Protein AF-0000000086879342 (afdb_homodimer)

Foldseek 3Di:
DAWEKFWEAELFWIKIFIADLLQDTLDMFIDGDDWDDPDVLFTFAALVSSQVRSLVRLQCRCVVSVDALVRYAAFEYAYAAQKKFFAAPVLHTLDTITALRRQPQPVLLVVLCVLCPPVLCQFLVAGRGSSHHQSVLLVCCVPPVVSNVRGQAIDDRRQSSVCVFFVFREAEQQRVSRRSQGRFQVSGGDPPSCVSRVHDPSRYTHYDAQLDFRGFTDPVSCVSSVHDRNHTYGNHHYQVLLLCLLLLQDDAQEWAWEFDQKIKIKHKAQDPRDHLVNQWDWGAHSFPNIIMTMAMFNGQVVLLVVLCCVPPVPDDPCRLQVCLLVQAQCLQVKAKARQCQHGRHNDNGRLDHMDIPDDDPPHDSSSVSNNSLLNSLLRVLSSVVSCVVSVGHHAEYEYDYPLLVDPSSQQSNQLLNVHKYWYWPDDPGSSSSRRLSTCVSSVSDVGSSRSCVSNIHTDDIHHHDPVSSVVSVVVSVVSVVCCVVCVVVSVVCSVVD/DAWEKFWEAELFWIKIFIADLLQDTLDMFIDGDDWDDPDVLFTFAALVSSQVRSLVRLQCRCVVSVDALVRYAAFFYAYAAQKKFFAAPVLHTLDTITALRRQPQPVLLVVLCVLCPPVLCQFLVAGRGSSHHQSVLLVCCVPPVVSNVRGQAIDDSRQSSLCVFFVFREAEFQRVSRRSQGRFQVSGGDPPSCVSRVHDPSRYTHYDAQLDFRGFTDPVSCVSSVHDRNHTYGNHHYQVLLLCLLLLQDDAQEWAWEFDQKIKIKHKAQDPRDHLVNQWDWGAHSFPNIIMTMAMFNGQVVLLVVLCCVPPVPDDPCRLQVCLLVQAQCLQVKAKARQCQHGRHNDNGRLDHMDIPDDDPPHDSSSVSNNSLLNSLLRVLSSVVSCVVSVGHHQEYEYDYPLLVDPSSQLSNQLLNVHKYWYWPDDPGSSSSRRLSTCVSSVSDVGSSRSCVSNIHTDDIHHHDPVSSVVSVVVSVVSVVCCVVCVVVSVVCSVVD

Sequence (994 aa):
MSYVIGVDLGTSAVKTVLVNREGKVAFEASEAYPLHQPKAGYSEQNPEDWVEQTIVSLRKLLEVSGVQPSEIEGLSFSGQMHGLVLVNAEGKPLRNAILWNDTRTTAQCRRIEKVLDGKLLSIARNRALEGFTLPKILWVQENEPELLQQASLFLLPKDYVRYRLTGDYAMDYSDAAGTLLLDVAGKQWSTEIAEAFDLPISLCPRLVESFEEVGTLLPEIADQTGLAAATKVFAGGADNACGAIGAGILSEGQTMCSIGTSGVVLSYEERKDLDFEGKVHFFNHGEKDAFYIMGVTLAAGYSLSWFKDTFAADKSFDVLLQGIDQVPAGSNGLLFTPYIVGERTPHPDANIRGSFIGMDAGHKLEHFGRAVMEGITFSLRESIDILRGAGKTVNEVISIGGGAKNEAWLQMQADIFNATIVKLESEQGPAMGAAMLAAYGCGWFPSLQDCAEAFIRPAKSYAPNPETVAVYDGLFALYQDVYGQTRSLNDRLAEYRMSYVIGVDLGTSAVKTVLVNREGKVAFEASEAYPLHQPKAGYSEQNPEDWVEQTIVSLRKLLEVSGVQPSEIEGLSFSGQMHGLVLVNAEGKPLRNAILWNDTRTTAQCRRIEKVLDGKLLSIARNRALEGFTLPKILWVQENEPELLQQASLFLLPKDYVRYRLTGDYAMDYSDAAGTLLLDVAGKQWSTEIAEAFDLPISLCPRLVESFEEVGTLLPEIADQTGLAAATKVFAGGADNACGAIGAGILSEGQTMCSIGTSGVVLSYEERKDLDFEGKVHFFNHGEKDAFYIMGVTLAAGYSLSWFKDTFAADKSFDVLLQGIDQVPAGSNGLLFTPYIVGERTPHPDANIRGSFIGMDAGHKLEHFGRAVMEGITFSLRESIDILRGAGKTVNEVISIGGGAKNEAWLQMQADIFNATIVKLESEQGPAMGAAMLAAYGCGWFPSLQDCAEAFIRPAKSYAPNPETVAVYDGLFALYQDVYGQTRSLNDRLAEYR

Organism: NCBI:txid248903

Radius of gyration: 36.52 Å; Cα contacts (8 Å, |Δi|>4): 2417; chains: 2; bounding box: 55×106×79 Å

InterPro domains:
  IPR000577 Carbohydrate kinase, FGGY [PIRSF000538] (1-491)
  IPR006000 Xylulokinase [MF_02220] (3-487)
  IPR006000 Xylulokinase [TIGR01312] (5-483)
  IPR018483 Carbohydrate kinase, FGGY, conserved site [PS00445] (354-374)
  IPR018483 Carbohydrate kinase, FGGY, conserved site [PS00933] (131-143)
  IPR018484 Carbohydrate kinase FGGY, N-terminal [PF00370] (3-246)
  IPR018485 Carbohydrate kinase FGGY, C-terminal [PF02782] (256-441)
  IPR043129 ATPase, nucleotide binding domain [SSF53067] (3-248)
  IPR043129 ATPase, nucleotide binding domain [SSF53067] (248-488)
  IPR050406 FGGY Carbohydrate Kinase [PTHR43095] (1-487)

Solvent-accessible surface area (backbone atoms only — not comparable to full-atom values): 47510 Å² total; per-residue (Å²): 120,58,30,21,26,5,31,21,39,53,83,56,33,35,36,38,34,35,29,38,88,65,45,48,72,76,40,71,36,69,31,70,49,77,74,44,57,92,45,94,46,43,31,30,35,54,65,63,52,56,39,53,34,46,40,52,31,47,24,49,47,38,68,70,64,64,58,58,36,85,29,38,56,22,29,16,24,6,9,48,53,21,22,40,36,42,18,28,86,86,66,43,66,76,55,62,21,44,34,38,83,16,52,79,18,53,70,38,20,51,48,49,46,66,74,44,45,72,51,36,44,72,37,21,34,35,68,72,45,35,25,28,21,47,24,47,52,50,44,35,50,73,75,37,44,71,60,52,70,50,39,44,31,49,36,37,55,42,36,46,40,49,20,74,39,40,71,40,79,49,39,20,48,24,35,41,26,43,26,63,43,22,21,48,76,73,71,40,76,30,62,69,58,30,53,75,68,73,40,65,70,69,35,54,56,51,79,40,55,17,41,36,74,58,46,33,35,32,64,70,48,14,65,67,26,60,42,40,42,77,23,33,30,26,55,12,28,15,29,67,33,13,27,32,48,42,68,52,38,76,43,79,49,30,30,36,37,34,26,38,55,39,22,40,34,39,30,34,32,70,74,72,81,77,80,63,86,52,40,38,42,47,35,35,28,47,53,86,87,30,27,30,38,35,25,40,3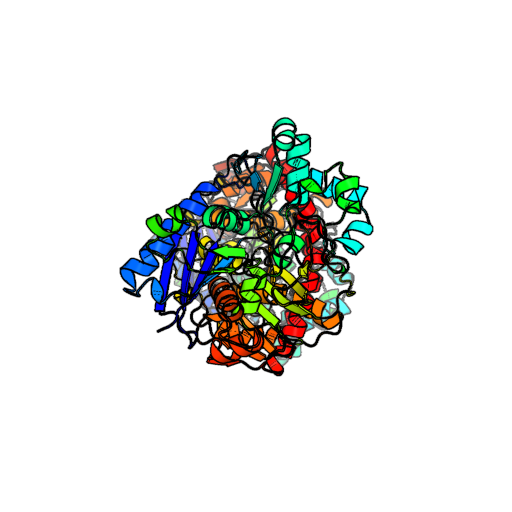6,60,26,25,41,38,44,52,51,50,48,35,57,41,47,38,61,88,52,53,70,68,64,61,50,56,67,40,75,72,52,56,87,55,30,52,25,31,45,32,44,44,18,32,81,8,37,51,30,73,49,78,32,74,60,37,40,10,33,40,42,33,40,42,71,83,58,43,53,53,34,54,52,41,15,44,55,48,17,32,49,50,50,49,35,52,40,52,50,53,43,39,73,73,72,44,61,63,57,42,32,39,38,36,59,62,48,52,72,36,66,60,51,36,40,47,47,4,18,64,57,58,18,34,24,34,34,53,66,70,84,65,46,24,21,43,13,7,20,47,34,13,36,34,54,72,57,76,32,97,35,67,61,55,41,29,64,57,42,53,46,80,59,50,74,28,68,44,45,69,72,58,24,54,54,39,54,58,49,47,57,54,54,60,46,48,54,73,49,40,43,65,57,21,56,62,32,55,79,46,87,121,59,31,22,27,4,31,20,35,51,84,55,34,34,35,37,34,34,27,38,86,64,45,48,72,76,40,71,39,69,31,70,50,77,75,44,57,92,44,94,47,41,34,30,34,55,64,62,53,55,39,53,36,45,40,50,30,48,23,49,47,38,66,71,65,62,58,57,37,86,30,38,56,23,29,16,25,7,7,49,52,23,22,39,36,41,18,27,87,86,64,45,69,76,57,62,21,44,34,39,82,14,52,77,18,53,69,39,20,51,49,48,46,67,74,43,45,72,51,35,46,72,36,20,34,36,69,74,44,36,25,28,21,47,23,46,52,49,44,34,52,72,76,38,45,72,59,52,71,54,38,44,32,50,35,38,56,42,37,46,41,48,20,73,38,41,72,41,77,48,39,19,49,23,36,42,24,43,26,66,43,21,22,48,75,75,70,41,75,29,62,69,58,29,52,75,69,75,42,64,68,70,35,55,56,51,77,42,54,17,42,37,73,60,47,34,36,31,63,70,49,13,65,68,26,60,44,40,43,77,23,32,30,26,56,12,30,14,28,66,34,13,27,32,45,42,70,52,39,76,42,79,50,30,30,37,36,34,25,38,55,38,22,36,38,38,30,34,32,69,72,71,80,76,78,63,87,53,40,40,41,48,33,34,28,45,51,85,87,30,27,30,38,36,23,41,36,60,25,25,41,37,42,53,51,50,48,34,57,41,46,38,60,89,52,53,69,69,64,60,49,58,67,42,77,73,51,56,87,55,30,53,26,30,46,31,46,44,19,31,80,8,37,50,31,74,48,76,31,74,59,38,40,9,32,42,42,33,41,43,73,84,59,42,53,54,35,53,52,42,15,44,55,49,17,33,49,50,49,49,35,53,40,52,48,53,42,40,73,72,72,43,61,62,56,41,32,39,38,36,60,61,48,51,73,37,68,59,51,35,41,49,47,4,19,65,56,60,16,34,25,35,32,54,67,71,83,66,45,24,20,42,12,7,20,49,34,13,36,34,54,71,58,76,31,97,35,67,61,56,42,28,66,57,42,54,48,79,59,51,73,29,67,44,45,70,71,58,25,55,54,37,54,56,50,46,56,55,54,60,48,48,55,74,50,42,44,67,58,22,56,62,32,55,78,47,87

pLDDT: mean 95.59, std 3.61, range [72.75, 98.88]

Secondary structure (DSSP, 8-state):
--EEEEEEE-SSEEEEEEEETTS-EEEEEEEE---B--STT--EE-HHHHHHHHHHHHHHHHHHH---GGGEEEEEEEE-SS-BEEE-TTS-BSSPEEPTT--TTHHHHHHHHHHHTHHHHHHT-S---TTSHHHHHHHHHHH-HHHHHH-SEEE-HHHHHHHHHH----EEHHHHGGGT-EETTTTEE-HHHHHHTT--GGGSPPEE-TT-EEEE--HHHHHHH---TT-EEE--EEHHHHHHHHTT--STTEEEEEESSSEEEEEEE--S----TTSSEEEE-SSTT-EEEEEEETTSHHHHHHHHHHH-TTS-HHHHTTTGGGSPTTTTT-EEE--BTBB-SS--BSS--EEEEEE-TT--HHHHHHHHHHHHHHHHHHHHHHHHHTT----EEEEEEGGGS-HHHHHHHHHHHTSEEEEES---HHHHHHHHHHHHHTTSSSSHHHHHHHH--EEEEEPPPHHHHHHHHHHHHHHHHHHHHHHHHHHHHGGG-/--EEEEEEE-SSEEEEEEEETTS-EEEEEEEE---B--STT--EE-HHHHHHHHHHHHHHHHHHH---GGGEEEEEEEE-SS-BEEE-TTS-BSSPEEPTT--TTHHHHHHHHHHHTHHHHHHT-S---TTSHHHHHHHHHHH-HHHHHH-SEEE-HHHHHHHHHH----EEHHHHGGGT-EETTTTEE-HHHHHHTT--GGGSPPEE-TT-EEEE--HHHHHHH---TT-EEE--EEHHHHHHHHTT--STT-EEEEESSSEEEEEEE--S----TTSSEEEE-SSTT-EEEEEEETTSHHHHHHHHHHH-TTS-HHHHTTTGGGSPTTTTT-EEE--BTBB-SS--BSS--EEEEEE-TT--HHHHHHHHHHHHHHHHHHHHHHHHHTT----EEEEEEGGGS-HHHHHHHHHHHTSEEEEES---HHHHHHHHHHHHHTTSSSSHHHHHHHH--EEEEEPPPHHHHHHHHHHHHHHHHHHHHHHHHHHHHGGG-

Nearest PDB structures (foldseek):
  5vm1-assembly1_A  TM=9.492E-01  e=2.828E-50  Brucella ovis ATCC 25840
  3ll3-assembly1_B  TM=9.598E-01  e=1.518E-47  Lactobacillus acidophilus
  3gbt-assembly1_A  TM=9.569E-01  e=8.724E-47  Lactobacillus acidophilus NCFM
  6k79-assembly1_B-2  TM=9.248E-01  e=2.530E-42  Thermococcus kodakarensis KOD1
  3gg4-assembly3_A-2  TM=8.877E-01  e=2.782E-40  Yersinia pseudotuberculosis

Structure (mmCIF, N/CA/C/O backbone):
data_AF-0000000086879342-model_v1
#
loop_
_entity.id
_entity.type
_entity.pdbx_description
1 polymer 'Xylulose kinase'
#
loop_
_atom_site.group_PDB
_atom_site.id
_atom_site.type_symbol
_atom_site.label_atom_id
_atom_site.label_alt_id
_atom_site.label_comp_id
_atom_site.label_asym_id
_atom_site.label_entity_id
_atom_site.label_seq_id
_atom_site.pdbx_PDB_ins_code
_atom_site.Cartn_x
_atom_site.Cartn_y
_atom_site.Cartn_z
_atom_site.occupancy
_atom_site.B_iso_or_equiv
_atom_site.auth_seq_id
_atom_site.auth_comp_id
_atom_site.auth_asym_id
_atom_site.auth_atom_id
_atom_site.pdbx_PDB_model_num
ATOM 1 N N . MET A 1 1 ? -17.125 54.406 3.088 1 85.69 1 MET A N 1
ATOM 2 C CA . MET A 1 1 ? -17.172 53 3.521 1 85.69 1 MET A CA 1
ATOM 3 C C . MET A 1 1 ? -15.93 52.656 4.348 1 85.69 1 MET A C 1
ATOM 5 O O . MET A 1 1 ? -14.914 53.344 4.266 1 85.69 1 MET A O 1
ATOM 9 N N . SER A 1 2 ? -16.094 51.812 5.402 1 95.19 2 SER A N 1
ATOM 10 C CA . SER A 1 2 ? -15 51.469 6.297 1 95.19 2 SER A CA 1
ATOM 11 C C . SER A 1 2 ? -14.469 50.062 5.977 1 95.19 2 SER A C 1
ATOM 13 O O . SER A 1 2 ? -15.234 49.156 5.684 1 95.19 2 SER A O 1
ATOM 15 N N . TYR A 1 3 ? -13.133 50 5.965 1 98 3 TYR A N 1
ATOM 16 C CA . TYR A 1 3 ? -12.477 48.75 5.648 1 98 3 TYR A CA 1
ATOM 17 C C . TYR A 1 3 ? -11.414 48.406 6.688 1 98 3 TYR A C 1
ATOM 19 O O . TYR A 1 3 ? -10.953 49.281 7.422 1 98 3 TYR A O 1
ATOM 27 N N . VAL A 1 4 ? -11.141 47.125 6.742 1 98.56 4 VAL A N 1
ATOM 28 C CA . VAL A 1 4 ? -9.977 46.625 7.469 1 98.56 4 VAL A CA 1
ATOM 29 C C . VAL A 1 4 ? -9.18 45.688 6.578 1 98.56 4 VAL A C 1
ATOM 31 O O . VAL A 1 4 ? -9.688 45.188 5.574 1 98.56 4 VAL A O 1
ATOM 34 N N . ILE A 1 5 ? -7.902 45.5 6.945 1 98.56 5 ILE A N 1
ATOM 35 C CA . ILE A 1 5 ? -7.027 44.625 6.164 1 98.56 5 ILE A CA 1
ATOM 36 C C . ILE A 1 5 ? -6.527 43.469 7.035 1 98.56 5 ILE A C 1
ATOM 38 O O . ILE A 1 5 ? -6.145 43.688 8.188 1 98.56 5 ILE A O 1
ATOM 42 N N . GLY A 1 6 ? -6.672 42.281 6.543 1 98.56 6 GLY A N 1
ATOM 43 C CA . GLY A 1 6 ? -5.992 41.125 7.113 1 98.56 6 GLY A CA 1
ATOM 44 C C . GLY A 1 6 ? -4.75 40.719 6.34 1 98.56 6 GLY A C 1
ATOM 45 O O . GLY A 1 6 ? -4.805 40.562 5.121 1 98.56 6 GLY A O 1
ATOM 46 N N . VAL A 1 7 ? -3.598 40.594 6.992 1 98.5 7 VAL A N 1
ATOM 47 C CA . VAL A 1 7 ? -2.332 40.156 6.414 1 98.5 7 VAL A CA 1
ATOM 48 C C . VAL A 1 7 ? -1.994 38.75 6.918 1 98.5 7 VAL A C 1
ATOM 50 O O . VAL A 1 7 ? -1.91 38.5 8.125 1 98.5 7 VAL A O 1
ATOM 53 N N . ASP A 1 8 ? -1.836 37.812 6.023 1 97.94 8 ASP A N 1
ATOM 54 C CA . ASP A 1 8 ? -1.473 36.469 6.387 1 97.94 8 ASP A CA 1
ATOM 55 C C . ASP A 1 8 ? -0.095 36.094 5.84 1 97.94 8 ASP A C 1
ATOM 57 O O . ASP A 1 8 ? 0.068 35.906 4.633 1 97.94 8 ASP A O 1
ATOM 61 N N . LEU A 1 9 ? 0.838 35.969 6.746 1 97.62 9 LEU A N 1
ATOM 62 C CA . LEU A 1 9 ? 2.211 35.625 6.395 1 97.62 9 LEU A CA 1
ATOM 63 C C . LEU A 1 9 ? 2.418 34.094 6.426 1 97.62 9 LEU A C 1
ATOM 65 O O . LEU A 1 9 ? 2.809 33.562 7.457 1 97.62 9 LEU A O 1
ATOM 69 N N . GLY A 1 10 ? 2.342 33.5 5.258 1 93.81 10 GLY A N 1
ATOM 70 C CA . GLY A 1 10 ? 2.629 32.094 5.133 1 93.81 10 GLY A CA 1
ATOM 71 C C . GLY A 1 10 ? 4.078 31.797 4.797 1 93.81 10 GLY A C 1
ATOM 72 O O . GLY A 1 10 ? 4.914 32.719 4.801 1 93.81 10 GLY A O 1
ATOM 73 N N . THR A 1 11 ? 4.406 30.547 4.535 1 90 11 THR A N 1
ATOM 74 C CA . THR A 1 11 ? 5.773 30.141 4.223 1 90 11 THR A CA 1
ATOM 75 C C . THR A 1 11 ? 6.133 30.516 2.787 1 90 11 THR A C 1
ATOM 77 O O . THR A 1 11 ? 7.25 30.969 2.52 1 90 11 THR A O 1
ATOM 80 N N . SER A 1 12 ? 5.184 30.469 1.828 1 88.19 12 SER A N 1
ATOM 81 C CA . SER A 1 12 ? 5.5 30.672 0.416 1 88.19 12 SER A CA 1
ATOM 82 C C . SER A 1 12 ? 5.156 32.094 -0.04 1 88.19 12 SER A C 1
ATOM 84 O O . SER A 1 12 ? 5.711 32.562 -1.024 1 88.19 12 SER A O 1
ATOM 86 N N . ALA A 1 13 ? 4.129 32.625 0.641 1 94.56 13 ALA A N 1
ATOM 87 C CA . ALA A 1 13 ? 3.65 33.938 0.202 1 94.56 13 ALA A CA 1
ATOM 88 C C . ALA A 1 13 ? 2.957 34.688 1.342 1 94.56 13 ALA A C 1
ATOM 90 O O . ALA A 1 13 ? 2.654 34.094 2.381 1 94.56 13 ALA A O 1
ATOM 91 N N . VAL A 1 14 ? 2.838 35.938 1.124 1 97.25 14 VAL A N 1
ATOM 92 C CA . VAL A 1 14 ? 1.979 36.75 1.971 1 97.25 14 VAL A CA 1
ATOM 93 C C . VAL A 1 14 ? 0.677 37.062 1.236 1 97.25 14 VAL A C 1
ATOM 95 O O . VAL A 1 14 ? 0.686 37.344 0.037 1 97.25 14 VAL A O 1
ATOM 98 N N . LYS A 1 15 ? -0.413 36.875 1.957 1 96.44 15 LYS A N 1
ATOM 99 C CA . LYS A 1 15 ? -1.743 37.156 1.437 1 96.44 15 LYS A CA 1
ATOM 100 C C . LYS A 1 15 ? -2.383 38.312 2.211 1 96.44 15 LYS A C 1
ATOM 102 O O . LYS A 1 15 ? -2.273 38.375 3.436 1 96.44 15 LYS A O 1
ATOM 107 N N . THR A 1 16 ? -2.996 39.25 1.489 1 97.69 16 THR A N 1
ATOM 108 C CA . THR A 1 16 ? -3.732 40.344 2.119 1 97.69 16 THR A CA 1
ATOM 109 C C . THR A 1 16 ? -5.172 40.375 1.62 1 97.69 16 THR A C 1
ATOM 111 O O . THR A 1 16 ? -5.441 40.062 0.454 1 97.69 16 THR A O 1
ATOM 114 N N . VAL A 1 17 ? -6.055 40.656 2.539 1 97.44 17 VAL A N 1
ATOM 115 C CA . VAL A 1 17 ? -7.461 40.781 2.17 1 97.44 17 VAL A CA 1
ATOM 116 C C . VAL A 1 17 ? -8.008 42.125 2.674 1 97.44 17 VAL A C 1
ATOM 118 O O . VAL A 1 17 ? -7.645 42.594 3.764 1 97.44 17 VAL A O 1
ATOM 121 N N . LEU A 1 18 ? -8.75 42.781 1.826 1 97.81 18 LEU A N 1
ATOM 122 C CA . LEU A 1 18 ? -9.508 43.969 2.162 1 97.81 18 LEU A CA 1
ATOM 123 C C . LEU A 1 18 ? -10.961 43.656 2.447 1 97.81 18 LEU A C 1
ATOM 125 O O . LEU A 1 18 ? -11.68 43.156 1.563 1 97.81 18 LEU A O 1
ATOM 129 N N . VAL A 1 19 ? -11.414 43.969 3.705 1 97.38 19 VAL A N 1
ATOM 130 C CA . VAL A 1 19 ? -12.727 43.46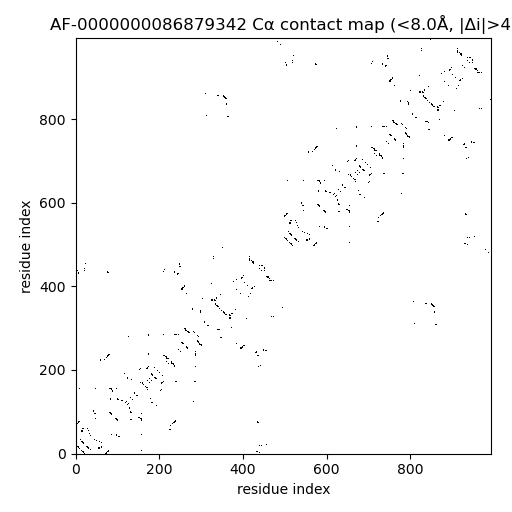9 4.133 1 97.38 19 VAL A CA 1
ATOM 131 C C . VAL A 1 19 ? -13.594 44.656 4.559 1 97.38 19 VAL A C 1
ATOM 133 O O . VAL A 1 19 ? -13.125 45.562 5.258 1 97.38 19 VAL A O 1
ATOM 136 N N . ASN A 1 20 ? -14.836 44.656 4.16 1 97.12 20 ASN A N 1
ATOM 137 C CA . ASN A 1 20 ? -15.75 45.75 4.543 1 97.12 20 ASN A CA 1
ATOM 138 C C . ASN A 1 20 ? -16.531 45.375 5.801 1 97.12 20 ASN A C 1
ATOM 140 O O . ASN A 1 20 ? -16.297 44.344 6.418 1 97.12 20 ASN A O 1
ATOM 144 N N . ARG A 1 21 ? -17.422 46.219 6.199 1 96.38 21 ARG A N 1
ATOM 145 C CA . ARG A 1 21 ? -18.125 46.094 7.473 1 96.38 21 ARG A CA 1
ATOM 146 C C . ARG A 1 21 ? -19.078 44.875 7.453 1 96.38 21 ARG A C 1
ATOM 148 O O . ARG A 1 21 ? -19.5 44.406 8.508 1 96.38 21 ARG A O 1
ATOM 155 N N . GLU A 1 22 ? -19.406 44.344 6.254 1 94.5 22 GLU A N 1
ATOM 156 C CA . GLU A 1 22 ? -20.297 43.188 6.117 1 94.5 22 GLU A CA 1
ATOM 157 C C . GLU A 1 22 ? -19.5 41.906 6.09 1 94.5 22 GLU A C 1
ATOM 159 O O . GLU A 1 22 ? -20.094 40.812 6.023 1 94.5 22 GLU A O 1
ATOM 164 N N . GLY A 1 23 ? -18.234 42.031 6.137 1 95 23 GLY A N 1
ATOM 165 C CA . GLY A 1 23 ? -17.406 40.844 6.105 1 95 23 GLY A CA 1
ATOM 166 C C . GLY A 1 23 ? -17.094 40.375 4.699 1 95 23 GLY A C 1
ATOM 167 O O . GLY A 1 23 ? -16.562 39.281 4.508 1 95 23 GLY A O 1
ATOM 168 N N . LYS A 1 24 ? -17.406 41.156 3.711 1 94.62 24 LYS A N 1
ATOM 169 C CA . LYS A 1 24 ? -17.125 40.781 2.322 1 94.62 24 LYS A CA 1
ATOM 170 C C . LYS A 1 24 ? -15.711 41.188 1.927 1 94.62 24 LYS A C 1
ATOM 172 O O . LYS A 1 24 ? -15.281 42.312 2.203 1 94.62 24 LYS A O 1
ATOM 177 N N . VAL A 1 25 ? -15.016 40.344 1.301 1 95.12 25 VAL A N 1
ATOM 178 C CA . VAL A 1 25 ? -13.688 40.625 0.775 1 95.12 25 VAL A CA 1
ATOM 179 C C . VAL A 1 25 ? -13.812 41.469 -0.494 1 95.12 25 VAL A C 1
ATOM 181 O O . VAL A 1 25 ? -14.281 40.969 -1.527 1 95.12 25 VAL A O 1
ATOM 184 N N . ALA A 1 26 ? -13.406 42.625 -0.408 1 94.38 26 ALA A N 1
ATOM 185 C CA . ALA A 1 26 ? -13.469 43.531 -1.549 1 94.38 26 ALA A CA 1
ATOM 186 C C . ALA A 1 26 ? -12.344 43.25 -2.537 1 94.38 26 ALA A C 1
ATOM 188 O O . ALA A 1 26 ? -12.508 43.438 -3.746 1 94.38 26 ALA A O 1
ATOM 189 N N . PHE A 1 27 ? -11.227 42.938 -1.989 1 95.06 27 PHE A N 1
ATOM 190 C CA . PHE A 1 27 ? -10.062 42.625 -2.818 1 95.06 27 PHE A CA 1
ATOM 191 C C . PHE A 1 27 ? -9.055 41.812 -2.045 1 95.06 27 PHE A C 1
ATOM 193 O O . PHE A 1 27 ? -9.008 41.844 -0.813 1 95.06 27 PHE A O 1
ATOM 200 N N . GLU A 1 28 ? -8.352 41 -2.674 1 96.19 28 GLU A N 1
ATOM 201 C CA . GLU A 1 28 ? -7.27 40.219 -2.107 1 96.19 28 GLU A CA 1
ATOM 202 C C . GLU A 1 28 ? -6.031 40.25 -2.996 1 96.19 28 GLU A C 1
ATOM 204 O O . GLU A 1 28 ? -6.133 40.469 -4.207 1 96.19 28 GLU A O 1
ATOM 209 N N . ALA A 1 29 ? -4.879 40.156 -2.473 1 96 29 ALA A N 1
ATOM 210 C CA . ALA A 1 29 ? -3.596 40.125 -3.17 1 96 29 ALA A CA 1
ATOM 211 C C . ALA A 1 29 ? -2.65 39.125 -2.521 1 96 29 ALA A C 1
ATOM 213 O O . ALA A 1 29 ? -2.807 38.781 -1.348 1 96 29 ALA A O 1
ATOM 214 N N . SER A 1 30 ? -1.744 38.594 -3.246 1 95.81 30 SER A N 1
ATOM 215 C CA . SER A 1 30 ? -0.745 37.656 -2.762 1 95.81 30 SER A CA 1
ATOM 216 C C . SER A 1 30 ? 0.602 37.875 -3.443 1 95.81 30 SER A C 1
ATOM 218 O O . SER A 1 30 ? 0.659 38.156 -4.645 1 95.81 30 SER A O 1
ATOM 220 N N . GLU A 1 31 ? 1.636 37.906 -2.695 1 97.38 31 GLU A N 1
ATOM 221 C CA . GLU A 1 31 ? 3.002 38.062 -3.188 1 97.38 31 GLU A CA 1
ATOM 222 C C . GLU A 1 31 ? 3.895 36.938 -2.68 1 97.38 31 GLU A C 1
ATOM 224 O O . GLU A 1 31 ? 3.904 36.625 -1.484 1 97.38 31 GLU A O 1
ATOM 229 N N . ALA A 1 32 ? 4.664 36.344 -3.553 1 95.5 32 ALA A N 1
ATOM 230 C CA . ALA A 1 32 ? 5.504 35.219 -3.197 1 95.5 32 ALA A CA 1
ATOM 231 C C . ALA A 1 32 ? 6.895 35.656 -2.766 1 95.5 32 ALA A C 1
ATOM 233 O O . ALA A 1 32 ? 7.301 36.812 -3.055 1 95.5 32 ALA A O 1
ATOM 234 N N . TYR A 1 33 ? 7.555 34.938 -1.982 1 95.31 33 TYR A N 1
ATOM 235 C CA . TYR A 1 33 ? 8.961 35.125 -1.641 1 95.31 33 TYR A CA 1
ATOM 236 C C . TYR A 1 33 ? 9.688 33.781 -1.56 1 95.31 33 TYR A C 1
ATOM 238 O O . TYR A 1 33 ? 9.055 32.75 -1.4 1 95.31 33 TYR A O 1
ATOM 246 N N . PRO A 1 34 ? 10.992 33.844 -1.689 1 93.88 34 PRO A N 1
ATOM 247 C CA . PRO A 1 34 ? 11.758 32.594 -1.828 1 93.88 34 PRO A CA 1
ATOM 248 C C . PRO A 1 34 ? 11.945 31.859 -0.5 1 93.88 34 PRO A C 1
ATOM 250 O O . PRO A 1 34 ? 11.945 32.5 0.561 1 93.88 34 PRO A O 1
ATOM 253 N N . LEU A 1 35 ? 11.984 30.578 -0.559 1 90.94 35 LEU A N 1
ATOM 254 C CA . LEU A 1 35 ? 12.359 29.688 0.531 1 90.94 35 LEU A CA 1
ATOM 255 C C . LEU A 1 35 ? 13.766 29.156 0.33 1 90.94 35 LEU A C 1
ATOM 257 O O . LEU A 1 35 ? 14.109 28.672 -0.758 1 90.94 35 LEU A O 1
ATOM 261 N N . HIS A 1 36 ? 14.648 29.281 1.366 1 92.56 36 HIS A N 1
ATOM 262 C CA . HIS A 1 36 ? 16.031 28.812 1.284 1 92.56 36 HIS A CA 1
ATOM 263 C C . HIS A 1 36 ? 16.219 27.516 2.057 1 92.56 36 HIS A C 1
ATOM 265 O O . HIS A 1 36 ? 15.875 27.438 3.238 1 92.56 36 HIS A O 1
ATOM 271 N N . GLN A 1 37 ? 16.672 26.5 1.46 1 86.94 37 GLN A N 1
ATOM 272 C CA . GLN A 1 37 ? 16.984 25.219 2.08 1 86.94 37 GLN A CA 1
ATOM 273 C C . GLN A 1 37 ? 18.438 24.828 1.824 1 86.94 37 GLN A C 1
ATOM 275 O O . GLN A 1 37 ? 18.719 23.891 1.067 1 86.94 37 GLN A O 1
ATOM 280 N N . PRO A 1 38 ? 19.391 25.438 2.459 1 87.44 38 PRO A N 1
ATOM 281 C CA . PRO A 1 38 ? 20.828 25.266 2.199 1 87.44 38 PRO A CA 1
ATOM 282 C C . PRO A 1 38 ? 21.312 23.844 2.455 1 87.44 38 PRO A C 1
ATOM 284 O O . PRO A 1 38 ? 22.312 23.406 1.877 1 87.44 38 PRO A O 1
ATOM 287 N N . LYS A 1 39 ? 20.781 23.172 3.453 1 84 39 LYS A N 1
ATOM 288 C CA . LYS A 1 39 ? 21.062 21.781 3.797 1 84 39 LYS A CA 1
ATOM 289 C C . LYS A 1 39 ? 19.766 20.984 3.975 1 84 39 LYS A C 1
ATOM 291 O O . LYS A 1 39 ? 18.703 21.562 4.176 1 84 39 LYS A O 1
ATOM 296 N N . ALA A 1 40 ? 19.938 19.688 3.803 1 73.75 40 ALA A N 1
ATOM 297 C CA . ALA A 1 40 ? 18.781 18.844 4.082 1 73.75 40 ALA A CA 1
ATOM 298 C C . ALA A 1 40 ? 18.234 19.109 5.484 1 73.75 40 ALA A C 1
ATOM 300 O O . ALA A 1 40 ? 19 19.156 6.453 1 73.75 40 ALA A O 1
ATOM 301 N N . GLY A 1 41 ? 16.969 19.438 5.621 1 79.56 41 GLY A N 1
ATOM 302 C CA . GLY A 1 41 ? 16.344 19.688 6.906 1 79.56 41 GLY A CA 1
ATOM 303 C C . GLY A 1 41 ? 16.297 21.156 7.289 1 79.56 41 GLY A C 1
ATOM 304 O O . GLY A 1 41 ? 15.602 21.531 8.234 1 79.56 41 GLY A O 1
ATOM 305 N N . TYR A 1 42 ? 17.031 21.922 6.465 1 90.44 42 TYR A N 1
ATOM 306 C CA . TYR A 1 42 ? 17.078 23.359 6.754 1 90.44 42 TYR A CA 1
ATOM 307 C C . TYR A 1 42 ? 16.016 24.109 5.953 1 90.44 42 TYR A C 1
ATOM 309 O O . TYR A 1 42 ? 15.797 23.812 4.781 1 90.44 42 TYR A O 1
ATOM 317 N N . SER A 1 43 ? 15.328 24.922 6.551 1 92.31 43 SER A N 1
ATOM 318 C CA . SER A 1 43 ? 14.359 25.844 5.949 1 92.31 43 SER A CA 1
ATOM 319 C C . SER A 1 43 ? 14.492 27.25 6.52 1 92.31 43 SER A C 1
ATOM 321 O O . SER A 1 43 ? 14.25 27.469 7.707 1 92.31 43 SER A O 1
ATOM 323 N N . GLU A 1 44 ? 14.867 28.219 5.668 1 97.06 44 GLU A N 1
ATOM 324 C CA . GLU A 1 44 ? 15.148 29.578 6.121 1 97.06 44 GLU A CA 1
ATOM 325 C C . GLU A 1 44 ? 14.555 30.609 5.16 1 97.06 44 GLU A C 1
ATOM 327 O O . GLU A 1 44 ? 14.273 30.297 4.004 1 97.06 44 GLU A O 1
ATOM 332 N N . GLN A 1 45 ? 14.312 31.766 5.699 1 97.38 45 GLN A N 1
ATOM 333 C CA . GLN A 1 45 ? 13.875 32.906 4.883 1 97.38 45 GLN A CA 1
ATOM 334 C C . GLN A 1 45 ? 14.461 34.219 5.395 1 97.38 45 GLN A C 1
ATOM 336 O O . GLN A 1 45 ? 14.711 34.344 6.59 1 97.38 45 GLN A O 1
ATOM 341 N N . ASN A 1 46 ? 14.688 35.062 4.477 1 98.12 46 ASN A N 1
ATOM 342 C CA . ASN A 1 46 ? 15.055 36.438 4.836 1 98.12 46 ASN A CA 1
ATOM 343 C C . ASN A 1 46 ? 13.852 37.219 5.352 1 98.12 46 ASN A C 1
ATOM 345 O O . ASN A 1 46 ? 12.914 37.5 4.594 1 98.12 46 ASN A O 1
ATOM 349 N N . PRO A 1 47 ? 13.922 37.688 6.598 1 98.44 47 PRO A N 1
ATOM 350 C CA . PRO A 1 47 ? 12.766 38.406 7.145 1 98.44 47 PRO A CA 1
ATOM 351 C C . PRO A 1 47 ? 12.398 39.656 6.332 1 98.44 47 PRO A C 1
ATOM 353 O O . PRO A 1 47 ? 11.227 40.031 6.258 1 98.44 47 PRO A O 1
ATOM 356 N N . GLU A 1 48 ? 13.328 40.219 5.746 1 98.38 48 GLU A N 1
ATOM 357 C CA . GLU A 1 48 ? 13.055 41.438 4.984 1 98.38 48 GLU A CA 1
ATOM 358 C C . GLU A 1 48 ? 12.242 41.125 3.729 1 98.38 48 GLU A C 1
ATOM 360 O O . GLU A 1 48 ? 11.516 42 3.223 1 98.38 48 GLU A O 1
ATOM 365 N N . ASP A 1 49 ? 12.375 39.938 3.238 1 98.44 49 ASP A N 1
ATOM 366 C CA . ASP A 1 49 ? 11.523 39.531 2.123 1 98.44 49 ASP A CA 1
ATOM 367 C C . ASP A 1 49 ? 10.047 39.625 2.512 1 98.44 49 ASP A C 1
ATOM 369 O O . ASP A 1 49 ? 9.203 40 1.698 1 98.44 49 ASP A O 1
ATOM 373 N N . TRP A 1 50 ? 9.758 39.188 3.748 1 98.5 50 TRP A N 1
ATOM 374 C CA . TRP A 1 50 ? 8.383 39.25 4.238 1 98.5 50 TRP A CA 1
ATOM 375 C C . TRP A 1 50 ? 7.887 40.688 4.254 1 98.5 50 TRP A C 1
ATOM 377 O O . TRP A 1 50 ? 6.75 40.969 3.859 1 98.5 50 TRP A O 1
ATOM 387 N N . VAL A 1 51 ? 8.742 41.594 4.684 1 98.56 51 VAL A N 1
ATOM 388 C CA . VAL A 1 51 ? 8.383 43 4.812 1 98.56 51 VAL A CA 1
ATOM 389 C C . VAL A 1 51 ? 8.141 43.625 3.432 1 98.56 51 VAL A C 1
ATOM 391 O O . VAL A 1 51 ? 7.094 44.219 3.186 1 98.56 51 VAL A O 1
ATOM 394 N N . GLU A 1 52 ? 9.102 43.375 2.607 1 98.38 52 GLU A N 1
ATOM 395 C CA . GLU A 1 52 ? 9.039 43.938 1.262 1 98.38 52 GLU A CA 1
ATOM 396 C C . GLU A 1 52 ? 7.785 43.469 0.528 1 98.38 52 GLU A C 1
ATOM 398 O O . GLU A 1 52 ? 7.066 44.281 -0.065 1 98.38 52 GLU A O 1
ATOM 403 N N . GLN A 1 53 ? 7.52 42.219 0.583 1 98.5 53 GLN A N 1
ATOM 404 C CA . GLN A 1 53 ? 6.391 41.656 -0.162 1 98.5 53 GLN A CA 1
ATOM 405 C C . GLN A 1 53 ? 5.066 42.031 0.494 1 98.5 53 GLN A C 1
ATOM 407 O O . GLN A 1 53 ? 4.043 42.156 -0.184 1 98.5 53 GLN A O 1
ATOM 412 N N . THR A 1 54 ? 5.062 42.188 1.817 1 98.56 54 THR A N 1
ATOM 413 C CA . THR A 1 54 ? 3.871 42.719 2.48 1 98.56 54 THR A CA 1
ATOM 414 C C . THR A 1 54 ? 3.557 44.125 2.006 1 98.56 54 THR A C 1
ATOM 416 O O . THR A 1 54 ? 2.404 44.438 1.71 1 98.56 54 THR A O 1
ATOM 419 N N . ILE A 1 55 ? 4.574 44.938 1.911 1 98.5 55 ILE A N 1
ATOM 420 C CA . ILE A 1 55 ? 4.406 46.312 1.445 1 98.5 55 ILE A CA 1
ATOM 421 C C . ILE A 1 55 ? 3.871 46.312 0.015 1 98.5 55 ILE A C 1
ATOM 423 O O . ILE A 1 55 ? 2.936 47.062 -0.306 1 98.5 55 ILE A O 1
ATOM 427 N N . VAL A 1 56 ? 4.461 45.469 -0.792 1 98.38 56 VAL A N 1
ATOM 428 C CA . VAL A 1 56 ? 4.016 45.344 -2.178 1 98.38 56 VAL A CA 1
ATOM 429 C C . VAL A 1 56 ? 2.551 44.938 -2.215 1 98.38 56 VAL A C 1
ATOM 431 O O . VAL A 1 56 ? 1.754 45.469 -2.973 1 98.38 56 VAL A O 1
ATOM 434 N N . SER A 1 57 ? 2.199 43.969 -1.445 1 98.06 57 SER A N 1
ATOM 435 C CA . SER A 1 57 ? 0.838 43.438 -1.416 1 98.06 57 SER A CA 1
ATOM 436 C C . SER A 1 57 ? -0.155 44.5 -0.96 1 98.06 57 SER A C 1
ATOM 438 O O . SER A 1 57 ? -1.25 44.625 -1.515 1 98.06 57 SER A O 1
ATOM 440 N N . LEU A 1 58 ? 0.205 45.281 0.058 1 97.81 58 LEU A N 1
ATOM 441 C CA . LEU A 1 58 ? -0.653 46.312 0.58 1 97.81 58 LEU A CA 1
ATOM 442 C C . LEU A 1 58 ? -0.852 47.438 -0.457 1 97.81 58 LEU A C 1
ATOM 444 O O . LEU A 1 58 ? -1.959 47.938 -0.614 1 97.81 58 LEU A O 1
ATOM 448 N N . ARG A 1 59 ? 0.201 47.75 -1.062 1 96.81 59 ARG A N 1
ATOM 449 C CA . ARG A 1 59 ? 0.112 48.75 -2.113 1 96.81 59 ARG A CA 1
ATOM 450 C C . ARG A 1 59 ? -0.83 48.312 -3.225 1 96.81 59 ARG A C 1
ATOM 452 O O . ARG A 1 59 ? -1.685 49.062 -3.67 1 96.81 59 ARG A O 1
ATOM 459 N N . LYS A 1 60 ? -0.643 47.125 -3.633 1 96.25 60 LYS A N 1
ATOM 460 C CA . LYS A 1 60 ? -1.485 46.562 -4.68 1 96.25 60 LYS A CA 1
ATOM 461 C C . LYS A 1 60 ? -2.953 46.531 -4.258 1 96.25 60 LYS A C 1
ATOM 463 O O . LYS A 1 60 ? -3.84 46.781 -5.082 1 96.25 60 LYS A O 1
ATOM 468 N N . LEU A 1 61 ? -3.156 46.188 -3.031 1 94.44 61 LEU A N 1
ATOM 469 C CA . LEU A 1 61 ? -4.508 46.156 -2.486 1 94.44 61 LEU A CA 1
ATOM 470 C C . LEU A 1 61 ? -5.203 47.5 -2.65 1 94.44 61 LEU A C 1
ATOM 472 O O . LEU A 1 61 ? -6.371 47.562 -3.031 1 94.44 61 LEU A O 1
ATOM 476 N N . LEU A 1 62 ? -4.527 48.562 -2.406 1 92.88 62 LEU A N 1
ATOM 477 C CA . LEU A 1 62 ? -5.082 49.906 -2.473 1 92.88 62 LEU A CA 1
ATOM 478 C C . LEU A 1 62 ? -5.238 50.375 -3.92 1 92.88 62 LEU A C 1
ATOM 480 O O . LEU A 1 62 ? -6.258 50.938 -4.289 1 92.88 62 LEU A O 1
ATOM 484 N N . GLU A 1 63 ? -4.238 50.125 -4.695 1 93.62 63 GLU A N 1
ATOM 485 C CA . GLU A 1 63 ? -4.227 50.562 -6.082 1 93.62 63 GLU A CA 1
ATOM 486 C C . GLU A 1 63 ? -5.34 49.906 -6.891 1 93.62 63 GLU A C 1
ATOM 488 O O . GLU A 1 63 ? -6.023 50.594 -7.672 1 93.62 63 GLU A O 1
ATOM 493 N N . VAL A 1 64 ? -5.508 48.719 -6.684 1 93.56 64 VAL A N 1
ATOM 494 C CA . VAL A 1 64 ? -6.434 47.969 -7.523 1 93.56 64 VAL A CA 1
ATOM 495 C C . VAL A 1 64 ? -7.859 48.156 -7.012 1 93.56 64 VAL A C 1
ATOM 497 O O . VAL A 1 64 ? -8.805 48.25 -7.805 1 93.56 64 VAL A O 1
ATOM 500 N N . SER A 1 65 ? -8.055 48.156 -5.73 1 92.75 65 SER A N 1
ATOM 501 C CA . SER A 1 65 ? -9.398 48.281 -5.168 1 92.75 65 SER A CA 1
ATOM 502 C C . SER A 1 65 ? -9.938 49.688 -5.395 1 92.75 65 SER A C 1
ATOM 504 O O . SER A 1 65 ? -11.148 49.906 -5.5 1 92.75 65 SER A O 1
ATOM 506 N N . GLY A 1 66 ? -9.078 50.688 -5.398 1 92.5 66 GLY A N 1
ATOM 507 C CA . GLY A 1 66 ? -9.477 52.062 -5.543 1 92.5 66 GLY A CA 1
ATOM 508 C C . GLY A 1 66 ? -10.047 52.656 -4.27 1 92.5 66 GLY A C 1
ATOM 509 O O . GLY A 1 66 ? -10.57 53.781 -4.277 1 92.5 66 GLY A O 1
ATOM 510 N N . VAL A 1 67 ? -9.969 52 -3.217 1 94.5 67 VAL A N 1
ATOM 511 C CA . VAL A 1 67 ? -10.453 52.5 -1.933 1 94.5 67 VAL A CA 1
ATOM 512 C C . VAL A 1 67 ? -9.547 53.594 -1.433 1 94.5 67 VAL A C 1
ATOM 514 O O . VAL A 1 67 ? -8.328 53.562 -1.602 1 94.5 67 VAL A O 1
ATOM 517 N N . GLN A 1 68 ? -10.133 54.562 -0.786 1 95.44 68 GLN A N 1
ATOM 518 C CA . GLN A 1 68 ? -9.352 55.688 -0.241 1 95.44 68 GLN A CA 1
ATOM 519 C C . GLN A 1 68 ? -8.648 55.281 1.052 1 95.44 68 GLN A C 1
ATOM 521 O O . GLN A 1 68 ? -9.242 54.594 1.9 1 95.44 68 GLN A O 1
ATOM 526 N N . PRO A 1 69 ? -7.375 55.656 1.185 1 95.94 69 PRO A N 1
ATOM 527 C CA . PRO A 1 69 ? -6.625 55.312 2.391 1 95.94 69 PRO A CA 1
ATOM 528 C C . PRO A 1 69 ? -7.363 55.688 3.676 1 95.94 69 PRO A C 1
ATOM 530 O O . PRO A 1 69 ? -7.262 54.969 4.676 1 95.94 69 PRO A O 1
ATOM 533 N N . SER A 1 70 ? -8.102 56.75 3.611 1 94.88 70 SER A N 1
ATOM 534 C CA . SER A 1 70 ? -8.805 57.25 4.797 1 94.88 70 SER A CA 1
ATOM 535 C C . SER A 1 70 ? -9.945 56.312 5.18 1 94.88 70 SER A C 1
ATOM 537 O O . SER A 1 70 ? -10.461 56.375 6.301 1 94.88 70 SER A O 1
ATOM 539 N N . GLU A 1 71 ? -10.305 55.438 4.297 1 96.88 71 GLU A N 1
ATOM 540 C CA . GLU A 1 71 ? -11.391 54.5 4.551 1 96.88 71 GLU A CA 1
ATOM 541 C C . GLU A 1 71 ? -10.875 53.25 5.227 1 96.88 71 GLU A C 1
ATOM 543 O O . GLU A 1 71 ? -11.664 52.406 5.688 1 96.88 71 GLU A O 1
ATOM 548 N N . ILE A 1 72 ? -9.633 53.094 5.281 1 97.88 72 ILE A N 1
ATOM 549 C CA . ILE A 1 72 ? -9.031 51.906 5.934 1 97.88 72 ILE A CA 1
ATOM 550 C C . ILE A 1 72 ? -8.727 52.25 7.395 1 97.88 72 ILE A C 1
ATOM 552 O O . ILE A 1 72 ? -7.82 53.031 7.68 1 97.88 72 ILE A O 1
ATOM 556 N N . GLU A 1 73 ? -9.391 51.531 8.297 1 97.94 73 GLU A N 1
ATOM 557 C CA . GLU A 1 73 ? -9.336 51.938 9.703 1 97.94 73 GLU A CA 1
ATOM 558 C C . GLU A 1 73 ? -8.234 51.156 10.438 1 97.94 73 GLU A C 1
ATOM 560 O O . GLU A 1 73 ? -7.656 51.688 11.398 1 97.94 73 GLU A O 1
ATOM 565 N N . GLY A 1 74 ? -8 49.969 9.961 1 98.19 74 GLY A N 1
ATOM 566 C CA . GLY A 1 74 ? -7.008 49.188 10.68 1 98.19 74 GLY A CA 1
ATOM 567 C C . GLY A 1 74 ? -6.531 47.969 9.906 1 98.19 74 GLY A C 1
ATOM 568 O O . GLY A 1 74 ? -7.141 47.594 8.898 1 98.19 74 GLY A O 1
ATOM 569 N N . LEU A 1 75 ? -5.445 47.438 10.266 1 98.19 75 LEU A N 1
ATOM 570 C CA . LEU A 1 75 ? -4.93 46.188 9.727 1 98.19 75 LEU A CA 1
ATOM 571 C C . LEU A 1 75 ? -4.363 45.312 10.844 1 98.19 75 LEU A C 1
ATOM 573 O O . LEU A 1 75 ? -4.004 45.812 11.906 1 98.19 75 LEU A O 1
ATOM 577 N N . SER A 1 76 ? -4.406 44.031 10.75 1 98.75 76 SER A N 1
ATOM 578 C CA . SER A 1 76 ? -3.854 43.062 11.664 1 98.75 76 SER A CA 1
ATOM 579 C C . SER A 1 76 ? -3.141 41.938 10.906 1 98.75 76 SER A C 1
ATOM 581 O O . SER A 1 76 ? -2.998 42 9.688 1 98.75 76 SER A O 1
ATOM 583 N N . PHE A 1 77 ? -2.582 40.969 11.727 1 98.56 77 PHE A N 1
ATOM 584 C CA . PHE A 1 77 ? -1.663 40.031 11.109 1 98.56 77 PHE A CA 1
ATOM 585 C C . PHE A 1 77 ? -1.975 38.594 11.562 1 98.56 77 PHE A C 1
ATOM 587 O O . PHE A 1 77 ? -2.326 38.375 12.719 1 98.56 77 PHE A O 1
ATOM 594 N N . SER A 1 78 ? -1.924 37.719 10.641 1 98.25 78 SER A N 1
ATOM 595 C CA . SER A 1 78 ? -1.698 36.281 10.875 1 98.25 78 SER A CA 1
ATOM 596 C C . SER A 1 78 ? -0.324 35.875 10.375 1 98.25 78 SER A C 1
ATOM 598 O O . SER A 1 78 ? 0.206 36.438 9.422 1 98.25 78 SER A O 1
ATOM 600 N N . GLY A 1 79 ? 0.263 34.906 11.031 1 97.06 79 GLY A N 1
ATOM 601 C CA . GLY A 1 79 ? 1.569 34.469 10.547 1 97.06 79 GLY A CA 1
ATOM 602 C C . GLY A 1 79 ? 1.927 33.062 10.945 1 97.06 79 GLY A C 1
ATOM 603 O O . GLY A 1 79 ? 1.478 32.562 11.984 1 97.06 79 GLY A O 1
ATOM 604 N N . GLN A 1 80 ? 2.793 32.5 10.109 1 95.75 80 GLN A N 1
ATOM 605 C CA . GLN A 1 80 ? 3.332 31.172 10.422 1 95.75 80 GLN A CA 1
ATOM 606 C C . GLN A 1 80 ? 3.943 31.141 11.82 1 95.75 80 GLN A C 1
ATOM 608 O O . GLN A 1 80 ? 4.629 32.094 12.219 1 95.75 80 GLN A O 1
ATOM 613 N N . MET A 1 81 ? 3.693 30.016 12.539 1 95.44 81 MET A N 1
ATOM 614 C CA . MET A 1 81 ? 4.133 29.859 13.922 1 95.44 81 MET A CA 1
ATOM 615 C C . MET A 1 81 ? 5.574 29.375 13.984 1 95.44 81 MET A C 1
ATOM 617 O O . MET A 1 81 ? 6.137 28.953 12.977 1 95.44 81 MET A O 1
ATOM 621 N N . HIS A 1 82 ? 6.16 29.547 15.156 1 96.38 82 HIS A N 1
ATOM 622 C CA . HIS A 1 82 ? 7.312 28.797 15.633 1 96.38 82 HIS A CA 1
ATOM 623 C C . HIS A 1 82 ? 8.609 29.344 15.039 1 96.38 82 HIS A C 1
ATOM 625 O O . HIS A 1 82 ? 9.695 29.031 15.531 1 96.38 82 HIS A O 1
ATOM 631 N N . GLY A 1 83 ? 8.609 30.156 13.977 1 96.81 83 GLY A N 1
ATOM 632 C CA . GLY A 1 83 ? 9.836 30.672 13.391 1 96.81 83 GLY A CA 1
ATOM 633 C C . GLY A 1 83 ? 10.68 31.453 14.367 1 96.81 83 GLY A C 1
ATOM 634 O O . GLY A 1 83 ? 10.195 31.859 15.43 1 96.81 83 GLY A O 1
ATOM 635 N N . LEU A 1 84 ? 11.969 31.609 13.992 1 98.62 84 LEU A N 1
ATOM 636 C CA . LEU A 1 84 ? 12.883 32.375 14.828 1 98.62 84 LEU A CA 1
ATOM 637 C C . LEU A 1 84 ? 13.508 33.531 14.039 1 98.62 84 LEU A C 1
ATOM 639 O O . LEU A 1 84 ? 14.234 33.312 13.07 1 98.62 84 LEU A O 1
ATOM 643 N N . VAL A 1 85 ? 13.219 34.719 14.461 1 98.69 85 VAL A N 1
ATOM 644 C CA . VAL A 1 85 ? 13.891 35.938 13.977 1 98.69 85 VAL A CA 1
ATOM 645 C C . VAL A 1 85 ? 14.68 36.594 15.109 1 98.69 85 VAL A C 1
ATOM 647 O O . VAL A 1 85 ? 14.094 37.125 16.047 1 98.69 85 VAL A O 1
ATOM 650 N N . LEU A 1 86 ? 15.977 36.5 15.023 1 98.56 86 LEU A N 1
ATOM 651 C CA . LEU A 1 86 ? 16.812 37.219 15.984 1 98.56 86 LEU A CA 1
ATOM 652 C C . LEU A 1 86 ? 17.172 38.594 15.492 1 98.56 86 LEU A C 1
ATOM 654 O O . LEU A 1 86 ? 17.625 38.781 14.359 1 98.56 86 LEU A O 1
ATOM 658 N N . VAL A 1 87 ? 16.906 39.594 16.391 1 98.44 87 VAL A N 1
ATOM 659 C CA . VAL A 1 87 ? 17.234 40.969 15.977 1 98.44 87 VAL A CA 1
ATOM 660 C C . VAL A 1 87 ? 18.219 41.594 16.953 1 98.44 87 VAL A C 1
ATOM 662 O O . VAL A 1 87 ? 18.219 41.25 18.141 1 98.44 87 VAL A O 1
ATOM 665 N N . ASN A 1 88 ? 19.078 42.469 16.469 1 98 88 ASN A N 1
ATOM 666 C CA . ASN A 1 88 ? 19.984 43.219 17.328 1 98 88 ASN A CA 1
ATOM 667 C C . ASN A 1 88 ? 19.312 44.438 17.922 1 98 88 ASN A C 1
ATOM 669 O O . ASN A 1 88 ? 18.109 44.625 17.797 1 98 88 ASN A O 1
ATOM 673 N N . ALA A 1 89 ? 20.094 45.281 18.562 1 96.38 89 ALA A N 1
ATOM 674 C CA . ALA A 1 89 ? 19.562 46.438 19.25 1 96.38 89 ALA A CA 1
ATOM 675 C C . ALA A 1 89 ? 18.953 47.438 18.266 1 96.38 89 ALA A C 1
ATOM 677 O O . ALA A 1 89 ? 18.078 48.219 18.625 1 96.38 89 ALA A O 1
ATOM 678 N N . GLU A 1 90 ? 19.375 47.406 16.969 1 96.75 90 GLU A N 1
ATOM 679 C CA . GLU A 1 90 ? 18.859 48.281 15.938 1 96.75 90 GLU A CA 1
ATOM 680 C C . GLU A 1 90 ? 17.641 47.688 15.242 1 96.75 90 GLU A C 1
ATOM 682 O O . GLU A 1 90 ? 17.062 48.312 14.344 1 96.75 90 GLU A O 1
ATOM 687 N N . GLY A 1 91 ? 17.281 46.531 15.633 1 96.44 91 GLY A N 1
ATOM 688 C CA . GLY A 1 91 ? 16.125 45.906 15.047 1 96.44 91 GLY A CA 1
ATOM 689 C C . GLY A 1 91 ? 16.422 45.188 13.75 1 96.44 91 GLY A C 1
ATOM 690 O O . GLY A 1 91 ? 15.508 44.75 13.031 1 96.44 91 GLY A O 1
ATOM 691 N N . LYS A 1 92 ? 17.688 45 13.469 1 97.56 92 LYS A N 1
ATOM 692 C CA . LYS A 1 92 ? 18.109 44.312 12.25 1 97.56 92 LYS A CA 1
ATOM 693 C C . LYS A 1 92 ? 18.266 42.812 12.477 1 97.56 92 LYS A C 1
ATOM 695 O O . LYS A 1 92 ? 18.844 42.406 13.484 1 97.56 92 LYS A O 1
ATOM 700 N N . PRO A 1 93 ? 17.719 42.062 11.555 1 98.25 93 PRO A N 1
ATOM 701 C CA . PRO A 1 93 ? 17.906 40.625 11.719 1 98.25 93 PRO A CA 1
ATOM 702 C C . PRO A 1 93 ? 19.375 40.219 11.703 1 98.25 93 PRO A C 1
ATOM 704 O O . PRO A 1 93 ? 20.156 40.75 10.922 1 98.25 93 PRO A O 1
ATOM 707 N N . LEU A 1 94 ? 19.75 39.25 12.523 1 98.38 94 LEU A N 1
ATOM 708 C CA . LEU A 1 94 ? 21.125 38.812 12.688 1 98.38 94 LEU A CA 1
ATOM 709 C C . LEU A 1 94 ? 21.453 37.656 11.75 1 98.38 94 LEU A C 1
ATOM 711 O O . LEU A 1 94 ? 22.625 37.344 11.508 1 98.38 94 LEU A O 1
ATOM 715 N N . ARG A 1 95 ? 20.5 37 11.195 1 97.62 95 ARG A N 1
ATOM 716 C CA . ARG A 1 95 ? 20.562 35.844 10.273 1 97.62 95 ARG A CA 1
ATOM 717 C C . ARG A 1 95 ? 19.203 35.625 9.602 1 97.62 95 ARG A C 1
ATOM 719 O O . ARG A 1 95 ? 18.219 36.281 9.945 1 97.62 95 ARG A O 1
ATOM 726 N N . ASN A 1 96 ? 19.203 34.781 8.602 1 98.31 96 ASN A N 1
ATOM 727 C CA . ASN A 1 96 ? 17.922 34.312 8.086 1 98.31 96 ASN A CA 1
ATOM 728 C C . ASN A 1 96 ? 17.078 33.656 9.18 1 98.31 96 ASN A C 1
ATOM 730 O O . ASN A 1 96 ? 17.625 33.031 10.086 1 98.31 96 ASN A O 1
ATOM 734 N N . ALA A 1 97 ? 15.812 33.906 9.102 1 98.5 97 ALA A N 1
ATOM 735 C CA . ALA A 1 97 ? 14.906 33.281 10.047 1 98.5 97 ALA A CA 1
ATOM 736 C C . ALA A 1 97 ? 14.914 31.75 9.875 1 98.5 97 ALA A C 1
ATOM 738 O O . ALA A 1 97 ? 14.938 31.25 8.75 1 98.5 97 ALA A O 1
ATOM 739 N N . ILE A 1 98 ? 14.977 30.984 10.938 1 97.69 98 ILE A N 1
ATOM 740 C CA . ILE A 1 98 ? 14.773 29.531 10.914 1 97.69 98 ILE A CA 1
ATOM 741 C C . ILE A 1 98 ? 13.281 29.219 11.039 1 97.69 98 ILE A C 1
ATOM 743 O O . ILE A 1 98 ? 12.625 29.641 12 1 97.69 98 ILE A O 1
ATOM 747 N N . LEU A 1 99 ? 12.773 28.469 10.109 1 96.62 99 LEU A N 1
ATOM 748 C CA . LEU A 1 99 ? 11.328 28.391 9.961 1 96.62 99 LEU A CA 1
ATOM 749 C C . LEU A 1 99 ? 10.773 27.156 10.688 1 96.62 99 LEU A C 1
ATOM 751 O O . LEU A 1 99 ? 11.539 26.359 11.227 1 96.62 99 LEU A O 1
ATOM 755 N N . TRP A 1 100 ? 9.43 27.062 10.773 1 94.25 100 TRP A N 1
ATOM 756 C CA . TRP A 1 100 ? 8.68 26.062 11.516 1 94.25 100 TRP A CA 1
ATOM 757 C C . TRP A 1 100 ? 8.961 24.656 10.969 1 94.25 100 TRP A C 1
ATOM 759 O O . TRP A 1 100 ? 8.875 23.672 11.703 1 94.25 100 TRP A O 1
ATOM 769 N N . ASN A 1 101 ? 9.281 24.531 9.68 1 86.62 101 ASN A N 1
ATOM 770 C CA . ASN A 1 101 ? 9.445 23.234 9.039 1 86.62 101 ASN A CA 1
ATOM 771 C C . ASN A 1 101 ? 10.922 22.844 8.945 1 86.62 101 ASN A C 1
ATOM 773 O O . ASN A 1 101 ? 11.289 21.984 8.133 1 86.62 101 ASN A O 1
ATOM 777 N N . ASP A 1 102 ? 11.781 23.594 9.68 1 90.88 102 ASP A N 1
ATOM 778 C CA . ASP A 1 102 ? 13.188 23.234 9.836 1 90.88 102 ASP A CA 1
ATOM 779 C C . ASP A 1 102 ? 13.359 22.125 10.867 1 90.88 102 ASP A C 1
ATOM 781 O O . ASP A 1 102 ? 12.742 22.156 11.938 1 90.88 102 ASP A O 1
ATOM 785 N N . THR A 1 103 ? 14.148 21.078 10.547 1 86.31 103 THR A N 1
ATOM 786 C CA . THR A 1 103 ? 14.227 19.922 11.438 1 86.31 103 THR A CA 1
ATOM 787 C C . THR A 1 103 ? 15.641 19.75 11.984 1 86.31 103 THR A C 1
ATOM 789 O O . THR A 1 103 ? 16.031 18.656 12.398 1 86.31 103 THR A O 1
ATOM 792 N N . ARG A 1 104 ? 16.453 20.766 11.984 1 91.5 104 ARG A N 1
ATOM 793 C CA . ARG A 1 104 ? 17.859 20.672 12.352 1 91.5 104 ARG A CA 1
ATOM 794 C C . ARG A 1 104 ? 18.016 20.516 13.859 1 91.5 104 ARG A C 1
ATOM 796 O O . ARG A 1 104 ? 19.094 20.156 14.344 1 91.5 104 ARG A O 1
ATOM 803 N N . THR A 1 105 ? 16.922 20.609 14.625 1 95.5 105 THR A N 1
ATOM 804 C CA . THR A 1 105 ? 17.062 20.828 16.062 1 95.5 105 THR A CA 1
ATOM 805 C C . THR A 1 105 ? 16.672 19.594 16.844 1 95.5 105 THR A C 1
ATOM 807 O O . THR A 1 105 ? 16.203 19.688 17.984 1 95.5 105 THR A O 1
ATOM 810 N N . THR A 1 106 ? 16.828 18.453 16.281 1 90.06 106 THR A N 1
ATOM 811 C CA . THR A 1 106 ? 16.469 17.219 16.953 1 90.06 106 THR A CA 1
ATOM 812 C C . THR A 1 106 ? 17.234 17.078 18.266 1 90.06 106 THR A C 1
ATOM 814 O O . THR A 1 106 ? 16.641 16.734 19.297 1 90.06 106 THR A O 1
ATOM 817 N N . ALA A 1 107 ? 18.547 17.312 18.25 1 94.38 107 ALA A N 1
ATOM 818 C CA . ALA A 1 107 ? 19.375 17.188 19.453 1 94.38 107 ALA A CA 1
ATOM 819 C C . ALA A 1 107 ? 18.891 18.141 20.547 1 94.38 107 ALA A C 1
ATOM 821 O O . ALA A 1 107 ? 18.891 17.781 21.734 1 94.38 107 ALA A O 1
ATOM 822 N N . GLN A 1 108 ? 18.5 19.297 20.172 1 97.38 108 GLN A N 1
ATOM 823 C CA . GLN A 1 108 ? 18.016 20.297 21.125 1 97.38 108 GLN A CA 1
ATOM 824 C C . GLN A 1 108 ? 16.688 19.875 21.719 1 97.38 108 GLN A C 1
ATOM 826 O O . GLN A 1 108 ? 16.422 20.141 22.891 1 97.38 108 GLN A O 1
ATOM 831 N N . CYS A 1 109 ? 15.82 19.312 20.938 1 95.62 109 CYS A N 1
ATOM 832 C CA . CYS A 1 109 ? 14.555 18.812 21.469 1 95.62 109 CYS A CA 1
ATOM 833 C C . CYS A 1 109 ? 14.789 17.781 22.562 1 95.62 109 CYS A C 1
ATOM 835 O O . CYS A 1 109 ? 14.148 17.828 23.625 1 95.62 109 CYS A O 1
ATOM 837 N N . ARG A 1 110 ? 15.742 16.906 22.375 1 94.56 110 ARG A N 1
ATOM 838 C CA . ARG A 1 110 ? 16.078 15.891 23.375 1 94.56 110 ARG A CA 1
ATOM 839 C C . ARG A 1 110 ? 16.641 16.547 24.625 1 94.56 110 ARG A C 1
ATOM 841 O O . ARG A 1 110 ? 16.312 16.141 25.75 1 94.56 110 ARG A O 1
ATOM 848 N N . ARG A 1 111 ? 17.469 17.484 24.391 1 97.06 111 ARG A N 1
ATOM 849 C CA . ARG A 1 111 ? 18.031 18.219 25.531 1 97.06 111 ARG A CA 1
ATOM 850 C C . ARG A 1 111 ? 16.938 18.891 26.344 1 97.06 111 ARG A C 1
ATOM 852 O O . ARG A 1 111 ? 16.953 18.844 27.578 1 97.06 111 ARG A O 1
ATOM 859 N N . ILE A 1 112 ? 15.984 19.516 25.703 1 98.06 112 ILE A N 1
ATOM 860 C CA . ILE A 1 112 ? 14.875 20.188 26.359 1 98.06 112 ILE A CA 1
ATOM 861 C C . ILE A 1 112 ? 14.078 19.172 27.188 1 98.06 112 ILE A C 1
ATOM 863 O O . ILE A 1 112 ? 13.75 19.422 28.344 1 98.06 112 ILE A O 1
ATOM 867 N N . GLU A 1 113 ? 13.781 18.078 26.562 1 95.69 113 GLU A N 1
ATOM 868 C CA . GLU A 1 113 ? 13.008 17.047 27.234 1 95.69 113 GLU A CA 1
ATOM 869 C C . GLU A 1 113 ? 13.742 16.531 28.469 1 95.69 113 GLU A C 1
ATOM 871 O O . GLU A 1 113 ? 13.133 16.312 29.516 1 95.69 113 GLU A O 1
ATOM 876 N N . LYS A 1 114 ? 15.023 16.359 28.312 1 96.62 114 LYS A N 1
ATOM 877 C CA . LYS A 1 114 ? 15.836 15.852 29.406 1 96.62 114 LYS A CA 1
ATOM 878 C C . LYS A 1 114 ? 15.914 16.875 30.547 1 96.62 114 LYS A C 1
ATOM 880 O O . LYS A 1 114 ? 15.766 16.516 31.719 1 96.62 114 LYS A O 1
ATOM 885 N N . VAL A 1 115 ? 16.109 18.078 30.25 1 97.56 115 VAL A N 1
ATOM 886 C CA . VAL A 1 115 ? 16.344 19.125 31.234 1 97.56 115 VAL A CA 1
ATOM 887 C C . VAL A 1 115 ? 15.047 19.469 31.953 1 97.56 115 VAL A C 1
ATOM 889 O O . VAL A 1 115 ? 15.039 19.656 33.188 1 97.56 115 VAL A O 1
ATOM 892 N N . LEU A 1 116 ? 14.039 19.609 31.219 1 96.94 116 LEU A N 1
ATOM 893 C CA . LEU A 1 116 ? 12.805 20.109 31.812 1 96.94 116 LEU A CA 1
ATOM 894 C C . LEU A 1 116 ? 11.914 18.953 32.281 1 96.94 116 LEU A C 1
ATOM 896 O O . LEU A 1 116 ? 11.094 19.125 33.188 1 96.94 116 LEU A O 1
ATOM 900 N N . ASP A 1 117 ? 12.031 17.781 31.578 1 91.81 117 ASP A N 1
ATOM 901 C CA . ASP A 1 117 ? 11.242 16.594 31.891 1 91.81 117 ASP A CA 1
ATOM 902 C C . ASP A 1 117 ? 9.758 16.938 32 1 91.81 117 ASP A C 1
ATOM 904 O O . ASP A 1 117 ? 9.195 17.547 31.109 1 91.81 117 ASP A O 1
ATOM 908 N N . GLY A 1 118 ? 9.094 16.688 33.125 1 90.75 118 GLY A N 1
ATOM 909 C CA . GLY A 1 118 ? 7.668 16.891 33.344 1 90.75 118 GLY A CA 1
ATOM 910 C C . GLY A 1 118 ? 7.281 18.359 33.344 1 90.75 118 GLY A C 1
ATOM 911 O O . GLY A 1 118 ? 6.137 18.703 33.062 1 90.75 118 GLY A O 1
ATOM 912 N N . LYS A 1 119 ? 8.195 19.219 33.656 1 94 119 LYS A N 1
ATOM 913 C CA . LYS A 1 119 ? 7.93 20.656 33.719 1 94 119 LYS A CA 1
ATOM 914 C C . LYS A 1 119 ? 7.578 21.234 32.375 1 94 119 LYS A C 1
ATOM 916 O O . LYS A 1 119 ? 6.809 22.188 32.281 1 94 119 LYS A O 1
ATOM 921 N N . LEU A 1 120 ? 8.164 20.672 31.344 1 95.81 120 LEU A N 1
ATOM 922 C CA . LEU A 1 120 ? 7.895 21.172 30 1 95.81 120 LEU A CA 1
ATOM 923 C C . LEU A 1 120 ? 6.398 21.125 29.688 1 95.81 120 LEU A C 1
ATOM 925 O O . LEU A 1 120 ? 5.816 22.141 29.297 1 95.81 120 LEU A O 1
ATOM 929 N N . LEU A 1 121 ? 5.75 20 29.938 1 94.31 121 LEU A N 1
ATOM 930 C CA . LEU A 1 121 ? 4.332 19.844 29.641 1 94.31 121 LEU A CA 1
ATOM 931 C C . LEU A 1 121 ? 3.477 20.641 30.625 1 94.31 121 LEU A C 1
ATOM 933 O O . LEU A 1 121 ? 2.412 21.141 30.25 1 94.31 121 LEU A O 1
ATOM 937 N N . SER A 1 122 ? 3.951 20.734 31.812 1 95.19 122 SER A N 1
ATOM 938 C CA . SER A 1 122 ? 3.166 21.438 32.812 1 95.19 122 SER A CA 1
ATOM 939 C C . SER A 1 122 ? 3.158 22.938 32.562 1 95.19 122 SER A C 1
ATOM 941 O O . SER A 1 122 ? 2.162 23.625 32.812 1 95.19 122 SER A O 1
ATOM 943 N N . ILE A 1 123 ? 4.23 23.484 32.031 1 96.31 123 ILE A N 1
ATOM 944 C CA . ILE A 1 123 ? 4.375 24.922 31.859 1 96.31 123 ILE A CA 1
ATOM 945 C C . ILE A 1 123 ? 4.008 25.312 30.422 1 96.31 123 ILE A C 1
ATOM 947 O O . ILE A 1 123 ? 3.057 26.062 30.203 1 96.31 123 ILE A O 1
ATOM 951 N N . ALA A 1 124 ? 4.711 24.703 29.5 1 96.12 124 ALA A N 1
ATOM 952 C CA . ALA A 1 124 ? 4.559 25.078 28.094 1 96.12 124 ALA A CA 1
ATOM 953 C C . ALA A 1 124 ? 3.41 24.297 27.453 1 96.12 124 ALA A C 1
ATOM 955 O O . ALA A 1 124 ? 2.936 24.672 26.375 1 96.12 124 ALA A O 1
ATOM 956 N N . ARG A 1 125 ? 3.018 23.219 28.016 1 94.88 125 ARG A N 1
ATOM 957 C CA . ARG A 1 125 ? 1.845 22.438 27.656 1 94.88 125 ARG A CA 1
ATOM 958 C C . ARG A 1 125 ? 2.072 21.703 26.328 1 94.88 125 ARG A C 1
ATOM 960 O O . ARG A 1 125 ? 1.12 21.219 25.719 1 94.88 125 ARG A O 1
ATOM 967 N N . ASN A 1 126 ? 3.25 21.656 25.844 1 94.75 126 ASN A N 1
ATOM 968 C CA . ASN A 1 126 ? 3.6 21 24.594 1 94.75 126 ASN A CA 1
ATOM 969 C C . ASN A 1 126 ? 4.941 20.266 24.688 1 94.75 126 ASN A C 1
ATOM 971 O O . ASN A 1 126 ? 5.812 20.688 25.469 1 94.75 126 ASN A O 1
ATOM 975 N N . ARG A 1 127 ? 5.082 19.25 23.953 1 93 127 ARG A N 1
ATOM 976 C CA . ARG A 1 127 ? 6.375 18.578 23.812 1 93 127 ARG A CA 1
ATOM 977 C C . ARG A 1 127 ? 7.328 19.406 22.969 1 93 127 ARG A C 1
ATOM 979 O O . ARG A 1 127 ? 6.902 20.312 22.234 1 93 127 ARG A O 1
ATOM 986 N N . ALA A 1 128 ? 8.594 19.047 23.141 1 94.88 128 ALA A N 1
ATOM 987 C CA . ALA A 1 128 ? 9.586 19.719 22.297 1 94.88 128 ALA A CA 1
ATOM 988 C C . ALA A 1 128 ? 9.602 19.125 20.891 1 94.88 128 ALA A C 1
ATOM 990 O O . ALA A 1 128 ? 9.82 17.922 20.719 1 94.88 128 ALA A O 1
ATOM 991 N N . LEU A 1 129 ? 9.312 19.984 19.938 1 91.62 129 LEU A N 1
ATOM 992 C CA . LEU A 1 129 ? 9.375 19.562 18.531 1 91.62 129 LEU A CA 1
ATOM 993 C C . LEU A 1 129 ? 10.375 20.422 17.766 1 91.62 129 LEU A C 1
ATOM 995 O O . LEU A 1 129 ? 10.57 21.594 18.078 1 91.62 129 LEU A O 1
ATOM 999 N N . GLU A 1 130 ? 10.984 19.844 16.766 1 90.19 130 GLU A N 1
ATOM 1000 C CA . GLU A 1 130 ? 12.07 20.484 16.031 1 90.19 130 GLU A CA 1
ATOM 1001 C C . GLU A 1 130 ? 11.633 21.828 15.461 1 90.19 130 GLU A C 1
ATOM 1003 O O . GLU A 1 130 ? 12.438 22.766 15.391 1 90.19 130 GLU A O 1
ATOM 1008 N N . GLY A 1 131 ? 10.391 21.938 15.148 1 92.06 131 GLY A N 1
ATOM 1009 C CA . GLY A 1 131 ? 9.922 23.141 14.477 1 92.06 131 GLY A CA 1
ATOM 1010 C C . GLY A 1 131 ? 9.641 24.281 15.438 1 92.06 131 GLY A C 1
ATOM 1011 O O . GLY A 1 131 ? 9.516 25.438 15.023 1 92.06 131 GLY A O 1
ATOM 1012 N N . PHE A 1 132 ? 9.633 24.047 16.719 1 96.5 132 PHE A N 1
ATOM 1013 C CA . PHE A 1 132 ? 9.297 25.078 17.703 1 96.5 132 PHE A CA 1
ATOM 1014 C C . PHE A 1 132 ? 10.461 26.047 17.891 1 96.5 132 PHE A C 1
ATOM 1016 O O . PHE A 1 132 ? 11.57 25.797 17.422 1 96.5 132 PHE A O 1
ATOM 1023 N N . THR A 1 133 ? 10.305 27.125 18.531 1 98.56 133 THR A N 1
ATOM 1024 C CA . THR A 1 133 ? 11.227 28.25 18.562 1 98.56 133 THR A CA 1
ATOM 1025 C C . THR A 1 133 ? 12.367 28 19.547 1 98.56 133 THR A C 1
ATOM 1027 O O . THR A 1 133 ? 13.531 28.25 19.234 1 98.56 133 THR A O 1
ATOM 1030 N N . LEU A 1 134 ? 12.062 27.484 20.734 1 98.69 134 LEU A N 1
ATOM 1031 C CA . LEU A 1 134 ? 13.086 27.281 21.75 1 98.69 134 LEU A CA 1
ATOM 1032 C C . LEU A 1 134 ? 14.18 26.359 21.234 1 98.69 134 LEU A C 1
ATOM 1034 O O . LEU A 1 134 ? 15.367 26.641 21.391 1 98.69 134 LEU A O 1
ATOM 1038 N N . PRO A 1 135 ? 13.812 25.234 20.641 1 98.25 135 PRO A N 1
ATOM 1039 C CA . PRO A 1 135 ? 14.883 24.391 20.094 1 98.25 135 PRO A CA 1
ATOM 1040 C C . PRO A 1 135 ? 15.789 25.141 19.125 1 98.25 135 PRO A C 1
ATOM 1042 O O . PRO A 1 135 ? 17 24.906 19.094 1 98.25 135 PRO A O 1
ATOM 1045 N N . LYS A 1 136 ? 15.258 26.047 18.391 1 98.5 136 LYS A N 1
ATOM 1046 C CA . LYS A 1 136 ? 16.031 26.844 17.438 1 98.5 136 LYS A CA 1
ATOM 1047 C C . LYS A 1 136 ? 16.969 27.812 18.172 1 98.5 136 LYS A C 1
ATOM 1049 O O . LYS A 1 136 ? 18.094 28.016 17.734 1 98.5 136 LYS A O 1
ATOM 1054 N N . ILE A 1 137 ? 16.5 28.438 19.172 1 98.75 137 ILE A N 1
ATOM 1055 C CA . ILE A 1 137 ? 17.328 29.328 19.984 1 98.75 137 ILE A CA 1
ATOM 1056 C C . ILE A 1 137 ? 18.5 28.547 20.562 1 98.75 137 ILE A C 1
ATOM 1058 O O . ILE A 1 137 ? 19.641 29.016 20.531 1 98.75 137 ILE A O 1
ATOM 1062 N N . LEU A 1 138 ? 18.172 27.359 21.031 1 98.69 138 LEU A N 1
ATOM 1063 C CA . LEU A 1 138 ? 19.219 26.531 21.609 1 98.69 138 LEU A CA 1
ATOM 1064 C C . LEU A 1 138 ? 20.219 26.094 20.531 1 98.69 138 LEU A C 1
ATOM 1066 O O . LEU A 1 138 ? 21.422 26 20.797 1 98.69 138 LEU A O 1
ATOM 1070 N N . TRP A 1 139 ? 19.719 25.812 19.406 1 98.44 139 TRP A N 1
ATOM 1071 C CA . TRP A 1 139 ? 20.625 25.484 18.297 1 98.44 139 TRP A CA 1
ATOM 1072 C C . TRP A 1 139 ? 21.578 26.656 18.016 1 98.44 139 TRP A C 1
ATOM 1074 O O . TRP A 1 139 ? 22.781 26.453 17.859 1 98.44 139 TRP A O 1
ATOM 1084 N N . VAL A 1 140 ? 21.094 27.891 17.984 1 98.44 140 VAL A N 1
ATOM 1085 C CA . VAL A 1 140 ? 21.922 29.078 17.75 1 98.44 140 VAL A CA 1
ATOM 1086 C C . VAL A 1 140 ? 22.906 29.266 18.906 1 98.44 140 VAL A C 1
ATOM 1088 O O . VAL A 1 140 ? 24.062 29.609 18.688 1 98.44 140 VAL A O 1
ATOM 1091 N N . GLN A 1 141 ? 22.359 29.062 20.062 1 98.25 141 GLN A N 1
ATOM 1092 C CA . GLN A 1 141 ? 23.203 29.156 21.266 1 98.25 141 GLN A CA 1
ATOM 1093 C C . GLN A 1 141 ? 24.406 28.25 21.172 1 98.25 141 GLN A C 1
ATOM 1095 O O . GLN A 1 141 ? 25.516 28.625 21.562 1 98.25 141 GLN A O 1
ATOM 1100 N N . GLU A 1 142 ? 24.25 27.094 20.609 1 98.06 142 GLU A N 1
ATOM 1101 C CA . GLU A 1 142 ? 25.281 26.078 20.547 1 98.06 142 GLU A CA 1
ATOM 1102 C C . GLU A 1 142 ? 26.156 26.25 19.312 1 98.06 142 GLU A C 1
ATOM 1104 O O . GLU A 1 142 ? 27.375 26.016 19.359 1 98.06 142 GLU A O 1
ATOM 1109 N N . ASN A 1 143 ? 25.594 26.656 18.234 1 97.81 143 ASN A N 1
ATOM 1110 C CA . ASN A 1 143 ? 26.297 26.609 16.953 1 97.81 143 ASN A CA 1
ATOM 1111 C C . ASN A 1 143 ? 26.75 27.984 16.5 1 97.81 143 ASN A C 1
ATOM 1113 O O . ASN A 1 143 ? 27.703 28.125 15.742 1 97.81 143 ASN A O 1
ATOM 1117 N N . GLU A 1 144 ? 26 28.953 16.938 1 97.75 144 GLU A N 1
ATOM 1118 C CA . GLU A 1 144 ? 26.297 30.344 16.578 1 97.75 144 GLU A CA 1
ATOM 1119 C C . GLU A 1 144 ? 26.219 31.266 17.781 1 97.75 144 GLU A C 1
ATOM 1121 O O . GLU A 1 144 ? 25.516 32.281 17.75 1 97.75 144 GLU A O 1
ATOM 1126 N N . PRO A 1 145 ? 27.016 31.016 18.797 1 97.62 145 PRO A N 1
ATOM 1127 C CA . PRO A 1 145 ? 26.875 31.75 20.062 1 97.62 145 PRO A CA 1
ATOM 1128 C C . PRO A 1 145 ? 27.125 33.25 19.906 1 97.62 145 PRO A C 1
ATOM 1130 O O . PRO A 1 145 ? 26.516 34.062 20.609 1 97.62 145 PRO A O 1
ATOM 1133 N N . GLU A 1 146 ? 27.953 33.719 19.031 1 97.69 146 GLU A N 1
ATOM 1134 C CA . GLU A 1 146 ? 28.234 35.125 18.812 1 97.69 146 GLU A CA 1
ATOM 1135 C C . GLU A 1 146 ? 27 35.875 18.312 1 97.69 146 GLU A C 1
ATOM 1137 O O . GLU A 1 146 ? 26.766 37.031 18.688 1 97.69 146 GLU A O 1
ATOM 1142 N N . LEU A 1 147 ? 26.281 35.188 17.531 1 97.56 147 LEU A N 1
ATOM 1143 C CA . LEU A 1 147 ? 25.062 35.812 17 1 97.56 147 LEU A CA 1
ATOM 1144 C C . LEU A 1 147 ? 24.031 35.969 18.109 1 97.56 147 LEU A C 1
ATOM 1146 O O . LEU A 1 147 ? 23.344 37 18.188 1 97.56 147 LEU A O 1
ATOM 1150 N N . LEU A 1 148 ? 23.922 34.938 18.938 1 97.75 148 LEU A N 1
ATOM 1151 C CA . LEU A 1 148 ? 22.953 35.031 20.016 1 97.75 148 LEU A CA 1
ATOM 1152 C C . LEU A 1 148 ? 23.328 36.156 20.984 1 97.75 148 LEU A C 1
ATOM 1154 O O . LEU A 1 148 ? 22.453 36.844 21.531 1 97.75 148 LEU A O 1
ATOM 1158 N N . GLN A 1 149 ? 24.578 36.312 21.172 1 96.75 149 GLN A N 1
ATOM 1159 C CA . GLN A 1 149 ? 25.062 37.375 22.078 1 96.75 149 GLN A CA 1
ATOM 1160 C C . GLN A 1 149 ? 24.719 38.75 21.547 1 96.75 149 GLN A C 1
ATOM 1162 O O . GLN A 1 149 ? 24.531 39.688 22.328 1 96.75 149 GLN A O 1
ATOM 1167 N N . GLN A 1 150 ? 24.625 38.875 20.281 1 97.62 150 GLN A N 1
ATOM 1168 C CA . GLN A 1 150 ? 24.312 40.125 19.641 1 97.62 150 GLN A CA 1
ATOM 1169 C C . GLN A 1 150 ? 22.812 40.406 19.641 1 97.62 150 GLN A C 1
ATOM 1171 O O . GLN A 1 150 ? 22.375 41.531 19.406 1 97.62 150 GLN A O 1
ATOM 1176 N N . ALA A 1 151 ? 22.047 39.406 19.984 1 98 151 ALA A N 1
ATOM 1177 C CA . ALA A 1 151 ? 20.594 39.531 19.875 1 98 151 ALA A CA 1
ATOM 1178 C C . ALA A 1 151 ? 20.031 40.312 21.047 1 98 151 ALA A C 1
ATOM 1180 O O . ALA A 1 151 ? 20.406 40.094 22.203 1 98 151 ALA A O 1
ATOM 1181 N N . SER A 1 152 ? 19.234 41.281 20.766 1 97.5 152 SER A N 1
ATOM 1182 C CA . SER A 1 152 ? 18.516 42.031 21.781 1 97.5 152 SER A CA 1
ATOM 1183 C C . SER A 1 152 ? 17.203 41.375 22.156 1 97.5 152 SER A C 1
ATOM 1185 O O . SER A 1 152 ? 16.766 41.406 23.312 1 97.5 152 SER A O 1
ATOM 1187 N N . LEU A 1 153 ? 16.5 40.812 21.203 1 96.81 153 LEU A N 1
ATOM 1188 C CA . LEU A 1 153 ? 15.281 40.031 21.422 1 96.81 153 LEU A CA 1
ATOM 1189 C C . LEU A 1 153 ? 14.992 39.125 20.219 1 96.81 153 LEU A C 1
ATOM 1191 O O . LEU A 1 153 ? 15.711 39.188 19.219 1 96.81 153 LEU A O 1
ATOM 1195 N N . PHE A 1 154 ? 14.109 38.219 20.375 1 98.56 154 PHE A N 1
ATOM 1196 C CA . PHE A 1 154 ? 13.641 37.406 19.266 1 98.56 154 PHE A CA 1
ATOM 1197 C C . PHE A 1 154 ? 12.188 37.719 18.922 1 98.56 154 PHE A C 1
ATOM 1199 O O . PHE A 1 154 ? 11.438 38.219 19.797 1 98.56 154 PHE A O 1
ATOM 1206 N N . LEU A 1 155 ? 11.82 37.594 17.688 1 98.56 155 LEU A N 1
ATOM 1207 C CA . LEU A 1 155 ? 10.461 37.75 17.203 1 98.56 155 LEU A CA 1
ATOM 1208 C C . LEU A 1 155 ? 10.047 36.562 16.359 1 98.56 155 LEU A C 1
ATOM 1210 O O . LEU A 1 155 ? 10.883 35.75 15.969 1 98.56 155 LEU A O 1
ATOM 1214 N N . LEU A 1 156 ? 8.805 36.375 16.188 1 98.38 156 LEU A N 1
ATOM 1215 C CA . LEU A 1 156 ? 8.258 35.438 15.211 1 98.38 156 LEU A CA 1
ATOM 1216 C C . LEU A 1 156 ? 7.941 36.156 13.898 1 98.38 156 LEU A C 1
ATOM 1218 O O . LEU A 1 156 ? 7.945 37.375 13.836 1 98.38 156 LEU A O 1
ATOM 1222 N N . PRO A 1 157 ? 7.688 35.469 12.836 1 98.06 157 PRO A N 1
ATOM 1223 C CA . PRO A 1 157 ? 7.613 36.062 11.508 1 98.06 157 PRO A CA 1
ATOM 1224 C C . PRO A 1 157 ? 6.637 37.25 11.438 1 98.06 157 PRO A C 1
ATOM 1226 O O . PRO A 1 157 ? 7.012 38.344 11.031 1 98.06 157 PRO A O 1
ATOM 1229 N N . LYS A 1 158 ? 5.441 37.031 11.82 1 97.75 158 LYS A N 1
ATOM 1230 C CA . LYS A 1 158 ? 4.496 38.125 11.672 1 97.75 158 LYS A CA 1
ATOM 1231 C C . LYS A 1 158 ? 4.852 39.281 12.609 1 97.75 158 LYS A C 1
ATOM 1233 O O . LYS A 1 158 ? 4.559 40.438 12.312 1 97.75 158 LYS A O 1
ATOM 1238 N N . ASP A 1 159 ? 5.453 39.031 13.781 1 98.25 159 ASP A N 1
ATOM 1239 C CA . ASP A 1 159 ? 5.855 40.062 14.727 1 98.25 159 ASP A CA 1
ATOM 1240 C C . ASP A 1 159 ? 6.949 40.938 14.133 1 98.25 159 ASP A C 1
ATOM 1242 O O . ASP A 1 159 ? 6.98 42.156 14.383 1 98.25 159 ASP A O 1
ATOM 1246 N N . TYR A 1 160 ? 7.82 40.281 13.422 1 98.69 160 TYR A N 1
ATOM 1247 C CA . TYR A 1 160 ? 8.875 41.031 12.773 1 98.69 160 TYR A CA 1
ATOM 1248 C C . TYR A 1 160 ? 8.297 42 11.734 1 98.69 160 TYR A C 1
ATOM 1250 O O . TYR A 1 160 ? 8.688 43.156 11.672 1 98.69 160 TYR A O 1
ATOM 1258 N N . VAL A 1 161 ? 7.402 41.469 10.938 1 98.69 161 VAL A N 1
ATOM 1259 C CA . VAL A 1 161 ? 6.77 42.312 9.93 1 98.69 161 VAL A CA 1
ATOM 1260 C C . VAL A 1 161 ? 6.035 43.469 10.602 1 98.69 161 VAL A C 1
ATOM 1262 O O . VAL A 1 161 ? 6.137 44.625 10.164 1 98.69 161 VAL A O 1
ATOM 1265 N N . ARG A 1 162 ? 5.301 43.188 11.594 1 98.38 162 ARG A N 1
ATOM 1266 C CA . ARG A 1 162 ? 4.586 44.219 12.336 1 98.38 162 ARG A CA 1
ATOM 1267 C C . ARG A 1 162 ? 5.551 45.25 12.891 1 98.38 162 ARG A C 1
ATOM 1269 O O . ARG A 1 162 ? 5.285 46.438 12.812 1 98.38 162 ARG A O 1
ATOM 1276 N N . TYR A 1 163 ? 6.641 44.781 13.5 1 98.19 163 TYR A N 1
ATOM 1277 C CA . TYR A 1 163 ? 7.668 45.688 14.008 1 98.19 163 TYR A CA 1
ATOM 1278 C C . TYR A 1 163 ? 8.172 46.625 12.906 1 98.19 163 TYR A C 1
ATOM 1280 O O . TYR A 1 163 ? 8.289 47.844 13.117 1 98.19 163 TYR A O 1
ATOM 1288 N N . ARG A 1 164 ? 8.43 46.094 11.773 1 98.31 164 ARG A N 1
ATOM 1289 C CA . ARG A 1 164 ? 8.953 46.844 10.656 1 98.31 164 ARG A CA 1
ATOM 1290 C C . ARG A 1 164 ? 7.941 47.875 10.18 1 98.31 164 ARG A C 1
ATOM 1292 O O . ARG A 1 164 ? 8.32 48.938 9.672 1 98.31 164 ARG A O 1
ATOM 1299 N N . LEU A 1 165 ? 6.684 47.594 10.367 1 98.25 165 LEU A N 1
ATOM 1300 C CA . LEU A 1 165 ? 5.629 48.5 9.898 1 98.25 165 LEU A CA 1
ATOM 1301 C C . LEU A 1 165 ? 5.301 49.562 10.945 1 98.25 165 LEU A C 1
ATOM 1303 O O . LEU A 1 165 ? 4.812 50.625 10.609 1 98.25 165 LEU A O 1
ATOM 1307 N N . THR A 1 166 ? 5.543 49.281 12.242 1 97.88 166 THR A N 1
ATOM 1308 C CA . THR A 1 166 ? 5.016 50.156 13.289 1 97.88 166 THR A CA 1
ATOM 1309 C C . THR A 1 166 ? 6.141 50.625 14.195 1 97.88 166 THR A C 1
ATOM 1311 O O . THR A 1 166 ? 5.965 51.594 14.945 1 97.88 166 THR A O 1
ATOM 1314 N N . GLY A 1 167 ? 7.223 49.906 14.266 1 96.81 167 GLY A N 1
ATOM 1315 C CA . GLY A 1 167 ? 8.305 50.219 15.188 1 96.81 167 GLY A CA 1
ATOM 1316 C C . GLY A 1 167 ? 8.125 49.594 16.562 1 96.81 167 GLY A C 1
ATOM 1317 O O . GLY A 1 167 ? 8.984 49.75 17.422 1 96.81 167 GLY A O 1
ATOM 1318 N N . ASP A 1 168 ? 7.102 48.844 16.766 1 95.38 168 ASP A N 1
ATOM 1319 C CA . ASP A 1 168 ? 6.77 48.312 18.078 1 95.38 168 ASP A CA 1
ATOM 1320 C C . ASP A 1 168 ? 7.191 46.844 18.188 1 95.38 168 ASP A C 1
ATOM 1322 O O . ASP A 1 168 ? 6.871 46.031 17.312 1 95.38 168 ASP A O 1
ATOM 1326 N N . TYR A 1 169 ? 7.93 46.562 19.297 1 96.5 169 TYR A N 1
ATOM 1327 C CA . TYR A 1 169 ? 8.281 45.156 19.594 1 96.5 169 TYR A CA 1
ATOM 1328 C C . TYR A 1 169 ? 7.234 44.531 20.5 1 96.5 169 TYR A C 1
ATOM 1330 O O . TYR A 1 169 ? 7.039 44.969 21.641 1 96.5 169 TYR A O 1
ATOM 1338 N N . ALA A 1 170 ? 6.543 43.562 20.031 1 97.56 170 ALA A N 1
ATOM 1339 C CA . ALA A 1 170 ? 5.559 42.812 20.828 1 97.56 170 ALA A CA 1
ATOM 1340 C C . ALA A 1 170 ? 5.27 41.469 20.219 1 97.56 170 ALA A C 1
ATOM 1342 O O . ALA A 1 170 ? 5.617 41.188 19.062 1 97.56 170 ALA A O 1
ATOM 1343 N N . MET A 1 171 ? 4.711 40.562 20.984 1 98.56 171 MET A N 1
ATOM 1344 C CA . MET A 1 171 ? 4.266 39.25 20.562 1 98.56 171 MET A CA 1
ATOM 1345 C C . MET A 1 171 ? 2.934 38.906 21.203 1 98.56 171 MET A C 1
ATOM 1347 O O . MET A 1 171 ? 2.734 39.125 22.406 1 98.56 171 MET A O 1
ATOM 1351 N N . ASP A 1 172 ? 2.016 38.438 20.391 1 98.38 172 ASP A N 1
ATOM 1352 C CA . ASP A 1 172 ? 0.733 38.062 20.984 1 98.38 172 ASP A CA 1
ATOM 1353 C C . ASP A 1 172 ? 0.814 36.719 21.656 1 98.38 172 ASP A C 1
ATOM 1355 O O . ASP A 1 172 ? 1.723 35.938 21.375 1 98.38 172 ASP A O 1
ATOM 1359 N N . TYR A 1 173 ? -0.141 36.344 22.484 1 98.44 173 TYR A N 1
ATOM 1360 C CA . TYR A 1 173 ? -0.118 35.125 23.312 1 98.44 173 TYR A CA 1
ATOM 1361 C C . TYR A 1 173 ? -0.254 33.875 22.438 1 98.44 173 TYR A C 1
ATOM 1363 O O . TYR A 1 173 ? 0.342 32.844 22.734 1 98.44 173 TYR A O 1
ATOM 1371 N N . SER A 1 174 ? -1.052 33.938 21.391 1 98.19 174 SER A N 1
ATOM 1372 C CA . SER A 1 174 ? -1.271 32.781 20.562 1 98.19 174 SER A CA 1
ATOM 1373 C C . SER A 1 174 ? 0.022 32.312 19.891 1 98.19 174 SER A C 1
ATOM 1375 O O . SER A 1 174 ? 0.295 31.125 19.797 1 98.19 174 SER A O 1
ATOM 1377 N N . ASP A 1 175 ? 0.774 33.188 19.469 1 97.94 175 ASP A N 1
ATOM 1378 C CA . ASP A 1 175 ? 2.059 32.906 18.844 1 97.94 175 ASP A CA 1
ATOM 1379 C C . ASP A 1 175 ? 3.102 32.5 19.891 1 97.94 175 ASP A C 1
ATOM 1381 O O . ASP A 1 175 ? 3.902 31.594 19.672 1 97.94 175 ASP A O 1
ATOM 1385 N N . ALA A 1 176 ? 3.111 33.219 20.984 1 98.5 176 ALA A N 1
ATOM 1386 C CA . ALA A 1 176 ? 4.051 32.969 22.078 1 98.5 176 ALA A CA 1
ATOM 1387 C C . ALA A 1 176 ? 3.902 31.531 22.594 1 98.5 176 ALA A C 1
ATOM 1389 O O . ALA A 1 176 ? 4.887 30.906 22.984 1 98.5 176 ALA A O 1
ATOM 1390 N N . ALA A 1 177 ? 2.727 31.109 22.625 1 97.81 177 ALA A N 1
ATOM 1391 C CA . ALA A 1 177 ? 2.432 29.766 23.125 1 97.81 177 ALA A CA 1
ATOM 1392 C C . ALA A 1 177 ? 3.174 28.703 22.328 1 97.81 177 ALA A C 1
ATOM 1394 O O . ALA A 1 177 ? 3.492 27.625 22.844 1 97.81 177 ALA A O 1
ATOM 1395 N N . GLY A 1 178 ? 3.516 29.016 21.094 1 96.88 178 GLY A N 1
ATOM 1396 C CA . GLY A 1 178 ? 4.184 28.062 20.219 1 96.88 178 GLY A CA 1
ATOM 1397 C C . GLY A 1 178 ? 5.695 28.094 20.344 1 96.88 178 GLY A C 1
ATOM 1398 O O . GLY A 1 178 ? 6.398 27.391 19.625 1 96.88 178 GLY A O 1
ATOM 1399 N N . THR A 1 179 ? 6.27 28.844 21.25 1 98.25 179 THR A N 1
ATOM 1400 C CA . THR A 1 179 ? 7.715 29.016 21.344 1 98.25 179 THR A CA 1
ATOM 1401 C C . THR A 1 179 ? 8.328 28.016 22.312 1 98.25 179 THR A C 1
ATOM 1403 O O . THR A 1 179 ? 9.539 27.797 22.297 1 98.25 179 THR A O 1
ATOM 1406 N N . LEU A 1 180 ? 7.566 27.438 23.203 1 97.94 180 LEU A N 1
ATOM 1407 C CA . LEU A 1 180 ? 7.977 26.609 24.344 1 97.94 180 LEU A CA 1
ATOM 1408 C C . LEU A 1 180 ? 8.594 27.469 25.438 1 97.94 180 LEU A C 1
ATOM 1410 O O . LEU A 1 180 ? 9.258 26.953 26.328 1 97.94 180 LEU A O 1
ATOM 1414 N N . LEU A 1 181 ? 8.367 28.766 25.406 1 98.56 181 LEU A N 1
ATOM 1415 C CA . LEU A 1 181 ? 8.938 29.656 26.406 1 98.56 181 LEU A CA 1
ATOM 1416 C C . LEU A 1 181 ? 7.84 30.312 27.234 1 98.56 181 LEU A C 1
ATOM 1418 O O . LEU A 1 181 ? 8.117 30.953 28.25 1 98.56 181 LEU A O 1
ATOM 1422 N N . LEU A 1 182 ? 6.652 30.141 26.781 1 98.56 182 LEU A N 1
ATOM 1423 C CA . LEU A 1 182 ? 5.523 30.734 27.469 1 98.56 182 LEU A CA 1
ATOM 1424 C C . LEU A 1 182 ? 4.941 29.781 28.516 1 98.56 182 LEU A C 1
ATOM 1426 O O . LEU A 1 182 ? 4.797 28.594 28.25 1 98.56 182 LEU A O 1
ATOM 1430 N N . ASP A 1 183 ? 4.707 30.312 29.703 1 97.94 183 ASP A N 1
ATOM 1431 C CA . ASP A 1 183 ? 3.727 29.672 30.578 1 97.94 183 ASP A CA 1
ATOM 1432 C C . ASP A 1 183 ? 2.307 29.906 30.078 1 97.94 183 ASP A C 1
ATOM 1434 O O . ASP A 1 183 ? 1.701 30.938 30.328 1 97.94 183 ASP A O 1
ATOM 1438 N N . VAL A 1 184 ? 1.793 28.906 29.422 1 97.06 184 VAL A N 1
ATOM 1439 C CA . VAL A 1 184 ? 0.586 29.031 28.609 1 97.06 184 VAL A CA 1
ATOM 1440 C C . VAL A 1 184 ? -0.593 29.422 29.5 1 97.06 184 VAL A C 1
ATOM 1442 O O . VAL A 1 184 ? -1.312 30.375 29.203 1 97.06 184 VAL A O 1
ATOM 1445 N N . ALA A 1 185 ? -0.744 28.781 30.578 1 95.19 185 ALA A N 1
ATOM 1446 C CA . ALA A 1 185 ? -1.854 29.062 31.484 1 95.19 185 ALA A CA 1
ATOM 1447 C C . ALA A 1 185 ? -1.681 30.406 32.188 1 95.19 185 ALA A C 1
ATOM 1449 O O . ALA A 1 185 ? -2.654 31.141 32.375 1 95.19 185 ALA A O 1
ATOM 1450 N N . GLY A 1 186 ? -0.453 30.688 32.5 1 95.38 186 GLY A N 1
ATOM 1451 C CA . GLY A 1 186 ? -0.162 31.891 33.25 1 95.38 186 GLY A CA 1
ATOM 1452 C C . GLY A 1 186 ? -0.046 33.125 32.406 1 95.38 186 GLY A C 1
ATOM 1453 O O . GLY A 1 186 ? -0.044 34.25 32.906 1 95.38 186 GLY A O 1
ATOM 1454 N N . LYS A 1 187 ? 0.041 33 31.141 1 96.81 187 LYS A N 1
ATOM 1455 C CA . LYS A 1 187 ? 0.132 34.094 30.172 1 96.81 187 LYS A CA 1
ATOM 1456 C C . LYS A 1 187 ? 1.309 35 30.484 1 96.81 187 LYS A C 1
ATOM 1458 O O . LYS A 1 187 ? 1.149 36.219 30.547 1 96.81 187 LYS A O 1
ATOM 1463 N N . GLN A 1 188 ? 2.408 34.469 30.719 1 98 188 GLN A N 1
ATOM 1464 C CA . GLN A 1 188 ? 3.666 35.188 30.906 1 98 188 GLN A CA 1
ATOM 1465 C C . GLN A 1 188 ? 4.852 34.344 30.438 1 98 188 GLN A C 1
ATOM 1467 O O . GLN A 1 188 ? 4.777 33.125 30.422 1 98 188 GLN A O 1
ATOM 1472 N N . TRP A 1 189 ? 5.898 35 30.078 1 98.62 189 TRP A N 1
ATOM 1473 C CA . TRP A 1 189 ? 7.109 34.25 29.75 1 98.62 189 TRP A CA 1
ATOM 1474 C C . TRP A 1 189 ? 7.602 33.469 30.953 1 98.62 189 TRP A C 1
ATOM 1476 O O . TRP A 1 189 ? 7.566 33.938 32.094 1 98.62 189 TRP A O 1
ATOM 1486 N N . SER A 1 190 ? 8.023 32.281 30.719 1 98.5 190 SER A N 1
ATOM 1487 C CA . SER A 1 190 ? 8.469 31.438 31.812 1 98.5 190 SER A CA 1
ATOM 1488 C C . SER A 1 190 ? 9.93 31.688 32.156 1 98.5 190 SER A C 1
ATOM 1490 O O . SER A 1 190 ? 10.836 31.266 31.438 1 98.5 190 SER A O 1
ATOM 1492 N N . THR A 1 191 ? 10.164 32.281 33.281 1 97.81 191 THR A N 1
ATOM 1493 C CA . THR A 1 191 ? 11.523 32.469 33.781 1 97.81 191 THR A CA 1
ATOM 1494 C C . THR A 1 191 ? 12.188 31.109 34.062 1 97.81 191 THR A C 1
ATOM 1496 O O . THR A 1 191 ? 13.398 30.953 33.844 1 97.81 191 THR A O 1
ATOM 1499 N N . GLU A 1 192 ? 11.391 30.219 34.531 1 97.44 192 GLU A N 1
ATOM 1500 C CA . GLU A 1 192 ? 11.898 28.875 34.844 1 97.44 192 GLU A CA 1
ATOM 1501 C C . GLU A 1 192 ? 12.484 28.203 33.594 1 97.44 192 GLU A C 1
ATOM 1503 O O . GLU A 1 192 ? 13.594 27.672 33.625 1 97.44 192 GLU A O 1
ATOM 1508 N N . ILE A 1 193 ? 11.789 28.25 32.5 1 98.12 193 ILE A N 1
ATOM 1509 C CA . ILE A 1 193 ? 12.273 27.641 31.266 1 98.12 193 ILE A CA 1
ATOM 1510 C C . ILE A 1 193 ? 13.477 28.422 30.75 1 98.12 193 ILE A C 1
ATOM 1512 O O . ILE A 1 193 ? 14.484 27.828 30.359 1 98.12 193 ILE A O 1
ATOM 1516 N N . ALA A 1 194 ? 13.414 29.719 30.734 1 98.12 194 ALA A N 1
ATOM 1517 C CA . ALA A 1 194 ? 14.508 30.547 30.234 1 98.12 194 ALA A CA 1
ATOM 1518 C C . ALA A 1 194 ? 15.789 30.312 31.031 1 98.12 194 ALA A C 1
ATOM 1520 O O . ALA A 1 194 ? 16.859 30.125 30.453 1 98.12 194 ALA A O 1
ATOM 1521 N N . GLU A 1 195 ? 15.648 30.234 32.312 1 97.5 195 GLU A N 1
ATOM 1522 C CA . GLU A 1 195 ? 16.812 30.062 33.188 1 97.5 195 GLU A CA 1
ATOM 1523 C C . GLU A 1 195 ? 17.422 28.688 33 1 97.5 195 GLU A C 1
ATOM 1525 O O . GLU A 1 195 ? 18.641 28.516 33.125 1 97.5 195 GLU A O 1
ATOM 1530 N N . ALA A 1 196 ? 16.562 27.734 32.812 1 97.94 196 ALA A N 1
ATOM 1531 C CA . ALA A 1 196 ? 17.047 26.359 32.625 1 97.94 196 ALA A CA 1
ATOM 1532 C C . ALA A 1 196 ? 18.031 26.266 31.484 1 97.94 196 ALA A C 1
ATOM 1534 O O . ALA A 1 196 ? 18.875 25.359 31.453 1 97.94 196 ALA A O 1
ATOM 1535 N N . PHE A 1 197 ? 18 27.203 30.578 1 98.19 197 PHE A N 1
ATOM 1536 C CA . PHE A 1 197 ? 18.875 27.125 29.406 1 98.19 197 PHE A CA 1
ATOM 1537 C C . PHE A 1 197 ? 19.75 28.375 29.312 1 98.19 197 PHE A C 1
ATOM 1539 O O . PHE A 1 197 ? 20.25 28.703 28.234 1 98.19 197 PHE A O 1
ATOM 1546 N N . ASP A 1 198 ? 19.828 29.156 30.344 1 97.75 198 ASP A N 1
ATOM 1547 C CA . ASP A 1 198 ? 20.688 30.328 30.453 1 97.75 198 ASP A CA 1
ATOM 1548 C C . ASP A 1 198 ? 20.297 31.391 29.422 1 97.75 198 ASP A C 1
ATOM 1550 O O . ASP A 1 198 ? 21.172 31.953 28.766 1 97.75 198 ASP A O 1
ATOM 1554 N N . LEU A 1 199 ? 19.062 31.5 29.25 1 98 199 LEU A N 1
ATOM 1555 C CA . LEU A 1 199 ? 18.562 32.562 28.359 1 98 199 LEU A CA 1
ATOM 1556 C C . LEU A 1 199 ? 18.031 33.719 29.172 1 98 199 LEU A C 1
ATOM 1558 O O . LEU A 1 199 ? 17.25 33.562 30.109 1 98 199 LEU A O 1
ATOM 1562 N N . PRO A 1 200 ? 18.5 34.906 28.875 1 96.94 200 PRO A N 1
ATOM 1563 C CA . PRO A 1 200 ? 17.922 36.062 29.578 1 96.94 200 PRO A CA 1
ATOM 1564 C C . PRO A 1 200 ? 16.469 36.312 29.188 1 96.94 200 PRO A C 1
ATOM 1566 O O . PRO A 1 200 ? 16.125 36.281 28.016 1 96.94 200 PRO A O 1
ATOM 1569 N N . ILE A 1 201 ? 15.68 36.656 30.141 1 96.94 201 ILE A N 1
ATOM 1570 C CA . ILE A 1 201 ? 14.266 36.875 29.906 1 96.94 201 ILE A CA 1
ATOM 1571 C C . ILE A 1 201 ? 14.086 38.125 29 1 96.94 201 ILE A C 1
ATOM 1573 O O . ILE A 1 201 ? 13.07 38.25 28.328 1 96.94 201 ILE A O 1
ATOM 1577 N N . SER A 1 202 ? 15.117 39.031 28.984 1 96.31 202 SER A N 1
ATOM 1578 C CA . SER A 1 202 ? 15.086 40.219 28.156 1 96.31 202 SER A CA 1
ATOM 1579 C C . SER A 1 202 ? 15.086 39.875 26.672 1 96.31 202 SER A C 1
ATOM 1581 O O . SER A 1 202 ? 14.797 40.75 25.828 1 96.31 202 SER A O 1
ATOM 1583 N N . LEU A 1 203 ? 15.406 38.688 26.391 1 97.69 203 LEU A N 1
ATOM 1584 C CA . LEU A 1 203 ? 15.352 38.219 25 1 97.69 203 LEU A CA 1
ATOM 1585 C C . LEU A 1 203 ? 13.906 38.125 24.516 1 97.69 203 LEU A C 1
ATOM 1587 O O . LEU A 1 203 ? 13.656 38.125 23.312 1 97.69 203 LEU A O 1
ATOM 1591 N N . CYS A 1 204 ? 12.945 38.031 25.453 1 98.31 204 CYS A N 1
ATOM 1592 C CA . CYS A 1 204 ? 11.531 37.844 25.125 1 98.31 204 CYS A CA 1
ATOM 1593 C C . CYS A 1 204 ? 10.828 39.188 25.016 1 98.31 204 CYS A C 1
ATOM 1595 O O . CYS A 1 204 ? 10.961 40.031 25.906 1 98.31 204 CYS A O 1
ATOM 1597 N N . PRO A 1 205 ? 10.102 39.406 23.953 1 98.19 205 PRO A N 1
ATOM 1598 C CA . PRO A 1 205 ? 9.406 40.688 23.797 1 98.19 205 PRO A CA 1
ATOM 1599 C C . PRO A 1 205 ? 8.188 40.812 24.703 1 98.19 205 PRO A C 1
ATOM 1601 O O . PRO A 1 205 ? 7.762 39.812 25.312 1 98.19 205 PRO A O 1
ATOM 1604 N N . ARG A 1 206 ? 7.699 42.031 24.781 1 97.44 206 ARG A N 1
ATOM 1605 C CA . ARG A 1 206 ? 6.488 42.25 25.578 1 97.44 206 ARG A CA 1
ATOM 1606 C C . ARG A 1 206 ? 5.316 41.469 25 1 97.44 206 ARG A C 1
ATOM 1608 O O . ARG A 1 206 ? 5.164 41.375 23.781 1 97.44 206 ARG A O 1
ATOM 1615 N N . LEU A 1 207 ? 4.445 40.969 25.906 1 98.44 207 LEU A N 1
ATOM 1616 C CA . LEU A 1 207 ? 3.291 40.156 25.516 1 98.44 207 LEU A CA 1
ATOM 1617 C C . LEU A 1 207 ? 2.039 41.031 25.422 1 98.44 207 LEU A C 1
ATOM 1619 O O . LEU A 1 207 ? 1.826 41.906 26.266 1 98.44 207 LEU A O 1
ATOM 1623 N N . VAL A 1 208 ? 1.266 40.812 24.375 1 98.38 208 VAL A N 1
ATOM 1624 C CA . VAL A 1 208 ? 0.044 41.562 24.188 1 98.38 208 VAL A CA 1
ATOM 1625 C C . VAL A 1 208 ? -1.077 40.656 23.703 1 98.38 208 VAL A C 1
ATOM 1627 O O . VAL A 1 208 ? -0.821 39.531 23.25 1 98.38 208 VAL A O 1
ATOM 1630 N N . GLU A 1 209 ? -2.312 41.094 23.875 1 98.25 209 GLU A N 1
ATOM 1631 C CA . GLU A 1 209 ? -3.443 40.406 23.297 1 98.25 209 GLU A CA 1
ATOM 1632 C C . GLU A 1 209 ? -3.441 40.531 21.766 1 98.25 209 GLU A C 1
ATOM 1634 O O . GLU A 1 209 ? -2.947 41.5 21.219 1 98.25 209 GLU A O 1
ATOM 1639 N N . SER A 1 210 ? -4.066 39.594 21.109 1 98.56 210 SER A N 1
ATOM 1640 C CA . SER A 1 210 ? -4.07 39.562 19.656 1 98.56 210 SER A CA 1
ATOM 1641 C C . SER A 1 210 ? -4.773 40.781 19.062 1 98.56 210 SER A C 1
ATOM 1643 O O . SER A 1 210 ? -4.414 41.25 17.969 1 98.56 210 SER A O 1
ATOM 1645 N N . PHE A 1 211 ? -5.766 41.25 19.766 1 98.12 211 PHE A N 1
ATOM 1646 C CA . PHE A 1 211 ? -6.598 42.344 19.266 1 98.12 211 PHE A CA 1
ATOM 1647 C C . PHE A 1 211 ? -6.117 43.688 19.781 1 98.12 211 PHE A C 1
ATOM 1649 O O . PHE A 1 211 ? -6.762 44.719 19.547 1 98.12 211 PHE A O 1
ATOM 1656 N N . GLU A 1 212 ? -5.016 43.688 20.469 1 97.88 212 GLU A N 1
ATOM 1657 C CA . GLU A 1 212 ? -4.496 44.938 21.062 1 97.88 212 GLU A CA 1
ATOM 1658 C C . GLU A 1 212 ? -3.891 45.844 20 1 97.88 212 GLU A C 1
ATOM 1660 O O . GLU A 1 212 ? -3.205 45.375 19.078 1 97.88 212 GLU A O 1
ATOM 1665 N N . GLU A 1 213 ? -4.246 47.125 20.047 1 98.31 213 GLU A N 1
ATOM 1666 C CA . GLU A 1 213 ? -3.605 48.094 19.172 1 98.31 213 GLU A CA 1
ATOM 1667 C C . GLU A 1 213 ? -2.148 48.344 19.562 1 98.31 213 GLU A C 1
ATOM 1669 O O . GLU A 1 213 ? -1.856 48.688 20.703 1 98.31 213 GLU A O 1
ATOM 1674 N N . VAL A 1 214 ? -1.293 48.094 18.641 1 97.62 214 VAL A N 1
ATOM 1675 C CA . VAL A 1 214 ? 0.132 48.188 18.938 1 97.62 214 VAL A CA 1
ATOM 1676 C C . VAL A 1 214 ? 0.725 49.406 18.234 1 97.62 214 VAL A C 1
ATOM 1678 O O . VAL A 1 214 ? 1.941 49.5 18.062 1 97.62 214 VAL A O 1
ATOM 1681 N N . GLY A 1 215 ? -0.073 50.281 17.75 1 96.94 215 GLY A N 1
ATOM 1682 C CA . GLY A 1 215 ? 0.355 51.531 17.125 1 96.94 215 GLY A CA 1
ATOM 1683 C C . GLY A 1 215 ? -0.294 51.781 15.773 1 96.94 215 GLY A C 1
ATOM 1684 O O . GLY A 1 215 ? -1.39 51.281 15.508 1 96.94 215 GLY A O 1
ATOM 1685 N N . THR A 1 216 ? 0.356 52.688 15.016 1 98 216 THR A N 1
ATOM 1686 C CA . THR A 1 216 ? -0.037 53 13.641 1 98 216 THR A CA 1
ATOM 1687 C C . THR A 1 216 ? 1.144 52.812 12.695 1 98 216 THR A C 1
ATOM 1689 O O . THR A 1 216 ? 2.25 52.469 13.125 1 98 216 THR A O 1
ATOM 1692 N N . LEU A 1 217 ? 0.868 52.969 11.453 1 98 217 LEU A N 1
ATOM 1693 C CA . LEU A 1 217 ? 1.935 52.781 10.469 1 98 217 LEU A CA 1
ATOM 1694 C C . LEU A 1 217 ? 2.984 53.875 10.609 1 98 217 LEU A C 1
ATOM 1696 O O . LEU A 1 217 ? 2.648 55.031 10.859 1 98 217 LEU A O 1
ATOM 1700 N N . LEU A 1 218 ? 4.207 53.469 10.508 1 97.88 218 LEU A N 1
ATOM 1701 C CA . LEU A 1 218 ? 5.262 54.469 10.367 1 97.88 218 LEU A CA 1
ATOM 1702 C C . LEU A 1 218 ? 5.043 55.312 9.125 1 97.88 218 LEU A C 1
ATOM 1704 O O . LEU A 1 218 ? 4.543 54.844 8.109 1 97.88 218 LEU A O 1
ATOM 1708 N N . PRO A 1 219 ? 5.488 56.531 9.219 1 97.19 219 PRO A N 1
ATOM 1709 C CA . PRO A 1 219 ? 5.273 57.438 8.078 1 97.19 219 PRO A CA 1
ATOM 1710 C C . PRO A 1 219 ? 5.871 56.906 6.785 1 97.19 219 PRO A C 1
ATOM 1712 O O . PRO A 1 219 ? 5.238 57 5.727 1 97.19 219 PRO A O 1
ATOM 1715 N N . GLU A 1 220 ? 7.008 56.406 6.84 1 97.44 220 GLU A N 1
ATOM 1716 C CA . GLU A 1 220 ? 7.664 55.906 5.648 1 97.44 220 GLU A CA 1
ATOM 1717 C C . GLU A 1 220 ? 6.898 54.688 5.078 1 97.44 220 GLU A C 1
ATOM 1719 O O . GLU A 1 220 ? 6.859 54.5 3.861 1 97.44 220 GLU A O 1
ATOM 1724 N N . ILE A 1 221 ? 6.34 53.906 5.965 1 97.62 221 ILE A N 1
ATOM 1725 C CA . ILE A 1 221 ? 5.559 52.75 5.539 1 97.62 221 ILE A CA 1
ATOM 1726 C C . ILE A 1 221 ? 4.254 53.219 4.902 1 97.62 221 ILE A C 1
ATOM 1728 O O . ILE A 1 221 ? 3.812 52.656 3.895 1 97.62 221 ILE A O 1
ATOM 1732 N N . ALA A 1 222 ? 3.619 54.188 5.527 1 97.44 222 ALA A N 1
ATOM 1733 C CA . ALA A 1 222 ? 2.416 54.781 4.949 1 97.44 222 ALA A CA 1
ATOM 1734 C C . ALA A 1 222 ? 2.68 55.281 3.531 1 97.44 222 ALA A C 1
ATOM 1736 O O . ALA A 1 222 ? 1.871 55.062 2.627 1 97.44 222 ALA A O 1
ATOM 1737 N N . ASP A 1 223 ? 3.793 55.906 3.365 1 97.31 223 ASP A N 1
ATOM 1738 C CA . ASP A 1 223 ? 4.172 56.438 2.057 1 97.31 223 ASP A CA 1
ATOM 1739 C C . ASP A 1 223 ? 4.371 55.312 1.053 1 97.31 223 ASP A C 1
ATOM 1741 O O . ASP A 1 223 ? 3.949 55.406 -0.1 1 97.31 223 ASP A O 1
ATOM 1745 N N . GLN A 1 224 ? 4.996 54.281 1.449 1 97.5 224 GLN A N 1
ATOM 1746 C CA . GLN A 1 224 ? 5.344 53.188 0.569 1 97.5 224 GLN A CA 1
ATOM 1747 C C . GLN A 1 224 ? 4.105 52.375 0.195 1 97.5 224 GLN A C 1
ATOM 1749 O O . GLN A 1 224 ? 4.023 51.812 -0.908 1 97.5 224 GLN A O 1
ATOM 1754 N N . THR A 1 225 ? 3.143 52.219 1.1 1 97.06 225 THR A N 1
ATOM 1755 C CA . THR A 1 225 ? 1.976 51.375 0.876 1 97.06 225 THR A CA 1
ATOM 1756 C C . THR A 1 225 ? 0.826 52.188 0.283 1 97.06 225 THR A C 1
ATOM 1758 O O . THR A 1 225 ? -0.087 51.625 -0.325 1 97.06 225 THR A O 1
ATOM 1761 N N . GLY A 1 226 ? 0.821 53.5 0.49 1 96.75 226 GLY A N 1
ATOM 1762 C CA . GLY A 1 226 ? -0.298 54.375 0.123 1 96.75 226 GLY A CA 1
ATOM 1763 C C . GLY A 1 226 ? -1.374 54.438 1.19 1 96.75 226 GLY A C 1
ATOM 1764 O O . GLY A 1 226 ? -2.357 55.156 1.044 1 96.75 226 GLY A O 1
ATOM 1765 N N . LEU A 1 227 ? -1.202 53.781 2.297 1 97.5 227 LEU A N 1
ATOM 1766 C CA . LEU A 1 227 ? -2.145 53.812 3.41 1 97.5 227 LEU A CA 1
ATOM 1767 C C . LEU A 1 227 ? -1.963 55.094 4.23 1 97.5 227 LEU A C 1
ATOM 1769 O O . LEU A 1 227 ? -0.935 55.75 4.121 1 97.5 227 LEU A O 1
ATOM 1773 N N . ALA A 1 228 ? -2.957 55.375 5.016 1 96.81 228 ALA A N 1
ATOM 1774 C CA . ALA A 1 228 ? -2.844 56.531 5.895 1 96.81 228 ALA A CA 1
ATOM 1775 C C . ALA A 1 228 ? -1.94 56.219 7.086 1 96.81 228 ALA A C 1
ATOM 1777 O O . ALA A 1 228 ? -1.974 55.125 7.633 1 96.81 228 ALA A O 1
ATOM 1778 N N . ALA A 1 229 ? -1.174 57.156 7.5 1 95.81 229 ALA A N 1
ATOM 1779 C CA . ALA A 1 229 ? -0.311 56.969 8.664 1 95.81 229 ALA A CA 1
ATOM 1780 C C . ALA A 1 229 ? -1.134 56.719 9.922 1 95.81 229 ALA A C 1
ATOM 1782 O O . ALA A 1 229 ? -0.65 56.094 10.867 1 95.81 229 ALA A O 1
ATOM 1783 N N . ALA A 1 230 ? -2.348 57.156 9.859 1 96.12 230 ALA A N 1
ATOM 1784 C CA . ALA A 1 230 ? -3.23 57 11.016 1 96.12 230 ALA A CA 1
ATOM 1785 C C . ALA A 1 230 ? -3.859 55.625 11.055 1 96.12 230 ALA A C 1
ATOM 1787 O O . ALA A 1 230 ? -4.504 55.25 12.039 1 96.12 230 ALA A O 1
ATOM 1788 N N . THR A 1 231 ? -3.604 54.812 10.055 1 97.5 231 THR A N 1
ATOM 1789 C CA . THR A 1 231 ? -4.145 53.469 10.047 1 97.5 231 THR A CA 1
ATOM 1790 C C . THR A 1 231 ? -3.695 52.719 11.289 1 97.5 231 THR A C 1
ATOM 1792 O O . THR A 1 231 ? -2.496 52.531 11.523 1 97.5 231 THR A O 1
ATOM 1795 N N . LYS A 1 232 ? -4.656 52.188 12.094 1 98.38 232 LYS A N 1
ATOM 1796 C CA . LYS A 1 232 ? -4.344 51.438 13.312 1 98.38 232 LYS A CA 1
ATOM 1797 C C . LYS A 1 232 ? -3.781 50.062 12.992 1 98.38 232 LYS A C 1
ATOM 1799 O O . LYS A 1 232 ? -4.211 49.406 12.031 1 98.38 232 LYS A O 1
ATOM 1804 N N . VAL A 1 233 ? -2.814 49.688 13.75 1 98.75 233 VAL A N 1
ATOM 1805 C CA . VAL A 1 233 ? -2.232 48.344 13.57 1 98.75 233 VAL A CA 1
ATOM 1806 C C . VAL A 1 233 ? -2.453 47.531 14.836 1 98.75 233 VAL A C 1
ATOM 1808 O O . VAL A 1 233 ? -2.15 47.969 15.945 1 98.75 233 VAL A O 1
ATOM 1811 N N . PHE A 1 234 ? -3.008 46.344 14.695 1 98.75 234 PHE A N 1
ATOM 1812 C CA . PHE A 1 234 ? -3.285 45.438 15.789 1 98.75 234 PHE A CA 1
ATOM 1813 C C . PHE A 1 234 ? -2.312 44.25 15.773 1 98.75 234 PHE A C 1
ATOM 1815 O O . PHE A 1 234 ? -1.785 43.906 14.719 1 98.75 234 PHE A O 1
ATOM 1822 N N . ALA A 1 235 ? -2.076 43.625 16.922 1 98.38 235 ALA A N 1
ATOM 1823 C CA . ALA A 1 235 ? -0.978 42.688 17.172 1 98.38 235 ALA A CA 1
ATOM 1824 C C . ALA A 1 235 ? -1.061 41.5 16.219 1 98.38 235 ALA A C 1
ATOM 1826 O O . ALA A 1 235 ? -0.042 41.031 15.703 1 98.38 235 ALA A O 1
ATOM 1827 N N . GLY A 1 236 ? -2.336 41 16.109 1 98.25 236 GLY A N 1
ATOM 1828 C CA . GLY A 1 236 ? -2.504 39.812 15.305 1 98.25 236 GLY A CA 1
ATOM 1829 C C . GLY A 1 236 ? -2.328 38.531 16.094 1 98.25 236 GLY A C 1
ATOM 1830 O O . GLY A 1 236 ? -2.307 38.562 17.328 1 98.25 236 GLY A O 1
ATOM 1831 N N . GLY A 1 237 ? -2.211 37.438 15.367 1 98.25 237 GLY A N 1
ATOM 1832 C CA . GLY A 1 237 ? -2.113 36.125 16.031 1 98.25 237 GLY A CA 1
ATOM 1833 C C . GLY A 1 237 ? -1.409 35.094 15.188 1 98.25 237 GLY A C 1
ATOM 1834 O O . GLY A 1 237 ? -1.007 35.344 14.055 1 98.25 237 GLY A O 1
ATOM 1835 N N . ALA A 1 238 ? -1.192 33.906 15.805 1 97.69 238 ALA A N 1
ATOM 1836 C CA . ALA A 1 238 ? -0.676 32.75 15.094 1 97.69 238 ALA A CA 1
ATOM 1837 C C . ALA A 1 238 ? -1.599 32.344 13.945 1 97.69 238 ALA A C 1
ATOM 1839 O O . ALA A 1 238 ? -2.811 32.594 14.008 1 97.69 238 ALA A O 1
ATOM 1840 N N . ASP A 1 239 ? -1.053 31.781 12.898 1 95.94 239 ASP A N 1
ATOM 1841 C CA . ASP A 1 239 ? -1.86 31.422 11.734 1 95.94 239 ASP A CA 1
ATOM 1842 C C . ASP A 1 239 ? -2.994 30.484 12.109 1 95.94 239 ASP A C 1
ATOM 1844 O O . ASP A 1 239 ? -4.133 30.656 11.68 1 95.94 239 ASP A O 1
ATOM 1848 N N . ASN A 1 240 ? -2.771 29.516 13.008 1 94.69 240 ASN A N 1
ATOM 1849 C CA . ASN A 1 240 ? -3.828 28.609 13.43 1 94.69 240 ASN A CA 1
ATOM 1850 C C . ASN A 1 240 ? -4.879 29.328 14.273 1 94.69 240 ASN A C 1
ATOM 1852 O O . ASN A 1 240 ? -6.074 29.047 14.156 1 94.69 240 ASN A O 1
ATOM 1856 N N . ALA A 1 241 ? -4.438 30.203 15.148 1 97.12 241 ALA A N 1
ATOM 1857 C CA . ALA A 1 241 ? -5.371 30.984 15.953 1 97.12 241 ALA A CA 1
ATOM 1858 C C . ALA A 1 241 ? -6.238 31.875 15.062 1 97.12 241 ALA A C 1
ATOM 1860 O O . ALA A 1 241 ? -7.453 31.953 15.25 1 97.12 241 ALA A O 1
ATOM 1861 N N . CYS A 1 242 ? -5.586 32.531 14.133 1 97.06 242 CYS A N 1
ATOM 1862 C CA . CYS A 1 242 ? -6.324 33.406 13.203 1 97.06 242 CYS A CA 1
ATOM 1863 C C . CYS A 1 242 ? -7.242 32.562 12.312 1 97.06 242 CYS A C 1
ATOM 1865 O O . CYS A 1 242 ? -8.336 33 11.961 1 97.06 242 CYS A O 1
ATOM 1867 N N . GLY A 1 243 ? -6.734 31.453 11.93 1 95.06 243 GLY A N 1
ATOM 1868 C CA . GLY A 1 243 ? -7.605 30.547 11.203 1 95.06 243 GLY A CA 1
ATOM 1869 C C . GLY A 1 243 ? -8.852 30.156 11.969 1 95.06 243 GLY A C 1
ATOM 1870 O O . GLY A 1 243 ? -9.945 30.109 11.406 1 95.06 243 GLY A O 1
ATOM 1871 N N . ALA A 1 244 ? -8.703 29.859 13.234 1 95.56 244 ALA A N 1
ATOM 1872 C CA . ALA A 1 244 ? -9.836 29.547 14.102 1 95.56 244 ALA A CA 1
ATOM 1873 C C . ALA A 1 244 ? -10.82 30.703 14.164 1 95.56 244 ALA A C 1
ATOM 1875 O O . ALA A 1 244 ? -12.023 30.516 14.016 1 95.56 244 ALA A O 1
ATOM 1876 N N . ILE A 1 245 ? -10.273 31.859 14.352 1 96.62 245 ILE A N 1
ATOM 1877 C CA . ILE A 1 245 ? -11.102 33.062 14.406 1 96.62 245 ILE A CA 1
ATOM 1878 C C . ILE A 1 245 ? -11.836 33.25 13.086 1 96.62 245 ILE A C 1
ATOM 1880 O O . ILE A 1 245 ? -13.047 33.469 13.062 1 96.62 245 ILE A O 1
ATOM 1884 N N . GLY A 1 246 ? -11.125 33.094 12.031 1 95.88 246 GLY A N 1
ATOM 1885 C CA . GLY A 1 246 ? -11.688 33.281 10.703 1 95.88 246 GLY A CA 1
ATOM 1886 C C . GLY A 1 246 ? -12.766 32.25 10.367 1 95.88 246 GLY A C 1
ATOM 1887 O O . GLY A 1 246 ? -13.578 32.469 9.469 1 95.88 246 GLY A O 1
ATOM 1888 N N . ALA A 1 247 ? -12.758 31.188 11.078 1 94.56 247 ALA A N 1
ATOM 1889 C CA . ALA A 1 247 ? -13.75 30.141 10.867 1 94.56 247 ALA A CA 1
ATOM 1890 C C . ALA A 1 247 ? -14.867 30.219 11.906 1 94.56 247 ALA A C 1
ATOM 1892 O O . ALA A 1 247 ? -15.797 29.406 11.891 1 94.56 247 ALA A O 1
ATOM 1893 N N . GLY A 1 248 ? -14.711 31.141 12.805 1 94.06 248 GLY A N 1
ATOM 1894 C CA . GLY A 1 248 ? -15.75 31.359 13.797 1 94.06 248 GLY A CA 1
ATOM 1895 C C . GLY A 1 248 ? -15.609 30.453 15.008 1 94.06 248 GLY A C 1
ATOM 1896 O O . GLY A 1 248 ? -16.562 30.266 15.766 1 94.06 248 GLY A O 1
ATOM 1897 N N . ILE A 1 249 ? -14.484 29.844 15.203 1 95.19 249 ILE A N 1
ATOM 1898 C CA . ILE A 1 249 ? -14.242 29 16.375 1 95.19 249 ILE A CA 1
ATOM 1899 C C . ILE A 1 249 ? -13.914 29.875 17.578 1 95.19 249 ILE A C 1
ATOM 1901 O O . ILE A 1 249 ? -12.742 30.078 17.906 1 95.19 249 ILE A O 1
ATOM 1905 N N . LEU A 1 250 ? -14.953 30.344 18.297 1 95.75 250 LEU A N 1
ATOM 1906 C CA . LEU A 1 250 ? -14.789 31.359 19.328 1 95.75 250 LEU A CA 1
ATOM 1907 C C . LEU A 1 250 ? -15.555 30.984 20.594 1 95.75 250 LEU A C 1
ATOM 1909 O O . LEU A 1 250 ? -15.641 31.781 21.531 1 95.75 250 LEU A O 1
ATOM 1913 N N . SER A 1 251 ? -16.062 29.75 20.578 1 91.69 251 SER A N 1
ATOM 1914 C CA . SER A 1 251 ? -16.781 29.312 21.781 1 91.69 251 SER A CA 1
ATOM 1915 C C . SER A 1 251 ? -16.688 27.812 21.969 1 91.69 251 SER A C 1
ATOM 1917 O O . SER A 1 251 ? -16.328 27.078 21.031 1 91.69 251 SER A O 1
ATOM 1919 N N . GLU A 1 252 ? -16.969 27.422 23.172 1 89.44 252 GLU A N 1
ATOM 1920 C CA . GLU A 1 252 ? -16.922 26.016 23.5 1 89.44 252 GLU A CA 1
ATOM 1921 C C . GLU A 1 252 ? -17.828 25.188 22.578 1 89.44 252 GLU A C 1
ATOM 1923 O O . GLU A 1 252 ? -18.938 25.609 22.266 1 89.44 252 GLU A O 1
ATOM 1928 N N . GLY A 1 253 ? -17.281 24 22.203 1 87.56 253 GLY A N 1
ATOM 1929 C CA . GLY A 1 253 ? -18.078 23.109 21.359 1 87.56 253 GLY A CA 1
ATOM 1930 C C . GLY A 1 253 ? -17.781 23.297 19.891 1 87.56 253 GLY A C 1
ATOM 1931 O O . GLY A 1 253 ? -18.141 22.438 19.078 1 87.56 253 GLY A O 1
ATOM 1932 N N . GLN A 1 254 ? -17.141 24.422 19.562 1 91.56 254 GLN A N 1
ATOM 1933 C CA . GLN A 1 254 ? -16.828 24.656 18.156 1 91.56 254 GLN A CA 1
ATOM 1934 C C . GLN A 1 254 ? -15.484 24.031 17.781 1 91.56 254 GLN A C 1
ATOM 1936 O O . GLN A 1 254 ? -14.508 24.172 18.516 1 91.56 254 GLN A O 1
ATOM 1941 N N . THR A 1 255 ? -15.492 23.312 16.719 1 96.5 255 THR A N 1
ATOM 1942 C CA . THR A 1 255 ? -14.312 22.625 16.203 1 96.5 255 THR A CA 1
ATOM 1943 C C . THR A 1 255 ? -14.164 22.859 14.703 1 96.5 255 THR A C 1
ATOM 1945 O O . THR A 1 255 ? -15.164 22.984 13.992 1 96.5 255 THR A O 1
ATOM 1948 N N . MET A 1 256 ? -12.945 23.094 14.328 1 96.5 256 MET A N 1
ATOM 1949 C CA . MET A 1 256 ? -12.672 23.234 12.898 1 96.5 256 MET A CA 1
ATOM 1950 C C . MET A 1 256 ? -11.758 22.125 12.406 1 96.5 256 MET A C 1
ATOM 1952 O O . MET A 1 256 ? -10.938 21.609 13.164 1 96.5 256 MET A O 1
ATOM 1956 N N . CYS A 1 257 ? -11.953 21.688 11.195 1 96.75 257 CYS A N 1
ATOM 1957 C CA . CYS A 1 257 ? -11.07 20.766 10.469 1 96.75 257 CYS A CA 1
ATOM 1958 C C . CYS A 1 257 ? -10.578 21.406 9.172 1 96.75 257 CYS A C 1
ATOM 1960 O O . CYS A 1 257 ? -11.383 21.75 8.305 1 96.75 257 CYS A O 1
ATOM 1962 N N . SER A 1 258 ? -9.281 21.625 9.125 1 94.88 258 SER A N 1
ATOM 1963 C CA . SER A 1 258 ? -8.664 22.188 7.93 1 94.88 258 SER A CA 1
ATOM 1964 C C . SER A 1 258 ? -7.816 21.141 7.203 1 94.88 258 SER A C 1
ATOM 1966 O O . SER A 1 258 ? -6.91 20.547 7.789 1 94.88 258 SER A O 1
ATOM 1968 N N . ILE A 1 259 ? -8.117 20.906 5.926 1 94.12 259 ILE A N 1
ATOM 1969 C CA . ILE A 1 259 ? -7.332 19.969 5.141 1 94.12 259 ILE A CA 1
ATOM 1970 C C . ILE A 1 259 ? -6.586 20.719 4.035 1 94.12 259 ILE A C 1
ATOM 1972 O O . ILE A 1 259 ? -7.152 21 2.982 1 94.12 259 ILE A O 1
ATOM 1976 N N . GLY A 1 260 ? -5.336 21.078 4.23 1 89.06 260 GLY A N 1
ATOM 1977 C CA . GLY A 1 260 ? -4.355 21.531 3.254 1 89.06 260 GLY A CA 1
ATOM 1978 C C . GLY A 1 260 ? -3.264 20.5 2.992 1 89.06 260 GLY A C 1
ATOM 1979 O O . GLY A 1 260 ? -3.531 19.297 2.938 1 89.06 260 GLY A O 1
ATOM 1980 N N . THR A 1 261 ? -2.016 21.078 2.805 1 86.31 261 THR A N 1
ATOM 1981 C CA . THR A 1 261 ? -0.909 20.141 2.727 1 86.31 261 THR A CA 1
ATOM 1982 C C . THR A 1 261 ? -0.873 19.25 3.965 1 86.31 261 THR A C 1
ATOM 1984 O O . THR A 1 261 ? -0.836 18.016 3.852 1 86.31 261 THR A O 1
ATOM 1987 N N . SER A 1 262 ? -0.957 19.953 5.133 1 91.44 262 SER A N 1
ATOM 1988 C CA . SER A 1 262 ? -1.2 19.25 6.395 1 91.44 262 SER A CA 1
ATOM 1989 C C . SER A 1 262 ? -2.67 19.328 6.793 1 91.44 262 SER A C 1
ATOM 1991 O O . SER A 1 262 ? -3.467 19.984 6.121 1 91.44 262 SER A O 1
ATOM 1993 N N . GLY A 1 263 ? -3.082 18.516 7.73 1 94 263 GLY A N 1
ATOM 1994 C CA . GLY A 1 263 ? -4.414 18.547 8.312 1 94 263 GLY A CA 1
ATOM 1995 C C . GLY A 1 263 ? -4.414 18.969 9.773 1 94 263 GLY A C 1
ATOM 1996 O O . GLY A 1 263 ? -3.529 18.594 10.531 1 94 263 GLY A O 1
ATOM 1997 N N . VAL A 1 264 ? -5.418 19.828 10.125 1 95.81 264 VAL A N 1
ATOM 1998 C CA . VAL A 1 264 ? -5.488 20.328 11.492 1 95.81 264 VAL A CA 1
ATOM 1999 C C . VAL A 1 264 ? -6.914 20.188 12.016 1 95.81 264 VAL A C 1
ATOM 2001 O O . VAL A 1 264 ? -7.875 20.547 11.336 1 95.81 264 VAL A O 1
ATOM 2004 N N . VAL A 1 265 ? -7.047 19.578 13.133 1 97.12 265 VAL A N 1
ATOM 2005 C CA . VAL A 1 265 ? -8.266 19.656 13.938 1 97.12 265 VAL A CA 1
ATOM 2006 C C . VAL A 1 265 ? -8.023 20.578 15.133 1 97.12 265 VAL A C 1
ATOM 2008 O O . VAL A 1 265 ? -7.094 20.375 15.914 1 97.12 265 VAL A O 1
ATOM 2011 N N . LEU A 1 266 ? -8.812 21.609 15.148 1 96.81 266 LEU A N 1
ATOM 2012 C CA . LEU A 1 266 ? -8.641 22.609 16.188 1 96.81 266 LEU A CA 1
ATOM 2013 C C . LEU A 1 266 ? -9.953 22.875 16.922 1 96.81 266 LEU A C 1
ATOM 2015 O O . LEU A 1 266 ? -10.992 23.062 16.281 1 96.81 266 LEU A O 1
ATOM 2019 N N . SER A 1 267 ? -9.906 22.828 18.219 1 96.38 267 SER A N 1
ATOM 2020 C CA . SER A 1 267 ? -11.094 23.047 19.031 1 96.38 267 SER A CA 1
ATOM 2021 C C . SER A 1 267 ? -10.859 24.141 20.078 1 96.38 267 SER A C 1
ATOM 2023 O O . SER A 1 267 ? -9.789 24.203 20.672 1 96.38 267 SER A O 1
ATOM 2025 N N . TYR A 1 268 ? -11.906 24.938 20.203 1 95.62 268 TYR A N 1
ATOM 2026 C CA . TYR A 1 268 ? -11.891 25.984 21.219 1 95.62 268 TYR A CA 1
ATOM 2027 C C . TYR A 1 268 ? -11.906 25.391 22.609 1 95.62 268 TYR A C 1
ATOM 2029 O O . TYR A 1 268 ? -12.562 24.375 22.844 1 95.62 268 TYR A O 1
ATOM 2037 N N . GLU A 1 269 ? -11.164 26 23.484 1 93.38 269 GLU A N 1
ATOM 2038 C CA . GLU A 1 269 ? -11.109 25.516 24.875 1 93.38 269 GLU A CA 1
ATOM 2039 C C . GLU A 1 269 ? -11.039 26.688 25.844 1 93.38 269 GLU A C 1
ATOM 2041 O O . GLU A 1 269 ? -10.352 27.672 25.594 1 93.38 269 GLU A O 1
ATOM 2046 N N . GLU A 1 270 ? -11.812 26.516 26.906 1 91.31 270 GLU A N 1
ATOM 2047 C CA . GLU A 1 270 ? -11.812 27.547 27.953 1 91.31 270 GLU A CA 1
ATOM 2048 C C . GLU A 1 270 ? -10.961 27.109 29.141 1 91.31 270 GLU A C 1
ATOM 2050 O O . GLU A 1 270 ? -10.469 27.953 29.891 1 91.31 270 GLU A O 1
ATOM 2055 N N . ARG A 1 271 ? -10.938 25.906 29.438 1 85.56 271 ARG A N 1
ATOM 2056 C CA . ARG A 1 271 ? -10.242 25.375 30.594 1 85.56 271 ARG A CA 1
ATOM 2057 C C . ARG A 1 271 ? -8.734 25.375 30.391 1 85.56 271 ARG A C 1
ATOM 2059 O O . ARG A 1 271 ? -8.234 24.844 29.391 1 85.56 271 ARG A O 1
ATOM 2066 N N . LYS A 1 272 ? -8 25.906 31.219 1 90.12 272 LYS A N 1
ATOM 2067 C CA . LYS A 1 272 ? -6.559 26.031 31.062 1 90.12 272 LYS A CA 1
ATOM 2068 C C . LYS A 1 272 ? -5.832 24.828 31.656 1 90.12 272 LYS A C 1
ATOM 2070 O O . LYS A 1 272 ? -4.629 24.656 31.469 1 90.12 272 LYS A O 1
ATOM 2075 N N . ASP A 1 273 ? -6.453 23.938 32.406 1 87.88 273 ASP A N 1
ATOM 2076 C CA . ASP A 1 273 ? -5.777 22.906 33.188 1 87.88 273 ASP A CA 1
ATOM 2077 C C . ASP A 1 273 ? -5.898 21.547 32.531 1 87.88 273 ASP A C 1
ATOM 2079 O O . ASP A 1 273 ? -5.512 20.531 33.094 1 87.88 273 ASP A O 1
ATOM 2083 N N . LEU A 1 274 ? -6.316 21.422 31.344 1 87.12 274 LEU A N 1
ATOM 2084 C CA . LEU A 1 274 ? -6.418 20.141 30.656 1 87.12 274 LEU A CA 1
ATOM 2085 C C . LEU A 1 274 ? -5.035 19.609 30.312 1 87.12 274 LEU A C 1
ATOM 2087 O O . LEU A 1 274 ? -4.137 20.359 29.953 1 87.12 274 LEU A O 1
ATOM 2091 N N . ASP A 1 275 ? -4.953 18.344 30.578 1 86.12 275 ASP A N 1
ATOM 2092 C CA . ASP A 1 275 ? -3.701 17.656 30.266 1 86.12 275 ASP A CA 1
ATOM 2093 C C . ASP A 1 275 ? -3.91 16.578 29.203 1 86.12 275 ASP A C 1
ATOM 2095 O O . ASP A 1 275 ? -4.617 15.602 29.422 1 86.12 275 ASP A O 1
ATOM 2099 N N . PHE A 1 276 ? -3.252 16.703 28.109 1 86.19 276 PHE A N 1
ATOM 2100 C CA . PHE A 1 276 ? -3.398 15.758 27 1 86.19 276 PHE A CA 1
ATOM 2101 C C . PHE A 1 276 ? -2.139 14.922 26.844 1 86.19 276 PHE A C 1
ATOM 2103 O O . PHE A 1 276 ? -1.956 14.258 25.812 1 86.19 276 PHE A O 1
ATOM 2110 N N . GLU A 1 277 ? -1.283 14.969 27.797 1 84.25 277 GLU A N 1
ATOM 2111 C CA . GLU A 1 277 ? -0.056 14.18 27.859 1 84.25 277 GLU A CA 1
ATOM 2112 C C . GLU A 1 277 ? 0.798 14.398 26.609 1 84.25 277 GLU A C 1
ATOM 2114 O O . GLU A 1 277 ? 1.444 13.469 26.125 1 84.25 277 GLU A O 1
ATOM 2119 N N . GLY A 1 278 ? 0.604 15.516 26.031 1 86.31 278 GLY A N 1
ATOM 2120 C CA . GLY A 1 278 ? 1.438 15.875 24.891 1 86.31 278 GLY A CA 1
ATOM 2121 C C . GLY A 1 278 ? 0.994 15.227 23.594 1 86.31 278 GLY A C 1
ATOM 2122 O O . GLY A 1 278 ? 1.666 15.352 22.562 1 86.31 278 GLY A O 1
ATOM 2123 N N . LYS A 1 279 ? -0.142 14.609 23.5 1 88.19 279 LYS A N 1
ATOM 2124 C CA . LYS A 1 279 ? -0.643 13.938 22.297 1 88.19 279 LYS A CA 1
ATOM 2125 C C . LYS A 1 279 ? -1.199 14.938 21.297 1 88.19 279 LYS A C 1
ATOM 2127 O O . LYS A 1 279 ? -1.311 14.641 20.109 1 88.19 279 LYS A O 1
ATOM 2132 N N . VAL A 1 280 ? -1.673 16.078 21.828 1 92.56 280 VAL A N 1
ATOM 2133 C CA . VAL A 1 280 ? -2.141 17.188 21.016 1 92.56 280 VAL A CA 1
ATOM 2134 C C . VAL A 1 280 ? -1.466 18.484 21.484 1 92.56 280 VAL A C 1
ATOM 2136 O O . VAL A 1 280 ? -0.838 18.516 22.547 1 92.56 280 VAL A O 1
ATOM 2139 N N . HIS A 1 281 ? -1.562 19.5 20.719 1 93.62 281 HIS A N 1
ATOM 2140 C CA . HIS A 1 281 ? -1.041 20.797 21.078 1 93.62 281 HIS A CA 1
ATOM 2141 C C . HIS A 1 281 ? -2.072 21.609 21.875 1 93.62 281 HIS A C 1
ATOM 2143 O O . HIS A 1 281 ? -3.275 21.469 21.641 1 93.62 281 HIS A O 1
ATOM 2149 N N . PHE A 1 282 ? -1.576 22.297 22.797 1 95.31 282 PHE A N 1
ATOM 2150 C CA . PHE A 1 282 ? -2.377 23.203 23.609 1 95.31 282 PHE A CA 1
ATOM 2151 C C . PHE A 1 282 ? -1.795 24.609 23.578 1 95.31 282 PHE A C 1
ATOM 2153 O O . PHE A 1 282 ? -0.678 24.828 24.047 1 95.31 282 PHE A O 1
ATOM 2160 N N . PHE A 1 283 ? -2.557 25.547 23 1 97 283 PHE A N 1
ATOM 2161 C CA . PHE A 1 283 ? -2.066 26.906 22.797 1 97 283 PHE A CA 1
ATOM 2162 C C . PHE A 1 283 ? -3.104 27.922 23.25 1 97 283 PHE A C 1
ATOM 2164 O O . PHE A 1 283 ? -4.289 27.609 23.375 1 97 283 PHE A O 1
ATOM 2171 N N . ASN A 1 284 ? -2.604 29.141 23.516 1 97.88 284 ASN A N 1
ATOM 2172 C CA . ASN A 1 284 ? -3.518 30.25 23.719 1 97.88 284 ASN A CA 1
ATOM 2173 C C . ASN A 1 284 ? -4.246 30.625 22.422 1 97.88 284 ASN A C 1
ATOM 2175 O O . ASN A 1 284 ? -3.664 30.562 21.344 1 97.88 284 ASN A O 1
ATOM 2179 N N . HIS A 1 285 ? -5.508 30.969 22.531 1 97.5 285 HIS A N 1
ATOM 2180 C CA . HIS A 1 285 ? -6.32 31.469 21.422 1 97.5 285 HIS A CA 1
ATOM 2181 C C . HIS A 1 285 ? -6.094 32.969 21.203 1 97.5 285 HIS A C 1
ATOM 2183 O O . HIS A 1 285 ? -5.449 33.625 22.031 1 97.5 285 HIS A O 1
ATOM 2189 N N . GLY A 1 286 ? -6.586 33.531 20.047 1 96.62 286 GLY A N 1
ATOM 2190 C CA . GLY A 1 286 ? -6.59 34.969 19.844 1 96.62 286 GLY A CA 1
ATOM 2191 C C . GLY A 1 286 ? -7.637 35.688 20.672 1 96.62 286 GLY A C 1
ATOM 2192 O O . GLY A 1 286 ? -7.547 36.875 20.875 1 96.62 286 GLY A O 1
ATOM 2193 N N . GLU A 1 287 ? -8.602 34.969 21.031 1 95.88 287 GLU A N 1
ATOM 2194 C CA . GLU A 1 287 ? -9.586 35.5 21.984 1 95.88 287 GLU A CA 1
ATOM 2195 C C . GLU A 1 287 ? -9.023 35.531 23.406 1 95.88 287 GLU A C 1
ATOM 2197 O O . GLU A 1 287 ? -8.289 34.625 23.812 1 95.88 287 GLU A O 1
ATOM 2202 N N . LYS A 1 288 ? -9.445 36.562 24.125 1 94.5 288 LYS A N 1
ATOM 2203 C CA . LYS A 1 288 ? -8.898 36.781 25.469 1 94.5 288 LYS A CA 1
ATOM 2204 C C . LYS A 1 288 ? -9.234 35.594 26.391 1 94.5 288 LYS A C 1
ATOM 2206 O O . LYS A 1 288 ? -10.383 35.156 26.453 1 94.5 288 LYS A O 1
ATOM 2211 N N . ASP A 1 289 ? -8.219 35.062 27.078 1 93.88 289 ASP A N 1
ATOM 2212 C CA . ASP A 1 289 ? -8.312 34.062 28.125 1 93.88 289 ASP A CA 1
ATOM 2213 C C . ASP A 1 289 ? -8.93 32.75 27.594 1 93.88 289 ASP A C 1
ATOM 2215 O O . ASP A 1 289 ? -9.727 32.125 28.281 1 93.88 289 ASP A O 1
ATOM 2219 N N . ALA A 1 290 ? -8.727 32.5 26.359 1 95.94 290 ALA A N 1
ATOM 2220 C CA . ALA A 1 290 ? -9.172 31.281 25.719 1 95.94 290 ALA A CA 1
ATOM 2221 C C . ALA A 1 290 ? -7.992 30.5 25.141 1 95.94 290 ALA A C 1
ATOM 2223 O O . ALA A 1 290 ? -6.902 31.047 24.969 1 95.94 290 ALA A O 1
ATOM 2224 N N . PHE A 1 291 ? -8.195 29.25 24.891 1 96.62 291 PHE A N 1
ATOM 2225 C CA . PHE A 1 291 ? -7.195 28.328 24.375 1 96.62 291 PHE A CA 1
ATOM 2226 C C . PHE A 1 291 ? -7.77 27.516 23.219 1 96.62 291 PHE A C 1
ATOM 2228 O O . PHE A 1 291 ? -8.961 27.594 22.922 1 96.62 291 PHE A O 1
ATOM 2235 N N . TYR A 1 292 ? -6.895 26.906 22.562 1 95.81 292 TYR A N 1
ATOM 2236 C CA . TYR A 1 292 ? -7.348 25.891 21.609 1 95.81 292 TYR A CA 1
ATOM 2237 C C . TYR A 1 292 ? -6.461 24.656 21.672 1 95.81 292 TYR A C 1
ATOM 2239 O O . TYR A 1 292 ? -5.285 24.734 22.031 1 95.81 292 TYR A O 1
ATOM 2247 N N . ILE A 1 293 ? -7.082 23.547 21.438 1 95.19 293 ILE A N 1
ATOM 2248 C CA . ILE A 1 293 ? -6.43 22.25 21.281 1 95.19 293 ILE A CA 1
ATOM 2249 C C . ILE A 1 293 ? -6.336 21.906 19.797 1 95.19 293 ILE A C 1
ATOM 2251 O O . ILE A 1 293 ? -7.281 22.125 19.047 1 95.19 293 ILE A O 1
ATOM 2255 N N . MET A 1 294 ? -5.148 21.406 19.5 1 95.62 294 MET A N 1
ATOM 2256 C CA . MET A 1 294 ? -4.93 21.219 18.078 1 95.62 294 MET A CA 1
ATOM 2257 C C . MET A 1 294 ? -4.234 19.891 17.797 1 95.62 294 MET A C 1
ATOM 2259 O O . MET A 1 294 ? -3.23 19.562 18.438 1 95.62 294 MET A O 1
ATOM 2263 N N . GLY A 1 295 ? -4.816 19.047 16.969 1 95.44 295 GLY A N 1
ATOM 2264 C CA . GLY A 1 295 ? -4.156 17.891 16.391 1 95.44 295 GLY A CA 1
ATOM 2265 C C . GLY A 1 295 ? -3.721 18.109 14.953 1 95.44 295 GLY A C 1
ATOM 2266 O O . GLY A 1 295 ? -4.414 18.781 14.18 1 95.44 295 GLY A O 1
ATOM 2267 N N . VAL A 1 296 ? -2.551 17.531 14.602 1 93.94 296 VAL A N 1
ATOM 2268 C CA . VAL A 1 296 ? -1.979 17.812 13.289 1 93.94 296 VAL A CA 1
ATOM 2269 C C . VAL A 1 296 ? -1.657 16.5 12.578 1 93.94 296 VAL A C 1
ATOM 2271 O O . VAL A 1 296 ? -1.007 15.617 13.141 1 93.94 296 VAL A O 1
ATOM 2274 N N . THR A 1 297 ? -2.166 16.312 11.367 1 95.19 297 THR A N 1
ATOM 2275 C CA . THR A 1 297 ? -1.724 15.297 10.414 1 95.19 297 THR A CA 1
ATOM 2276 C C . THR A 1 297 ? -0.724 15.891 9.422 1 95.19 297 THR A C 1
ATOM 2278 O O . THR A 1 297 ? -1.058 16.812 8.672 1 95.19 297 THR A O 1
ATOM 2281 N N . LEU A 1 298 ? 0.474 15.398 9.398 1 91.06 298 LEU A N 1
ATOM 2282 C CA . LEU A 1 298 ? 1.543 16.047 8.648 1 91.06 298 LEU A CA 1
ATOM 2283 C C . LEU A 1 298 ? 1.256 16 7.148 1 91.06 298 LEU A C 1
ATOM 2285 O O . LEU A 1 298 ? 1.535 16.969 6.43 1 91.06 298 LEU A O 1
ATOM 2289 N N . ALA A 1 299 ? 0.731 14.867 6.73 1 93.31 299 ALA A N 1
ATOM 2290 C CA . ALA A 1 299 ? 0.415 14.727 5.309 1 93.31 299 ALA A CA 1
ATOM 2291 C C . ALA A 1 299 ? -1.069 14.43 5.105 1 93.31 299 ALA A C 1
ATOM 2293 O O . ALA A 1 299 ? -1.468 13.273 4.953 1 93.31 299 ALA A O 1
ATOM 2294 N N . ALA A 1 300 ? -1.862 15.469 5.07 1 95.81 300 ALA A N 1
ATOM 2295 C CA . ALA A 1 300 ? -3.281 15.297 4.766 1 95.81 300 ALA A CA 1
ATOM 2296 C C . ALA A 1 300 ? -3.543 15.461 3.271 1 95.81 300 ALA A C 1
ATOM 2298 O O . ALA A 1 300 ? -3.455 14.492 2.51 1 95.81 300 ALA A O 1
ATOM 2299 N N . GLY A 1 301 ? -3.76 16.719 2.84 1 93.25 301 GLY A N 1
ATOM 2300 C CA . GLY A 1 301 ? -3.891 16.938 1.409 1 93.25 301 GLY A CA 1
ATOM 2301 C C . GLY A 1 301 ? -2.664 16.516 0.623 1 93.25 301 GLY A C 1
ATOM 2302 O O . GLY A 1 301 ? -2.773 16.109 -0.534 1 93.25 301 GLY A O 1
ATOM 2303 N N . TYR A 1 302 ? -1.543 16.594 1.259 1 92.25 302 TYR A N 1
ATOM 2304 C CA . TYR A 1 302 ? -0.301 16.172 0.619 1 92.25 302 TYR A CA 1
ATOM 2305 C C . TYR A 1 302 ? -0.366 14.703 0.215 1 92.25 302 TYR A C 1
ATOM 2307 O O . TYR A 1 302 ? 0.165 14.32 -0.829 1 92.25 302 TYR A O 1
ATOM 2315 N N . SER A 1 303 ? -0.968 13.844 1.031 1 96.88 303 SER A N 1
ATOM 2316 C CA . SER A 1 303 ? -1.118 12.438 0.685 1 96.88 303 SER A CA 1
ATOM 2317 C C . SER A 1 303 ? -1.904 12.266 -0.61 1 96.88 303 SER A C 1
ATOM 2319 O O . SER A 1 303 ? -1.557 11.43 -1.449 1 96.88 303 SER A O 1
ATOM 2321 N N . LEU A 1 304 ? -2.963 13.055 -0.761 1 97.06 304 LEU A N 1
ATOM 2322 C CA . LEU A 1 304 ? -3.77 12.961 -1.973 1 97.06 304 LEU A CA 1
ATOM 2323 C C . LEU A 1 304 ? -2.996 13.484 -3.182 1 97.06 304 LEU A C 1
ATOM 2325 O O . LEU A 1 304 ? -3.055 12.891 -4.262 1 97.06 304 LEU A O 1
ATOM 2329 N N . SER A 1 305 ? -2.305 14.594 -2.988 1 94.38 305 SER A N 1
ATOM 2330 C CA . SER A 1 305 ? -1.488 15.125 -4.074 1 94.38 305 SER A CA 1
ATOM 2331 C C . SER A 1 305 ? -0.376 14.148 -4.457 1 94.38 305 SER A C 1
ATOM 2333 O O . SER A 1 305 ? -0.107 13.945 -5.641 1 94.38 305 SER A O 1
ATOM 2335 N N . TRP A 1 306 ? 0.3 13.602 -3.447 1 96 306 TRP A N 1
ATOM 2336 C CA . TRP A 1 306 ? 1.339 12.602 -3.676 1 96 306 TRP A CA 1
ATOM 2337 C C . TRP A 1 306 ? 0.787 11.414 -4.449 1 96 306 TRP A C 1
ATOM 2339 O O . TRP A 1 306 ? 1.398 10.961 -5.418 1 96 306 TRP A O 1
ATOM 2349 N N . PHE A 1 307 ? -0.354 10.906 -4.055 1 98.19 307 PHE A N 1
ATOM 2350 C CA . PHE A 1 307 ? -0.991 9.781 -4.723 1 98.19 307 PHE A CA 1
ATOM 2351 C C . PHE A 1 307 ? -1.259 10.094 -6.188 1 98.19 307 PHE A C 1
ATOM 2353 O O . PHE A 1 307 ? -0.942 9.297 -7.07 1 98.19 307 PHE A O 1
ATOM 2360 N N . LYS A 1 308 ? -1.845 11.258 -6.41 1 97.19 308 LYS A N 1
ATOM 2361 C CA . LYS A 1 308 ? -2.131 11.695 -7.773 1 97.19 308 LYS A CA 1
ATOM 2362 C C . LYS A 1 308 ? -0.854 11.781 -8.602 1 97.19 308 LYS A C 1
ATOM 2364 O O . LYS A 1 308 ? -0.79 11.242 -9.711 1 97.19 308 LYS A O 1
ATOM 2369 N N . ASP A 1 309 ? 0.121 12.398 -8.078 1 95.75 309 ASP A N 1
ATOM 2370 C CA . ASP A 1 309 ? 1.358 12.633 -8.812 1 95.75 309 ASP A CA 1
ATOM 2371 C C . ASP A 1 309 ? 2.078 11.312 -9.109 1 95.75 309 ASP A C 1
ATOM 2373 O O . ASP A 1 309 ? 2.734 11.18 -10.148 1 95.75 309 ASP A O 1
ATOM 2377 N N . THR A 1 310 ? 1.973 10.383 -8.219 1 97 310 THR A N 1
ATOM 2378 C CA . THR A 1 310 ? 2.693 9.125 -8.344 1 97 310 THR A CA 1
ATOM 2379 C C . THR A 1 310 ? 1.966 8.172 -9.289 1 97 310 THR A C 1
ATOM 2381 O O . THR A 1 310 ? 2.596 7.516 -10.125 1 97 310 THR A O 1
ATOM 2384 N N . PHE A 1 311 ? 0.611 8.07 -9.227 1 97.5 311 PHE A N 1
ATOM 2385 C CA . PHE A 1 311 ? -0.108 6.992 -9.898 1 97.5 311 PHE A CA 1
ATOM 2386 C C . PHE A 1 311 ? -1.042 7.551 -10.961 1 97.5 311 PHE A C 1
ATOM 2388 O O . PHE A 1 311 ? -1.53 6.809 -11.82 1 97.5 311 PHE A O 1
ATOM 2395 N N . ALA A 1 312 ? -1.324 8.828 -10.922 1 96.56 312 ALA A N 1
ATOM 2396 C CA . ALA A 1 312 ? -2.25 9.461 -11.859 1 96.56 312 ALA A CA 1
ATOM 2397 C C . ALA A 1 312 ? -1.766 10.852 -12.25 1 96.56 312 ALA A C 1
ATOM 2399 O O . ALA A 1 312 ? -2.527 11.82 -12.195 1 96.56 312 ALA A O 1
ATOM 2400 N N . ALA A 1 313 ? -0.52 10.984 -12.625 1 92.81 313 ALA A N 1
ATOM 2401 C CA . ALA A 1 313 ? 0.14 12.266 -12.852 1 92.81 313 ALA A CA 1
ATOM 2402 C C . ALA A 1 313 ? -0.542 13.039 -13.977 1 92.81 313 ALA A C 1
ATOM 2404 O O . ALA A 1 313 ? -0.554 14.273 -13.977 1 92.81 313 ALA A O 1
ATOM 2405 N N . ASP A 1 314 ? -1.187 12.367 -14.852 1 93.69 314 ASP A N 1
ATOM 2406 C CA . ASP A 1 314 ? -1.758 13 -16.031 1 93.69 314 ASP A CA 1
ATOM 2407 C C . ASP A 1 314 ? -3.205 13.422 -15.789 1 93.69 314 ASP A C 1
ATOM 2409 O O . ASP A 1 314 ? -3.828 14.055 -16.641 1 93.69 314 ASP A O 1
ATOM 2413 N N . LYS A 1 315 ? -3.74 13.133 -14.695 1 94.38 315 LYS A N 1
ATOM 2414 C CA . LYS A 1 315 ? -5.129 13.453 -14.383 1 94.38 315 LYS A CA 1
ATOM 2415 C C . LYS A 1 315 ? -5.223 14.672 -13.477 1 94.38 315 LYS A C 1
ATOM 2417 O O . LYS A 1 315 ? -4.34 14.898 -12.641 1 94.38 315 LYS A O 1
ATOM 2422 N N . SER A 1 316 ? -6.285 15.484 -13.68 1 94.88 316 SER A N 1
ATOM 2423 C CA . SER A 1 316 ? -6.633 16.5 -12.695 1 94.88 316 SER A CA 1
ATOM 2424 C C . SER A 1 316 ? -7.312 15.883 -11.477 1 94.88 316 SER A C 1
ATOM 2426 O O . SER A 1 316 ? -7.754 14.727 -11.523 1 94.88 316 SER A O 1
ATOM 2428 N N . PHE A 1 317 ? -7.367 16.609 -10.359 1 93.44 317 PHE A N 1
ATOM 2429 C CA . PHE A 1 317 ? -8.062 16.125 -9.172 1 93.44 317 PHE A CA 1
ATOM 2430 C C . PHE A 1 317 ? -9.523 15.828 -9.484 1 93.44 317 PHE A C 1
ATOM 2432 O O . PHE A 1 317 ? -10.086 14.852 -8.992 1 93.44 317 PHE A O 1
ATOM 2439 N N . ASP A 1 318 ? -10.125 16.688 -10.312 1 93.25 318 ASP A N 1
ATOM 2440 C CA . ASP A 1 318 ? -11.531 16.5 -10.664 1 93.25 318 ASP A CA 1
ATOM 2441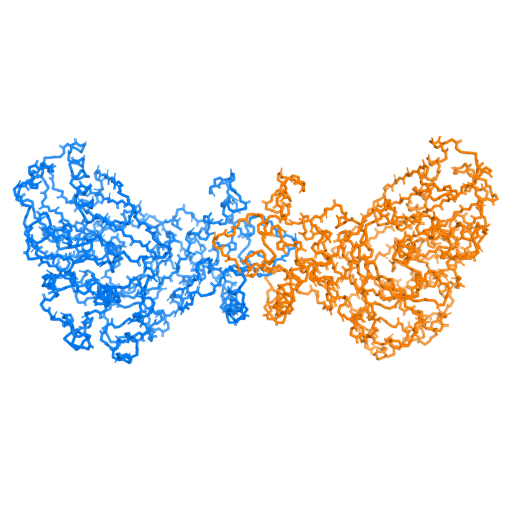 C C . ASP A 1 318 ? -11.75 15.156 -11.367 1 93.25 318 ASP A C 1
ATOM 2443 O O . ASP A 1 318 ? -12.719 14.453 -11.078 1 93.25 318 ASP A O 1
ATOM 2447 N N . VAL A 1 319 ? -10.859 14.875 -12.227 1 94.69 319 VAL A N 1
ATOM 2448 C CA . VAL A 1 319 ? -10.969 13.625 -12.969 1 94.69 319 VAL A CA 1
ATOM 2449 C C . VAL A 1 319 ? -10.672 12.445 -12.047 1 94.69 319 VAL A C 1
ATOM 2451 O O . VAL A 1 319 ? -11.383 11.43 -12.07 1 94.69 319 VAL A O 1
ATOM 2454 N N . LEU A 1 320 ? -9.656 12.547 -11.203 1 95.31 320 LEU A N 1
ATOM 2455 C CA . LEU A 1 320 ? -9.25 11.492 -10.281 1 95.31 320 LEU A CA 1
ATOM 2456 C C . LEU A 1 320 ? -10.383 11.156 -9.312 1 95.31 320 LEU A C 1
ATOM 2458 O O . LEU A 1 320 ? -10.578 9.992 -8.961 1 95.31 320 LEU A O 1
ATOM 2462 N N . LEU A 1 321 ? -11.117 12.164 -8.922 1 95.12 321 LEU A N 1
ATOM 2463 C CA . LEU A 1 321 ? -12.109 11.984 -7.867 1 95.12 321 LEU A CA 1
ATOM 2464 C C . LEU A 1 321 ? -13.508 11.844 -8.461 1 95.12 321 LEU A C 1
ATOM 2466 O O . LEU A 1 321 ? -14.5 11.781 -7.719 1 95.12 321 LEU A O 1
ATOM 2470 N N . GLN A 1 322 ? -13.555 11.789 -9.742 1 93.56 322 GLN A N 1
ATOM 2471 C CA . GLN A 1 322 ? -14.844 11.594 -10.391 1 93.56 322 GLN A CA 1
ATOM 2472 C C . GLN A 1 322 ? -15.477 10.266 -9.969 1 93.56 322 GLN A C 1
ATOM 2474 O O . GLN A 1 322 ? -14.852 9.211 -10.078 1 93.56 322 GLN A O 1
ATOM 2479 N N . GLY A 1 323 ? -16.656 10.312 -9.445 1 93.12 323 GLY A N 1
ATOM 2480 C CA . GLY A 1 323 ? -17.375 9.109 -9.07 1 93.12 323 GLY A CA 1
ATOM 2481 C C . GLY A 1 323 ? -16.906 8.516 -7.758 1 93.12 323 GLY A C 1
ATOM 2482 O O . GLY A 1 323 ? -17.297 7.398 -7.402 1 93.12 323 GLY A O 1
ATOM 2483 N N . ILE A 1 324 ? -16.141 9.227 -6.98 1 95.88 324 ILE A N 1
ATOM 2484 C CA . ILE A 1 324 ? -15.555 8.727 -5.742 1 95.88 324 ILE A CA 1
ATOM 2485 C C . ILE A 1 324 ? -16.656 8.398 -4.746 1 95.88 324 ILE A C 1
ATOM 2487 O O . ILE A 1 324 ? -16.5 7.52 -3.891 1 95.88 324 ILE A O 1
ATOM 2491 N N . ASP A 1 325 ? -17.812 9.094 -4.855 1 95.19 325 ASP A N 1
ATOM 2492 C CA . ASP A 1 325 ? -18.938 8.891 -3.947 1 95.19 325 ASP A CA 1
ATOM 2493 C C . ASP A 1 325 ? -19.656 7.574 -4.238 1 95.19 325 ASP A C 1
ATOM 2495 O O . ASP A 1 325 ? -20.453 7.098 -3.428 1 95.19 325 ASP A O 1
ATOM 2499 N N . GLN A 1 326 ? -19.312 6.953 -5.367 1 96.19 326 GLN A N 1
ATOM 2500 C CA . GLN A 1 326 ? -19.922 5.68 -5.734 1 96.19 326 GLN A CA 1
ATOM 2501 C C . GLN A 1 326 ? -19.141 4.508 -5.152 1 96.19 326 GLN A C 1
ATOM 2503 O O . GLN A 1 326 ? -19.641 3.379 -5.117 1 96.19 326 GLN A O 1
ATOM 2508 N N . VAL A 1 327 ? -17.906 4.719 -4.801 1 96.81 327 VAL A N 1
ATOM 2509 C CA . VAL A 1 327 ? -17.125 3.693 -4.113 1 96.81 327 VAL A CA 1
ATOM 2510 C C . VAL A 1 327 ? -17.641 3.523 -2.686 1 96.81 327 VAL A C 1
ATOM 2512 O O . VAL A 1 327 ? -17.781 4.5 -1.948 1 96.81 327 VAL A O 1
ATOM 2515 N N . PRO A 1 328 ? -17.953 2.354 -2.24 1 97 328 PRO A N 1
ATOM 2516 C CA . PRO A 1 328 ? -18.516 2.143 -0.908 1 97 328 PRO A CA 1
ATOM 2517 C C . PRO A 1 328 ? -17.578 2.582 0.214 1 97 328 PRO A C 1
ATOM 2519 O O . PRO A 1 328 ? -16.359 2.543 0.054 1 97 328 PRO A O 1
ATOM 2522 N N . ALA A 1 329 ? -18.203 2.967 1.4 1 98.06 329 ALA A N 1
ATOM 2523 C CA . ALA A 1 329 ? -17.422 3.258 2.602 1 98.06 329 ALA A CA 1
ATOM 2524 C C . ALA A 1 329 ? -16.484 2.104 2.939 1 98.06 329 ALA A C 1
ATOM 2526 O O . ALA A 1 329 ? -16.891 0.939 2.934 1 98.06 329 ALA A O 1
ATOM 2527 N N . GLY A 1 330 ? -15.266 2.428 3.111 1 98.12 330 GLY A N 1
ATOM 2528 C CA . GLY A 1 330 ? -14.273 1.419 3.43 1 98.12 330 GLY A CA 1
ATOM 2529 C C . GLY A 1 330 ? -13.492 0.942 2.217 1 98.12 330 GLY A C 1
ATOM 2530 O O . GLY A 1 330 ? -12.609 0.092 2.332 1 98.12 330 GLY A O 1
ATOM 2531 N N . SER A 1 331 ? -13.898 1.456 1.045 1 98.25 331 SER A N 1
ATOM 2532 C CA . SER A 1 331 ? -13.172 1.194 -0.191 1 98.25 331 SER A CA 1
ATOM 2533 C C . SER A 1 331 ? -12.992 -0.303 -0.419 1 98.25 331 SER A C 1
ATOM 2535 O O . SER A 1 331 ? -11.898 -0.755 -0.769 1 98.25 331 SER A O 1
ATOM 2537 N N . ASN A 1 332 ? -13.992 -1.068 -0.043 1 97.06 332 ASN A N 1
ATOM 2538 C CA . ASN A 1 332 ? -14 -2.516 -0.219 1 97.06 332 ASN A CA 1
ATOM 2539 C C . ASN A 1 332 ? -12.844 -3.178 0.524 1 97.06 332 ASN A C 1
ATOM 2541 O O . ASN A 1 332 ? -12.148 -4.027 -0.032 1 97.06 332 ASN A O 1
ATOM 2545 N N . GLY A 1 333 ? -12.594 -2.738 1.723 1 97.62 333 GLY A N 1
ATOM 2546 C CA . GLY A 1 333 ? -11.648 -3.393 2.615 1 97.62 333 GLY A CA 1
ATOM 2547 C C . GLY A 1 333 ? -10.227 -2.904 2.436 1 97.62 333 GLY A C 1
ATOM 2548 O O . GLY A 1 333 ? -9.273 -3.588 2.826 1 97.62 333 GLY A O 1
ATOM 2549 N N . LEU A 1 334 ? -10.047 -1.722 1.804 1 98.38 334 LEU A N 1
ATOM 2550 C CA . LEU A 1 334 ? -8.727 -1.146 1.562 1 98.38 334 LEU A CA 1
ATOM 2551 C C . LEU A 1 334 ? -8.445 -0.006 2.535 1 98.38 334 LEU A C 1
ATOM 2553 O O . LEU A 1 334 ? -9.219 0.949 2.619 1 98.38 334 LEU A O 1
ATOM 2557 N N . LEU A 1 335 ? -7.312 -0.089 3.318 1 98.69 335 LEU A N 1
ATOM 2558 C CA . LEU A 1 335 ? -6.93 0.943 4.277 1 98.69 335 LEU A CA 1
ATOM 2559 C C . LEU A 1 335 ? -5.668 1.665 3.824 1 98.69 335 LEU A C 1
ATOM 2561 O O . LEU A 1 335 ? -4.754 1.043 3.273 1 98.69 335 LEU A O 1
ATOM 2565 N N . PHE A 1 336 ? -5.668 2.934 4.043 1 98.69 336 PHE A N 1
ATOM 2566 C CA . PHE A 1 336 ? -4.5 3.771 3.807 1 98.69 336 PHE A CA 1
ATOM 2567 C C . PHE A 1 336 ? -4.109 4.527 5.07 1 98.69 336 PHE A C 1
ATOM 2569 O O . PHE A 1 336 ? -4.973 5.012 5.801 1 98.69 336 PHE A O 1
ATOM 2576 N N . THR A 1 337 ? -2.842 4.594 5.395 1 98.56 337 THR A N 1
ATOM 2577 C CA . THR A 1 337 ? -2.354 5.445 6.473 1 98.56 337 THR A CA 1
ATOM 2578 C C . THR A 1 337 ? -1.521 6.598 5.918 1 98.56 337 THR A C 1
ATOM 2580 O O . THR A 1 337 ? -0.549 6.375 5.195 1 98.56 337 THR A O 1
ATOM 2583 N N . PRO A 1 338 ? -1.866 7.816 6.277 1 98 338 PRO A N 1
ATOM 2584 C CA . PRO A 1 338 ? -1.244 8.984 5.652 1 98 338 PRO A CA 1
ATOM 2585 C C . PRO A 1 338 ? 0.072 9.383 6.316 1 98 338 PRO A C 1
ATOM 2587 O O . PRO A 1 338 ? 0.313 10.562 6.559 1 98 338 PRO A O 1
ATOM 2590 N N . TYR A 1 339 ? 1.007 8.43 6.547 1 97.25 339 TYR A N 1
ATOM 2591 C CA . TYR A 1 339 ? 2.27 8.664 7.238 1 97.25 339 TYR A CA 1
ATOM 2592 C C . TYR A 1 339 ? 3.418 8.789 6.246 1 97.25 339 TYR A C 1
ATOM 2594 O O . TYR A 1 339 ? 4.539 8.352 6.52 1 97.25 339 TYR A O 1
ATOM 2602 N N . ILE A 1 340 ? 3.221 9.398 5.047 1 95.81 340 ILE A N 1
ATOM 2603 C CA . ILE A 1 340 ? 4.18 9.328 3.949 1 95.81 340 ILE A CA 1
ATOM 2604 C C . ILE A 1 340 ? 5.375 10.227 4.25 1 95.81 340 ILE A C 1
ATOM 2606 O O . ILE A 1 340 ? 6.371 10.211 3.525 1 95.81 340 ILE A O 1
ATOM 2610 N N . VAL A 1 341 ? 5.32 11.062 5.352 1 90.19 341 VAL A N 1
ATOM 2611 C CA . VAL A 1 341 ? 6.461 11.859 5.789 1 90.19 341 VAL A CA 1
ATOM 2612 C C . VAL A 1 341 ? 6.621 11.75 7.305 1 90.19 341 VAL A C 1
ATOM 2614 O O . VAL A 1 341 ? 7.125 12.672 7.953 1 90.19 341 VAL A O 1
ATOM 2617 N N . GLY A 1 342 ? 6.168 10.695 7.91 1 90.81 342 GLY A N 1
ATOM 2618 C CA . GLY A 1 342 ? 6.082 10.594 9.359 1 90.81 342 GLY A CA 1
ATOM 2619 C C . GLY A 1 342 ? 4.773 11.125 9.914 1 90.81 342 GLY A C 1
ATOM 2620 O O . GLY A 1 342 ? 3.842 11.414 9.156 1 90.81 342 GLY A O 1
ATOM 2621 N N . GLU A 1 343 ? 4.707 11.195 11.234 1 91.44 343 GLU A N 1
ATOM 2622 C CA . GLU A 1 343 ? 3.465 11.672 11.828 1 91.44 343 GLU A CA 1
ATOM 2623 C C . GLU A 1 343 ? 3.73 12.445 13.117 1 91.44 343 GLU A C 1
ATOM 2625 O O . GLU A 1 343 ? 4.793 12.289 13.727 1 91.44 343 GLU A O 1
ATOM 2630 N N . ARG A 1 344 ? 2.807 13.328 13.438 1 88.25 344 ARG A N 1
ATOM 2631 C CA . ARG A 1 344 ? 2.914 14.164 14.633 1 88.25 344 ARG A CA 1
ATOM 2632 C C . ARG A 1 344 ? 1.812 13.828 15.633 1 88.25 344 ARG A C 1
ATOM 2634 O O . ARG A 1 344 ? 2.072 13.703 16.828 1 88.25 344 ARG A O 1
ATOM 2641 N N . THR A 1 345 ? 0.525 13.805 15.297 1 90.62 345 THR A N 1
ATOM 2642 C CA . THR A 1 345 ? -0.613 13.469 16.141 1 90.62 345 THR A CA 1
ATOM 2643 C C . THR A 1 345 ? -1.336 12.234 15.609 1 90.62 345 THR A C 1
ATOM 2645 O O . THR A 1 345 ? -1.603 12.141 14.406 1 90.62 345 THR A O 1
ATOM 2648 N N . PRO A 1 346 ? -1.688 11.266 16.344 1 90.25 346 PRO A N 1
ATOM 2649 C CA . PRO A 1 346 ? -1.348 11.211 17.766 1 90.25 346 PRO A CA 1
ATOM 2650 C C . PRO A 1 346 ? 0.018 10.578 18.016 1 90.25 346 PRO A C 1
ATOM 2652 O O . PRO A 1 346 ? 0.428 10.43 19.172 1 90.25 346 PRO A O 1
ATOM 2655 N N . HIS A 1 347 ? 0.698 10.172 16.844 1 89.19 347 HIS A N 1
ATOM 2656 C CA . HIS A 1 347 ? 1.954 9.438 16.953 1 89.19 347 HIS A CA 1
ATOM 2657 C C . HIS A 1 347 ? 3.143 10.32 16.594 1 89.19 347 HIS A C 1
ATOM 2659 O O . HIS A 1 347 ? 3.498 10.445 15.414 1 89.19 347 HIS A O 1
ATOM 2665 N N . PRO A 1 348 ? 3.779 10.914 17.594 1 85.75 348 PRO A N 1
ATOM 2666 C CA . PRO A 1 348 ? 5.016 11.617 17.25 1 85.75 348 PRO A CA 1
ATOM 2667 C C . PRO A 1 348 ? 6.125 10.672 16.797 1 85.75 348 PRO A C 1
ATOM 2669 O O . PRO A 1 348 ? 7.008 10.328 17.594 1 85.75 348 PRO A O 1
ATOM 2672 N N . ASP A 1 349 ? 6.062 10.266 15.578 1 89.19 349 ASP A N 1
ATOM 2673 C CA . ASP A 1 349 ? 6.906 9.227 15.008 1 89.19 349 ASP A CA 1
ATOM 2674 C C . ASP A 1 349 ? 7.449 9.648 13.641 1 89.19 349 ASP A C 1
ATOM 2676 O O . ASP A 1 349 ? 6.742 9.57 12.633 1 89.19 349 ASP A O 1
ATOM 2680 N N . ALA A 1 350 ? 8.711 10 13.656 1 83.12 350 ALA A N 1
ATOM 2681 C CA . ALA A 1 350 ? 9.328 10.508 12.43 1 83.12 350 ALA A CA 1
ATOM 2682 C C . ALA A 1 350 ? 9.625 9.367 11.461 1 83.12 350 ALA A C 1
ATOM 2684 O O . ALA A 1 350 ? 9.766 9.594 10.25 1 83.12 350 ALA A O 1
ATOM 2685 N N . ASN A 1 351 ? 9.703 8.117 11.969 1 89.75 351 ASN A N 1
ATOM 2686 C CA . ASN A 1 351 ? 10.141 6.992 11.156 1 89.75 351 ASN A CA 1
ATOM 2687 C C . ASN A 1 351 ? 8.969 6.289 10.484 1 89.75 351 ASN A C 1
ATOM 2689 O O . ASN A 1 351 ? 9.148 5.562 9.508 1 89.75 351 ASN A O 1
ATOM 2693 N N . ILE A 1 352 ? 7.762 6.438 11.055 1 95.19 352 ILE A N 1
ATOM 2694 C CA . ILE A 1 352 ? 6.602 5.754 10.492 1 95.19 352 ILE A CA 1
ATOM 2695 C C . ILE A 1 352 ? 6.395 6.203 9.047 1 95.19 352 ILE A C 1
ATOM 2697 O O . ILE A 1 352 ? 6.77 7.316 8.672 1 95.19 352 ILE A O 1
ATOM 2701 N N . ARG A 1 353 ? 5.949 5.312 8.203 1 96.69 353 ARG A N 1
ATOM 2702 C CA . ARG A 1 353 ? 5.645 5.617 6.809 1 96.69 353 ARG A CA 1
ATOM 2703 C C . ARG A 1 353 ? 4.281 5.051 6.414 1 96.69 353 ARG A C 1
ATOM 2705 O O . ARG A 1 353 ? 3.682 4.281 7.164 1 96.69 353 ARG A O 1
ATOM 2712 N N . GLY A 1 354 ? 3.828 5.492 5.215 1 97.5 354 GLY A N 1
ATOM 2713 C CA . GLY A 1 354 ? 2.494 5.133 4.762 1 97.5 354 GLY A CA 1
ATOM 2714 C C . GLY A 1 354 ? 2.363 3.67 4.391 1 97.5 354 GLY A C 1
ATOM 2715 O O . GLY A 1 354 ? 3.365 2.992 4.152 1 97.5 354 GLY A O 1
ATOM 2716 N N . SER A 1 355 ? 1.125 3.193 4.395 1 98.5 355 SER A N 1
ATOM 2717 C CA . SER A 1 355 ? 0.822 1.817 4.012 1 98.5 355 SER A CA 1
ATOM 2718 C C . SER A 1 355 ? -0.519 1.726 3.293 1 98.5 355 SER A C 1
ATOM 2720 O O . SER A 1 355 ? -1.447 2.477 3.6 1 98.5 355 SER A O 1
ATOM 2722 N N . PHE A 1 356 ? -0.636 0.932 2.273 1 98.62 356 PHE A N 1
ATOM 2723 C CA . PHE A 1 356 ? -1.877 0.326 1.805 1 98.62 356 PHE A CA 1
ATOM 2724 C C . PHE A 1 356 ? -2.012 -1.102 2.32 1 98.62 356 PHE A C 1
ATOM 2726 O O . PHE A 1 356 ? -1.118 -1.928 2.115 1 98.62 356 PHE A O 1
ATOM 2733 N N . ILE A 1 357 ? -3.072 -1.465 3.033 1 98.19 357 ILE A N 1
ATOM 2734 C CA . ILE A 1 357 ? -3.316 -2.799 3.572 1 98.19 357 ILE A CA 1
ATOM 2735 C C . ILE A 1 357 ? -4.672 -3.312 3.084 1 98.19 357 ILE A C 1
ATOM 2737 O O . ILE A 1 357 ? -5.664 -2.584 3.119 1 98.19 357 ILE A O 1
ATOM 2741 N N . GLY A 1 358 ? -4.711 -4.523 2.619 1 97.62 358 GLY A N 1
ATOM 2742 C CA . GLY A 1 358 ? -5.953 -5.129 2.17 1 97.62 358 GLY A CA 1
ATOM 2743 C C . GLY A 1 358 ? -6.16 -5.027 0.671 1 97.62 358 GLY A C 1
ATOM 2744 O O . GLY A 1 358 ? -7.297 -5.027 0.194 1 97.62 358 GLY A O 1
ATOM 2745 N N . MET A 1 359 ? -5.117 -4.883 -0.118 1 97.75 359 MET A N 1
ATOM 2746 C CA . MET A 1 359 ? -5.207 -4.719 -1.566 1 97.75 359 MET A CA 1
ATOM 2747 C C . MET A 1 359 ? -5.695 -6 -2.232 1 97.75 359 MET A C 1
ATOM 2749 O O . MET A 1 359 ? -5.012 -7.023 -2.195 1 97.75 359 MET A O 1
ATOM 2753 N N . ASP A 1 360 ? -6.812 -5.91 -2.775 1 94.94 360 ASP A N 1
ATOM 2754 C CA . ASP A 1 360 ? -7.469 -7 -3.492 1 94.94 360 ASP A CA 1
ATOM 2755 C C . ASP A 1 360 ? -7.398 -6.785 -5.004 1 94.94 360 ASP A C 1
ATOM 2757 O O . ASP A 1 360 ? -7.43 -5.645 -5.477 1 94.94 360 ASP A O 1
ATOM 2761 N N . ALA A 1 361 ? -7.363 -7.828 -5.805 1 92.19 361 ALA A N 1
ATOM 2762 C CA . ALA A 1 361 ? -7.223 -7.762 -7.258 1 92.19 361 ALA A CA 1
ATOM 2763 C C . ALA A 1 361 ? -8.391 -7.012 -7.887 1 92.19 361 ALA A C 1
ATOM 2765 O O . ALA A 1 361 ? -8.281 -6.508 -9.008 1 92.19 361 ALA A O 1
ATOM 2766 N N . GLY A 1 362 ? -9.484 -6.93 -7.188 1 91.81 362 GLY A N 1
ATOM 2767 C CA . GLY A 1 362 ? -10.648 -6.234 -7.703 1 91.81 362 GLY A CA 1
ATOM 2768 C C . GLY A 1 362 ? -10.562 -4.727 -7.539 1 91.81 362 GLY A C 1
ATOM 2769 O O . GLY A 1 362 ? -11.344 -3.988 -8.141 1 91.81 362 GLY A O 1
ATOM 2770 N N . HIS A 1 363 ? -9.656 -4.219 -6.762 1 95.94 363 HIS A N 1
ATOM 2771 C CA . HIS A 1 363 ? -9.516 -2.787 -6.527 1 95.94 363 HIS A CA 1
ATOM 2772 C C . HIS A 1 363 ? -9.023 -2.068 -7.777 1 95.94 363 HIS A C 1
ATOM 2774 O O . HIS A 1 363 ? -8.141 -2.57 -8.477 1 95.94 363 HIS A O 1
ATOM 2780 N N . LYS A 1 364 ? -9.586 -0.99 -8.039 1 95.56 364 LYS A N 1
ATOM 2781 C CA . LYS A 1 364 ? -9.195 -0.088 -9.117 1 95.56 364 LYS A CA 1
ATOM 2782 C C . LYS A 1 364 ? -8.703 1.247 -8.57 1 95.56 364 LYS A C 1
ATOM 2784 O O . LYS A 1 364 ? -8.664 1.447 -7.352 1 95.56 364 LYS A O 1
ATOM 2789 N N . LEU A 1 365 ? -8.281 2.111 -9.508 1 97.12 365 LEU A N 1
ATOM 2790 C CA . LEU A 1 365 ? -7.695 3.393 -9.133 1 97.12 365 LEU A CA 1
ATOM 2791 C C . LEU A 1 365 ? -8.641 4.168 -8.219 1 97.12 365 LEU A C 1
ATOM 2793 O O . LEU A 1 365 ? -8.195 4.812 -7.266 1 97.12 365 LEU A O 1
ATOM 2797 N N . GLU A 1 366 ? -9.945 4.105 -8.43 1 97.06 366 GLU A N 1
ATOM 2798 C CA . GLU A 1 366 ? -10.922 4.871 -7.66 1 97.06 366 GLU A CA 1
ATOM 2799 C C . GLU A 1 366 ? -11 4.371 -6.223 1 97.06 366 GLU A C 1
ATOM 2801 O O . GLU A 1 366 ? -11.258 5.156 -5.301 1 97.06 366 GLU A O 1
ATOM 2806 N N . HIS A 1 367 ? -10.797 3.055 -6 1 97.88 367 HIS A N 1
ATOM 2807 C CA . HIS A 1 367 ? -10.781 2.516 -4.648 1 97.88 367 HIS A CA 1
ATOM 2808 C C . HIS A 1 367 ? -9.609 3.078 -3.846 1 97.88 367 HIS A C 1
ATOM 2810 O O . HIS A 1 367 ? -9.758 3.41 -2.668 1 97.88 367 HIS A O 1
ATOM 2816 N N . PHE A 1 368 ? -8.469 3.186 -4.52 1 98.5 368 PHE A N 1
ATOM 2817 C CA . PHE A 1 368 ? -7.285 3.723 -3.859 1 98.5 368 PHE A CA 1
ATOM 2818 C C . PHE A 1 368 ? -7.461 5.203 -3.553 1 98.5 368 PHE A C 1
ATOM 2820 O O . PHE A 1 368 ? -7.094 5.668 -2.473 1 98.5 368 PHE A O 1
ATOM 2827 N N . GLY A 1 369 ? -8.008 5.93 -4.551 1 97.81 369 GLY A N 1
ATOM 2828 C CA . GLY A 1 369 ? -8.312 7.324 -4.289 1 97.81 369 GLY A CA 1
ATOM 2829 C C . GLY A 1 369 ? -9.203 7.527 -3.074 1 97.81 369 GLY A C 1
ATOM 2830 O O . GLY A 1 369 ? -8.914 8.359 -2.215 1 97.81 369 GLY A O 1
ATOM 2831 N N . ARG A 1 370 ? -10.266 6.77 -2.955 1 98.31 370 ARG A N 1
ATOM 2832 C CA . ARG A 1 370 ? -11.172 6.859 -1.817 1 98.31 370 ARG A CA 1
ATOM 2833 C C . ARG A 1 370 ? -10.469 6.477 -0.521 1 98.31 370 ARG A C 1
ATOM 2835 O O . ARG A 1 370 ? -10.664 7.125 0.511 1 98.31 370 ARG A O 1
ATOM 2842 N N . ALA A 1 371 ? -9.68 5.426 -0.574 1 98.69 371 ALA A N 1
ATOM 2843 C CA . ALA A 1 371 ? -8.961 4.973 0.614 1 98.69 371 ALA A CA 1
ATOM 2844 C C . ALA A 1 371 ? -8.031 6.062 1.135 1 98.69 371 ALA A C 1
ATOM 2846 O O . ALA A 1 371 ? -7.863 6.223 2.348 1 98.69 371 ALA A O 1
ATOM 2847 N N . VAL A 1 372 ? -7.363 6.781 0.226 1 98.69 372 VAL A N 1
ATOM 2848 C CA . VAL A 1 372 ? -6.48 7.875 0.621 1 98.69 372 VAL A CA 1
ATOM 2849 C C . VAL A 1 372 ? -7.285 8.945 1.352 1 98.69 372 VAL A C 1
ATOM 2851 O O . VAL A 1 372 ? -6.887 9.406 2.426 1 98.69 372 VAL A O 1
ATOM 2854 N N . MET A 1 373 ? -8.422 9.305 0.814 1 98.44 373 MET A N 1
ATOM 2855 C CA . MET A 1 373 ? -9.289 10.297 1.449 1 98.44 373 MET A CA 1
ATOM 2856 C C . MET A 1 373 ? -9.758 9.812 2.818 1 98.44 373 MET A C 1
ATOM 2858 O O . MET A 1 373 ? -9.734 10.57 3.789 1 98.44 373 MET A O 1
ATOM 2862 N N . GLU A 1 374 ? -10.164 8.562 2.885 1 98.81 374 GLU A N 1
ATOM 2863 C CA . GLU A 1 374 ? -10.594 7.984 4.152 1 98.81 374 GLU A CA 1
ATOM 2864 C C . GLU A 1 374 ? -9.445 7.965 5.164 1 98.81 374 GLU A C 1
ATOM 2866 O O . GLU A 1 374 ? -9.641 8.305 6.332 1 98.81 374 GLU A O 1
ATOM 2871 N N . GLY A 1 375 ? -8.266 7.559 4.691 1 98.75 375 GLY A N 1
ATOM 2872 C CA . GLY A 1 375 ? -7.113 7.512 5.574 1 98.75 375 GLY A CA 1
ATOM 2873 C C . GLY A 1 375 ? -6.77 8.859 6.18 1 98.75 375 GLY A C 1
ATOM 2874 O O . GLY A 1 375 ? -6.48 8.953 7.375 1 98.75 375 GLY A O 1
ATOM 2875 N N . ILE A 1 376 ? -6.781 9.867 5.348 1 98.31 376 ILE A N 1
ATOM 2876 C CA . ILE A 1 376 ? -6.555 11.234 5.82 1 98.31 376 ILE A CA 1
ATOM 2877 C C . ILE A 1 376 ? -7.59 11.586 6.887 1 98.31 376 ILE A C 1
ATOM 2879 O O . ILE A 1 376 ? -7.238 12.094 7.953 1 98.31 376 ILE A O 1
ATOM 2883 N N . THR A 1 377 ? -8.844 11.289 6.609 1 98.75 377 THR A N 1
ATOM 2884 C CA . THR A 1 377 ? -9.938 11.656 7.504 1 98.75 377 THR A CA 1
ATOM 2885 C C . THR A 1 377 ? -9.875 10.844 8.797 1 98.75 377 THR A C 1
ATOM 2887 O O . THR A 1 377 ? -10.211 11.352 9.867 1 98.75 377 THR A O 1
ATOM 2890 N N . PHE A 1 378 ? -9.477 9.555 8.711 1 98.75 378 PHE A N 1
ATOM 2891 C CA . PHE A 1 378 ? -9.273 8.734 9.898 1 98.75 378 PHE A CA 1
ATOM 2892 C C . PHE A 1 378 ? -8.188 9.336 10.781 1 98.75 378 PHE A C 1
ATOM 2894 O O . PHE A 1 378 ? -8.312 9.352 12.008 1 98.75 378 PHE A O 1
ATOM 2901 N N . SER A 1 379 ? -7.105 9.789 10.156 1 98.12 379 SER A N 1
ATOM 2902 C CA . SER A 1 379 ? -6.035 10.43 10.914 1 98.12 379 SER A CA 1
ATOM 2903 C C . SER A 1 379 ? -6.551 11.641 11.688 1 98.12 379 SER A C 1
ATOM 2905 O O . SER A 1 379 ? -6.211 11.828 12.859 1 98.12 379 SER A O 1
ATOM 2907 N N . LEU A 1 380 ? -7.355 12.391 11.039 1 98.12 380 LEU A N 1
ATOM 2908 C CA . LEU A 1 380 ? -7.938 13.562 11.68 1 98.12 380 LEU A CA 1
ATOM 2909 C C . LEU A 1 380 ? -8.914 13.164 12.781 1 98.12 380 LEU A C 1
ATOM 2911 O O . LEU A 1 380 ? -9 13.828 13.812 1 98.12 380 LEU A O 1
ATOM 2915 N N . ARG A 1 381 ? -9.641 12.102 12.578 1 98.31 381 ARG A N 1
ATOM 2916 C CA . ARG A 1 381 ? -10.562 11.609 13.594 1 98.31 381 ARG A CA 1
ATOM 2917 C C . ARG A 1 381 ? -9.812 11.234 14.875 1 98.31 381 ARG A C 1
ATOM 2919 O O . ARG A 1 381 ? -10.352 11.367 15.977 1 98.31 381 ARG A O 1
ATOM 2926 N N . GLU A 1 382 ? -8.602 10.758 14.75 1 96.88 382 GLU A N 1
ATOM 2927 C CA . GLU A 1 382 ? -7.812 10.469 15.938 1 96.88 382 GLU A CA 1
ATOM 2928 C C . GLU A 1 382 ? -7.738 11.68 16.859 1 96.88 382 GLU A C 1
ATOM 2930 O O . GLU A 1 382 ? -7.848 11.547 18.078 1 96.88 382 GLU A O 1
ATOM 2935 N N . SER A 1 383 ? -7.598 12.844 16.281 1 95.44 383 SER A N 1
ATOM 2936 C CA . SER A 1 383 ? -7.578 14.078 17.047 1 95.44 383 SER A CA 1
ATOM 2937 C C . SER A 1 383 ? -8.938 14.359 17.688 1 95.44 383 SER A C 1
ATOM 2939 O O . SER A 1 383 ? -9.016 14.758 18.844 1 95.44 383 SER A O 1
ATOM 2941 N N . ILE A 1 384 ? -9.977 14.109 16.938 1 96.56 384 ILE A N 1
ATOM 2942 C CA . ILE A 1 384 ? -11.328 14.336 17.438 1 96.56 384 ILE A CA 1
ATOM 2943 C C . ILE A 1 384 ? -11.602 13.398 18.625 1 96.56 384 ILE A C 1
ATOM 2945 O O . ILE A 1 384 ? -12.188 13.812 19.625 1 96.56 384 ILE A O 1
ATOM 2949 N N . ASP A 1 385 ? -11.195 12.219 18.5 1 95.88 385 ASP A N 1
ATOM 2950 C CA . ASP A 1 385 ? -11.422 11.25 19.562 1 95.88 385 ASP A CA 1
ATOM 2951 C C . ASP A 1 385 ? -10.648 11.625 20.828 1 95.88 385 ASP A C 1
ATOM 2953 O O . ASP A 1 385 ? -11.117 11.383 21.938 1 95.88 385 ASP A O 1
ATOM 2957 N N . ILE A 1 386 ? -9.453 12.148 20.641 1 93.5 386 ILE A N 1
ATOM 2958 C CA . ILE A 1 386 ? -8.695 12.633 21.781 1 93.5 386 ILE A CA 1
ATOM 2959 C C . ILE A 1 386 ? -9.469 13.75 22.484 1 93.5 386 ILE A C 1
ATOM 2961 O O . ILE A 1 386 ? -9.562 13.773 23.703 1 93.5 386 ILE A O 1
ATOM 2965 N N . LEU A 1 387 ? -10.062 14.617 21.734 1 93 387 LEU A N 1
ATOM 2966 C CA . LEU A 1 387 ? -10.867 15.711 22.281 1 93 387 LEU A CA 1
ATOM 2967 C C . LEU A 1 387 ? -12.078 15.18 23.016 1 93 387 LEU A C 1
ATOM 2969 O O . LEU A 1 387 ? -12.359 15.602 24.141 1 93 387 LEU A O 1
ATOM 2973 N N . ARG A 1 388 ? -12.719 14.266 22.391 1 94.75 388 ARG A N 1
ATOM 2974 C CA . ARG A 1 388 ? -13.883 13.664 23.031 1 94.75 388 ARG A CA 1
ATOM 2975 C C . ARG A 1 388 ? -13.492 12.93 24.312 1 94.75 388 ARG A C 1
ATOM 2977 O O . ARG A 1 388 ? -14.211 13 25.312 1 94.75 388 ARG A O 1
ATOM 2984 N N . GLY A 1 389 ? -12.422 12.266 24.25 1 92.19 389 GLY A N 1
ATOM 2985 C CA . GLY A 1 389 ? -11.914 11.57 25.422 1 92.19 389 GLY A CA 1
ATOM 2986 C C . GLY A 1 389 ? -11.617 12.5 26.594 1 92.19 389 GLY A C 1
ATOM 2987 O O . GLY A 1 389 ? -11.664 12.086 27.75 1 92.19 389 GLY A O 1
ATOM 2988 N N . ALA A 1 390 ? -11.336 13.727 26.25 1 88.12 390 ALA A N 1
ATOM 2989 C CA . ALA A 1 390 ? -11.039 14.727 27.281 1 88.12 390 ALA A CA 1
ATOM 2990 C C . ALA A 1 390 ? -12.312 15.422 27.75 1 88.12 390 ALA A C 1
ATOM 2992 O O . ALA A 1 390 ? -12.25 16.406 28.5 1 88.12 390 ALA A O 1
ATOM 2993 N N . GLY A 1 391 ? -13.508 14.93 27.266 1 88.56 391 GLY A N 1
ATOM 2994 C CA . GLY A 1 391 ? -14.789 15.422 27.75 1 88.56 391 GLY A CA 1
ATOM 2995 C C . GLY A 1 391 ? -15.375 16.5 26.859 1 88.56 391 GLY A C 1
ATOM 2996 O O . GLY A 1 391 ? -16.375 17.125 27.203 1 88.56 391 GLY A O 1
ATOM 2997 N N . LYS A 1 392 ? -14.812 16.672 25.734 1 89.38 392 LYS A N 1
ATOM 2998 C CA . LYS A 1 392 ? -15.336 17.688 24.844 1 89.38 392 LYS A CA 1
ATOM 2999 C C . LYS A 1 392 ? -16.406 17.109 23.922 1 89.38 392 LYS A C 1
ATOM 3001 O O . LYS A 1 392 ? -16.312 15.969 23.484 1 89.38 392 LYS A O 1
ATOM 3006 N N . THR A 1 393 ? -17.297 17.953 23.75 1 90.69 393 THR A N 1
ATOM 3007 C CA . THR A 1 393 ? -18.328 17.594 22.781 1 90.69 393 THR A CA 1
ATOM 3008 C C . THR A 1 393 ? -17.969 18.109 21.391 1 90.69 393 THR A C 1
ATOM 3010 O O . THR A 1 393 ? -17.672 19.297 21.219 1 90.69 393 THR A O 1
ATOM 3013 N N . VAL A 1 394 ? -17.891 17.266 20.438 1 93.88 394 VAL A N 1
ATOM 3014 C CA . VAL A 1 394 ? -17.641 17.641 19.047 1 93.88 394 VAL A CA 1
ATOM 3015 C C . VAL A 1 394 ? -18.781 17.156 18.156 1 93.88 394 VAL A C 1
ATOM 3017 O O . VAL A 1 394 ? -18.672 16.125 17.484 1 93.88 394 VAL A O 1
ATOM 3020 N N . ASN A 1 395 ? -19.844 17.906 18.109 1 92.94 395 ASN A N 1
ATOM 3021 C CA . ASN A 1 395 ? -21.016 17.516 17.344 1 92.94 395 ASN A CA 1
ATOM 3022 C C . ASN A 1 395 ? -21.078 18.25 16 1 92.94 395 ASN A C 1
ATOM 3024 O O . ASN A 1 395 ? -21.812 17.828 15.102 1 92.94 395 ASN A O 1
ATOM 3028 N N . GLU A 1 396 ? -20.422 19.328 15.961 1 94.69 396 GLU A N 1
ATOM 3029 C CA . GLU A 1 396 ? -20.328 20.125 14.734 1 94.69 396 GLU A CA 1
ATOM 3030 C C . GLU A 1 396 ? -18.891 20.516 14.438 1 94.69 396 GLU A C 1
ATOM 3032 O O . GLU A 1 396 ? -18.141 20.906 15.352 1 94.69 396 GLU A O 1
ATOM 3037 N N . VAL A 1 397 ? -18.469 20.359 13.164 1 97.06 397 VAL A N 1
ATOM 3038 C CA . VAL A 1 397 ? -17.109 20.688 12.734 1 97.06 397 VAL A CA 1
ATOM 3039 C C . VAL A 1 397 ? -17.172 21.578 11.492 1 97.06 397 VAL A C 1
ATOM 3041 O O . VAL A 1 397 ? -17.812 21.234 10.5 1 97.06 397 VAL A O 1
ATOM 3044 N N . ILE A 1 398 ? -16.562 22.719 11.555 1 96.19 398 ILE A N 1
ATOM 3045 C CA . ILE A 1 398 ? -16.438 23.594 10.391 1 96.19 398 ILE A CA 1
ATOM 3046 C C . ILE A 1 398 ? -15.281 23.125 9.516 1 96.19 398 ILE A C 1
ATOM 3048 O O . ILE A 1 398 ? -14.133 23.078 9.969 1 96.19 398 ILE A O 1
ATOM 3052 N N . SER A 1 399 ? -15.594 22.719 8.305 1 95.62 399 SER A N 1
ATOM 3053 C CA . SER A 1 399 ? -14.57 22.234 7.395 1 95.62 399 SER A CA 1
ATOM 3054 C C . SER A 1 399 ? -14.07 23.328 6.469 1 95.62 399 SER A C 1
ATOM 3056 O O . SER A 1 399 ? -14.867 24.047 5.855 1 95.62 399 SER A O 1
ATOM 3058 N N . ILE A 1 400 ? -12.742 23.5 6.41 1 91.5 400 ILE A N 1
ATOM 3059 C CA . ILE A 1 400 ? -12.148 24.5 5.527 1 91.5 400 ILE A CA 1
ATOM 3060 C C . ILE A 1 400 ? -10.984 23.875 4.758 1 91.5 400 ILE A C 1
ATOM 3062 O O . ILE A 1 400 ? -10.547 22.766 5.066 1 91.5 400 ILE A O 1
ATOM 3066 N N . GLY A 1 401 ? -10.5 24.562 3.686 1 87.94 401 GLY A N 1
ATOM 3067 C CA . GLY A 1 401 ? -9.391 24.078 2.891 1 87.94 401 GLY A CA 1
ATOM 3068 C C . GLY A 1 401 ? -9.82 23.156 1.758 1 87.94 401 GLY A C 1
ATOM 3069 O O . GLY A 1 401 ? -10.953 23.25 1.282 1 87.94 401 GLY A O 1
ATOM 3070 N N . GLY A 1 402 ? -8.852 22.375 1.289 1 84.88 402 GLY A N 1
ATOM 3071 C CA . GLY A 1 402 ? -9.086 21.516 0.141 1 84.88 402 GLY A CA 1
ATOM 3072 C C . GLY A 1 402 ? -10.188 20.5 0.381 1 84.88 402 GLY A C 1
ATOM 3073 O O . GLY A 1 402 ? -10.945 20.172 -0.532 1 84.88 402 GLY A O 1
ATOM 3074 N N . GLY A 1 403 ? -10.289 19.953 1.594 1 87.62 403 GLY A N 1
ATOM 3075 C CA . GLY A 1 403 ? -11.297 18.969 1.945 1 87.62 403 GLY A CA 1
ATOM 3076 C C . GLY A 1 403 ? -12.711 19.5 1.899 1 87.62 403 GLY A C 1
ATOM 3077 O O . GLY A 1 403 ? -13.68 18.734 1.901 1 87.62 403 GLY A O 1
ATOM 3078 N N . ALA A 1 404 ? -12.812 20.797 1.858 1 89.75 404 ALA A N 1
ATOM 3079 C CA . ALA A 1 404 ? -14.133 21.422 1.848 1 89.75 404 ALA A CA 1
ATOM 3080 C C . ALA A 1 404 ? -14.602 21.688 0.42 1 89.75 404 ALA A C 1
ATOM 3082 O O . ALA A 1 404 ? -15.75 22.094 0.203 1 89.75 404 ALA A O 1
ATOM 3083 N N . LYS A 1 405 ? -13.797 21.375 -0.489 1 88.62 405 LYS A N 1
ATOM 3084 C CA . LYS A 1 405 ? -14.125 21.703 -1.874 1 88.62 405 LYS A CA 1
ATOM 3085 C C . LYS A 1 405 ? -14.859 20.547 -2.553 1 88.62 405 LYS A C 1
ATOM 3087 O O . LYS A 1 405 ? -15.43 20.719 -3.631 1 88.62 405 LYS A O 1
ATOM 3092 N N . ASN A 1 406 ? -14.773 19.422 -1.98 1 92.94 406 ASN A N 1
ATOM 3093 C CA . ASN A 1 406 ? -15.383 18.219 -2.533 1 92.94 406 ASN A CA 1
ATOM 3094 C C . ASN A 1 406 ? -16.547 17.734 -1.668 1 92.94 406 ASN A C 1
ATOM 3096 O O . ASN A 1 406 ? -16.344 17.375 -0.501 1 92.94 406 ASN A O 1
ATOM 3100 N N . GLU A 1 407 ? -17.734 17.703 -2.223 1 95.31 407 GLU A N 1
ATOM 3101 C CA . GLU A 1 407 ? -18.922 17.375 -1.459 1 95.31 407 GLU A CA 1
ATOM 3102 C C . GLU A 1 407 ? -18.859 15.953 -0.906 1 95.31 407 GLU A C 1
ATOM 3104 O O . GLU A 1 407 ? -19.312 15.695 0.212 1 95.31 407 GLU A O 1
ATOM 3109 N N . ALA A 1 408 ? -18.375 15.055 -1.723 1 96.44 408 ALA A N 1
ATOM 3110 C CA . ALA A 1 408 ? -18.219 13.68 -1.257 1 96.44 408 ALA A CA 1
ATOM 3111 C C . ALA A 1 408 ? -17.297 13.609 -0.037 1 96.44 408 ALA A C 1
ATOM 3113 O O . ALA A 1 408 ? -17.547 12.828 0.883 1 96.44 408 ALA A O 1
ATOM 3114 N N . TRP A 1 409 ? -16.219 14.414 -0.066 1 97.62 409 TRP A N 1
ATOM 3115 C CA . TRP A 1 409 ? -15.281 14.422 1.049 1 97.62 409 TRP A CA 1
ATOM 3116 C C . TRP A 1 409 ? -15.914 15.031 2.293 1 97.62 409 TRP A C 1
ATOM 3118 O O . TRP A 1 409 ? -15.641 14.594 3.414 1 97.62 409 TRP A O 1
ATOM 3128 N N . LEU A 1 410 ? -16.781 16.062 2.102 1 98.06 410 LEU A N 1
ATOM 3129 C CA . LEU A 1 410 ? -17.5 16.672 3.219 1 98.06 410 LEU A CA 1
ATOM 3130 C C . LEU A 1 410 ? -18.438 15.664 3.883 1 98.06 410 LEU A C 1
ATOM 3132 O O . LEU A 1 410 ? -18.469 15.57 5.113 1 98.06 410 LEU A O 1
ATOM 3136 N N . GLN A 1 411 ? -19.172 14.938 3.09 1 98.38 411 GLN A N 1
ATOM 3137 C CA . GLN A 1 411 ? -20.031 13.898 3.646 1 98.38 411 GLN A CA 1
ATOM 3138 C C . GLN A 1 411 ? -19.203 12.82 4.344 1 98.38 411 GLN A C 1
ATOM 3140 O O . GLN A 1 411 ? -19.594 12.336 5.414 1 98.38 411 GLN A O 1
ATOM 3145 N N . MET A 1 412 ? -18.125 12.438 3.746 1 98.56 412 MET A N 1
ATOM 3146 C CA . MET A 1 412 ? -17.219 11.469 4.34 1 98.56 412 MET A CA 1
ATOM 3147 C C . MET A 1 412 ? -16.75 11.93 5.715 1 98.56 412 MET A C 1
ATOM 3149 O O . MET A 1 412 ? -16.703 11.148 6.66 1 98.56 412 MET A O 1
ATOM 3153 N N . GLN A 1 413 ? -16.312 13.188 5.824 1 98.69 413 GLN A N 1
ATOM 3154 C CA . GLN A 1 413 ? -15.922 13.758 7.109 1 98.69 413 GLN A CA 1
ATOM 3155 C C . GLN A 1 413 ? -17.047 13.641 8.133 1 98.69 413 GLN A C 1
ATOM 3157 O O . GLN A 1 413 ? -16.812 13.234 9.273 1 98.69 413 GLN A O 1
ATOM 3162 N N . ALA A 1 414 ? -18.266 13.992 7.691 1 98.69 414 ALA A N 1
ATOM 3163 C CA . ALA A 1 414 ? -19.422 13.906 8.586 1 98.69 414 ALA A CA 1
ATOM 3164 C C . ALA A 1 414 ? -19.594 12.484 9.117 1 98.69 414 ALA A C 1
ATOM 3166 O O . ALA A 1 414 ? -19.766 12.281 10.32 1 98.69 414 ALA A O 1
ATOM 3167 N N . ASP A 1 415 ? -19.531 11.555 8.242 1 98.88 415 ASP A N 1
ATOM 3168 C CA . ASP A 1 415 ? -19.75 10.156 8.594 1 98.88 415 ASP A CA 1
ATOM 3169 C C . ASP A 1 415 ? -18.625 9.625 9.477 1 98.88 415 ASP A C 1
ATOM 3171 O O . ASP A 1 415 ? -18.875 8.922 10.461 1 98.88 415 ASP A O 1
ATOM 3175 N N . ILE A 1 416 ? -17.375 9.906 9.141 1 98.81 416 ILE A N 1
ATOM 3176 C CA . ILE A 1 416 ? -16.234 9.383 9.867 1 98.81 416 ILE A CA 1
ATOM 3177 C C . ILE A 1 416 ? -16.141 10.055 11.234 1 98.81 416 ILE A C 1
ATOM 3179 O O . ILE A 1 416 ? -15.859 9.398 12.242 1 98.81 416 ILE A O 1
ATOM 3183 N N . PHE A 1 417 ? -16.359 11.383 11.305 1 98.56 417 PHE A N 1
ATOM 3184 C CA . PHE A 1 417 ? -16.281 12.109 12.562 1 98.56 417 PHE A CA 1
ATOM 3185 C C . PHE A 1 417 ? -17.531 11.883 13.406 1 98.56 417 PHE A C 1
ATOM 3187 O O . PHE A 1 417 ? -17.531 12.148 14.609 1 98.56 417 PHE A O 1
ATOM 3194 N N . ASN A 1 418 ? -18.578 11.352 12.773 1 98.44 418 ASN A N 1
ATOM 3195 C CA . ASN A 1 418 ? -19.891 11.297 13.422 1 98.44 418 ASN A CA 1
ATOM 3196 C C . ASN A 1 418 ? -20.281 12.648 14.008 1 98.44 418 ASN A C 1
ATOM 3198 O O . ASN A 1 418 ? -20.578 12.742 15.203 1 98.44 418 ASN A O 1
ATOM 3202 N N . ALA A 1 419 ? -20.25 13.648 13.172 1 98.12 419 ALA A N 1
ATOM 3203 C CA . ALA A 1 419 ? -20.562 15.039 13.5 1 98.12 419 ALA A CA 1
ATOM 3204 C C . ALA A 1 419 ? -21.062 15.797 12.273 1 98.12 419 ALA A C 1
ATOM 3206 O O . ALA A 1 419 ? -20.734 15.453 11.141 1 98.12 419 ALA A O 1
ATOM 3207 N N . THR A 1 420 ? -21.891 16.75 12.484 1 97.81 420 THR A N 1
ATOM 3208 C CA . THR A 1 420 ? -22.344 17.594 11.383 1 97.81 420 THR A CA 1
ATOM 3209 C C . THR A 1 420 ? -21.188 18.453 10.859 1 97.81 420 THR A C 1
ATOM 3211 O O . THR A 1 420 ? -20.5 19.094 11.633 1 97.81 420 THR A O 1
ATOM 3214 N N . ILE A 1 421 ? -20.969 18.406 9.547 1 98 421 ILE A N 1
ATOM 3215 C CA . ILE A 1 421 ? -19.922 19.219 8.906 1 98 421 ILE A CA 1
ATOM 3216 C C . ILE A 1 421 ? -20.547 20.469 8.289 1 98 421 ILE A C 1
ATOM 3218 O O . ILE A 1 421 ? -21.547 20.375 7.574 1 98 421 ILE A O 1
ATOM 3222 N N . VAL A 1 422 ? -19.938 21.562 8.602 1 96.06 422 VAL A N 1
ATOM 3223 C CA . VAL A 1 422 ? -20.453 22.812 8.078 1 96.06 422 VAL A CA 1
ATOM 3224 C C . VAL A 1 422 ? -19.438 23.422 7.105 1 96.06 422 VAL A C 1
ATOM 3226 O O . VAL A 1 422 ? -18.281 23.609 7.449 1 96.06 422 VAL A O 1
ATOM 3229 N N . LYS A 1 423 ? -19.875 23.656 5.91 1 95.19 423 LYS A N 1
ATOM 3230 C CA . LYS A 1 423 ? -19.109 24.391 4.906 1 95.19 423 LYS A CA 1
ATOM 3231 C C . LYS A 1 423 ? -19.453 25.875 4.934 1 95.19 423 LYS A C 1
ATOM 3233 O O . LYS A 1 423 ? -20.625 26.25 5.039 1 95.19 423 LYS A O 1
ATOM 3238 N N . LEU A 1 424 ? -18.469 26.719 4.859 1 93.12 424 LEU A N 1
ATOM 3239 C CA . LEU A 1 424 ? -18.688 28.156 4.879 1 93.12 424 LEU A CA 1
ATOM 3240 C C . LEU A 1 424 ? -18.891 28.688 3.463 1 93.12 424 LEU A C 1
ATOM 3242 O O . LEU A 1 424 ? -18.406 28.094 2.496 1 93.12 424 LEU A O 1
ATOM 3246 N N . GLU A 1 425 ? -19.625 29.766 3.338 1 89.62 425 GLU A N 1
ATOM 3247 C CA . GLU A 1 425 ? -19.859 30.422 2.051 1 89.62 425 GLU A CA 1
ATOM 3248 C C . GLU A 1 425 ? -18.531 30.891 1.437 1 89.62 425 GLU A C 1
ATOM 3250 O O . GLU A 1 425 ? -18.344 30.797 0.221 1 89.62 425 GLU A O 1
ATOM 3255 N N . SER A 1 426 ? -17.75 31.469 2.266 1 81.5 426 SER A N 1
ATOM 3256 C CA . SER A 1 426 ? -16.438 31.953 1.854 1 81.5 426 SER A CA 1
ATOM 3257 C C . SER A 1 426 ? -15.375 31.594 2.889 1 81.5 426 SER A C 1
ATOM 3259 O O . SER A 1 426 ? -15.633 31.641 4.094 1 81.5 426 SER A O 1
ATOM 3261 N N . GLU A 1 427 ? -14.336 31.031 2.291 1 80.94 427 GLU A N 1
ATOM 3262 C CA . GLU A 1 427 ? -13.219 30.703 3.16 1 80.94 427 GLU A CA 1
ATOM 3263 C C . GLU A 1 427 ? -11.961 31.469 2.754 1 80.94 427 GLU A C 1
ATOM 3265 O O . GLU A 1 427 ? -11.484 31.344 1.621 1 80.94 427 GLU A O 1
ATOM 3270 N N . GLN A 1 428 ? -11.57 32.406 3.621 1 78.56 428 GLN A N 1
ATOM 3271 C CA . GLN A 1 428 ? -10.359 33.188 3.332 1 78.56 428 GLN A CA 1
ATOM 3272 C C . GLN A 1 428 ? -9.242 32.844 4.32 1 78.56 428 GLN A C 1
ATOM 3274 O O . GLN A 1 428 ? -8.203 33.5 4.348 1 78.56 428 GLN A O 1
ATOM 3279 N N . GLY A 1 429 ? -9.5 31.938 5.207 1 86.56 429 GLY A N 1
ATOM 3280 C CA . GLY A 1 429 ? -8.469 31.375 6.066 1 86.56 429 GLY A CA 1
ATOM 3281 C C . GLY A 1 429 ? -7.973 32.375 7.109 1 86.56 429 GLY A C 1
ATOM 3282 O O . GLY A 1 429 ? -8.75 33.156 7.641 1 86.56 429 GLY A O 1
ATOM 3283 N N . PRO A 1 430 ? -6.684 32.219 7.441 1 94.31 430 PRO A N 1
ATOM 3284 C CA . PRO A 1 430 ? -6.098 33.031 8.508 1 94.31 430 PRO A CA 1
ATOM 3285 C C . PRO A 1 430 ? -6.129 34.5 8.195 1 94.31 430 PRO A C 1
ATOM 3287 O O . PRO A 1 430 ? -6.215 35.344 9.117 1 94.31 430 PRO A O 1
ATOM 3290 N N . ALA A 1 431 ? -6.152 34.875 6.906 1 96.44 431 ALA A N 1
ATOM 3291 C CA . ALA A 1 431 ? -6.238 36.281 6.543 1 96.44 431 ALA A CA 1
ATOM 3292 C C . ALA A 1 431 ? -7.547 36.906 7.039 1 96.44 431 ALA A C 1
ATOM 3294 O O . ALA A 1 431 ? -7.562 38.062 7.496 1 96.44 431 ALA A O 1
ATOM 3295 N N . MET A 1 432 ? -8.586 36.156 6.906 1 96.56 432 MET A N 1
ATOM 3296 C CA . MET A 1 432 ? -9.875 36.625 7.406 1 96.56 432 MET A CA 1
ATOM 3297 C C . MET A 1 432 ? -9.852 36.781 8.922 1 96.56 432 MET A C 1
ATOM 3299 O O . MET A 1 432 ? -10.391 37.75 9.469 1 96.56 432 MET A O 1
ATOM 3303 N N . GLY A 1 433 ? -9.258 35.812 9.594 1 97.62 433 GLY A N 1
ATOM 3304 C CA . GLY A 1 433 ? -9.086 35.938 11.031 1 97.62 433 GLY A CA 1
ATOM 3305 C C . GLY A 1 433 ? -8.352 37.188 11.438 1 97.62 433 GLY A C 1
ATOM 3306 O O . GLY A 1 433 ? -8.734 37.875 12.398 1 97.62 433 GLY A O 1
ATOM 3307 N N . ALA A 1 434 ? -7.312 37.5 10.734 1 98.5 434 ALA A N 1
ATOM 3308 C CA . ALA A 1 434 ? -6.566 38.719 10.992 1 98.5 434 ALA A CA 1
ATOM 3309 C C . ALA A 1 434 ? -7.441 39.969 10.758 1 98.5 434 ALA A C 1
ATOM 3311 O O . ALA A 1 434 ? -7.414 40.906 11.555 1 98.5 434 ALA A O 1
ATOM 3312 N N . ALA A 1 435 ? -8.211 39.938 9.672 1 98.38 435 ALA A N 1
ATOM 3313 C CA . ALA A 1 435 ? -9.125 41.062 9.383 1 98.38 435 ALA A CA 1
ATOM 3314 C C . ALA A 1 435 ? -10.148 41.219 10.5 1 98.38 435 ALA A C 1
ATOM 3316 O O . ALA A 1 435 ? -10.492 42.344 10.883 1 98.38 435 ALA A O 1
ATOM 3317 N N . MET A 1 436 ? -10.602 40.156 10.992 1 98.38 436 MET A N 1
ATOM 3318 C CA . MET A 1 436 ? -11.578 40.188 12.07 1 98.38 436 MET A CA 1
ATOM 3319 C C . MET A 1 436 ? -10.977 40.781 13.344 1 98.38 436 MET A C 1
ATOM 3321 O O . MET A 1 436 ? -11.648 41.5 14.062 1 98.38 436 MET A O 1
ATOM 3325 N N . LEU A 1 437 ? -9.758 40.406 13.594 1 98.69 437 LEU A N 1
ATOM 3326 C CA . LEU A 1 437 ? -9.07 41 14.734 1 98.69 437 LEU A CA 1
ATOM 3327 C C . LEU A 1 437 ? -8.977 42.531 14.578 1 98.69 437 LEU A C 1
ATOM 3329 O O . LEU A 1 437 ? -9.148 43.25 15.555 1 98.69 437 LEU A O 1
ATOM 3333 N N . ALA A 1 438 ? -8.672 42.969 13.367 1 98.69 438 ALA A N 1
ATOM 3334 C CA . ALA A 1 438 ? -8.617 44.406 13.094 1 98.69 438 ALA A CA 1
ATOM 3335 C C . ALA A 1 438 ? -9.992 45.031 13.273 1 98.69 438 ALA A C 1
ATOM 3337 O O . ALA A 1 438 ? -10.102 46.125 13.859 1 98.69 438 ALA A O 1
ATOM 3338 N N . ALA A 1 439 ? -11.023 44.406 12.75 1 98.62 439 ALA A N 1
ATOM 3339 C CA . ALA A 1 439 ? -12.383 44.938 12.867 1 98.62 439 ALA A CA 1
ATOM 3340 C C . ALA A 1 439 ? -12.789 45.062 14.336 1 98.62 439 ALA A C 1
ATOM 3342 O O . ALA A 1 439 ? -13.344 46.094 14.742 1 98.62 439 ALA A O 1
ATOM 3343 N N . TYR A 1 440 ? -12.555 44.031 15.062 1 98.44 440 TYR A N 1
ATOM 3344 C CA . TYR A 1 440 ? -12.836 44.031 16.5 1 98.44 440 TYR A CA 1
ATOM 3345 C C . TYR A 1 440 ? -12.031 45.125 17.203 1 98.44 440 TYR A C 1
ATOM 3347 O O . TYR A 1 440 ? -12.578 45.875 18 1 98.44 440 TYR A O 1
ATOM 3355 N N . GLY A 1 441 ? -10.734 45.188 16.938 1 98 441 GLY A N 1
ATOM 3356 C CA . GLY A 1 441 ? -9.883 46.219 17.547 1 98 441 GLY A CA 1
ATOM 3357 C C . GLY A 1 441 ? -10.328 47.625 17.234 1 98 441 GLY A C 1
ATOM 3358 O O . GLY A 1 441 ? -10.172 48.531 18.062 1 98 441 GLY A O 1
ATOM 3359 N N . CYS A 1 442 ? -10.867 47.844 16.062 1 98.06 442 CYS A N 1
ATOM 3360 C CA . CYS A 1 442 ? -11.336 49.156 15.625 1 98.06 442 CYS A CA 1
ATOM 3361 C C . CYS A 1 442 ? -12.688 49.469 16.25 1 98.06 442 CYS A C 1
ATOM 3363 O O . CYS A 1 442 ? -13.219 50.562 16.047 1 98.06 442 CYS A O 1
ATOM 3365 N N . GLY A 1 443 ? -13.234 48.531 16.922 1 97.88 443 GLY A N 1
ATOM 3366 C CA . GLY A 1 443 ? -14.484 48.781 17.625 1 97.88 443 GLY A CA 1
ATOM 3367 C C . GLY A 1 443 ? -15.703 48.562 16.75 1 97.88 443 GLY A C 1
ATOM 3368 O O . GLY A 1 443 ? -16.781 49.094 17.062 1 97.88 443 GLY A O 1
ATOM 3369 N N . TRP A 1 444 ? -15.539 47.906 15.633 1 97.88 444 TRP A N 1
ATOM 3370 C CA . TRP A 1 444 ? -16.688 47.625 14.766 1 97.88 444 TRP A CA 1
ATOM 3371 C C . TRP A 1 444 ? -17.719 46.781 15.484 1 97.88 444 TRP A C 1
ATOM 3373 O O . TRP A 1 444 ? -18.922 46.906 15.219 1 97.88 444 TRP A O 1
ATOM 3383 N N . PHE A 1 445 ? -17.266 45.906 16.359 1 98 445 PHE A N 1
ATOM 3384 C CA . PHE A 1 445 ? -18.125 44.969 17.062 1 98 445 PHE A CA 1
ATOM 3385 C C . PHE A 1 445 ? -17.766 44.906 18.531 1 98 445 PHE A C 1
ATOM 3387 O O . PHE A 1 445 ? -16.609 45.094 18.906 1 98 445 PHE A O 1
ATOM 3394 N N . PRO A 1 446 ? -18.703 44.562 19.391 1 97.25 446 PRO A N 1
ATOM 3395 C CA . PRO A 1 446 ? -18.422 44.5 20.812 1 97.25 446 PRO A CA 1
ATOM 3396 C C . PRO A 1 446 ? -17.609 43.281 21.219 1 97.25 446 PRO A C 1
ATOM 3398 O O . PRO A 1 446 ? -16.984 43.25 22.281 1 97.25 446 PRO A O 1
ATOM 3401 N N . SER A 1 447 ? -17.688 42.219 20.375 1 96.75 447 SER A N 1
ATOM 3402 C CA . SER A 1 447 ? -16.906 41.031 20.625 1 96.75 447 SER A CA 1
ATOM 3403 C C . SER A 1 447 ? -16.484 40.344 19.312 1 96.75 447 SER A C 1
ATOM 3405 O O . SER A 1 447 ? -17.047 40.656 18.266 1 96.75 447 SER A O 1
ATOM 3407 N N . LEU A 1 448 ? -15.477 39.531 19.469 1 97.25 448 LEU A N 1
ATOM 3408 C CA . LEU A 1 448 ? -15.086 38.719 18.312 1 97.25 448 LEU A CA 1
ATOM 3409 C C . LEU A 1 448 ? -16.219 37.812 17.859 1 97.25 448 LEU A C 1
ATOM 3411 O O . LEU A 1 448 ? -16.375 37.562 16.672 1 97.25 448 LEU A O 1
ATOM 3415 N N . GLN A 1 449 ? -16.984 37.375 18.75 1 95.56 449 GLN A N 1
ATOM 3416 C CA . GLN A 1 449 ? -18.125 36.531 18.438 1 95.56 449 GLN A CA 1
ATOM 3417 C C . GLN A 1 449 ? -19.141 37.281 17.562 1 95.56 449 GLN A C 1
ATOM 3419 O O . GLN A 1 449 ? -19.656 36.75 16.594 1 95.56 449 GLN A O 1
ATOM 3424 N N . ASP A 1 450 ? -19.406 38.5 17.969 1 96.88 450 ASP A N 1
ATOM 3425 C CA . ASP A 1 450 ? -20.312 39.344 17.172 1 96.88 450 ASP A CA 1
ATOM 3426 C C . ASP A 1 450 ? -19.75 39.562 15.766 1 96.88 450 ASP A C 1
ATOM 3428 O O . ASP A 1 450 ? -20.516 39.594 14.797 1 96.88 450 ASP A O 1
ATOM 3432 N N . CYS A 1 451 ? -18.516 39.75 15.711 1 97.25 451 CYS A N 1
ATOM 3433 C CA . CYS A 1 451 ? -17.859 39.906 14.414 1 97.25 451 CYS A CA 1
ATOM 3434 C C . CYS A 1 451 ? -18.062 38.656 13.562 1 97.25 451 CYS A C 1
ATOM 3436 O O . CYS A 1 451 ? -18.406 38.75 12.383 1 97.25 451 CYS A O 1
ATOM 3438 N N . ALA A 1 452 ? -17.844 37.5 14.164 1 95.44 452 ALA A N 1
ATOM 3439 C CA . ALA A 1 452 ? -18 36.25 13.461 1 95.44 452 ALA A CA 1
ATOM 3440 C C . ALA A 1 452 ? -19.422 36.062 12.938 1 95.44 452 ALA A C 1
ATOM 3442 O O . ALA A 1 452 ? -19.625 35.594 11.82 1 95.44 452 ALA A O 1
ATOM 3443 N N . GLU A 1 453 ? -20.375 36.438 13.664 1 94.5 453 GLU A N 1
ATOM 3444 C CA . GLU A 1 453 ? -21.781 36.312 13.273 1 94.5 453 GLU A CA 1
ATOM 3445 C C . GLU A 1 453 ? -22.078 37.188 12.055 1 94.5 453 GLU A C 1
ATOM 3447 O O . GLU A 1 453 ? -22.922 36.844 11.219 1 94.5 453 GLU A O 1
ATOM 3452 N N . ALA A 1 454 ? -21.375 38.25 12.008 1 95.19 454 ALA A N 1
ATOM 3453 C CA . ALA A 1 454 ? -21.594 39.188 10.898 1 95.19 454 ALA A CA 1
ATOM 3454 C C . ALA A 1 454 ? -20.828 38.75 9.656 1 95.19 454 ALA A C 1
ATOM 3456 O O . ALA A 1 454 ? -21.297 38.938 8.531 1 95.19 454 ALA A O 1
ATOM 3457 N N . PHE A 1 455 ? -19.656 38.188 9.844 1 95.56 455 PHE A N 1
ATOM 3458 C CA . PHE A 1 455 ? -18.734 37.969 8.742 1 95.56 455 PHE A CA 1
ATOM 3459 C C . PHE A 1 455 ? -18.875 36.562 8.172 1 95.56 455 PHE A C 1
ATOM 3461 O O . PHE A 1 455 ? -18.625 36.344 6.984 1 95.56 455 PHE A O 1
ATOM 3468 N N . ILE A 1 456 ? -19.109 35.594 9.039 1 91.94 456 ILE A N 1
ATOM 3469 C CA . ILE A 1 456 ? -19.031 34.188 8.664 1 91.94 456 ILE A CA 1
ATOM 3470 C C . ILE A 1 456 ? -20.438 33.625 8.438 1 91.94 456 ILE A C 1
ATOM 3472 O O . ILE A 1 456 ? -21.312 33.781 9.297 1 91.94 456 ILE A O 1
ATOM 3476 N N . ARG A 1 457 ? -20.625 33.062 7.293 1 91.06 457 ARG A N 1
ATOM 3477 C CA . ARG A 1 457 ? -21.938 32.5 6.945 1 91.06 457 ARG A CA 1
ATOM 3478 C C . ARG A 1 457 ? -21.797 31.047 6.5 1 91.06 457 ARG A C 1
ATOM 3480 O O . ARG A 1 457 ? -21.016 30.734 5.602 1 91.06 457 ARG A O 1
ATOM 3487 N N . PRO A 1 458 ? -22.578 30.203 7.156 1 90.31 458 PRO A N 1
ATOM 3488 C CA . PRO A 1 458 ? -22.594 28.828 6.664 1 90.31 458 PRO A CA 1
ATOM 3489 C C . PRO A 1 458 ? -23.219 28.703 5.273 1 90.31 458 PRO A C 1
ATOM 3491 O O . PRO A 1 458 ? -24.156 29.438 4.949 1 90.31 458 PRO A O 1
ATOM 3494 N N . ALA A 1 459 ? -22.609 27.906 4.492 1 89.69 459 ALA A N 1
ATOM 3495 C CA . ALA A 1 459 ? -23.156 27.625 3.166 1 89.69 459 ALA A CA 1
ATOM 3496 C C . ALA A 1 459 ? -24.031 26.375 3.184 1 89.69 459 ALA A C 1
ATOM 3498 O O . ALA A 1 459 ? -25.172 26.406 2.725 1 89.69 459 ALA A O 1
ATOM 3499 N N . LYS A 1 460 ? -23.469 25.25 3.521 1 94.62 460 LYS A N 1
ATOM 3500 C CA . LYS A 1 460 ? -24.156 23.969 3.508 1 94.62 460 LYS A CA 1
ATOM 3501 C C . LYS A 1 460 ? -23.672 23.078 4.648 1 94.62 460 LYS A C 1
ATOM 3503 O O . LYS A 1 460 ? -22.531 23.219 5.117 1 94.62 460 LYS A O 1
ATOM 3508 N N . SER A 1 461 ? -24.578 22.297 5.164 1 97 461 SER A N 1
ATOM 3509 C CA . SER A 1 461 ? -24.219 21.344 6.215 1 97 461 SER A CA 1
ATOM 3510 C C . SER A 1 461 ? -24.391 19.906 5.742 1 97 461 SER A C 1
ATOM 3512 O O . SER A 1 461 ? -25.234 19.625 4.879 1 97 461 SER A O 1
ATOM 3514 N N . TYR A 1 462 ? -23.609 19.062 6.234 1 98.12 462 TYR A N 1
ATOM 3515 C CA . TYR A 1 462 ? -23.625 17.625 5.949 1 98.12 462 TYR A CA 1
ATOM 3516 C C . TYR A 1 462 ? -23.797 16.812 7.23 1 98.12 462 TYR A C 1
ATOM 3518 O O . TYR A 1 462 ? -22.953 16.891 8.125 1 98.12 462 TYR A O 1
ATOM 3526 N N . ALA A 1 463 ? -24.875 16.094 7.359 1 98.38 463 ALA A N 1
ATOM 3527 C CA . ALA A 1 463 ? -25.141 15.305 8.555 1 98.38 463 ALA A CA 1
ATOM 3528 C C . ALA A 1 463 ? -24.609 13.891 8.406 1 98.38 463 ALA A C 1
ATOM 3530 O O . ALA A 1 463 ? -24.641 13.312 7.316 1 98.38 463 ALA A O 1
ATOM 3531 N N . PRO A 1 464 ? -24.125 13.312 9.516 1 98.56 464 PRO A N 1
ATOM 3532 C CA . PRO A 1 464 ? -23.656 11.922 9.438 1 98.56 464 PRO A CA 1
ATOM 3533 C C . PRO A 1 464 ? -24.781 10.938 9.141 1 98.56 464 PRO A C 1
ATOM 3535 O O . PRO A 1 464 ? -25.891 11.102 9.641 1 98.56 464 PRO A O 1
ATOM 3538 N N . ASN A 1 465 ? -24.516 10.047 8.281 1 98.38 465 ASN A N 1
ATOM 3539 C CA . ASN A 1 465 ? -25.406 8.922 8.031 1 98.38 465 ASN A CA 1
ATOM 3540 C C . ASN A 1 465 ? -25.125 7.77 9 1 98.38 465 ASN A C 1
ATOM 3542 O O . ASN A 1 465 ? -24.062 7.156 8.961 1 98.38 465 ASN A O 1
ATOM 3546 N N . PRO A 1 466 ? -26.125 7.391 9.844 1 98.25 466 PRO A N 1
ATOM 3547 C CA . PRO A 1 466 ? -25.875 6.426 10.922 1 98.25 466 PRO A CA 1
ATOM 3548 C C . PRO A 1 466 ? -25.359 5.09 10.406 1 98.25 466 PRO A C 1
ATOM 3550 O O . PRO A 1 466 ? -24.516 4.461 11.047 1 98.25 466 PRO A O 1
ATOM 3553 N N . GLU A 1 467 ? -25.859 4.59 9.312 1 98.06 467 GLU A N 1
ATOM 3554 C CA . GLU A 1 467 ? -25.406 3.318 8.758 1 98.06 467 GLU A CA 1
ATOM 3555 C C . GLU A 1 467 ? -23.938 3.4 8.328 1 98.06 467 GLU A C 1
ATOM 3557 O O . GLU A 1 467 ? -23.156 2.484 8.586 1 98.06 467 GLU A O 1
ATOM 3562 N N . THR A 1 468 ? -23.609 4.43 7.641 1 98.31 468 THR A N 1
ATOM 3563 C CA . THR A 1 468 ? -22.25 4.629 7.184 1 98.31 468 THR A CA 1
ATOM 3564 C C . THR A 1 468 ? -2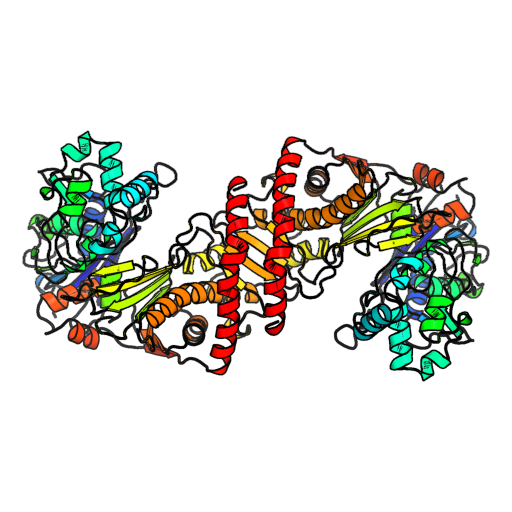1.312 4.871 8.367 1 98.31 468 THR A C 1
ATOM 3566 O O . THR A 1 468 ? -20.156 4.449 8.352 1 98.31 468 THR A O 1
ATOM 3569 N N . VAL A 1 469 ? -21.812 5.59 9.414 1 98.69 469 VAL A N 1
ATOM 3570 C CA . VAL A 1 469 ? -21.031 5.828 10.633 1 98.69 469 VAL A CA 1
ATOM 3571 C C . VAL A 1 469 ? -20.641 4.492 11.25 1 98.69 469 VAL A C 1
ATOM 3573 O O . VAL A 1 469 ? -19.484 4.312 11.664 1 98.69 469 VAL A O 1
ATOM 3576 N N . ALA A 1 470 ? -21.547 3.594 11.289 1 98.5 470 ALA A N 1
ATOM 3577 C CA . ALA A 1 470 ? -21.281 2.285 11.875 1 98.5 470 ALA A CA 1
ATOM 3578 C C . ALA A 1 470 ? -20.172 1.563 11.109 1 98.5 470 ALA A C 1
ATOM 3580 O O . ALA A 1 470 ? -19.297 0.931 11.711 1 98.5 470 ALA A O 1
ATOM 3581 N N . VAL A 1 471 ? -20.203 1.619 9.812 1 98.38 471 VAL A N 1
ATOM 3582 C CA . VAL A 1 471 ? -19.172 1.022 8.969 1 98.38 471 VAL A CA 1
ATOM 3583 C C . VAL A 1 471 ? -17.812 1.664 9.266 1 98.38 471 VAL A C 1
ATOM 3585 O O . VAL A 1 471 ? -16.828 0.963 9.5 1 98.38 471 VAL A O 1
ATOM 3588 N N . TYR A 1 472 ? -17.766 2.99 9.336 1 98.69 472 TYR A N 1
ATOM 3589 C CA . TYR A 1 472 ? -16.516 3.705 9.539 1 98.69 472 TYR A CA 1
ATOM 3590 C C . TYR A 1 472 ? -15.992 3.502 10.961 1 98.69 472 TYR A C 1
ATOM 3592 O O . TYR A 1 472 ? -14.781 3.502 11.188 1 98.69 472 TYR A O 1
ATOM 3600 N N . ASP A 1 473 ? -16.891 3.27 11.922 1 98.56 473 ASP A N 1
ATOM 3601 C CA . ASP A 1 473 ? -16.438 2.963 13.273 1 98.56 473 ASP A CA 1
ATOM 3602 C C . ASP A 1 473 ? -15.617 1.678 13.297 1 98.56 473 ASP A C 1
ATOM 3604 O O . ASP A 1 473 ? -14.562 1.622 13.938 1 98.56 473 ASP A O 1
ATOM 3608 N N . GLY A 1 474 ? -16.156 0.673 12.633 1 98.31 474 GLY A N 1
ATOM 3609 C CA . GLY A 1 474 ? -15.422 -0.572 12.531 1 98.31 474 GLY A CA 1
ATOM 3610 C C . GLY A 1 474 ? -14.102 -0.424 11.797 1 98.31 474 GLY A C 1
ATOM 3611 O O . GLY A 1 474 ? -13.07 -0.933 12.25 1 98.31 474 GLY A O 1
ATOM 3612 N N . LEU A 1 475 ? -14.07 0.269 10.695 1 98.56 475 LEU A N 1
ATOM 3613 C CA . LEU A 1 475 ? -12.883 0.468 9.883 1 98.56 475 LEU A CA 1
ATOM 3614 C C . LEU A 1 475 ? -11.852 1.316 10.625 1 98.56 475 LEU A C 1
ATOM 3616 O O . LEU A 1 475 ? -10.648 1.102 10.477 1 98.56 475 LEU A O 1
ATOM 3620 N N . PHE A 1 476 ? -12.367 2.309 11.383 1 98.56 476 PHE A N 1
ATOM 3621 C CA . PHE A 1 476 ? -11.477 3.184 12.141 1 98.56 476 PHE A CA 1
ATOM 3622 C C . PHE A 1 476 ? -10.688 2.389 13.18 1 98.56 476 PHE 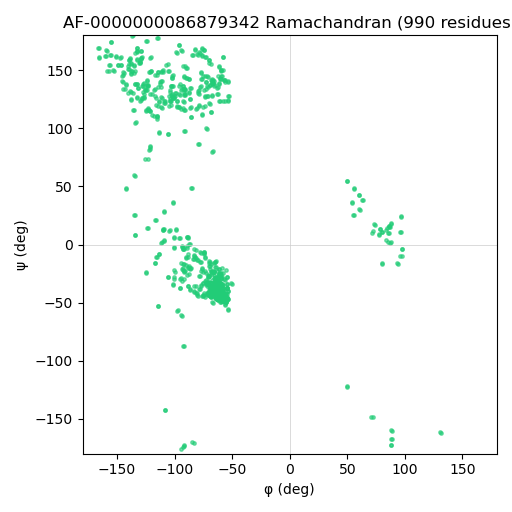A C 1
ATOM 3624 O O . PHE A 1 476 ? -9.5 2.627 13.375 1 98.56 476 PHE A O 1
ATOM 3631 N N . ALA A 1 477 ? -11.344 1.465 13.828 1 97.94 477 ALA A N 1
ATOM 3632 C CA . ALA A 1 477 ? -10.648 0.597 14.773 1 97.94 477 ALA A CA 1
ATOM 3633 C C . ALA A 1 477 ? -9.531 -0.183 14.086 1 97.94 477 ALA A C 1
ATOM 3635 O O . ALA A 1 477 ? -8.438 -0.345 14.641 1 97.94 477 ALA A O 1
ATOM 3636 N N . LEU A 1 478 ? -9.766 -0.684 12.914 1 98.06 478 LEU A N 1
ATOM 3637 C CA . LEU A 1 478 ? -8.758 -1.395 12.141 1 98.06 478 LEU A CA 1
ATOM 3638 C C . LEU A 1 478 ? -7.637 -0.452 11.711 1 98.06 478 LEU A C 1
ATOM 3640 O O . LEU A 1 478 ? -6.461 -0.812 11.766 1 98.06 478 LEU A O 1
ATOM 3644 N N . TYR A 1 479 ? -8.031 0.75 11.281 1 98.12 479 TYR A N 1
ATOM 3645 C CA . TYR A 1 479 ? -7.055 1.775 10.93 1 98.12 479 TYR A CA 1
ATOM 3646 C C . TYR A 1 479 ? -6.078 2.021 12.07 1 98.12 479 TYR A C 1
ATOM 3648 O O . TYR A 1 479 ? -4.867 2.086 11.859 1 98.12 479 TYR A O 1
ATOM 3656 N N . GLN A 1 480 ? -6.559 2.158 13.25 1 97.38 480 GLN A N 1
ATOM 3657 C CA . GLN A 1 480 ? -5.723 2.426 14.414 1 97.38 480 GLN A CA 1
ATOM 3658 C C . GLN A 1 480 ? -4.754 1.277 14.672 1 97.38 480 GLN A C 1
ATOM 3660 O O . GLN A 1 480 ? -3.627 1.498 15.125 1 97.38 480 GLN A O 1
ATOM 3665 N N . ASP A 1 481 ? -5.16 0.085 14.352 1 97.19 481 ASP A N 1
ATOM 3666 C CA . ASP A 1 481 ? -4.32 -1.088 14.57 1 97.19 481 ASP A CA 1
ATOM 3667 C C . ASP A 1 481 ? -3.135 -1.098 13.609 1 97.19 481 ASP A C 1
ATOM 3669 O O . ASP A 1 481 ? -2.107 -1.721 13.891 1 97.19 481 ASP A O 1
ATOM 3673 N N . VAL A 1 482 ? -3.277 -0.477 12.445 1 97.5 482 VAL A N 1
ATOM 3674 C CA . VAL A 1 482 ? -2.23 -0.515 11.43 1 97.5 482 VAL A CA 1
ATOM 3675 C C . VAL A 1 482 ? -0.942 0.082 12 1 97.5 482 VAL A C 1
ATOM 3677 O O . VAL A 1 482 ? 0.142 -0.472 11.805 1 97.5 482 VAL A O 1
ATOM 3680 N N . TYR A 1 483 ? -1.02 1.253 12.711 1 95.75 483 TYR A N 1
ATOM 3681 C CA . TYR A 1 483 ? 0.181 1.856 13.273 1 95.75 483 TYR A CA 1
ATOM 3682 C C . TYR A 1 483 ? 0.904 0.875 14.188 1 95.75 483 TYR A C 1
ATOM 3684 O O . TYR A 1 483 ? 2.109 0.655 14.047 1 95.75 483 TYR A O 1
ATOM 3692 N N . GLY A 1 484 ? 0.173 0.296 15.125 1 93.62 484 GLY A N 1
ATOM 3693 C CA . GLY A 1 484 ? 0.778 -0.631 16.062 1 93.62 484 GLY A CA 1
ATOM 3694 C C . GLY A 1 484 ? 1.438 -1.82 15.398 1 93.62 484 GLY A C 1
ATOM 3695 O O . GLY A 1 484 ? 2.49 -2.287 15.836 1 93.62 484 GLY A O 1
ATOM 3696 N N . GLN A 1 485 ? 0.879 -2.246 14.352 1 94.31 485 GLN A N 1
ATOM 3697 C CA . GLN A 1 485 ? 1.34 -3.465 13.695 1 94.31 485 GLN A CA 1
ATOM 3698 C C . GLN A 1 485 ? 2.484 -3.172 12.727 1 94.31 485 GLN A C 1
ATOM 3700 O O . GLN A 1 485 ? 3.258 -4.066 12.383 1 94.31 485 GLN A O 1
ATOM 3705 N N . THR A 1 486 ? 2.643 -1.894 12.266 1 95.62 486 THR A N 1
ATOM 3706 C CA . THR A 1 486 ? 3.633 -1.637 11.227 1 95.62 486 THR A CA 1
ATOM 3707 C C . THR A 1 486 ? 4.766 -0.768 11.758 1 95.62 486 THR A C 1
ATOM 3709 O O . THR A 1 486 ? 5.785 -0.584 11.086 1 95.62 486 THR A O 1
ATOM 3712 N N . ARG A 1 487 ? 4.66 -0.211 13.016 1 95.31 487 ARG A N 1
ATOM 3713 C CA . ARG A 1 487 ? 5.652 0.709 13.562 1 95.31 487 ARG A CA 1
ATOM 3714 C C . ARG A 1 487 ? 7.031 0.066 13.602 1 95.31 487 ARG A C 1
ATOM 3716 O O . ARG A 1 487 ? 8.008 0.654 13.141 1 95.31 487 ARG A O 1
ATOM 3723 N N . SER A 1 488 ? 7.121 -1.162 14.117 1 95.5 488 SER A N 1
ATOM 3724 C CA . SER A 1 488 ? 8.414 -1.831 14.227 1 95.5 488 SER A CA 1
ATOM 3725 C C . SER A 1 488 ? 9 -2.129 12.859 1 95.5 488 SER A C 1
ATOM 3727 O O . SER A 1 488 ? 10.219 -2.061 12.672 1 95.5 488 SER A O 1
ATOM 3729 N N . LEU A 1 489 ? 8.188 -2.549 11.891 1 96.31 489 LEU A N 1
ATOM 3730 C CA . LEU A 1 489 ? 8.633 -2.783 10.523 1 96.31 489 LEU A CA 1
ATOM 3731 C C . LEU A 1 489 ? 9.258 -1.522 9.93 1 96.31 489 LEU A C 1
ATOM 3733 O O . LEU A 1 489 ? 10.32 -1.581 9.312 1 96.31 489 LEU A O 1
ATOM 3737 N N . ASN A 1 490 ? 8.586 -0.404 10.164 1 95.12 490 ASN A N 1
ATOM 3738 C CA . ASN A 1 490 ? 9.07 0.85 9.594 1 95.12 490 ASN A CA 1
ATOM 3739 C C . ASN A 1 490 ? 10.352 1.319 10.273 1 95.12 490 ASN A C 1
ATOM 3741 O O . ASN A 1 490 ? 11.211 1.924 9.633 1 95.12 490 ASN A O 1
ATOM 3745 N N . ASP A 1 491 ? 10.484 1.027 11.594 1 94.31 491 ASP A N 1
ATOM 3746 C CA . ASP A 1 491 ? 11.75 1.325 12.266 1 94.31 491 ASP A CA 1
ATOM 3747 C C . ASP A 1 491 ? 12.914 0.586 11.602 1 94.31 491 ASP A C 1
ATOM 3749 O O . ASP A 1 491 ? 13.977 1.169 11.375 1 94.31 491 ASP A O 1
ATOM 3753 N N . ARG A 1 492 ? 12.719 -0.657 11.305 1 95.75 492 ARG A N 1
ATOM 3754 C CA . ARG A 1 492 ? 13.766 -1.479 10.703 1 95.75 492 ARG A CA 1
ATOM 3755 C C . ARG A 1 492 ? 13.945 -1.136 9.227 1 95.75 492 ARG A C 1
ATOM 3757 O O . ARG A 1 492 ? 15.062 -1.187 8.703 1 95.75 492 ARG A O 1
ATOM 3764 N N . LEU A 1 493 ? 12.914 -0.77 8.508 1 96.62 493 LEU A N 1
ATOM 3765 C CA . LEU A 1 493 ? 12.977 -0.399 7.098 1 96.62 493 LEU A CA 1
ATOM 3766 C C . LEU A 1 493 ? 13.75 0.902 6.914 1 96.62 493 LEU A C 1
ATOM 3768 O O . LEU A 1 493 ? 14.227 1.196 5.812 1 96.62 493 LEU A O 1
ATOM 3772 N N . ALA A 1 494 ? 13.812 1.728 7.98 1 92.62 494 ALA A N 1
ATOM 3773 C CA . ALA A 1 494 ? 14.492 3.018 7.906 1 92.62 494 ALA A CA 1
ATOM 3774 C C . ALA A 1 494 ? 15.93 2.854 7.418 1 92.62 494 ALA A C 1
ATOM 3776 O O . ALA A 1 494 ? 16.453 3.727 6.73 1 92.62 494 ALA A O 1
ATOM 3777 N N . GLU A 1 495 ? 16.547 1.697 7.672 1 93.56 495 GLU A N 1
ATOM 3778 C CA . GLU A 1 495 ? 17.922 1.42 7.285 1 93.56 495 GLU A CA 1
ATOM 3779 C C . GLU A 1 495 ? 18.062 1.293 5.77 1 93.56 495 GLU A C 1
ATOM 3781 O O . GLU A 1 495 ? 19.156 1.402 5.227 1 93.56 495 GLU A O 1
ATOM 3786 N N . TYR A 1 496 ? 17.016 1.072 5.055 1 95.81 496 TYR A N 1
ATOM 3787 C CA . TYR A 1 496 ? 17.062 0.802 3.623 1 95.81 496 TYR A CA 1
ATOM 3788 C C . TYR A 1 496 ? 16.516 1.981 2.83 1 95.81 496 TYR A C 1
ATOM 3790 O O . TYR A 1 496 ? 16.328 1.89 1.613 1 95.81 496 TYR A O 1
ATOM 3798 N N . ARG A 1 497 ? 16.141 3.088 3.533 1 92.31 497 ARG A N 1
ATOM 3799 C CA . ARG A 1 497 ? 15.555 4.258 2.883 1 92.31 497 ARG A CA 1
ATOM 3800 C C . ARG A 1 497 ? 16.641 5.219 2.408 1 92.31 497 ARG A C 1
ATOM 3802 O O . ARG A 1 497 ? 17.719 5.301 3.016 1 92.31 497 ARG A O 1
ATOM 3809 N N . MET B 1 1 ? 13.133 -36.75 -42.219 1 85.62 1 MET B N 1
ATOM 3810 C CA . MET B 1 1 ? 13.352 -36.156 -40.906 1 85.62 1 MET B CA 1
ATOM 3811 C C . MET B 1 1 ? 12.305 -36.656 -39.906 1 85.62 1 MET B C 1
ATOM 3813 O O . MET B 1 1 ? 11.234 -37.094 -40.281 1 85.62 1 MET B O 1
ATOM 3817 N N . SER B 1 2 ? 12.719 -36.875 -38.625 1 95.12 2 SER B N 1
ATOM 3818 C CA . SER B 1 2 ? 11.828 -37.406 -37.594 1 95.12 2 SER B CA 1
ATOM 3819 C C . SER B 1 2 ? 11.359 -36.281 -36.656 1 95.12 2 SER B C 1
ATOM 3821 O O . SER B 1 2 ? 12.141 -35.406 -36.281 1 95.12 2 SER B O 1
ATOM 3823 N N . TYR B 1 3 ? 10.055 -36.375 -36.406 1 97.94 3 TYR B N 1
ATOM 3824 C CA . TYR B 1 3 ? 9.461 -35.344 -35.531 1 97.94 3 TYR B CA 1
ATOM 3825 C C . TYR B 1 3 ? 8.625 -36 -34.438 1 97.94 3 TYR B C 1
ATOM 3827 O O . TYR B 1 3 ? 8.227 -37.156 -34.562 1 97.94 3 TYR B O 1
ATOM 3835 N N . VAL B 1 4 ? 8.492 -35.219 -33.375 1 98.5 4 VAL B N 1
ATOM 3836 C CA . VAL B 1 4 ? 7.52 -35.531 -32.344 1 98.5 4 VAL B CA 1
ATOM 3837 C C . VAL B 1 4 ? 6.656 -34.312 -32.062 1 98.5 4 VAL B C 1
ATOM 3839 O O . VAL B 1 4 ? 7.027 -33.188 -32.406 1 98.5 4 VAL B O 1
ATOM 3842 N N . ILE B 1 5 ? 5.488 -34.562 -31.438 1 98.56 5 ILE B N 1
ATOM 3843 C CA . ILE B 1 5 ? 4.566 -33.469 -31.125 1 98.56 5 ILE B CA 1
ATOM 3844 C C . ILE B 1 5 ? 4.332 -33.438 -29.625 1 98.56 5 ILE B C 1
ATOM 3846 O O . ILE B 1 5 ? 4.137 -34.469 -28.984 1 98.56 5 ILE B O 1
ATOM 3850 N N . GLY B 1 6 ? 4.484 -32.281 -29.062 1 98.56 6 GLY B N 1
ATOM 3851 C CA . GLY B 1 6 ? 4.023 -32 -27.703 1 98.56 6 GLY B CA 1
ATOM 3852 C C . GLY B 1 6 ? 2.707 -31.25 -27.656 1 98.56 6 GLY B C 1
ATOM 3853 O O . GLY B 1 6 ? 2.564 -30.203 -28.297 1 98.56 6 GLY B O 1
ATOM 3854 N N . VAL B 1 7 ? 1.698 -31.734 -26.938 1 98.5 7 VAL B N 1
ATOM 3855 C CA . VAL B 1 7 ? 0.394 -31.109 -26.75 1 98.5 7 VAL B CA 1
ATOM 3856 C C . VAL B 1 7 ? 0.271 -30.609 -25.312 1 98.5 7 VAL B C 1
ATOM 3858 O O . VAL B 1 7 ? 0.41 -31.375 -24.359 1 98.5 7 VAL B O 1
ATOM 3861 N N . ASP B 1 8 ? 0.04 -29.344 -25.156 1 97.94 8 ASP B N 1
ATOM 3862 C CA . ASP B 1 8 ? -0.135 -28.75 -23.828 1 97.94 8 ASP B CA 1
ATOM 3863 C C . ASP B 1 8 ? -1.55 -28.203 -23.656 1 97.94 8 ASP B C 1
ATOM 3865 O O . ASP B 1 8 ? -1.9 -27.188 -24.234 1 97.94 8 ASP B O 1
ATOM 3869 N N . LEU B 1 9 ? -2.299 -28.875 -22.812 1 97.56 9 LEU B N 1
ATOM 3870 C CA . LEU B 1 9 ? -3.68 -28.5 -22.547 1 97.56 9 LEU B CA 1
ATOM 3871 C C . LEU B 1 9 ? -3.754 -27.547 -21.344 1 97.56 9 LEU B C 1
ATOM 3873 O O . LEU B 1 9 ? -3.914 -28 -20.203 1 97.56 9 LEU B O 1
ATOM 3877 N N . GLY B 1 10 ? -3.828 -26.281 -21.656 1 93.69 10 GLY B N 1
ATOM 3878 C CA . GLY B 1 10 ? -4.008 -25.297 -20.609 1 93.69 10 GLY B CA 1
ATOM 3879 C C . GLY B 1 10 ? -5.465 -24.969 -20.328 1 93.69 10 GLY B C 1
ATOM 3880 O O . GLY B 1 10 ? -6.359 -25.641 -20.844 1 93.69 10 GLY B O 1
ATOM 3881 N N . THR B 1 11 ? -5.723 -23.969 -19.5 1 89.69 11 THR B N 1
ATOM 3882 C CA . THR B 1 11 ? -7.082 -23.578 -19.141 1 89.69 11 THR B CA 1
ATOM 3883 C C . THR B 1 11 ? -7.727 -22.781 -20.266 1 89.69 11 THR B C 1
ATOM 3885 O O . THR B 1 11 ? -8.906 -22.953 -20.562 1 89.69 11 THR B O 1
ATOM 3888 N N . SER B 1 12 ? -6.965 -21.938 -21 1 87.81 12 SER B N 1
ATOM 3889 C CA . SER B 1 12 ? -7.547 -21.031 -21.984 1 87.81 12 SER B CA 1
ATOM 3890 C C . SER B 1 12 ? -7.398 -21.562 -23.406 1 87.81 12 SER B C 1
ATOM 3892 O O . SER B 1 12 ? -8.148 -21.188 -24.297 1 87.81 12 SER B O 1
ATOM 3894 N N . ALA B 1 13 ? -6.32 -22.359 -23.578 1 94.38 13 ALA B N 1
ATOM 3895 C CA . ALA B 1 13 ? -6.035 -22.828 -24.922 1 94.38 13 ALA B CA 1
ATOM 3896 C C . ALA B 1 13 ? -5.219 -24.125 -24.875 1 94.38 13 ALA B C 1
ATOM 3898 O O . ALA B 1 13 ? -4.699 -24.5 -23.828 1 94.38 13 ALA B O 1
ATOM 3899 N N . VAL B 1 14 ? -5.238 -24.766 -25.984 1 97.19 14 VAL B N 1
ATOM 3900 C CA . VAL B 1 14 ? -4.316 -25.875 -26.219 1 97.19 14 VAL B CA 1
ATOM 3901 C C . VAL B 1 14 ? -3.193 -25.422 -27.156 1 97.19 14 VAL B C 1
ATOM 3903 O O . VAL B 1 14 ? -3.438 -24.703 -28.125 1 97.19 14 VAL B O 1
ATOM 3906 N N . LYS B 1 15 ? -1.982 -25.734 -26.734 1 96.31 15 LYS B N 1
ATOM 3907 C CA . LYS B 1 15 ? -0.796 -25.453 -27.531 1 96.31 15 LYS B CA 1
ATOM 3908 C C . LYS B 1 15 ? -0.132 -26.734 -28.031 1 96.31 15 LYS B C 1
ATOM 3910 O O . LYS B 1 15 ? -0.027 -27.703 -27.281 1 96.31 15 LYS B O 1
ATOM 3915 N N . THR B 1 16 ? 0.256 -26.75 -29.297 1 97.69 16 THR B N 1
ATOM 3916 C CA . THR B 1 16 ? 0.994 -27.875 -29.844 1 97.69 16 THR B CA 1
ATOM 3917 C C . THR B 1 16 ? 2.316 -27.406 -30.453 1 97.69 16 THR B C 1
ATOM 3919 O O . THR B 1 16 ? 2.4 -26.312 -31.016 1 97.69 16 THR B O 1
ATOM 3922 N N . VAL B 1 17 ? 3.33 -28.234 -30.25 1 97.44 17 VAL B N 1
ATOM 3923 C CA . VAL B 1 17 ? 4.633 -27.922 -30.844 1 97.44 17 VAL B CA 1
ATOM 3924 C C . VAL B 1 17 ? 5.141 -29.141 -31.625 1 97.44 17 VAL B C 1
ATOM 3926 O O . VAL B 1 17 ? 4.938 -30.281 -31.219 1 97.44 17 VAL B O 1
ATOM 3929 N N . LEU B 1 18 ? 5.652 -28.859 -32.781 1 97.75 18 LEU B N 1
ATOM 3930 C CA . LEU B 1 18 ? 6.352 -29.828 -33.594 1 97.75 18 LEU B CA 1
ATOM 3931 C C . LEU B 1 18 ? 7.863 -29.719 -33.438 1 97.75 18 LEU B C 1
ATOM 3933 O O . LEU B 1 18 ? 8.445 -28.672 -33.75 1 97.75 18 LEU B O 1
ATOM 3937 N N . VAL B 1 19 ? 8.5 -30.844 -32.938 1 97.31 19 VAL B N 1
ATOM 3938 C CA . VAL B 1 19 ? 9.898 -30.75 -32.562 1 97.31 19 VAL B CA 1
ATOM 3939 C C . VAL B 1 19 ? 10.727 -31.781 -33.312 1 97.31 19 VAL B C 1
ATOM 3941 O O . VAL B 1 19 ? 10.312 -32.938 -33.469 1 97.31 19 VAL B O 1
ATOM 3944 N N . ASN B 1 20 ? 11.875 -31.375 -33.812 1 97.06 20 ASN B N 1
ATOM 3945 C CA . ASN B 1 20 ? 12.734 -32.312 -34.531 1 97.06 20 ASN B CA 1
ATOM 3946 C C . ASN B 1 20 ? 13.766 -32.969 -33.625 1 97.06 20 ASN B C 1
ATOM 3948 O O . ASN B 1 20 ? 13.727 -32.781 -32.406 1 97.06 20 ASN B O 1
ATOM 3952 N N . ARG B 1 21 ? 14.633 -33.719 -34.156 1 96.31 21 ARG B N 1
ATOM 3953 C CA . ARG B 1 21 ? 15.562 -34.562 -33.375 1 96.31 21 ARG B CA 1
ATOM 3954 C C . ARG B 1 21 ? 16.594 -33.688 -32.656 1 96.31 21 ARG B C 1
ATOM 3956 O O . ARG B 1 21 ? 17.234 -34.156 -31.703 1 96.31 21 ARG B O 1
ATOM 3963 N N . GLU B 1 22 ? 16.75 -32.406 -33.062 1 94.44 22 GLU B N 1
ATOM 3964 C CA . GLU B 1 22 ? 17.688 -31.5 -32.438 1 94.44 22 GLU B CA 1
ATOM 3965 C C . GLU B 1 22 ? 17.031 -30.688 -31.344 1 94.44 22 GLU B C 1
ATOM 3967 O O . GLU B 1 22 ? 17.688 -29.891 -30.672 1 94.44 22 GLU B O 1
ATOM 3972 N N . GLY B 1 23 ? 15.789 -30.906 -31.172 1 94.94 23 GLY B N 1
ATOM 3973 C CA . GLY B 1 23 ? 15.062 -30.172 -30.156 1 94.94 23 GLY B CA 1
ATOM 3974 C C . GLY B 1 23 ? 14.547 -28.828 -30.625 1 94.94 23 GLY B C 1
ATOM 3975 O O . GLY B 1 23 ? 14.094 -28.016 -29.828 1 94.94 23 GLY B O 1
ATOM 3976 N N . LYS B 1 24 ? 14.617 -28.547 -31.891 1 94.62 24 LYS B N 1
ATOM 3977 C CA . LYS B 1 24 ? 14.133 -27.297 -32.438 1 94.62 24 LYS B CA 1
ATOM 3978 C C . LYS B 1 24 ? 12.641 -27.375 -32.75 1 94.62 24 LYS B C 1
ATOM 3980 O O . LYS B 1 24 ? 12.172 -28.344 -33.344 1 94.62 24 LYS B O 1
ATOM 3985 N N . VAL B 1 25 ? 11.93 -26.391 -32.375 1 95.12 25 VAL B N 1
ATOM 3986 C CA . VAL B 1 25 ? 10.508 -26.281 -32.688 1 95.12 25 VAL B CA 1
ATOM 3987 C C . VAL B 1 25 ? 10.344 -25.859 -34.156 1 95.12 25 VAL B C 1
ATOM 3989 O O . VAL B 1 25 ? 10.656 -24.719 -34.5 1 95.12 25 VAL B O 1
ATOM 3992 N N . ALA B 1 26 ? 9.852 -26.703 -34.906 1 94.31 26 ALA B N 1
ATOM 3993 C CA . ALA B 1 26 ? 9.641 -26.438 -36.312 1 94.31 26 ALA B CA 1
ATOM 3994 C C . ALA B 1 26 ? 8.383 -25.594 -36.531 1 94.31 26 ALA B C 1
ATOM 3996 O O . ALA B 1 26 ? 8.32 -24.781 -37.438 1 94.31 26 ALA B O 1
ATOM 3997 N N . PHE B 1 27 ? 7.402 -25.906 -35.75 1 95.06 27 PHE B N 1
ATOM 3998 C CA . PHE B 1 27 ? 6.145 -25.172 -35.844 1 95.06 27 PHE B CA 1
ATOM 3999 C C . PHE B 1 27 ? 5.363 -25.281 -34.531 1 95.06 27 PHE B C 1
ATOM 4001 O O . PHE B 1 27 ? 5.535 -26.234 -33.781 1 95.06 27 PHE B O 1
ATOM 4008 N N . GLU B 1 28 ? 4.637 -24.344 -34.219 1 96.06 28 GLU B N 1
ATOM 4009 C CA . GLU B 1 28 ? 3.744 -24.328 -33.062 1 96.06 28 GLU B CA 1
ATOM 4010 C C . GLU B 1 28 ? 2.369 -23.781 -33.406 1 96.06 28 GLU B C 1
ATOM 4012 O O . GLU B 1 28 ? 2.24 -23 -34.375 1 96.06 28 GLU B O 1
ATOM 4017 N N . ALA B 1 29 ? 1.34 -24.203 -32.812 1 95.94 29 ALA B N 1
ATOM 4018 C CA . ALA B 1 29 ? -0.037 -23.75 -33 1 95.94 29 ALA B CA 1
ATOM 4019 C C . ALA B 1 29 ? -0.766 -23.656 -31.656 1 95.94 29 ALA B C 1
ATOM 4021 O O . ALA B 1 29 ? -0.372 -24.297 -30.688 1 95.94 29 ALA B O 1
ATOM 4022 N N . SER B 1 30 ? -1.742 -22.859 -31.578 1 95.69 30 SER B N 1
ATOM 4023 C CA . SER B 1 30 ? -2.557 -22.688 -30.391 1 95.69 30 SER B CA 1
ATOM 4024 C C . SER B 1 30 ? -4.016 -22.422 -30.75 1 95.69 30 SER B C 1
ATOM 4026 O O . SER B 1 30 ? -4.305 -21.703 -31.703 1 95.69 30 SER B O 1
ATOM 4028 N N . GLU B 1 31 ? -4.902 -23.078 -30.109 1 97.31 31 GLU B N 1
ATOM 4029 C CA . GLU B 1 31 ? -6.34 -22.906 -30.281 1 97.31 31 GLU B CA 1
ATOM 4030 C C . GLU B 1 31 ? -7.031 -22.625 -28.953 1 97.31 31 GLU B C 1
ATOM 4032 O O . GLU B 1 31 ? -6.805 -23.328 -27.969 1 97.31 31 GLU B O 1
ATOM 4037 N N . ALA B 1 32 ? -7.891 -21.656 -28.938 1 95.31 32 ALA B N 1
ATOM 4038 C CA . ALA B 1 32 ? -8.555 -21.25 -27.703 1 95.31 32 ALA B CA 1
ATOM 4039 C C . ALA B 1 32 ? -9.883 -21.969 -27.531 1 95.31 32 ALA B C 1
ATOM 4041 O O . ALA B 1 32 ? -10.43 -22.531 -28.484 1 95.31 32 ALA B O 1
ATOM 4042 N N . TYR B 1 33 ? -10.328 -22.141 -26.359 1 95.19 33 TYR B N 1
ATOM 4043 C CA . TYR B 1 33 ? -11.664 -22.625 -26.031 1 95.19 33 TYR B CA 1
ATOM 4044 C C . TYR B 1 33 ? -12.25 -21.875 -24.844 1 95.19 33 TYR B C 1
ATOM 4046 O O . TYR B 1 33 ? -11.516 -21.25 -24.062 1 95.19 33 TYR B O 1
ATOM 4054 N N . PRO B 1 34 ? -13.555 -21.906 -24.734 1 93.69 34 PRO B N 1
ATOM 4055 C CA . PRO B 1 34 ? -14.219 -21.047 -23.75 1 93.69 34 PRO B CA 1
ATOM 4056 C C . PRO B 1 34 ? -14.109 -21.594 -22.328 1 93.69 34 PRO B C 1
ATOM 4058 O O . PRO B 1 34 ? -13.969 -22.812 -22.141 1 93.69 34 PRO B O 1
ATOM 4061 N N . LEU B 1 35 ? -14.062 -20.719 -21.391 1 90.62 35 LEU B N 1
ATOM 4062 C CA . LEU B 1 35 ? -14.164 -21 -19.969 1 90.62 35 LEU B CA 1
ATOM 4063 C C . LEU B 1 35 ? -15.539 -20.609 -19.422 1 90.62 35 LEU B C 1
ATOM 4065 O O . LEU B 1 35 ? -16.016 -19.5 -19.688 1 90.62 35 LEU B O 1
ATOM 4069 N N . HIS B 1 36 ? -16.219 -21.547 -18.719 1 92.38 36 HIS B N 1
ATOM 4070 C CA . HIS B 1 36 ? -17.547 -21.281 -18.188 1 92.38 36 HIS B CA 1
ATOM 4071 C C . HIS B 1 36 ? -17.484 -21.031 -16.672 1 92.38 36 HIS B C 1
ATOM 4073 O O . HIS B 1 36 ? -16.938 -21.844 -15.93 1 92.38 36 HIS B O 1
ATOM 4079 N N . GLN B 1 37 ? -17.969 -19.984 -16.203 1 86.69 37 GLN B N 1
ATOM 4080 C CA . GLN B 1 37 ? -18.047 -19.625 -14.789 1 86.69 37 GLN B CA 1
ATOM 4081 C C . GLN B 1 37 ? -19.484 -19.297 -14.398 1 86.69 37 GLN B C 1
ATOM 4083 O O . GLN B 1 37 ? -19.812 -18.141 -14.125 1 86.69 37 GLN B O 1
ATOM 4088 N N . PRO B 1 38 ? -20.359 -20.234 -14.281 1 87.12 38 PRO B N 1
ATOM 4089 C CA . PRO B 1 38 ? -21.797 -20.031 -14.07 1 87.12 38 PRO B CA 1
ATOM 4090 C C . PRO B 1 38 ? -22.109 -19.328 -12.742 1 87.12 38 PRO B C 1
ATOM 4092 O O . PRO B 1 38 ? -23.141 -18.688 -12.609 1 87.12 38 PRO B O 1
ATOM 4095 N N . LYS B 1 39 ? -21.344 -19.609 -11.695 1 83.62 39 LYS B N 1
ATOM 4096 C CA . LYS B 1 39 ? -21.438 -18.984 -10.375 1 83.62 39 LYS B CA 1
ATOM 4097 C C . LYS B 1 39 ? -20.078 -18.5 -9.898 1 83.62 39 LYS B C 1
ATOM 4099 O O . LYS B 1 39 ? -19.047 -18.953 -10.398 1 83.62 39 LYS B O 1
ATOM 4104 N N . ALA B 1 40 ? -20.188 -17.531 -9 1 72.75 40 ALA B N 1
ATOM 4105 C CA . ALA B 1 40 ? -18.922 -17.094 -8.391 1 72.75 40 ALA B CA 1
ATOM 4106 C C . ALA B 1 40 ? -18.172 -18.281 -7.801 1 72.75 40 ALA B C 1
ATOM 4108 O O . ALA B 1 40 ? -18.75 -19.109 -7.094 1 72.75 40 ALA B O 1
ATOM 4109 N N . GLY B 1 41 ? -16.922 -18.531 -8.203 1 79.19 41 GLY B N 1
ATOM 4110 C CA . GLY B 1 41 ? -16.094 -19.594 -7.68 1 79.19 41 GLY B CA 1
ATOM 4111 C C . GLY B 1 41 ? -16.109 -20.844 -8.555 1 79.19 41 GLY B C 1
ATOM 4112 O O . GLY B 1 41 ? -15.289 -21.75 -8.367 1 79.19 41 GLY B O 1
ATOM 4113 N N . TYR B 1 42 ? -17.047 -20.797 -9.516 1 90.25 42 TYR B N 1
ATOM 4114 C CA . TYR B 1 42 ? -17.156 -21.938 -10.398 1 90.25 42 TYR B CA 1
ATOM 4115 C C . TYR B 1 42 ? -16.328 -21.75 -11.664 1 90.25 42 TYR B C 1
ATOM 4117 O O . TYR B 1 42 ? -16.297 -20.656 -12.219 1 90.25 42 TYR B O 1
ATOM 4125 N N . SER B 1 43 ? -15.625 -22.688 -12.031 1 92.06 43 SER B N 1
ATOM 4126 C CA . SER B 1 43 ? -14.852 -22.75 -13.266 1 92.06 43 SER B CA 1
ATOM 4127 C C . SER B 1 43 ? -15.008 -24.109 -13.945 1 92.06 43 SER B C 1
ATOM 4129 O O . SER B 1 43 ? -14.578 -25.125 -13.406 1 92.06 43 SER B O 1
ATOM 4131 N N . GLU B 1 44 ? -15.609 -24.125 -15.156 1 96.94 44 GLU B N 1
ATOM 4132 C CA . GLU B 1 44 ? -15.914 -25.375 -15.844 1 96.94 44 GLU B CA 1
ATOM 4133 C C . GLU B 1 44 ? -15.594 -25.281 -17.328 1 96.94 44 GLU B C 1
ATOM 4135 O O . GLU B 1 44 ? -15.484 -24.172 -17.875 1 96.94 44 GLU B O 1
ATOM 4140 N N . GLN B 1 45 ? -15.367 -26.406 -17.906 1 97.38 45 GLN B N 1
ATOM 4141 C CA . GLN B 1 45 ? -15.18 -26.484 -19.359 1 97.38 45 GLN B CA 1
ATOM 4142 C C . GLN B 1 45 ? -15.773 -27.781 -19.922 1 97.38 45 GLN B C 1
ATOM 4144 O O . GLN B 1 45 ? -15.812 -28.797 -19.234 1 97.38 45 GLN B O 1
ATOM 4149 N N . ASN B 1 46 ? -16.219 -27.672 -21.109 1 98.06 46 ASN B N 1
ATOM 4150 C CA . ASN B 1 46 ? -16.641 -28.859 -21.844 1 98.06 46 ASN B CA 1
ATOM 4151 C C . ASN B 1 46 ? -15.43 -29.672 -22.328 1 98.06 46 ASN B C 1
ATOM 4153 O O . ASN B 1 46 ? -14.672 -29.203 -23.188 1 98.06 46 ASN B O 1
ATOM 4157 N N . PRO B 1 47 ? -15.32 -30.922 -21.859 1 98.44 47 PRO B N 1
ATOM 4158 C CA . PRO B 1 47 ? -14.156 -31.703 -22.266 1 98.44 47 PRO B CA 1
ATOM 4159 C C . PRO B 1 47 ? -14.047 -31.875 -23.781 1 98.44 47 PRO B C 1
ATOM 4161 O O . PRO B 1 47 ? -12.938 -31.969 -24.312 1 98.44 47 PRO B O 1
ATOM 4164 N N . GLU B 1 48 ? -15.102 -31.859 -24.438 1 98.38 48 GLU B N 1
ATOM 4165 C CA . GLU B 1 48 ? -15.07 -32.062 -25.875 1 98.38 48 GLU B CA 1
ATOM 4166 C C . GLU B 1 48 ? -14.469 -30.844 -26.578 1 98.38 48 GLU B C 1
ATOM 4168 O O . GLU B 1 48 ? -13.922 -30.969 -27.688 1 98.38 48 GLU B O 1
ATOM 4173 N N . ASP B 1 49 ? -14.586 -29.719 -25.969 1 98.44 49 ASP B N 1
ATOM 4174 C CA . ASP B 1 49 ? -13.906 -28.547 -26.531 1 98.44 49 ASP B CA 1
ATOM 4175 C C . ASP B 1 49 ? -12.398 -28.781 -26.594 1 98.44 49 ASP B C 1
ATOM 4177 O O . ASP B 1 49 ? -11.75 -28.344 -27.547 1 98.44 49 ASP B O 1
ATOM 4181 N N . TRP B 1 50 ? -11.867 -29.406 -25.547 1 98.5 50 TRP B N 1
ATOM 4182 C CA . TRP B 1 50 ? -10.438 -29.719 -25.547 1 98.5 50 TRP B CA 1
ATOM 4183 C C . TRP B 1 50 ? -10.07 -30.625 -26.703 1 98.5 50 TRP B C 1
ATOM 4185 O O . TRP B 1 50 ? -9.055 -30.422 -27.359 1 98.5 50 TRP B O 1
ATOM 4195 N N . VAL B 1 51 ? -10.906 -31.609 -26.953 1 98.5 51 VAL B N 1
ATOM 4196 C CA . VAL B 1 51 ? -10.656 -32.594 -28 1 98.5 51 VAL B CA 1
ATOM 4197 C C . VAL B 1 51 ? -10.711 -31.922 -29.375 1 98.5 51 VAL B C 1
ATOM 4199 O O . VAL B 1 51 ? -9.781 -32.062 -30.172 1 98.5 51 VAL B O 1
ATOM 4202 N N . GLU B 1 52 ? -11.773 -31.219 -29.547 1 98.38 52 GLU B N 1
ATOM 4203 C CA . GLU B 1 52 ? -11.984 -30.562 -30.828 1 98.38 52 GLU B CA 1
ATOM 4204 C C . GLU B 1 52 ? -10.844 -29.609 -31.156 1 98.38 52 GLU B C 1
ATOM 4206 O O . GLU B 1 52 ? -10.312 -29.625 -32.281 1 98.38 52 GLU B O 1
ATOM 4211 N N . GLN B 1 53 ? -10.469 -28.812 -30.234 1 98.44 53 GLN B N 1
ATOM 4212 C CA . GLN B 1 53 ? -9.445 -27.812 -30.484 1 98.44 53 GLN B CA 1
ATOM 4213 C C . GLN B 1 53 ? -8.062 -28.438 -30.594 1 98.44 53 GLN B C 1
ATOM 4215 O O . GLN B 1 53 ? -7.188 -27.938 -31.297 1 98.44 53 GLN B O 1
ATOM 4220 N N . THR B 1 54 ? -7.848 -29.547 -29.875 1 98.5 54 THR B N 1
ATOM 4221 C CA . THR B 1 54 ? -6.605 -30.281 -30.047 1 98.5 54 THR B CA 1
ATOM 4222 C C . THR B 1 54 ? -6.5 -30.828 -31.469 1 98.5 54 THR B C 1
ATOM 4224 O O . THR B 1 54 ? -5.449 -30.719 -32.094 1 98.5 54 THR B O 1
ATOM 4227 N N . ILE B 1 55 ? -7.586 -31.375 -31.969 1 98.5 55 ILE B N 1
ATOM 4228 C CA . ILE B 1 55 ? -7.617 -31.891 -33.344 1 98.5 55 ILE B CA 1
ATOM 4229 C C . ILE B 1 55 ? -7.344 -30.781 -34.344 1 98.5 55 ILE B C 1
ATOM 4231 O O . ILE B 1 55 ? -6.539 -30.938 -35.25 1 98.5 55 ILE B O 1
ATOM 4235 N N . VAL B 1 56 ? -7.988 -29.672 -34.094 1 98.38 56 VAL B N 1
ATOM 4236 C CA . VAL B 1 56 ? -7.785 -28.5 -34.969 1 98.38 56 VAL B CA 1
ATOM 4237 C C . VAL B 1 56 ? -6.32 -28.078 -34.938 1 98.38 56 VAL B C 1
ATOM 4239 O O . VAL B 1 56 ? -5.719 -27.812 -35.969 1 98.38 56 VAL B O 1
ATOM 4242 N N . SER B 1 57 ? -5.758 -28.016 -33.781 1 98 57 SER B N 1
ATOM 4243 C CA . SER B 1 57 ? -4.371 -27.594 -33.625 1 98 57 SER B CA 1
ATOM 4244 C C . SER B 1 57 ? -3.41 -28.547 -34.312 1 98 57 SER B C 1
ATOM 4246 O O . SER B 1 57 ? -2.439 -28.125 -34.938 1 98 57 SER B O 1
ATOM 4248 N N . LEU B 1 58 ? -3.65 -29.844 -34.156 1 97.75 58 LEU B N 1
ATOM 4249 C CA . LEU B 1 58 ? -2.809 -30.859 -34.781 1 97.75 58 LEU B CA 1
ATOM 4250 C C . LEU B 1 58 ? -2.889 -30.766 -36.312 1 97.75 58 LEU B C 1
ATOM 4252 O O . LEU B 1 58 ? -1.874 -30.906 -37 1 97.75 58 LEU B O 1
ATOM 4256 N N . ARG B 1 59 ? -4.055 -30.609 -36.75 1 96.75 59 ARG B N 1
ATOM 4257 C CA . ARG B 1 59 ? -4.238 -30.469 -38.188 1 96.75 59 ARG B CA 1
ATOM 4258 C C . ARG B 1 59 ? -3.469 -29.266 -38.719 1 96.75 59 ARG B C 1
ATOM 4260 O O . ARG B 1 59 ? -2.777 -29.359 -39.75 1 96.75 59 ARG B O 1
ATOM 4267 N N . LYS B 1 60 ? -3.621 -28.203 -38.062 1 96.19 60 LYS B N 1
ATOM 4268 C CA . LYS B 1 60 ? -2.926 -26.969 -38.438 1 96.19 60 LYS B CA 1
ATOM 4269 C C . LYS B 1 60 ? -1.414 -27.172 -38.438 1 96.19 60 LYS B C 1
ATOM 4271 O O . LYS B 1 60 ? -0.706 -26.625 -39.281 1 96.19 60 LYS B O 1
ATOM 4276 N N . LEU B 1 61 ? -0.963 -27.859 -37.438 1 94.38 61 LEU B N 1
ATOM 4277 C CA . LEU B 1 61 ? 0.463 -28.141 -37.312 1 94.38 61 LEU B CA 1
ATOM 4278 C C . LEU B 1 61 ? 0.992 -28.844 -38.562 1 94.38 61 LEU B C 1
ATOM 4280 O O . LEU B 1 61 ? 2.066 -28.5 -39.031 1 94.38 61 LEU B O 1
ATOM 4284 N N . LEU B 1 62 ? 0.281 -29.766 -39.062 1 92.75 62 LEU B N 1
ATOM 4285 C CA . LEU B 1 62 ? 0.697 -30.547 -40.219 1 92.75 62 LEU B CA 1
ATOM 4286 C C . LEU B 1 62 ? 0.551 -29.734 -41.5 1 92.75 62 LEU B C 1
ATOM 4288 O O . LEU B 1 62 ? 1.439 -29.766 -42.375 1 92.75 62 LEU B O 1
ATOM 4292 N N . GLU B 1 63 ? -0.541 -29.062 -41.625 1 93.44 63 GLU B N 1
ATOM 4293 C CA . GLU B 1 63 ? -0.839 -28.312 -42.844 1 93.44 63 GLU B CA 1
ATOM 4294 C C . GLU B 1 63 ? 0.17 -27.188 -43.062 1 93.44 63 GLU B C 1
ATOM 4296 O O . GLU B 1 63 ? 0.642 -26.984 -44.188 1 93.44 63 GLU B O 1
ATOM 4301 N N . VAL B 1 64 ? 0.463 -26.562 -42.062 1 93.44 64 VAL B N 1
ATOM 4302 C CA . VAL B 1 64 ? 1.29 -25.359 -42.188 1 93.44 64 VAL B CA 1
ATOM 4303 C C . VAL B 1 64 ? 2.764 -25.766 -42.25 1 93.44 64 VAL B C 1
ATOM 4305 O O . VAL B 1 64 ? 3.537 -25.156 -43 1 93.44 64 VAL B O 1
ATOM 4308 N N . SER B 1 65 ? 3.186 -26.703 -41.469 1 92.56 65 SER B N 1
ATOM 4309 C CA . SER B 1 65 ? 4.586 -27.125 -41.469 1 92.56 65 SER B CA 1
ATOM 4310 C C . SER B 1 65 ? 4.953 -27.828 -42.781 1 92.56 65 SER B C 1
ATOM 4312 O O . SER B 1 65 ? 6.105 -27.781 -43.219 1 92.56 65 SER B O 1
ATOM 4314 N N . GLY B 1 66 ? 4.031 -28.531 -43.375 1 92.31 66 GLY B N 1
ATOM 4315 C CA . GLY B 1 66 ? 4.281 -29.297 -44.562 1 92.31 66 GLY B CA 1
ATOM 4316 C C . GLY B 1 66 ? 5.008 -30.609 -44.312 1 92.31 66 GLY B C 1
ATOM 4317 O O . GLY B 1 66 ? 5.426 -31.281 -45.25 1 92.31 66 GLY B O 1
ATOM 4318 N N . VAL B 1 67 ? 5.176 -30.969 -43.125 1 94.44 67 VAL B N 1
ATOM 4319 C CA . VAL B 1 67 ? 5.836 -32.219 -42.781 1 94.44 67 VAL B CA 1
ATOM 4320 C C . VAL B 1 67 ? 4.941 -33.406 -43.125 1 94.44 67 VAL B C 1
ATOM 4322 O O . VAL B 1 67 ? 3.719 -33.344 -42.969 1 94.44 67 VAL B O 1
ATOM 4325 N N . GLN B 1 68 ? 5.543 -34.469 -43.562 1 95.38 68 GLN B N 1
ATOM 4326 C CA . GLN B 1 68 ? 4.781 -35.656 -43.906 1 95.38 68 GLN B CA 1
ATOM 4327 C C . GLN B 1 68 ? 4.352 -36.438 -42.656 1 95.38 68 GLN B C 1
ATOM 4329 O O . GLN B 1 68 ? 5.141 -36.594 -41.719 1 95.38 68 GLN B O 1
ATOM 4334 N N . PRO B 1 69 ? 3.092 -36.875 -42.656 1 95.88 69 PRO B N 1
ATOM 4335 C CA . PRO B 1 69 ? 2.594 -37.625 -41.5 1 95.88 69 PRO B CA 1
ATOM 4336 C C . PRO B 1 69 ? 3.512 -38.781 -41.094 1 95.88 69 PRO B C 1
ATOM 4338 O O . PRO B 1 69 ? 3.645 -39.062 -39.906 1 95.88 69 PRO B O 1
ATOM 4341 N N . SER B 1 70 ? 4.133 -39.375 -42.062 1 94.81 70 SER B N 1
ATOM 4342 C CA . SER B 1 70 ? 4.984 -40.5 -41.812 1 94.81 70 SER B CA 1
ATOM 4343 C C . SER B 1 70 ? 6.25 -40.094 -41.062 1 94.81 70 SER B C 1
ATOM 4345 O O . SER B 1 70 ? 6.945 -40.969 -40.5 1 94.81 70 SER B O 1
ATOM 4347 N N . GLU B 1 71 ? 6.52 -38.844 -41.031 1 96.81 71 GLU B N 1
ATOM 4348 C CA . GLU B 1 71 ? 7.711 -38.344 -40.375 1 96.81 71 GLU B CA 1
ATOM 4349 C C . GLU B 1 71 ? 7.434 -38.062 -38.906 1 96.81 71 GLU B C 1
ATOM 4351 O O . GLU B 1 71 ? 8.359 -37.812 -38.125 1 96.81 71 GLU B O 1
ATOM 4356 N N . ILE B 1 72 ? 6.238 -38.125 -38.5 1 97.81 72 ILE B N 1
ATOM 4357 C CA . ILE B 1 72 ? 5.859 -37.906 -37.125 1 97.81 72 ILE B CA 1
ATOM 4358 C C . ILE B 1 72 ? 5.781 -39.25 -36.406 1 97.81 72 ILE B C 1
ATOM 4360 O O . ILE B 1 72 ? 4.883 -40.031 -36.656 1 97.81 72 ILE B O 1
ATOM 4364 N N . GLU B 1 73 ? 6.652 -39.406 -35.406 1 97.94 73 GLU B N 1
ATOM 4365 C CA . GLU B 1 73 ? 6.812 -40.719 -34.781 1 97.94 73 GLU B CA 1
ATOM 4366 C C . GLU B 1 73 ? 5.93 -40.875 -33.562 1 97.94 73 GLU B C 1
ATOM 4368 O O . GLU B 1 73 ? 5.496 -41.969 -33.219 1 97.94 73 GLU B O 1
ATOM 4373 N N . GLY B 1 74 ? 5.734 -39.75 -32.938 1 98.19 74 GLY B N 1
ATOM 4374 C CA . GLY B 1 74 ? 4.957 -39.875 -31.703 1 98.19 74 GLY B CA 1
ATOM 4375 C C . GLY B 1 74 ? 4.457 -38.531 -31.188 1 98.19 74 GLY B C 1
ATOM 4376 O O . GLY B 1 74 ? 4.898 -37.469 -31.656 1 98.19 74 GLY B O 1
ATOM 4377 N N . LEU B 1 75 ? 3.496 -38.562 -30.375 1 98.19 75 LEU B N 1
ATOM 4378 C CA . LEU B 1 75 ? 2.99 -37.375 -29.688 1 98.19 75 LEU B CA 1
ATOM 4379 C C . LEU B 1 75 ? 2.711 -37.688 -28.219 1 98.19 75 LEU B C 1
ATOM 4381 O O . LEU B 1 75 ? 2.508 -38.844 -27.844 1 98.19 75 LEU B O 1
ATOM 4385 N N . SER B 1 76 ? 2.848 -36.75 -27.328 1 98.69 76 SER B N 1
ATOM 4386 C CA . SER B 1 76 ? 2.549 -36.844 -25.906 1 98.69 76 SER B CA 1
ATOM 4387 C C . SER B 1 76 ? 1.812 -35.594 -25.406 1 98.69 76 SER B C 1
ATOM 4389 O O . SER B 1 76 ? 1.451 -34.75 -26.203 1 98.69 76 SER B O 1
ATOM 4391 N N . PHE B 1 77 ? 1.496 -35.625 -24.062 1 98.56 77 PHE B N 1
ATOM 4392 C CA . PHE B 1 77 ? 0.569 -34.625 -23.562 1 98.56 77 PHE B CA 1
ATOM 4393 C C . PHE B 1 77 ? 1.075 -34 -22.266 1 98.56 77 PHE B C 1
ATOM 4395 O O . PHE B 1 77 ? 1.646 -34.719 -21.422 1 98.56 77 PHE B O 1
ATOM 4402 N N . SER B 1 78 ? 0.936 -32.75 -22.172 1 98.25 78 SER B N 1
ATOM 4403 C CA . SER B 1 78 ? 0.874 -32.031 -20.906 1 98.25 78 SER B CA 1
ATOM 4404 C C . SER B 1 78 ? -0.525 -31.469 -20.656 1 98.25 78 SER B C 1
ATOM 4406 O O . SER B 1 78 ? -1.266 -31.188 -21.609 1 98.25 78 SER B O 1
ATOM 4408 N N . GLY B 1 79 ? -0.9 -31.375 -19.422 1 97 79 GLY B N 1
ATOM 4409 C CA . GLY B 1 79 ? -2.23 -30.828 -19.172 1 97 79 GLY B CA 1
ATOM 4410 C C . GLY B 1 79 ? -2.389 -30.25 -17.781 1 97 79 GLY B C 1
ATOM 4411 O O . GLY B 1 79 ? -1.717 -30.672 -16.844 1 97 79 GLY B O 1
ATOM 4412 N N . GLN B 1 80 ? -3.336 -29.312 -17.734 1 95.56 80 GLN B N 1
ATOM 4413 C CA . GLN B 1 80 ? -3.693 -28.734 -16.438 1 95.56 80 GLN B CA 1
ATOM 4414 C C . GLN B 1 80 ? -4.051 -29.828 -15.43 1 95.56 80 GLN B C 1
ATOM 4416 O O . GLN B 1 80 ? -4.73 -30.797 -15.766 1 95.56 80 GLN B O 1
ATOM 4421 N N . MET B 1 81 ? -3.594 -29.609 -14.156 1 95.31 81 MET B N 1
ATOM 4422 C CA . MET B 1 81 ? -3.771 -30.578 -13.094 1 95.31 81 MET B CA 1
ATOM 4423 C C . MET B 1 81 ? -5.141 -30.422 -12.438 1 95.31 81 MET B C 1
ATOM 4425 O O . MET B 1 81 ? -5.832 -29.438 -12.656 1 95.31 81 MET B O 1
ATOM 4429 N N . HIS B 1 82 ? -5.523 -31.469 -11.711 1 96.31 82 HIS B N 1
ATOM 4430 C CA . HIS B 1 82 ? -6.508 -31.422 -10.633 1 96.31 82 HIS B CA 1
ATOM 4431 C C . HIS B 1 82 ? -7.93 -31.438 -11.188 1 96.31 82 HIS B C 1
ATOM 4433 O O . HIS B 1 82 ? -8.883 -31.688 -10.453 1 96.31 82 HIS B O 1
ATOM 4439 N N . GLY B 1 83 ? -8.18 -31.156 -12.484 1 96.75 83 GLY B N 1
ATOM 4440 C CA . GLY B 1 83 ? -9.523 -31.141 -13.023 1 96.75 83 GLY B CA 1
ATOM 4441 C C . GLY B 1 83 ? -10.25 -32.469 -12.852 1 96.75 83 GLY B C 1
ATOM 4442 O O . GLY B 1 83 ? -9.625 -33.5 -12.594 1 96.75 83 GLY B O 1
ATOM 4443 N N . LEU B 1 84 ? -11.594 -32.375 -12.969 1 98.62 84 LEU B N 1
ATOM 4444 C CA . LEU B 1 84 ? -12.414 -33.594 -12.852 1 98.62 84 LEU B CA 1
ATOM 4445 C C . LEU B 1 84 ? -13.258 -33.781 -14.102 1 98.62 84 LEU B C 1
ATOM 4447 O O . LEU B 1 84 ? -14.125 -32.969 -14.414 1 98.62 84 LEU B O 1
ATOM 4451 N N . VAL B 1 85 ? -13.008 -34.875 -14.797 1 98.69 85 VAL B N 1
ATOM 4452 C CA . VAL B 1 85 ? -13.859 -35.344 -15.891 1 98.69 85 VAL B CA 1
ATOM 4453 C C . VAL B 1 85 ? -14.484 -36.688 -15.523 1 98.69 85 VAL B C 1
ATOM 4455 O O . VAL B 1 85 ? -13.797 -37.688 -15.453 1 98.69 85 VAL B O 1
ATOM 4458 N N . LEU B 1 86 ? -15.766 -36.656 -15.297 1 98.56 86 LEU B N 1
ATOM 4459 C CA . LEU B 1 86 ? -16.484 -37.906 -15.062 1 98.56 86 LEU B CA 1
ATOM 4460 C C . LEU B 1 86 ? -17.031 -38.469 -16.375 1 98.56 86 LEU B C 1
ATOM 4462 O O . LEU B 1 86 ? -17.703 -37.781 -17.125 1 98.56 86 LEU B O 1
ATOM 4466 N N . VAL B 1 87 ? -16.703 -39.781 -16.594 1 98.44 87 VAL B N 1
ATOM 4467 C CA . VAL B 1 87 ? -17.203 -40.375 -17.828 1 98.44 87 VAL B CA 1
ATOM 4468 C C . VAL B 1 87 ? -18.062 -41.594 -17.5 1 98.44 87 VAL B C 1
ATOM 4470 O O . VAL B 1 87 ? -17.812 -42.281 -16.5 1 98.44 87 VAL B O 1
ATOM 4473 N N . ASN B 1 88 ? -19.062 -41.875 -18.312 1 98 88 ASN B N 1
ATOM 4474 C CA . ASN B 1 88 ? -19.859 -43.094 -18.156 1 98 88 ASN B CA 1
ATOM 4475 C C . ASN B 1 88 ? -19.203 -44.281 -18.844 1 98 88 ASN B C 1
ATOM 4477 O O . ASN B 1 88 ? -18.047 -44.219 -19.266 1 98 88 ASN B O 1
ATOM 4481 N N . ALA B 1 89 ? -19.922 -45.375 -18.938 1 96.38 89 ALA B N 1
ATOM 4482 C CA . ALA B 1 89 ? -19.375 -46.625 -19.469 1 96.38 89 ALA B CA 1
ATOM 4483 C C . ALA B 1 89 ? -19.031 -46.469 -20.953 1 96.38 89 ALA B C 1
ATOM 4485 O O . ALA B 1 89 ? -18.172 -47.188 -21.469 1 96.38 89 ALA B O 1
ATOM 4486 N N . GLU B 1 90 ? -19.672 -45.5 -21.656 1 96.75 90 GLU B N 1
ATOM 4487 C CA . GLU B 1 90 ? -19.438 -45.25 -23.078 1 96.75 90 GLU B CA 1
ATOM 4488 C C . GLU B 1 90 ? -18.312 -44.25 -23.281 1 96.75 90 GLU B C 1
ATOM 4490 O O . GLU B 1 90 ? -17.953 -43.906 -24.422 1 96.75 90 GLU B O 1
ATOM 4495 N N . GLY B 1 91 ? -17.797 -43.75 -22.25 1 96.5 91 GLY B N 1
ATOM 4496 C CA . GLY B 1 91 ? -16.703 -42.812 -22.328 1 96.5 91 GLY B CA 1
ATOM 4497 C C . GLY B 1 91 ? -17.172 -41.375 -22.562 1 96.5 91 GLY B C 1
ATOM 4498 O O . GLY B 1 91 ? -16.359 -40.5 -22.875 1 96.5 91 GLY B O 1
ATOM 4499 N N . LYS B 1 92 ? -18.438 -41.156 -22.375 1 97.5 92 LYS B N 1
ATOM 4500 C CA . LYS B 1 92 ? -19 -39.812 -22.562 1 97.5 92 LYS B CA 1
ATOM 4501 C C . LYS B 1 92 ? -19 -39.031 -21.266 1 97.5 92 LYS B C 1
ATOM 4503 O O . LYS B 1 92 ? -19.344 -39.562 -20.203 1 97.5 92 LYS B O 1
ATOM 4508 N N . PRO B 1 93 ? -18.562 -37.812 -21.375 1 98.25 93 PRO B N 1
ATOM 4509 C CA . PRO B 1 93 ? -18.594 -37 -20.156 1 98.25 93 PRO B CA 1
ATOM 4510 C C . PRO B 1 93 ? -20 -36.844 -19.578 1 98.25 93 PRO B C 1
ATOM 4512 O O . PRO B 1 93 ? -20.953 -36.656 -20.344 1 98.25 93 PRO B O 1
ATOM 4515 N N . LEU B 1 94 ? -20.141 -36.844 -18.281 1 98.38 94 LEU B N 1
ATOM 4516 C CA . LEU B 1 94 ? -21.422 -36.812 -17.594 1 98.38 94 LEU B CA 1
ATOM 4517 C C . LEU B 1 94 ? -21.797 -35.375 -17.25 1 98.38 94 LEU B C 1
ATOM 4519 O O . LEU B 1 94 ? -22.969 -35.062 -16.969 1 98.38 94 LEU B O 1
ATOM 4523 N N . ARG B 1 95 ? -20.922 -34.438 -17.281 1 97.62 95 ARG B N 1
ATOM 4524 C CA . ARG B 1 95 ? -21.047 -33.031 -17 1 97.62 95 ARG B CA 1
ATOM 4525 C C . ARG B 1 95 ? -19.812 -32.25 -17.484 1 97.62 95 ARG B C 1
ATOM 4527 O O . ARG B 1 95 ? -18.828 -32.875 -17.922 1 97.62 95 ARG B O 1
ATOM 4534 N N . ASN B 1 96 ? -19.906 -30.953 -17.484 1 98.31 96 ASN B N 1
ATOM 4535 C CA . ASN B 1 96 ? -18.703 -30.156 -17.688 1 98.31 96 ASN B CA 1
ATOM 4536 C C . ASN B 1 96 ? -17.625 -30.484 -16.641 1 98.31 96 ASN B C 1
ATOM 4538 O O . ASN B 1 96 ? -17.953 -30.797 -15.5 1 98.31 96 ASN B O 1
ATOM 4542 N N . ALA B 1 97 ? -16.422 -30.5 -17.109 1 98.5 97 ALA B N 1
ATOM 4543 C CA . ALA B 1 97 ? -15.305 -30.719 -16.188 1 98.5 97 ALA B CA 1
ATOM 4544 C C . ALA B 1 97 ? -15.219 -29.594 -15.156 1 98.5 97 ALA B C 1
ATOM 4546 O O . ALA B 1 97 ? -15.398 -28.422 -15.484 1 98.5 97 ALA B O 1
ATOM 4547 N N . ILE B 1 98 ? -15.016 -29.906 -13.891 1 97.69 98 ILE B N 1
ATOM 4548 C CA . ILE B 1 98 ? -14.703 -28.938 -12.852 1 97.69 98 ILE B CA 1
ATOM 4549 C C . ILE B 1 98 ? -13.195 -28.703 -12.805 1 97.69 98 ILE B C 1
ATOM 4551 O O . ILE B 1 98 ? -12.422 -29.641 -12.625 1 97.69 98 ILE B O 1
ATOM 4555 N N . LEU B 1 99 ? -12.797 -27.484 -12.914 1 96.5 99 LEU B N 1
ATOM 4556 C CA . LEU B 1 99 ? -11.391 -27.203 -13.203 1 96.5 99 LEU B CA 1
ATOM 4557 C C . LEU B 1 99 ? -10.617 -26.906 -11.922 1 96.5 99 LEU B C 1
ATOM 4559 O O . LEU B 1 99 ? -11.203 -26.859 -10.836 1 96.5 99 LEU B O 1
ATOM 4563 N N . TRP B 1 100 ? -9.273 -26.797 -12.039 1 94.06 100 TRP B N 1
ATOM 4564 C CA . TRP B 1 100 ? -8.32 -26.641 -10.938 1 94.06 100 TRP B CA 1
ATOM 4565 C C . TRP B 1 100 ? -8.57 -25.344 -10.188 1 94.06 100 TRP B C 1
ATOM 4567 O O . TRP B 1 100 ? -8.273 -25.234 -8.992 1 94.06 100 TRP B O 1
ATOM 4577 N N . ASN B 1 101 ? -9.102 -24.312 -10.852 1 86.25 101 ASN B N 1
ATOM 4578 C CA . ASN B 1 101 ? -9.266 -23 -10.25 1 86.25 101 ASN B CA 1
ATOM 4579 C C . ASN B 1 101 ? -10.695 -22.781 -9.758 1 86.25 101 ASN B C 1
ATOM 4581 O O . ASN B 1 101 ? -11.133 -21.641 -9.586 1 86.25 101 ASN B O 1
ATOM 4585 N N . ASP B 1 102 ? -11.477 -23.891 -9.688 1 90.62 102 ASP B N 1
ATOM 4586 C CA . ASP B 1 102 ? -12.797 -23.891 -9.07 1 90.62 102 ASP B CA 1
ATOM 4587 C C . ASP B 1 102 ? -12.688 -23.969 -7.547 1 90.62 102 ASP B C 1
ATOM 4589 O O . ASP B 1 102 ? -11.898 -24.75 -7.012 1 90.62 102 ASP B O 1
ATOM 4593 N N . THR B 1 103 ? -13.43 -23.094 -6.828 1 86.06 103 THR B N 1
ATOM 4594 C CA . THR B 1 103 ? -13.25 -23.016 -5.383 1 86.06 103 THR B CA 1
ATOM 4595 C C . THR B 1 103 ? -14.531 -23.438 -4.656 1 86.06 103 THR B C 1
ATOM 4597 O O . THR B 1 103 ? -14.742 -23.078 -3.498 1 86.06 103 THR B O 1
ATOM 4600 N N . ARG B 1 104 ? -15.406 -24.156 -5.266 1 91.25 104 ARG B N 1
ATOM 4601 C CA . ARG B 1 104 ? -16.719 -24.469 -4.707 1 91.25 104 ARG B CA 1
ATOM 4602 C C . ARG B 1 104 ? -16.594 -25.516 -3.607 1 91.25 104 ARG B C 1
ATOM 4604 O O . ARG B 1 104 ? -17.547 -25.734 -2.842 1 91.25 104 ARG B O 1
ATOM 4611 N N . THR B 1 105 ? -15.398 -26.078 -3.398 1 95.44 105 THR B N 1
ATOM 4612 C CA . THR B 1 105 ? -15.312 -27.312 -2.639 1 95.44 105 THR B CA 1
ATOM 4613 C C . THR B 1 105 ? -14.688 -27.078 -1.269 1 95.44 105 THR B C 1
ATOM 4615 O O . THR B 1 105 ? -14.031 -27.953 -0.712 1 95.44 105 THR B O 1
ATOM 4618 N N . THR B 1 106 ? -14.836 -25.922 -0.753 1 89.88 106 THR B N 1
ATOM 4619 C CA . THR B 1 106 ? -14.266 -25.594 0.549 1 89.88 106 THR B CA 1
ATOM 4620 C C . THR B 1 106 ? -14.773 -26.547 1.621 1 89.88 106 THR B C 1
ATOM 4622 O O . THR B 1 106 ? -13.984 -27.062 2.422 1 89.88 106 THR B O 1
ATOM 4625 N N . ALA B 1 107 ? -16.078 -26.781 1.682 1 94.25 107 ALA B N 1
ATOM 4626 C CA . ALA B 1 107 ? -16.672 -27.672 2.678 1 94.25 107 ALA B CA 1
ATOM 4627 C C . ALA B 1 107 ? -16.094 -29.078 2.566 1 94.25 107 ALA B C 1
ATOM 4629 O O . ALA B 1 107 ? -15.844 -29.75 3.58 1 94.25 107 ALA B O 1
ATOM 4630 N N . GLN B 1 108 ? -15.875 -29.516 1.384 1 97.38 108 GLN B N 1
ATOM 4631 C CA . GLN B 1 108 ? -15.32 -30.859 1.15 1 97.38 108 GLN B CA 1
ATOM 4632 C C . GLN B 1 108 ? -13.867 -30.938 1.611 1 97.38 108 GLN B C 1
ATOM 4634 O O . GLN B 1 108 ? -13.422 -31.969 2.107 1 97.38 108 GLN B O 1
ATOM 4639 N N . CYS B 1 109 ? -13.109 -29.906 1.384 1 95.56 109 CYS B N 1
ATOM 4640 C CA . CYS B 1 109 ? -11.734 -29.875 1.868 1 95.56 109 CYS B CA 1
ATOM 4641 C C . CYS B 1 109 ? -11.68 -30.062 3.381 1 95.56 109 CYS B C 1
ATOM 4643 O O . CYS B 1 109 ? -10.875 -30.844 3.893 1 95.56 109 CYS B O 1
ATOM 4645 N N . ARG B 1 110 ? -12.578 -29.406 4.086 1 94.56 110 ARG B N 1
ATOM 4646 C CA . ARG B 1 110 ? -12.641 -29.531 5.535 1 94.56 110 ARG B CA 1
ATOM 4647 C C . ARG B 1 110 ? -13.031 -30.953 5.945 1 94.56 110 ARG B C 1
ATOM 4649 O O . ARG B 1 110 ? -12.477 -31.5 6.895 1 94.56 110 ARG B O 1
ATOM 4656 N N . ARG B 1 111 ? -13.961 -31.453 5.234 1 97 111 ARG B N 1
ATOM 4657 C CA . ARG B 1 111 ? -14.383 -32.844 5.492 1 97 111 ARG B CA 1
ATOM 4658 C C . ARG B 1 111 ? -13.219 -33.812 5.312 1 97 111 ARG B C 1
ATOM 4660 O O . ARG B 1 111 ? -13.016 -34.688 6.137 1 97 111 ARG B O 1
ATOM 4667 N N . ILE B 1 112 ? -12.445 -33.625 4.273 1 98 112 ILE B N 1
ATOM 4668 C CA . ILE B 1 112 ? -11.297 -34.5 3.99 1 98 112 ILE B CA 1
ATOM 4669 C C . ILE B 1 112 ? -10.289 -34.406 5.129 1 98 112 ILE B C 1
ATOM 4671 O O . ILE B 1 112 ? -9.789 -35.406 5.617 1 98 112 ILE B O 1
ATOM 4675 N N . GLU B 1 113 ? -10.016 -33.188 5.488 1 95.62 113 GLU B N 1
ATOM 4676 C CA . GLU B 1 113 ? -9.055 -32.969 6.559 1 95.62 113 GLU B CA 1
ATOM 4677 C C . GLU B 1 113 ? -9.508 -33.594 7.859 1 95.62 113 GLU B C 1
ATOM 4679 O O . GLU B 1 113 ? -8.703 -34.219 8.578 1 95.62 113 GLU B O 1
ATOM 4684 N N . LYS B 1 114 ? -10.781 -33.469 8.125 1 96.56 114 LYS B N 1
ATOM 4685 C CA . LYS B 1 114 ? -11.344 -34.031 9.352 1 96.56 114 LYS B CA 1
ATOM 4686 C C . LYS B 1 114 ? -11.305 -35.562 9.312 1 96.56 114 LYS B C 1
ATOM 4688 O O . LYS B 1 114 ? -10.914 -36.219 10.297 1 96.56 114 LYS B O 1
ATOM 4693 N N . VAL B 1 115 ? -11.641 -36.156 8.25 1 97.56 115 VAL B N 1
ATOM 4694 C CA . VAL B 1 115 ? -11.805 -37.594 8.133 1 97.56 115 VAL B CA 1
ATOM 4695 C C . VAL B 1 115 ? -10.43 -38.281 8.086 1 97.56 115 VAL B C 1
ATOM 4697 O O . VAL B 1 115 ? -10.219 -39.312 8.727 1 97.56 115 VAL B O 1
ATOM 4700 N N . LEU B 1 116 ? -9.578 -37.719 7.344 1 96.88 116 LEU B N 1
ATOM 4701 C CA . LEU B 1 116 ? -8.297 -38.406 7.113 1 96.88 116 LEU B CA 1
ATOM 4702 C C . LEU B 1 116 ? -7.25 -37.906 8.117 1 96.88 116 LEU B C 1
ATOM 4704 O O . LEU B 1 116 ? -6.301 -38.656 8.414 1 96.88 116 LEU B O 1
ATOM 4708 N N . ASP B 1 117 ? -7.383 -36.625 8.586 1 91.81 117 ASP B N 1
ATOM 4709 C CA . ASP B 1 117 ? -6.453 -36.031 9.539 1 91.81 117 ASP B CA 1
ATOM 4710 C C . ASP B 1 117 ? -5.008 -36.219 9.086 1 91.81 117 ASP B C 1
ATOM 4712 O O . ASP B 1 117 ? -4.66 -35.906 7.945 1 91.81 117 ASP B O 1
ATOM 4716 N N . GLY B 1 118 ? -4.133 -36.844 9.867 1 90.75 118 GLY B N 1
ATOM 4717 C CA . GLY B 1 118 ? -2.719 -37.031 9.578 1 90.75 118 GLY B CA 1
ATOM 4718 C C . GLY B 1 118 ? -2.457 -37.969 8.422 1 90.75 118 GLY B C 1
ATOM 4719 O O . GLY B 1 118 ? -1.419 -37.875 7.762 1 90.75 118 GLY B O 1
ATOM 4720 N N . LYS B 1 119 ? -3.385 -38.844 8.133 1 94 119 LYS B N 1
ATOM 4721 C CA . LYS B 1 119 ? -3.225 -39.812 7.062 1 94 119 LYS B CA 1
ATOM 4722 C C . LYS B 1 119 ? -3.17 -39.125 5.695 1 94 119 LYS B C 1
ATOM 4724 O O . LYS B 1 119 ? -2.516 -39.625 4.777 1 94 119 LYS B O 1
ATOM 4729 N N . LEU B 1 120 ? -3.881 -38.062 5.57 1 95.81 120 LEU B N 1
ATOM 4730 C CA . LEU B 1 120 ? -3.898 -37.344 4.301 1 95.81 120 LEU B CA 1
ATOM 4731 C C . LEU B 1 120 ? -2.482 -36.969 3.865 1 95.81 120 LEU B C 1
ATOM 4733 O O . LEU B 1 120 ? -2.07 -37.281 2.748 1 95.81 120 LEU B O 1
ATOM 4737 N N . LEU B 1 121 ? -1.71 -36.375 4.746 1 94.31 121 LEU B N 1
ATOM 4738 C CA . LEU B 1 121 ? -0.356 -35.938 4.426 1 94.31 121 LEU B CA 1
ATOM 4739 C C . LEU B 1 121 ? 0.584 -37.125 4.285 1 94.31 121 LEU B C 1
ATOM 4741 O O . LEU B 1 121 ? 1.519 -37.094 3.482 1 94.31 121 LEU B O 1
ATOM 4745 N N . SER B 1 12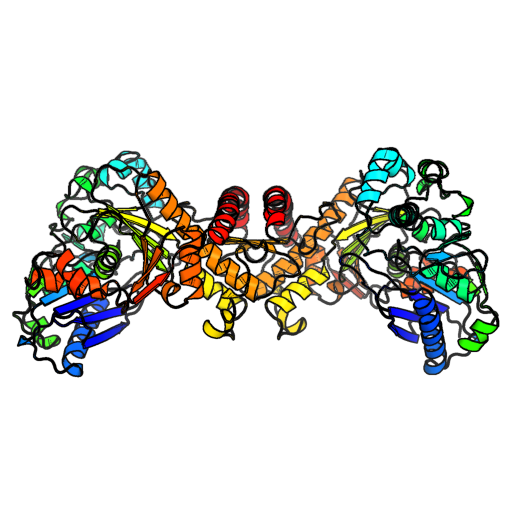2 ? 0.332 -38.094 5.055 1 95.19 122 SER B N 1
ATOM 4746 C CA . SER B 1 122 ? 1.218 -39.25 5.02 1 95.19 122 SER B CA 1
ATOM 4747 C C . SER B 1 122 ? 1.05 -40.062 3.723 1 95.19 122 SER B C 1
ATOM 4749 O O . SER B 1 122 ? 2.014 -40.625 3.201 1 95.19 122 SER B O 1
ATOM 4751 N N . ILE B 1 123 ? -0.146 -40.094 3.18 1 96.31 123 ILE B N 1
ATOM 4752 C CA . ILE B 1 123 ? -0.443 -40.906 2.01 1 96.31 123 ILE B CA 1
ATOM 4753 C C . ILE B 1 123 ? -0.372 -40.062 0.749 1 96.31 123 ILE B C 1
ATOM 4755 O O . ILE B 1 123 ? 0.46 -40.312 -0.129 1 96.31 123 ILE B O 1
ATOM 4759 N N . ALA B 1 124 ? -1.175 -39 0.76 1 96.12 124 ALA B N 1
ATOM 4760 C CA . ALA B 1 124 ? -1.304 -38.188 -0.436 1 96.12 124 ALA B CA 1
ATOM 4761 C C . ALA B 1 124 ? -0.225 -37.094 -0.474 1 96.12 124 ALA B C 1
ATOM 4763 O O . ALA B 1 124 ? 0.017 -36.5 -1.52 1 96.12 124 ALA B O 1
ATOM 4764 N N . ARG B 1 125 ? 0.356 -36.812 0.625 1 94.88 125 ARG B N 1
ATOM 4765 C CA . ARG B 1 125 ? 1.509 -35.938 0.772 1 94.88 125 ARG B CA 1
ATOM 4766 C C . ARG B 1 125 ? 1.117 -34.469 0.54 1 94.88 125 ARG B C 1
ATOM 4768 O O . ARG B 1 125 ? 1.981 -33.625 0.351 1 94.88 125 ARG B O 1
ATOM 4775 N N . ASN B 1 126 ? -0.122 -34.156 0.449 1 94.69 126 ASN B N 1
ATOM 4776 C CA . ASN B 1 126 ? -0.629 -32.812 0.225 1 94.69 126 ASN B CA 1
ATOM 4777 C C . ASN B 1 126 ? -1.864 -32.531 1.076 1 94.69 126 ASN B C 1
ATOM 4779 O O . ASN B 1 126 ? -2.619 -33.438 1.406 1 94.69 126 ASN B O 1
ATOM 4783 N N . ARG B 1 127 ? -2.039 -31.312 1.403 1 93 127 ARG B N 1
ATOM 4784 C CA . ARG B 1 127 ? -3.275 -30.875 2.053 1 93 127 ARG B CA 1
ATOM 4785 C C . ARG B 1 127 ? -4.43 -30.844 1.059 1 93 127 ARG B C 1
ATOM 4787 O O . ARG B 1 127 ? -4.215 -30.859 -0.155 1 93 127 ARG B O 1
ATOM 4794 N N . ALA B 1 128 ? -5.613 -30.844 1.671 1 94.81 128 ALA B N 1
ATOM 4795 C CA . ALA B 1 128 ? -6.789 -30.719 0.81 1 94.81 128 ALA B CA 1
ATOM 4796 C C . ALA B 1 128 ? -7 -29.266 0.376 1 94.81 128 ALA B C 1
ATOM 4798 O O . ALA B 1 128 ? -7.133 -28.375 1.216 1 94.81 128 ALA B O 1
ATOM 4799 N N . LEU B 1 129 ? -6.961 -29.094 -0.928 1 91.5 129 LEU B N 1
ATOM 4800 C CA . LEU B 1 129 ? -7.234 -27.766 -1.488 1 91.5 129 LEU B CA 1
ATOM 4801 C C . LEU B 1 129 ? -8.422 -27.812 -2.441 1 91.5 129 LEU B C 1
ATOM 4803 O O . LEU B 1 129 ? -8.664 -28.844 -3.088 1 91.5 129 LEU B O 1
ATOM 4807 N N . GLU B 1 130 ? -9.148 -26.734 -2.537 1 90 130 GLU B N 1
ATOM 4808 C CA . GLU B 1 130 ? -10.398 -26.688 -3.291 1 90 130 GLU B CA 1
ATOM 4809 C C . GLU B 1 130 ? -10.18 -27.094 -4.746 1 90 130 GLU B C 1
ATOM 4811 O O . GLU B 1 130 ? -11.062 -27.719 -5.355 1 90 130 GLU B O 1
ATOM 4816 N N . GLY B 1 131 ? -9.031 -26.844 -5.25 1 91.88 131 GLY B N 1
ATOM 4817 C CA . GLY B 1 131 ? -8.797 -27.094 -6.66 1 91.88 131 GLY B CA 1
ATOM 4818 C C . GLY B 1 131 ? -8.445 -28.531 -6.961 1 91.88 131 GLY B C 1
ATOM 4819 O O . GLY B 1 131 ? -8.484 -28.969 -8.117 1 91.88 131 GLY B O 1
ATOM 4820 N N . PHE B 1 132 ? -8.188 -29.344 -5.969 1 96.38 132 PHE B N 1
ATOM 4821 C CA . PHE B 1 132 ? -7.777 -30.719 -6.184 1 96.38 132 PHE B CA 1
ATOM 4822 C C . PHE B 1 132 ? -8.969 -31.594 -6.582 1 96.38 132 PHE B C 1
ATOM 4824 O O . PHE B 1 132 ? -10.117 -31.156 -6.484 1 96.38 132 PHE B O 1
ATOM 4831 N N . THR B 1 133 ? -8.789 -32.75 -7.016 1 98.5 133 THR B N 1
ATOM 4832 C CA . THR B 1 133 ? -9.789 -33.594 -7.684 1 98.5 133 THR B CA 1
ATOM 4833 C C . THR B 1 133 ? -10.711 -34.25 -6.664 1 98.5 133 THR B C 1
ATOM 4835 O O . THR B 1 133 ? -11.93 -34.25 -6.84 1 98.5 133 THR B O 1
ATOM 4838 N N . LEU B 1 134 ? -10.156 -34.781 -5.582 1 98.69 134 LEU B N 1
ATOM 4839 C CA . LEU B 1 134 ? -10.969 -35.5 -4.602 1 98.69 134 LEU B CA 1
ATOM 4840 C C . LEU B 1 134 ? -12.055 -34.594 -4.027 1 98.69 134 LEU B C 1
ATOM 4842 O O . LEU B 1 134 ? -13.219 -35 -3.943 1 98.69 134 LEU B O 1
ATOM 4846 N N . PRO B 1 135 ? -11.695 -33.375 -3.619 1 98.19 135 PRO B N 1
ATOM 4847 C CA . PRO B 1 135 ? -12.773 -32.5 -3.143 1 98.19 135 PRO B CA 1
ATOM 4848 C C . PRO B 1 135 ? -13.891 -32.344 -4.164 1 98.19 135 PRO B C 1
ATOM 4850 O O . PRO B 1 135 ? -15.062 -32.25 -3.791 1 98.19 135 PRO B O 1
ATOM 4853 N N . LYS B 1 136 ? -13.578 -32.344 -5.41 1 98.5 136 LYS B N 1
ATOM 4854 C CA . LYS B 1 136 ? -14.578 -32.188 -6.469 1 98.5 136 LYS B CA 1
ATOM 4855 C C . LYS B 1 136 ? -15.445 -33.438 -6.574 1 98.5 136 LYS B C 1
ATOM 4857 O O . LYS B 1 136 ? -16.656 -33.344 -6.797 1 98.5 136 LYS B O 1
ATOM 4862 N N . ILE B 1 137 ? -14.875 -34.562 -6.484 1 98.75 137 ILE B N 1
ATOM 4863 C CA . ILE B 1 137 ? -15.625 -35.812 -6.504 1 98.75 137 ILE B CA 1
ATOM 4864 C C . ILE B 1 137 ? -16.609 -35.844 -5.34 1 98.75 137 ILE B C 1
ATOM 4866 O O . ILE B 1 137 ? -17.781 -36.219 -5.512 1 98.75 137 ILE B O 1
ATOM 4870 N N . LEU B 1 138 ? -16.094 -35.406 -4.207 1 98.69 138 LEU B N 1
ATOM 4871 C CA . LEU B 1 138 ? -16.953 -35.375 -3.031 1 98.69 138 LEU B CA 1
ATOM 4872 C C . LEU B 1 138 ? -18.078 -34.375 -3.211 1 98.69 138 LEU B C 1
ATOM 4874 O O . LEU B 1 138 ? -19.203 -34.594 -2.754 1 98.69 138 LEU B O 1
ATOM 4878 N N . TRP B 1 139 ? -17.766 -33.281 -3.797 1 98.44 139 TRP B N 1
ATOM 4879 C CA . TRP B 1 139 ? -18.828 -32.312 -4.086 1 98.44 139 TRP B CA 1
ATOM 4880 C C . TRP B 1 139 ? -19.906 -32.938 -4.969 1 98.44 139 TRP B C 1
ATOM 4882 O O . TRP B 1 139 ? -21.094 -32.781 -4.703 1 98.44 139 TRP B O 1
ATOM 4892 N N . VAL B 1 140 ? -19.547 -33.688 -6.02 1 98.44 140 VAL B N 1
ATOM 4893 C CA . VAL B 1 140 ? -20.5 -34.312 -6.914 1 98.44 140 VAL B CA 1
ATOM 4894 C C . VAL B 1 140 ? -21.266 -35.406 -6.156 1 98.44 140 VAL B C 1
ATOM 4896 O O . VAL B 1 140 ? -22.469 -35.562 -6.34 1 98.44 140 VAL B O 1
ATOM 4899 N N . GLN B 1 141 ? -20.516 -36.125 -5.363 1 98.25 141 GLN B N 1
ATOM 4900 C CA . GLN B 1 141 ? -21.141 -37.156 -4.531 1 98.25 141 GLN B CA 1
ATOM 4901 C C . GLN B 1 141 ? -22.266 -36.562 -3.691 1 98.25 141 GLN B C 1
ATOM 4903 O O . GLN B 1 141 ? -23.312 -37.188 -3.527 1 98.25 141 GLN B O 1
ATOM 4908 N N . GLU B 1 142 ? -22.109 -35.375 -3.201 1 98 142 GLU B N 1
ATOM 4909 C CA . GLU B 1 142 ? -23.047 -34.75 -2.283 1 98 142 GLU B CA 1
ATOM 4910 C C . GLU B 1 142 ? -24.141 -34 -3.045 1 98 142 GLU B C 1
ATOM 4912 O O . GLU B 1 142 ? -25.297 -34 -2.631 1 98 142 GLU B O 1
ATOM 4917 N N . ASN B 1 143 ? -23.812 -33.406 -4.141 1 97.81 143 ASN B N 1
ATOM 4918 C CA . ASN B 1 143 ? -24.719 -32.469 -4.789 1 97.81 143 ASN B CA 1
ATOM 4919 C C . ASN B 1 143 ? -25.359 -33.062 -6.043 1 97.81 143 ASN B C 1
ATOM 4921 O O . ASN B 1 143 ? -26.438 -32.656 -6.449 1 97.81 143 ASN B O 1
ATOM 4925 N N . GLU B 1 144 ? -24.625 -33.969 -6.621 1 97.75 144 GLU B N 1
ATOM 4926 C CA . GLU B 1 144 ? -25.094 -34.625 -7.844 1 97.75 144 GLU B CA 1
ATOM 4927 C C . GLU B 1 144 ? -24.875 -36.125 -7.785 1 97.75 144 GLU B C 1
ATOM 4929 O O . GLU B 1 144 ? -24.281 -36.719 -8.695 1 97.75 144 GLU B O 1
ATOM 4934 N N . PRO B 1 145 ? -25.469 -36.781 -6.824 1 97.62 145 PRO B N 1
ATOM 4935 C CA . PRO B 1 145 ? -25.172 -38.219 -6.594 1 97.62 145 PRO B CA 1
ATOM 4936 C C . PRO B 1 145 ? -25.578 -39.094 -7.777 1 97.62 145 PRO B C 1
ATOM 4938 O O . PRO B 1 145 ? -24.906 -40.094 -8.055 1 97.62 145 PRO B O 1
ATOM 4941 N N . GLU B 1 146 ? -26.578 -38.781 -8.531 1 97.69 146 GLU B N 1
ATOM 4942 C CA . GLU B 1 146 ? -27.016 -39.562 -9.68 1 97.69 146 GLU B CA 1
ATOM 4943 C C . GLU B 1 146 ? -25.953 -39.594 -10.773 1 97.69 146 GLU B C 1
ATOM 4945 O O . GLU B 1 146 ? -25.75 -40.594 -11.453 1 97.69 146 GLU B O 1
ATOM 4950 N N . LEU B 1 147 ? -25.344 -38.5 -10.898 1 97.5 147 LEU B N 1
ATOM 4951 C CA . LEU B 1 147 ? -24.281 -38.406 -11.906 1 97.5 147 LEU B CA 1
ATOM 4952 C C . LEU B 1 147 ? -23.094 -39.281 -11.516 1 97.5 147 LEU B C 1
ATOM 4954 O O . LEU B 1 147 ? -22.5 -39.938 -12.367 1 97.5 147 LEU B O 1
ATOM 4958 N N . LEU B 1 148 ? -22.75 -39.219 -10.234 1 97.69 148 LEU B N 1
ATOM 4959 C CA . LEU B 1 148 ? -21.609 -40 -9.797 1 97.69 148 LEU B CA 1
ATOM 4960 C C . LEU B 1 148 ? -21.906 -41.5 -9.945 1 97.69 148 LEU B C 1
ATOM 4962 O O . LEU B 1 148 ? -21.016 -42.281 -10.273 1 97.69 148 LEU B O 1
ATOM 4966 N N . GLN B 1 149 ? -23.109 -41.844 -9.734 1 96.75 149 GLN B N 1
ATOM 4967 C CA . GLN B 1 149 ? -23.516 -43.25 -9.859 1 96.75 149 GLN B CA 1
ATOM 4968 C C . GLN B 1 149 ? -23.391 -43.719 -11.305 1 96.75 149 GLN B C 1
ATOM 4970 O O . GLN B 1 149 ? -23.141 -44.906 -11.547 1 96.75 149 GLN B O 1
ATOM 4975 N N . GLN B 1 150 ? -23.531 -42.844 -12.203 1 97.56 150 GLN B N 1
ATOM 4976 C CA . GLN B 1 150 ? -23.438 -43.188 -13.625 1 97.56 150 GLN B CA 1
ATOM 4977 C C . GLN B 1 150 ? -21.984 -43.219 -14.086 1 97.56 150 GLN B C 1
ATOM 4979 O O . GLN B 1 150 ? -21.688 -43.75 -15.164 1 97.56 150 GLN B O 1
ATOM 4984 N N . ALA B 1 151 ? -21.094 -42.781 -13.266 1 98 151 ALA B N 1
ATOM 4985 C CA . ALA B 1 151 ? -19.688 -42.656 -13.672 1 98 151 ALA B CA 1
ATOM 4986 C C . ALA B 1 151 ? -19 -44.031 -13.641 1 98 151 ALA B C 1
ATOM 4988 O O . ALA B 1 151 ? -19.141 -44.781 -12.68 1 98 151 ALA B O 1
ATOM 4989 N N . SER B 1 152 ? -18.359 -44.375 -14.68 1 97.5 152 SER B N 1
ATOM 4990 C CA . SER B 1 152 ? -17.547 -45.562 -14.734 1 97.5 152 SER B CA 1
ATOM 4991 C C . SER B 1 152 ? -16.125 -45.312 -14.227 1 97.5 152 SER B C 1
ATOM 4993 O O . SER B 1 152 ? -15.516 -46.156 -13.602 1 97.5 152 SER B O 1
ATOM 4995 N N . LEU B 1 153 ? -15.555 -44.188 -14.547 1 96.81 153 LEU B N 1
ATOM 4996 C CA . LEU B 1 153 ? -14.258 -43.75 -14.031 1 96.81 153 LEU B CA 1
ATOM 4997 C C . LEU B 1 153 ? -14.109 -42.25 -14.164 1 96.81 153 LEU B C 1
ATOM 4999 O O . LEU B 1 153 ? -14.984 -41.562 -14.711 1 96.81 153 LEU B O 1
ATOM 5003 N N . PHE B 1 154 ? -13.148 -41.656 -13.531 1 98.56 154 PHE B N 1
ATOM 5004 C CA . PHE B 1 154 ? -12.805 -40.25 -13.711 1 98.56 154 PHE B CA 1
ATOM 5005 C C . PHE B 1 154 ? -11.469 -40.125 -14.43 1 98.56 154 PHE B C 1
ATOM 5007 O O . PHE B 1 154 ? -10.633 -41 -14.375 1 98.56 154 PHE B O 1
ATOM 5014 N N . LEU B 1 155 ? -11.312 -39.062 -15.164 1 98.56 155 LEU B N 1
ATOM 5015 C CA . LEU B 1 155 ? -10.078 -38.688 -15.844 1 98.56 155 LEU B CA 1
ATOM 5016 C C . LEU B 1 155 ? -9.711 -37.25 -15.539 1 98.56 155 LEU B C 1
ATOM 5018 O O . LEU B 1 155 ? -10.531 -36.469 -15.023 1 98.56 155 LEU B O 1
ATOM 5022 N N . LEU B 1 156 ? -8.516 -36.906 -15.734 1 98.38 156 LEU B N 1
ATOM 5023 C CA . LEU B 1 156 ? -8.062 -35.531 -15.742 1 98.38 156 LEU B CA 1
ATOM 5024 C C . LEU B 1 156 ? -8.047 -34.969 -17.156 1 98.38 156 LEU B C 1
ATOM 5026 O O . LEU B 1 156 ? -8.164 -35.719 -18.125 1 98.38 156 LEU B O 1
ATOM 5030 N N . PRO B 1 157 ? -7.922 -33.688 -17.359 1 98 157 PRO B N 1
ATOM 5031 C CA . PRO B 1 157 ? -8.141 -33.062 -18.672 1 98 157 PRO B CA 1
ATOM 5032 C C . PRO B 1 157 ? -7.289 -33.719 -19.766 1 98 157 PRO B C 1
ATOM 5034 O O . PRO B 1 157 ? -7.824 -34.156 -20.797 1 98 157 PRO B O 1
ATOM 5037 N N . LYS B 1 158 ? -6.031 -33.75 -19.594 1 97.69 158 LYS B N 1
ATOM 5038 C CA . LYS B 1 158 ? -5.227 -34.312 -20.688 1 97.69 158 LYS B CA 1
ATOM 5039 C C . LYS B 1 158 ? -5.508 -35.781 -20.891 1 97.69 158 LYS B C 1
ATOM 5041 O O . LYS B 1 158 ? -5.375 -36.281 -22.016 1 97.69 158 LYS B O 1
ATOM 5046 N N . ASP B 1 159 ? -5.867 -36.531 -19.844 1 98.25 159 ASP B N 1
ATOM 5047 C CA . ASP B 1 159 ? -6.188 -37.969 -19.953 1 98.25 159 ASP B CA 1
ATOM 5048 C C . ASP B 1 159 ? -7.438 -38.188 -20.812 1 98.25 159 ASP B C 1
ATOM 5050 O O . ASP B 1 159 ? -7.523 -39.156 -21.562 1 98.25 159 ASP B O 1
ATOM 5054 N N . TYR B 1 160 ? -8.367 -37.25 -20.594 1 98.69 160 TYR B N 1
ATOM 5055 C CA . TYR B 1 160 ? -9.578 -37.375 -21.406 1 98.69 160 TYR B CA 1
ATOM 5056 C C . TYR B 1 160 ? -9.266 -37.156 -22.875 1 98.69 160 TYR B C 1
ATOM 5058 O O . TYR B 1 160 ? -9.766 -37.875 -23.734 1 98.69 160 TYR B O 1
ATOM 5066 N N . VAL B 1 161 ? -8.492 -36.156 -23.156 1 98.62 161 VAL B N 1
ATOM 5067 C CA . VAL B 1 161 ? -8.117 -35.875 -24.547 1 98.62 161 VAL B CA 1
ATOM 5068 C C . VAL B 1 161 ? -7.379 -37.094 -25.125 1 98.62 161 VAL B C 1
ATOM 5070 O O . VAL B 1 161 ? -7.652 -37.5 -26.25 1 98.62 161 VAL B O 1
ATOM 5073 N N . ARG B 1 162 ? -6.453 -37.594 -24.391 1 98.38 162 ARG B N 1
ATOM 5074 C CA . ARG B 1 162 ? -5.711 -38.781 -24.828 1 98.38 162 ARG B CA 1
ATOM 5075 C C . ARG B 1 162 ? -6.652 -39.938 -25.094 1 98.38 162 ARG B C 1
ATOM 5077 O O . ARG B 1 162 ? -6.512 -40.625 -26.094 1 98.38 162 ARG B O 1
ATOM 5084 N N . TYR B 1 163 ? -7.57 -40.188 -24.172 1 98.19 163 TYR B N 1
ATOM 5085 C CA . TYR B 1 163 ? -8.57 -41.219 -24.344 1 98.19 163 TYR B CA 1
ATOM 5086 C C . TYR B 1 163 ? -9.328 -41.031 -25.656 1 98.19 163 TYR B C 1
ATOM 5088 O O . TYR B 1 163 ? -9.508 -42 -26.406 1 98.19 163 TYR B O 1
ATOM 5096 N N . ARG B 1 164 ? -9.734 -39.844 -25.906 1 98.31 164 ARG B N 1
ATOM 5097 C CA . ARG B 1 164 ? -10.516 -39.562 -27.109 1 98.31 164 ARG B CA 1
ATOM 5098 C C . ARG B 1 164 ? -9.688 -39.781 -28.375 1 98.31 164 ARG B C 1
ATOM 5100 O O . ARG B 1 164 ? -10.234 -40.125 -29.422 1 98.31 164 ARG B O 1
ATOM 5107 N N . LEU B 1 165 ? -8.398 -39.656 -28.266 1 98.25 165 LEU B N 1
ATOM 5108 C CA . LEU B 1 165 ? -7.523 -39.781 -29.422 1 98.25 165 LEU B CA 1
ATOM 5109 C C . LEU B 1 165 ? -7.109 -41.25 -29.609 1 98.25 165 LEU B C 1
ATOM 5111 O O . LEU B 1 165 ? -6.785 -41.656 -30.734 1 98.25 165 LEU B O 1
ATOM 5115 N N . THR B 1 166 ? -7.094 -42.062 -28.547 1 97.88 166 THR B N 1
ATOM 5116 C CA . THR B 1 166 ? -6.469 -43.375 -28.625 1 97.88 166 THR B CA 1
ATOM 5117 C C . THR B 1 166 ? -7.457 -44.469 -28.219 1 97.88 166 THR B C 1
ATOM 5119 O O . THR B 1 166 ? -7.23 -45.656 -28.5 1 97.88 166 THR B O 1
ATOM 5122 N N . GLY B 1 167 ? -8.453 -44.125 -27.438 1 96.81 167 GLY B N 1
ATOM 5123 C CA . GLY B 1 167 ? -9.383 -45.094 -26.906 1 96.81 167 GLY B CA 1
ATOM 5124 C C . GLY B 1 167 ? -8.914 -45.719 -25.594 1 96.81 167 GLY B C 1
ATOM 5125 O O . GLY B 1 167 ? -9.617 -46.562 -25.016 1 96.81 167 GLY B O 1
ATOM 5126 N N . ASP B 1 168 ? -7.824 -45.344 -25.078 1 95.44 168 ASP B N 1
ATOM 5127 C CA . ASP B 1 168 ? -7.223 -45.938 -23.906 1 95.44 168 ASP B CA 1
ATOM 5128 C C . ASP B 1 168 ? -7.492 -45.125 -22.656 1 95.44 168 ASP B C 1
ATOM 5130 O O . ASP B 1 168 ? -7.25 -43.906 -22.641 1 95.44 168 ASP B O 1
ATOM 5134 N N . TYR B 1 169 ? -8.008 -45.812 -21.609 1 96.56 169 TYR B N 1
ATOM 5135 C CA . TYR B 1 169 ? -8.18 -45.156 -20.312 1 96.56 169 TYR B CA 1
ATOM 5136 C C . TYR B 1 169 ? -6.938 -45.344 -19.438 1 96.56 169 TYR B C 1
ATOM 5138 O O . TYR B 1 169 ? -6.582 -46.469 -19.094 1 96.56 169 TYR B O 1
ATOM 5146 N N . ALA B 1 170 ? -6.258 -44.281 -19.109 1 97.62 170 ALA B N 1
ATOM 5147 C CA . ALA B 1 170 ? -5.09 -44.344 -18.234 1 97.62 170 ALA B CA 1
ATOM 5148 C C . ALA B 1 170 ? -4.789 -42.969 -17.641 1 97.62 170 ALA B C 1
ATOM 5150 O O . ALA B 1 170 ? -5.316 -41.969 -18.094 1 97.62 170 ALA B O 1
ATOM 5151 N N . MET B 1 171 ? -4.023 -42.938 -16.594 1 98.56 171 MET B N 1
ATOM 5152 C CA . MET B 1 171 ? -3.549 -41.719 -15.938 1 98.56 171 MET B CA 1
ATOM 5153 C C . MET B 1 171 ? -2.096 -41.875 -15.5 1 98.56 171 MET B C 1
ATOM 5155 O O . MET B 1 171 ? -1.712 -42.906 -14.961 1 98.56 171 MET B O 1
ATOM 5159 N N . ASP B 1 172 ? -1.291 -40.906 -15.844 1 98.38 172 ASP B N 1
ATOM 5160 C CA . ASP B 1 172 ? 0.101 -41 -15.422 1 98.38 172 ASP B CA 1
ATOM 5161 C C . ASP B 1 172 ? 0.257 -40.625 -13.953 1 98.38 172 ASP B C 1
ATOM 5163 O O . ASP B 1 172 ? -0.615 -39.969 -13.383 1 98.38 172 ASP B O 1
ATOM 5167 N N . TYR B 1 173 ? 1.368 -40.938 -13.312 1 98.44 173 TYR B N 1
ATOM 5168 C CA . TYR B 1 173 ? 1.593 -40.75 -11.883 1 98.44 173 TYR B CA 1
ATOM 5169 C C . TYR B 1 173 ? 1.683 -39.281 -11.508 1 98.44 173 TYR B C 1
ATOM 5171 O O . TYR B 1 173 ? 1.234 -38.875 -10.438 1 98.44 173 TYR B O 1
ATOM 5179 N N . SER B 1 174 ? 2.285 -38.469 -12.359 1 98.19 174 SER B N 1
ATOM 5180 C CA . SER B 1 174 ? 2.455 -37.062 -12.039 1 98.19 174 SER B CA 1
ATOM 5181 C C . SER B 1 174 ? 1.107 -36.375 -11.898 1 98.19 174 SER B C 1
ATOM 5183 O O . SER B 1 174 ? 0.924 -35.531 -11 1 98.19 174 SER B O 1
ATOM 5185 N N . ASP B 1 175 ? 0.218 -36.656 -12.695 1 97.94 175 ASP B N 1
ATOM 5186 C CA . ASP B 1 175 ? -1.124 -36.094 -12.633 1 97.94 175 ASP B CA 1
ATOM 5187 C C . ASP B 1 175 ? -1.937 -36.719 -11.5 1 97.94 175 ASP B C 1
ATOM 5189 O O . ASP B 1 175 ? -2.678 -36.031 -10.805 1 97.94 175 ASP B O 1
ATOM 5193 N N . ALA B 1 176 ? -1.819 -38.031 -11.344 1 98.5 176 ALA B N 1
ATOM 5194 C CA . ALA B 1 176 ? -2.531 -38.75 -10.289 1 98.5 176 ALA B CA 1
ATOM 5195 C C . ALA B 1 176 ? -2.17 -38.188 -8.906 1 98.5 176 ALA B C 1
ATOM 5197 O O . ALA B 1 176 ? -3.018 -38.156 -8.016 1 98.5 176 ALA B O 1
ATOM 5198 N N . ALA B 1 177 ? -0.975 -37.844 -8.773 1 97.81 177 ALA B N 1
ATOM 5199 C CA . ALA B 1 177 ? -0.483 -37.344 -7.5 1 97.81 177 ALA B CA 1
ATOM 5200 C C . ALA B 1 177 ? -1.257 -36.094 -7.074 1 97.81 177 ALA B C 1
ATOM 5202 O O . ALA B 1 177 ? -1.378 -35.812 -5.879 1 97.81 177 ALA B O 1
ATOM 5203 N N . GLY B 1 178 ? -1.837 -35.375 -8.031 1 96.81 178 GLY B N 1
ATOM 5204 C CA . GLY B 1 178 ? -2.562 -34.156 -7.746 1 96.81 178 GLY B CA 1
ATOM 5205 C C . GLY B 1 178 ? -4.027 -34.406 -7.434 1 96.81 178 GLY B C 1
ATOM 5206 O O . GLY B 1 178 ? -4.785 -33.438 -7.234 1 96.81 178 GLY B O 1
ATOM 5207 N N . THR B 1 179 ? -4.5 -35.594 -7.309 1 98.25 179 THR B N 1
ATOM 5208 C CA . THR B 1 179 ? -5.914 -35.906 -7.133 1 98.25 179 THR B CA 1
ATOM 5209 C C . THR B 1 179 ? -6.262 -36.031 -5.652 1 98.25 179 THR B C 1
ATOM 5211 O O . THR B 1 179 ? -7.434 -35.969 -5.277 1 98.25 179 THR B O 1
ATOM 5214 N N . LEU B 1 180 ? -5.309 -36.281 -4.781 1 97.94 180 LEU B N 1
ATOM 5215 C CA . LEU B 1 180 ? -5.441 -36.625 -3.371 1 97.94 180 LEU B CA 1
ATOM 5216 C C . LEU B 1 180 ? -5.93 -38.062 -3.209 1 97.94 180 LEU B C 1
ATOM 5218 O O . LEU B 1 180 ? -6.387 -38.438 -2.131 1 97.94 180 LEU B O 1
ATOM 5222 N N . LEU B 1 181 ? -5.832 -38.844 -4.258 1 98.56 181 LEU B N 1
ATOM 5223 C CA . LEU B 1 181 ? -6.289 -40.25 -4.195 1 98.56 181 LEU B CA 1
ATOM 5224 C C . LEU B 1 181 ? -5.121 -41.188 -4.363 1 98.56 181 LEU B C 1
ATOM 5226 O O . LEU B 1 181 ? -5.27 -42.406 -4.141 1 98.56 181 LEU B O 1
ATOM 5230 N N . LEU B 1 182 ? -4.023 -40.656 -4.727 1 98.56 182 LEU B N 1
ATOM 5231 C CA . LEU B 1 182 ? -2.844 -41.5 -4.941 1 98.56 182 LEU B CA 1
ATOM 5232 C C . LEU B 1 182 ? -2.016 -41.594 -3.668 1 98.56 182 LEU B C 1
ATOM 5234 O O . LEU B 1 182 ? -1.821 -40.625 -2.959 1 98.56 182 LEU B O 1
ATOM 5238 N N . ASP B 1 183 ? -1.62 -42.812 -3.354 1 97.94 183 ASP B N 1
ATOM 5239 C CA . ASP B 1 183 ? -0.452 -43 -2.496 1 97.94 183 ASP B CA 1
ATOM 5240 C C . ASP B 1 183 ? 0.834 -42.656 -3.238 1 97.94 183 ASP B C 1
ATOM 5242 O O . ASP B 1 183 ? 1.373 -43.469 -3.98 1 97.94 183 ASP B O 1
ATOM 5246 N N . VAL B 1 184 ? 1.312 -41.469 -2.992 1 97.06 184 VAL B N 1
ATOM 5247 C CA . VAL B 1 184 ? 2.342 -40.844 -3.82 1 97.06 184 VAL B CA 1
ATOM 5248 C C . VAL B 1 184 ? 3.621 -41.688 -3.762 1 97.06 184 VAL B C 1
ATOM 5250 O O . VAL B 1 184 ? 4.18 -42.062 -4.797 1 97.06 184 VAL B O 1
ATOM 5253 N N . ALA B 1 185 ? 4.02 -42.062 -2.625 1 95.19 185 ALA B N 1
ATOM 5254 C CA . ALA B 1 185 ? 5.246 -42.844 -2.457 1 95.19 185 ALA B CA 1
ATOM 5255 C C . ALA B 1 185 ? 5.082 -44.25 -3.004 1 95.19 185 ALA B C 1
ATOM 5257 O O . ALA B 1 185 ? 6.012 -44.812 -3.592 1 95.19 185 ALA B O 1
ATOM 5258 N N . GLY B 1 186 ? 3.912 -44.781 -2.785 1 95.38 186 GLY B N 1
ATOM 5259 C CA . GLY B 1 186 ? 3.656 -46.156 -3.162 1 95.38 186 GLY B CA 1
ATOM 5260 C C . GLY B 1 186 ? 3.283 -46.312 -4.625 1 95.38 186 GLY B C 1
ATOM 5261 O O . GLY B 1 186 ? 3.264 -47.438 -5.145 1 95.38 186 GLY B O 1
ATOM 5262 N N . LYS B 1 187 ? 2.99 -45.312 -5.305 1 96.81 187 LYS B N 1
ATOM 5263 C CA . LYS B 1 187 ? 2.635 -45.281 -6.723 1 96.81 187 LYS B CA 1
ATOM 5264 C C . LYS B 1 187 ? 1.457 -46.219 -7.004 1 96.81 187 LYS B C 1
ATOM 5266 O O . LYS B 1 187 ? 1.517 -47.031 -7.91 1 96.81 187 LYS B O 1
ATOM 5271 N N . GLN B 1 188 ? 0.465 -46.125 -6.254 1 98 188 GLN B N 1
ATOM 5272 C CA . GLN B 1 188 ? -0.795 -46.812 -6.441 1 98 188 GLN B CA 1
ATOM 5273 C C . GLN B 1 188 ? -1.969 -46 -5.891 1 98 188 GLN B C 1
ATOM 5275 O O . GLN B 1 188 ? -1.794 -45.188 -4.988 1 98 188 GLN B O 1
ATOM 5280 N N . TRP B 1 189 ? -3.123 -46.25 -6.441 1 98.62 189 TRP B N 1
ATOM 5281 C CA . TRP B 1 189 ? -4.301 -45.625 -5.867 1 98.62 189 TRP B CA 1
ATOM 5282 C C . TRP B 1 189 ? -4.5 -46.062 -4.414 1 98.62 189 TRP B C 1
ATOM 5284 O O . TRP B 1 189 ? -4.32 -47.219 -4.074 1 98.62 189 TRP B O 1
ATOM 5294 N N . SER B 1 190 ? -4.855 -45.125 -3.592 1 98.5 190 SER B N 1
ATOM 5295 C CA . SER B 1 190 ? -5.031 -45.438 -2.174 1 98.5 190 SER B CA 1
ATOM 5296 C C . SER B 1 190 ? -6.426 -45.969 -1.896 1 98.5 190 SER B C 1
ATOM 5298 O O . SER B 1 190 ? -7.402 -45.219 -1.871 1 98.5 190 SER B O 1
ATOM 5300 N N . THR B 1 191 ? -6.504 -47.25 -1.581 1 97.81 191 THR B N 1
ATOM 5301 C CA . THR B 1 191 ? -7.777 -47.844 -1.183 1 97.81 191 THR B CA 1
ATOM 5302 C C . THR B 1 191 ? -8.266 -47.219 0.133 1 97.81 191 THR B C 1
ATOM 5304 O O . THR B 1 191 ? -9.469 -47.062 0.338 1 97.81 191 THR B O 1
ATOM 5307 N N . GLU B 1 192 ? -7.32 -46.938 0.962 1 97.44 192 GLU B N 1
ATOM 5308 C CA . GLU B 1 192 ? -7.652 -46.344 2.256 1 97.44 192 GLU B CA 1
ATOM 5309 C C . GLU B 1 192 ? -8.383 -45 2.084 1 97.44 192 GLU B C 1
ATOM 5311 O O . GLU B 1 192 ? -9.414 -44.781 2.719 1 97.44 192 GLU B O 1
ATOM 5316 N N . ILE B 1 193 ? -7.891 -44.156 1.24 1 98.12 193 ILE B N 1
ATOM 5317 C CA . ILE B 1 193 ? -8.531 -42.844 1.01 1 98.12 193 ILE B CA 1
ATOM 5318 C C . ILE B 1 193 ? -9.867 -43.062 0.301 1 98.12 193 ILE B C 1
ATOM 5320 O O . ILE B 1 193 ? -10.875 -42.469 0.688 1 98.12 193 ILE B O 1
ATOM 5324 N N . ALA B 1 194 ? -9.93 -43.906 -0.694 1 98.12 194 ALA B N 1
ATOM 5325 C CA . ALA B 1 194 ? -11.156 -44.156 -1.44 1 98.12 194 ALA B CA 1
ATOM 5326 C C . ALA B 1 194 ? -12.258 -44.688 -0.528 1 98.12 194 ALA B C 1
ATOM 5328 O O . ALA B 1 194 ? -13.391 -44.219 -0.562 1 98.12 194 ALA B O 1
ATOM 5329 N N . GLU B 1 195 ? -11.891 -45.594 0.297 1 97.44 195 GLU B N 1
ATOM 5330 C CA . GLU B 1 195 ? -12.859 -46.219 1.187 1 97.44 195 GLU B CA 1
ATOM 5331 C C . GLU B 1 195 ? -13.367 -45.25 2.238 1 97.44 195 GLU B C 1
ATOM 5333 O O . GLU B 1 195 ? -14.531 -45.312 2.646 1 97.44 195 GLU B O 1
ATOM 5338 N N . ALA B 1 196 ? -12.492 -44.406 2.666 1 97.94 196 ALA B N 1
ATOM 5339 C CA . ALA B 1 196 ? -12.867 -43.438 3.68 1 97.94 196 ALA B CA 1
ATOM 5340 C C . ALA B 1 196 ? -14.031 -42.562 3.201 1 97.94 196 ALA B C 1
ATOM 5342 O O . ALA B 1 196 ? -14.781 -42.031 4.016 1 97.94 196 ALA B O 1
ATOM 5343 N N . PHE B 1 197 ? -14.242 -42.5 1.912 1 98.12 197 PHE B N 1
ATOM 5344 C CA . PHE B 1 197 ? -15.297 -41.625 1.389 1 98.12 197 PHE B CA 1
ATOM 5345 C C . PHE B 1 197 ? -16.281 -42.438 0.535 1 98.12 197 PHE B C 1
ATOM 5347 O O . PHE B 1 197 ? -16.984 -41.875 -0.302 1 98.12 197 PHE B O 1
ATOM 5354 N N . ASP B 1 198 ? -16.234 -43.75 0.631 1 97.69 198 ASP B N 1
ATOM 5355 C CA . ASP B 1 198 ? -17.156 -44.656 -0.037 1 97.69 198 ASP B CA 1
ATOM 5356 C C . ASP B 1 198 ? -17.047 -44.531 -1.555 1 97.69 198 ASP B C 1
ATOM 5358 O O . ASP B 1 198 ? -18.078 -44.469 -2.246 1 97.69 198 ASP B O 1
ATOM 5362 N N . LEU B 1 199 ? -15.891 -44.375 -1.98 1 98 199 LEU B N 1
ATOM 5363 C CA . LEU B 1 199 ? -15.633 -44.344 -3.418 1 98 199 LEU B CA 1
ATOM 5364 C C . LEU B 1 199 ? -15.078 -45.688 -3.895 1 98 199 LEU B C 1
ATOM 5366 O O . LEU B 1 199 ? -14.133 -46.219 -3.299 1 98 199 LEU B O 1
ATOM 5370 N N . PRO B 1 200 ? -15.68 -46.281 -4.887 1 96.88 200 PRO B N 1
ATOM 5371 C CA . PRO B 1 200 ? -15.094 -47.531 -5.41 1 96.88 200 PRO B CA 1
ATOM 5372 C C . PRO B 1 200 ? -13.75 -47.281 -6.102 1 96.88 200 PRO B C 1
ATOM 5374 O O . PRO B 1 200 ? -13.609 -46.344 -6.875 1 96.88 200 PRO B O 1
ATOM 5377 N N . ILE B 1 201 ? -12.852 -48.156 -5.895 1 97 201 ILE B N 1
ATOM 5378 C CA . ILE B 1 201 ? -11.516 -48 -6.477 1 97 201 ILE B CA 1
ATOM 5379 C C . ILE B 1 201 ? -11.609 -48.094 -8 1 97 201 ILE B C 1
ATOM 5381 O O . ILE B 1 201 ? -10.734 -47.594 -8.711 1 97 201 ILE B O 1
ATOM 5385 N N . SER B 1 202 ? -12.695 -48.781 -8.516 1 96.31 202 SER B N 1
ATOM 5386 C CA . SER B 1 202 ? -12.906 -48.938 -9.953 1 96.31 202 SER B CA 1
ATOM 5387 C C . SER B 1 202 ? -13.141 -47.594 -10.633 1 96.31 202 SER B C 1
ATOM 5389 O O . SER B 1 202 ? -13.078 -47.469 -11.859 1 96.31 202 SER B O 1
ATOM 5391 N N . LEU B 1 203 ? -13.406 -46.594 -9.844 1 97.69 203 LEU B N 1
ATOM 5392 C CA . LEU B 1 203 ? -13.555 -45.25 -10.367 1 97.69 203 LEU B CA 1
ATOM 5393 C C . LEU B 1 203 ? -12.219 -44.719 -10.875 1 97.69 203 LEU B C 1
ATOM 5395 O O . LEU B 1 203 ? -12.18 -43.781 -11.68 1 97.69 203 LEU B O 1
ATOM 5399 N N . CYS B 1 204 ? -11.102 -45.281 -10.375 1 98.31 204 CYS B N 1
ATOM 5400 C CA . CYS B 1 204 ? -9.758 -44.812 -10.695 1 98.31 204 CYS B CA 1
ATOM 5401 C C . CYS B 1 204 ? -9.203 -45.562 -11.906 1 98.31 204 CYS B C 1
ATOM 5403 O O . CYS B 1 204 ? -9.234 -46.781 -11.961 1 98.31 204 CYS B O 1
ATOM 5405 N N . PRO B 1 205 ? -8.695 -44.812 -12.883 1 98.19 205 PRO B N 1
ATOM 5406 C CA . PRO B 1 205 ? -8.148 -45.5 -14.07 1 98.19 205 PRO B CA 1
ATOM 5407 C C . PRO B 1 205 ? -6.797 -46.156 -13.797 1 98.19 205 PRO B C 1
ATOM 5409 O O . PRO B 1 205 ? -6.191 -45.938 -12.75 1 98.19 205 PRO B O 1
ATOM 5412 N N . ARG B 1 206 ? -6.418 -47 -14.766 1 97.44 206 ARG B N 1
ATOM 5413 C CA . ARG B 1 206 ? -5.109 -47.625 -14.656 1 97.44 206 ARG B CA 1
ATOM 5414 C C . ARG B 1 206 ? -3.992 -46.594 -14.648 1 97.44 206 ARG B C 1
ATOM 5416 O O . ARG B 1 206 ? -4.051 -45.594 -15.375 1 97.44 206 ARG B O 1
ATOM 5423 N N . LEU B 1 207 ? -2.943 -46.875 -13.828 1 98.5 207 LEU B N 1
ATOM 5424 C CA . LEU B 1 207 ? -1.812 -45.969 -13.695 1 98.5 207 LEU B CA 1
ATOM 5425 C C . LEU B 1 207 ? -0.672 -46.375 -14.617 1 98.5 207 LEU B C 1
ATOM 5427 O O . LEU B 1 207 ? -0.386 -47.562 -14.781 1 98.5 207 LEU B O 1
ATOM 5431 N N . VAL B 1 208 ? -0.069 -45.375 -15.242 1 98.38 208 VAL B N 1
ATOM 5432 C CA . VAL B 1 208 ? 1.026 -45.625 -16.172 1 98.38 208 VAL B CA 1
ATOM 5433 C C . VAL B 1 208 ? 2.125 -44.594 -15.977 1 98.38 208 VAL B C 1
ATOM 5435 O O . VAL B 1 208 ? 1.89 -43.531 -15.383 1 98.38 208 VAL B O 1
ATOM 5438 N N . GLU B 1 209 ? 3.326 -44.938 -16.438 1 98.25 209 GLU B N 1
ATOM 5439 C CA . GLU B 1 209 ? 4.395 -43.938 -16.469 1 98.25 209 GLU B CA 1
ATOM 5440 C C . GLU B 1 209 ? 4.121 -42.875 -17.531 1 98.25 209 GLU B C 1
ATOM 5442 O O . GLU B 1 209 ? 3.457 -43.125 -18.531 1 98.25 209 GLU B O 1
ATOM 5447 N N . SER B 1 210 ? 4.691 -41.719 -17.359 1 98.56 210 SER B N 1
ATOM 5448 C CA . SER B 1 210 ? 4.445 -40.594 -18.25 1 98.56 210 SER B CA 1
ATOM 5449 C C . SER B 1 210 ? 4.926 -40.875 -19.656 1 98.56 210 SER B C 1
ATOM 5451 O O . SER B 1 210 ? 4.348 -40.406 -20.641 1 98.56 210 SER B O 1
ATOM 5453 N N . PHE B 1 211 ? 5.996 -41.656 -19.75 1 98.12 211 PHE B N 1
ATOM 5454 C CA . PHE B 1 211 ? 6.629 -41.906 -21.047 1 98.12 211 PHE B CA 1
ATOM 5455 C C . PHE B 1 211 ? 6.129 -43.219 -21.641 1 98.12 211 PHE B C 1
ATOM 5457 O O . PHE B 1 211 ? 6.629 -43.656 -22.672 1 98.12 211 PHE B O 1
ATOM 5464 N N . GLU B 1 212 ? 5.172 -43.844 -21.016 1 97.94 212 GLU B N 1
ATOM 5465 C CA . GLU B 1 212 ? 4.652 -45.125 -21.469 1 97.94 212 GLU B CA 1
ATOM 5466 C C . GLU B 1 212 ? 3.797 -44.938 -22.734 1 97.94 212 GLU B C 1
ATOM 5468 O O . GLU B 1 212 ? 3.008 -44 -22.828 1 97.94 212 GLU B O 1
ATOM 5473 N N . GLU B 1 213 ? 4.043 -45.812 -23.734 1 98.31 213 GLU B N 1
ATOM 5474 C CA . GLU B 1 213 ? 3.184 -45.844 -24.906 1 98.31 213 GLU B CA 1
ATOM 5475 C C . GLU B 1 213 ? 1.802 -46.375 -24.578 1 98.31 213 GLU B C 1
ATOM 5477 O O . GLU B 1 213 ? 1.684 -47.5 -24.062 1 98.31 213 GLU B O 1
ATOM 5482 N N . VAL B 1 214 ? 0.825 -45.594 -24.828 1 97.56 214 VAL B N 1
ATOM 5483 C CA . VAL B 1 214 ? -0.531 -46 -24.453 1 97.56 214 VAL B CA 1
ATOM 5484 C C . VAL B 1 214 ? -1.337 -46.312 -25.719 1 97.56 214 VAL B C 1
ATOM 5486 O O . VAL B 1 214 ? -2.57 -46.312 -25.688 1 97.56 214 VAL B O 1
ATOM 5489 N N . GLY B 1 215 ? -0.718 -46.438 -26.812 1 96.81 215 GLY B N 1
ATOM 5490 C CA . GLY B 1 215 ? -1.354 -46.812 -28.078 1 96.81 215 GLY B CA 1
ATOM 5491 C C . GLY B 1 215 ? -0.975 -45.906 -29.219 1 96.81 215 GLY B C 1
ATOM 5492 O O . GLY B 1 215 ? 0.096 -45.281 -29.203 1 96.81 215 GLY B O 1
ATOM 5493 N N . THR B 1 216 ? -1.829 -46 -30.281 1 98 216 THR B N 1
ATOM 5494 C CA . THR B 1 216 ? -1.708 -45.125 -31.453 1 98 216 THR B CA 1
ATOM 5495 C C . THR B 1 216 ? -3.016 -44.375 -31.703 1 98 216 THR B C 1
ATOM 5497 O O . THR B 1 216 ? -4 -44.562 -30.984 1 98 216 THR B O 1
ATOM 5500 N N . LEU B 1 217 ? -2.971 -43.5 -32.656 1 98 217 LEU B N 1
ATOM 5501 C CA . LEU B 1 217 ? -4.172 -42.719 -32.938 1 98 217 LEU B CA 1
ATOM 5502 C C . LEU B 1 217 ? -5.27 -43.625 -33.5 1 98 217 LEU B C 1
ATOM 5504 O O . LEU B 1 217 ? -4.996 -44.531 -34.281 1 98 217 LEU B O 1
ATOM 5508 N N . LEU B 1 218 ? -6.449 -43.375 -33.031 1 97.88 218 LEU B N 1
ATOM 5509 C CA . LEU B 1 218 ? -7.594 -44 -33.688 1 97.88 218 LEU B CA 1
ATOM 5510 C C . LEU B 1 218 ? -7.668 -43.594 -35.156 1 97.88 218 LEU B C 1
ATOM 5512 O O . LEU B 1 218 ? -7.312 -42.469 -35.531 1 97.88 218 LEU B O 1
ATOM 5516 N N . PRO B 1 219 ? -8.203 -44.5 -35.938 1 97.19 219 PRO B N 1
ATOM 5517 C CA . PRO B 1 219 ? -8.266 -44.219 -37.375 1 97.19 219 PRO B CA 1
ATOM 5518 C C . PRO B 1 219 ? -9.039 -42.938 -37.688 1 97.19 219 PRO B C 1
ATOM 5520 O O . PRO B 1 219 ? -8.609 -42.156 -38.531 1 97.19 219 PRO B O 1
ATOM 5523 N N . GLU B 1 220 ? -10.094 -42.75 -37.094 1 97.44 220 GLU B N 1
ATOM 5524 C CA . GLU B 1 220 ? -10.906 -41.562 -37.312 1 97.44 220 GLU B CA 1
ATOM 5525 C C . GLU B 1 220 ? -10.148 -40.281 -36.906 1 97.44 220 GLU B C 1
ATOM 5527 O O . GLU B 1 220 ? -10.305 -39.25 -37.562 1 97.44 220 GLU B O 1
ATOM 5532 N N . ILE B 1 221 ? -9.375 -40.406 -35.844 1 97.62 221 ILE B N 1
ATOM 5533 C CA . ILE B 1 221 ? -8.586 -39.25 -35.406 1 97.62 221 ILE B CA 1
ATOM 5534 C C . ILE B 1 221 ? -7.453 -38.969 -36.375 1 97.62 221 ILE B C 1
ATOM 5536 O O . ILE B 1 221 ? -7.152 -37.812 -36.688 1 97.62 221 ILE B O 1
ATOM 5540 N N . ALA B 1 222 ? -6.812 -40.031 -36.844 1 97.44 222 ALA B N 1
ATOM 5541 C CA . ALA B 1 222 ? -5.785 -39.906 -37.875 1 97.44 222 ALA B CA 1
ATOM 5542 C C . ALA B 1 222 ? -6.332 -39.156 -39.094 1 97.44 222 ALA B C 1
ATOM 5544 O O . ALA B 1 222 ? -5.68 -38.281 -39.656 1 97.44 222 ALA B O 1
ATOM 5545 N N . ASP B 1 223 ? -7.508 -39.562 -39.469 1 97.31 223 ASP B N 1
ATOM 5546 C CA . ASP B 1 223 ? -8.156 -38.938 -40.625 1 97.31 223 ASP B CA 1
ATOM 5547 C C . ASP B 1 223 ? -8.43 -37.438 -40.375 1 97.31 223 ASP B C 1
ATOM 5549 O O . ASP B 1 223 ? -8.219 -36.625 -41.25 1 97.31 223 ASP B O 1
ATOM 5553 N N . GLN B 1 224 ? -8.875 -37.156 -39.25 1 97.44 224 GLN B N 1
ATOM 5554 C CA . GLN B 1 224 ? -9.273 -35.781 -38.906 1 97.44 224 GLN B CA 1
ATOM 5555 C C . GLN B 1 224 ? -8.062 -34.875 -38.75 1 97.44 224 GLN B C 1
ATOM 5557 O O . GLN B 1 224 ? -8.125 -33.688 -39.062 1 97.44 224 GLN B O 1
ATOM 5562 N N . THR B 1 225 ? -6.949 -35.406 -38.25 1 97.06 225 THR B N 1
ATOM 5563 C CA . THR B 1 225 ? -5.77 -34.594 -37.969 1 97.06 225 THR B CA 1
ATOM 5564 C C . THR B 1 225 ? -4.816 -34.594 -39.156 1 97.06 225 THR B C 1
ATOM 5566 O O . THR B 1 225 ? -3.975 -33.688 -39.281 1 97.06 225 THR B O 1
ATOM 5569 N N . GLY B 1 226 ? -4.887 -35.562 -40 1 96.69 226 GLY B N 1
ATOM 5570 C CA . GLY B 1 226 ? -3.93 -35.781 -41.094 1 96.69 226 GLY B CA 1
ATOM 5571 C C . GLY B 1 226 ? -2.691 -36.531 -40.656 1 96.69 226 GLY B C 1
ATOM 5572 O O . GLY B 1 226 ? -1.817 -36.812 -41.469 1 96.69 226 GLY B O 1
ATOM 5573 N N . LEU B 1 227 ? -2.607 -36.969 -39.438 1 97.44 227 LEU B N 1
ATOM 5574 C CA . LEU B 1 227 ? -1.492 -37.75 -38.938 1 97.44 227 LEU B CA 1
ATOM 5575 C C . LEU B 1 227 ? -1.636 -39.219 -39.344 1 97.44 227 LEU B C 1
ATOM 5577 O O . LEU B 1 227 ? -2.721 -39.656 -39.719 1 97.44 227 LEU B O 1
ATOM 5581 N N . ALA B 1 228 ? -0.544 -39.906 -39.219 1 96.81 228 ALA B N 1
ATOM 5582 C CA . ALA B 1 228 ? -0.601 -41.344 -39.531 1 96.81 228 ALA B CA 1
ATOM 5583 C C . ALA B 1 228 ? -1.254 -42.125 -38.375 1 96.81 228 ALA B C 1
ATOM 5585 O O . ALA B 1 228 ? -1.032 -41.812 -37.188 1 96.81 228 ALA B O 1
ATOM 5586 N N . ALA B 1 229 ? -2.012 -43.094 -38.688 1 95.69 229 ALA B N 1
ATOM 5587 C CA . ALA B 1 229 ? -2.641 -43.938 -37.656 1 95.69 229 ALA B CA 1
ATOM 5588 C C . ALA B 1 229 ? -1.593 -44.625 -36.812 1 95.69 229 ALA B C 1
ATOM 5590 O O . ALA B 1 229 ? -1.852 -45 -35.656 1 95.69 229 ALA B O 1
ATOM 5591 N N . ALA B 1 230 ? -0.445 -44.781 -37.406 1 96.06 230 ALA B N 1
ATOM 5592 C CA . ALA B 1 230 ? 0.635 -45.469 -36.719 1 96.06 230 ALA B CA 1
ATOM 5593 C C . ALA B 1 230 ? 1.376 -44.562 -35.75 1 96.06 230 ALA B C 1
ATOM 5595 O O . ALA B 1 230 ? 2.213 -45 -34.969 1 96.06 230 ALA B O 1
ATOM 5596 N N . THR B 1 231 ? 1.014 -43.312 -35.75 1 97.5 231 THR B N 1
ATOM 5597 C CA . THR B 1 231 ? 1.661 -42.375 -34.812 1 97.5 231 THR B CA 1
ATOM 5598 C C . THR B 1 231 ? 1.501 -42.875 -33.375 1 97.5 231 THR B C 1
ATOM 5600 O O . THR B 1 231 ? 0.38 -43.031 -32.906 1 97.5 231 THR B O 1
ATOM 5603 N N . LYS B 1 232 ? 2.631 -43.062 -32.656 1 98.38 232 LYS B N 1
ATOM 5604 C CA . LYS B 1 232 ? 2.602 -43.531 -31.266 1 98.38 232 LYS B CA 1
ATOM 5605 C C . LYS B 1 232 ? 2.111 -42.438 -30.328 1 98.38 232 LYS B C 1
ATOM 5607 O O . LYS B 1 232 ? 2.418 -41.25 -30.531 1 98.38 232 LYS B O 1
ATOM 5612 N N . VAL B 1 233 ? 1.325 -42.812 -29.391 1 98.69 233 VAL B N 1
ATOM 5613 C CA . VAL B 1 233 ? 0.834 -41.875 -28.391 1 98.69 233 VAL B CA 1
ATOM 5614 C C . VAL B 1 233 ? 1.341 -42.25 -27 1 98.69 233 VAL B C 1
ATOM 5616 O O . VAL B 1 233 ? 1.205 -43.406 -26.594 1 98.69 233 VAL B O 1
ATOM 5619 N N . PHE B 1 234 ? 1.96 -41.344 -26.312 1 98.75 234 PHE B N 1
ATOM 5620 C CA . PHE B 1 234 ? 2.502 -41.562 -24.969 1 98.75 234 PHE B CA 1
ATOM 5621 C C . PHE B 1 234 ? 1.644 -40.875 -23.922 1 98.75 234 PHE B C 1
ATOM 5623 O O . PHE B 1 234 ? 0.973 -39.875 -24.219 1 98.75 234 PHE B O 1
ATOM 5630 N N . ALA B 1 235 ? 1.672 -41.344 -22.672 1 98.38 235 ALA B N 1
ATOM 5631 C CA . ALA B 1 235 ? 0.718 -41 -21.625 1 98.38 235 ALA B CA 1
ATOM 5632 C C . ALA B 1 235 ? 0.736 -39.5 -21.328 1 98.38 235 ALA B C 1
ATOM 5634 O O . ALA B 1 235 ? -0.316 -38.875 -21.141 1 98.38 235 ALA B O 1
ATOM 5635 N N . GLY B 1 236 ? 2.004 -39 -21.266 1 98.25 236 GLY B N 1
ATOM 5636 C CA . GLY B 1 236 ? 2.133 -37.594 -20.906 1 98.25 236 GLY B CA 1
ATOM 5637 C C . GLY B 1 236 ? 2.209 -37.375 -19.406 1 98.25 236 GLY B C 1
ATOM 5638 O O . GLY B 1 236 ? 2.42 -38.312 -18.641 1 98.25 236 GLY B O 1
ATOM 5639 N N . GLY B 1 237 ? 2.061 -36.094 -19.016 1 98.19 237 GLY B N 1
ATOM 5640 C CA . GLY B 1 237 ? 2.191 -35.781 -17.609 1 98.19 237 GLY B CA 1
ATOM 5641 C C . GLY B 1 237 ? 1.446 -34.5 -17.219 1 98.19 237 GLY B C 1
ATOM 5642 O O . GLY B 1 237 ? 0.836 -33.844 -18.078 1 98.19 237 GLY B O 1
ATOM 5643 N N . ALA B 1 238 ? 1.439 -34.25 -15.914 1 97.62 238 ALA B N 1
ATOM 5644 C CA . ALA B 1 238 ? 0.909 -32.969 -15.391 1 97.62 238 ALA B CA 1
ATOM 5645 C C . ALA B 1 238 ? 1.647 -31.781 -15.977 1 97.62 238 ALA B C 1
ATOM 5647 O O . ALA B 1 238 ? 2.824 -31.891 -16.328 1 97.62 238 ALA B O 1
ATOM 5648 N N . ASP B 1 239 ? 0.982 -30.656 -16.109 1 95.88 239 ASP B N 1
ATOM 5649 C CA . ASP B 1 239 ? 1.6 -29.484 -16.734 1 95.88 239 ASP B CA 1
ATOM 5650 C C . ASP B 1 239 ? 2.861 -29.062 -15.977 1 95.88 239 ASP B C 1
ATOM 5652 O O . ASP B 1 239 ? 3.887 -28.766 -16.594 1 95.88 239 ASP B O 1
ATOM 5656 N N . ASN B 1 240 ? 2.881 -29.141 -14.648 1 94.62 240 ASN B N 1
ATOM 5657 C CA . ASN B 1 240 ? 4.07 -28.781 -13.883 1 94.62 240 ASN B CA 1
ATOM 5658 C C . ASN B 1 240 ? 5.188 -29.797 -14.07 1 94.62 240 ASN B C 1
ATOM 5660 O O . ASN B 1 240 ? 6.363 -29.438 -14.156 1 94.62 240 ASN B O 1
ATOM 5664 N N . ALA B 1 241 ? 4.828 -31.062 -14.109 1 97.06 241 ALA B N 1
ATOM 5665 C CA . ALA B 1 241 ? 5.82 -32.094 -14.352 1 97.06 241 ALA B CA 1
ATOM 5666 C C . ALA B 1 241 ? 6.438 -31.953 -15.742 1 97.06 241 ALA B C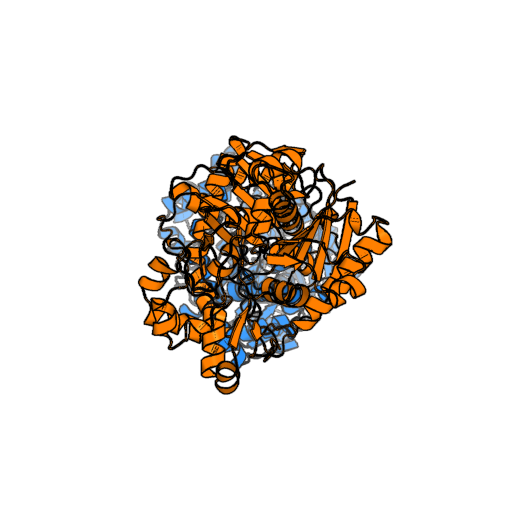 1
ATOM 5668 O O . ALA B 1 241 ? 7.656 -32.062 -15.898 1 97.06 241 ALA B O 1
ATOM 5669 N N . CYS B 1 242 ? 5.586 -31.719 -16.719 1 97 242 CYS B N 1
ATOM 5670 C CA . CYS B 1 242 ? 6.074 -31.531 -18.078 1 97 242 CYS B CA 1
ATOM 5671 C C . CYS B 1 242 ? 6.891 -30.25 -18.172 1 97 242 CYS B C 1
ATOM 5673 O O . CYS B 1 242 ? 7.859 -30.188 -18.938 1 97 242 CYS B O 1
ATOM 5675 N N . GLY B 1 243 ? 6.422 -29.281 -17.484 1 94.94 243 GLY B N 1
ATOM 5676 C CA . GLY B 1 243 ? 7.219 -28.062 -17.422 1 94.94 243 GLY B CA 1
ATOM 5677 C C . GLY B 1 243 ? 8.617 -28.297 -16.875 1 94.94 243 GLY B C 1
ATOM 5678 O O . GLY B 1 243 ? 9.594 -27.766 -17.391 1 94.94 243 GLY B O 1
ATOM 5679 N N . ALA B 1 244 ? 8.711 -29.062 -15.82 1 95.5 244 ALA B N 1
ATOM 5680 C CA . ALA B 1 244 ? 10 -29.422 -15.242 1 95.5 244 ALA B CA 1
ATOM 5681 C C . ALA B 1 244 ? 10.875 -30.156 -16.25 1 95.5 244 ALA B C 1
ATOM 5683 O O . ALA B 1 244 ? 12.047 -29.828 -16.422 1 95.5 244 ALA B O 1
ATOM 5684 N N . ILE B 1 245 ? 10.273 -31.094 -16.906 1 96.62 245 ILE B N 1
ATOM 5685 C CA . ILE B 1 245 ? 11 -31.844 -17.922 1 96.62 245 ILE B CA 1
ATOM 5686 C C . ILE B 1 245 ? 11.477 -30.906 -19.016 1 96.62 245 ILE B C 1
ATOM 5688 O O . ILE B 1 245 ? 12.641 -30.953 -19.422 1 96.62 245 ILE B O 1
ATOM 5692 N N . GLY B 1 246 ? 10.602 -30.078 -19.453 1 95.88 246 GLY B N 1
ATOM 5693 C CA . GLY B 1 246 ? 10.906 -29.156 -20.531 1 95.88 246 GLY B CA 1
ATOM 5694 C C . GLY B 1 246 ? 11.984 -28.156 -20.172 1 95.88 246 GLY B C 1
ATOM 5695 O O . GLY B 1 246 ? 12.609 -27.547 -21.047 1 95.88 246 GLY B O 1
ATOM 5696 N N . ALA B 1 247 ? 12.195 -28 -18.906 1 94.44 247 ALA B N 1
ATOM 5697 C CA . ALA B 1 247 ? 13.219 -27.062 -18.422 1 94.44 247 ALA B CA 1
ATOM 5698 C C . ALA B 1 247 ? 14.484 -27.812 -18.031 1 94.44 247 ALA B C 1
ATOM 5700 O O . ALA B 1 247 ? 15.461 -27.203 -17.594 1 94.44 247 ALA B O 1
ATOM 5701 N N . GLY B 1 248 ? 14.422 -29.109 -18.141 1 94 248 GLY B N 1
ATOM 5702 C CA . GLY B 1 248 ? 15.594 -29.922 -17.859 1 94 248 GLY B CA 1
ATOM 5703 C C . GLY B 1 248 ? 15.742 -30.266 -16.391 1 94 248 GLY B C 1
ATOM 5704 O O . GLY B 1 248 ? 16.828 -30.625 -15.938 1 94 248 GLY B O 1
ATOM 5705 N N . ILE B 1 249 ? 14.727 -30.094 -15.602 1 95.12 249 ILE B N 1
ATOM 5706 C CA . ILE B 1 249 ? 14.766 -30.438 -14.188 1 95.12 249 ILE B CA 1
ATOM 5707 C C . ILE B 1 249 ? 14.586 -31.953 -14.023 1 95.12 249 ILE B C 1
ATOM 5709 O O . ILE B 1 249 ? 13.477 -32.406 -13.758 1 95.12 249 ILE B O 1
ATOM 5713 N N . LEU B 1 250 ? 15.688 -32.719 -14.094 1 95.69 250 LEU B N 1
ATOM 5714 C CA . LEU B 1 250 ? 15.625 -34.156 -14.188 1 95.69 250 LEU B CA 1
ATOM 5715 C C . LEU B 1 250 ? 16.625 -34.812 -13.234 1 95.69 250 LEU B C 1
ATOM 5717 O O . LEU B 1 250 ? 16.812 -36.031 -13.258 1 95.69 250 LEU B O 1
ATOM 5721 N N . SER B 1 251 ? 17.219 -33.969 -12.406 1 91.69 251 SER B N 1
ATOM 5722 C CA . SER B 1 251 ? 18.172 -34.531 -11.461 1 91.69 251 SER B CA 1
ATOM 5723 C C . SER B 1 251 ? 18.234 -33.688 -10.18 1 91.69 251 SER B C 1
ATOM 5725 O O . SER B 1 251 ? 17.781 -32.531 -10.156 1 91.69 251 SER B O 1
ATOM 5727 N N . GLU B 1 252 ? 18.75 -34.344 -9.188 1 89.5 252 GLU B N 1
ATOM 5728 C CA . GLU B 1 252 ? 18.875 -33.656 -7.891 1 89.5 252 GLU B CA 1
ATOM 5729 C C . GLU B 1 252 ? 19.672 -32.375 -8.016 1 89.5 252 GLU B C 1
ATOM 5731 O O . GLU B 1 252 ? 20.688 -32.312 -8.727 1 89.5 252 GLU B O 1
ATOM 5736 N N . GLY B 1 253 ? 19.203 -31.344 -7.258 1 87.69 253 GLY B N 1
ATOM 5737 C CA . GLY B 1 253 ? 19.891 -30.078 -7.262 1 87.69 253 GLY B CA 1
ATOM 5738 C C . GLY B 1 253 ? 19.344 -29.094 -8.281 1 87.69 253 GLY B C 1
ATOM 5739 O O . GLY B 1 253 ? 19.625 -27.891 -8.211 1 87.69 253 GLY B O 1
ATOM 5740 N N . GLN B 1 254 ? 18.562 -29.625 -9.219 1 91.69 254 GLN B N 1
ATOM 5741 C CA . GLN B 1 254 ? 17.984 -28.75 -10.234 1 91.69 254 GLN B CA 1
ATOM 5742 C C . GLN B 1 254 ? 16.656 -28.172 -9.766 1 91.69 254 GLN B C 1
ATOM 5744 O O . GLN B 1 254 ? 15.805 -28.891 -9.234 1 91.69 254 GLN B O 1
ATOM 5749 N N . THR B 1 255 ? 16.531 -26.906 -9.883 1 96.56 255 THR B N 1
ATOM 5750 C CA . THR B 1 255 ? 15.344 -26.156 -9.484 1 96.56 255 THR B CA 1
ATOM 5751 C C . THR B 1 255 ? 14.922 -25.188 -10.586 1 96.56 255 THR B C 1
ATOM 5753 O O . THR B 1 255 ? 15.766 -24.641 -11.305 1 96.56 255 THR B O 1
ATOM 5756 N N . MET B 1 256 ? 13.648 -25.141 -10.781 1 96.44 256 MET B N 1
ATOM 5757 C CA . MET B 1 256 ? 13.117 -24.172 -11.75 1 96.44 256 MET B CA 1
ATOM 5758 C C . MET B 1 256 ? 12.219 -23.156 -11.055 1 96.44 256 MET B C 1
ATOM 5760 O O . MET B 1 256 ? 11.594 -23.453 -10.039 1 96.44 256 MET B O 1
ATOM 5764 N N . CYS B 1 257 ? 12.227 -21.938 -11.531 1 96.75 257 CYS B N 1
ATOM 5765 C CA . CYS B 1 257 ? 11.312 -20.875 -11.148 1 96.75 257 CYS B CA 1
ATOM 5766 C C . CYS B 1 257 ? 10.547 -20.344 -12.359 1 96.75 257 CYS B C 1
ATOM 5768 O O . CYS B 1 257 ? 11.156 -19.859 -13.312 1 96.75 257 CYS B O 1
ATOM 5770 N N . SER B 1 258 ? 9.258 -20.562 -12.328 1 94.75 258 SER B N 1
ATOM 5771 C CA . SER B 1 258 ? 8.391 -20.062 -13.398 1 94.75 258 SER B CA 1
ATOM 5772 C C . SER B 1 258 ? 7.52 -18.906 -12.93 1 94.75 258 SER B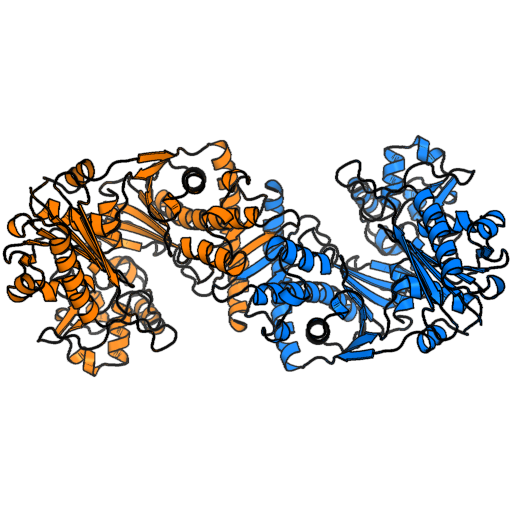 C 1
ATOM 5774 O O . SER B 1 258 ? 6.777 -19.047 -11.953 1 94.75 258 SER B O 1
ATOM 5776 N N . ILE B 1 259 ? 7.613 -17.766 -13.617 1 94.06 259 ILE B N 1
ATOM 5777 C CA . ILE B 1 259 ? 6.781 -16.625 -13.266 1 94.06 259 ILE B CA 1
ATOM 5778 C C . ILE B 1 259 ? 5.793 -16.344 -14.391 1 94.06 259 ILE B C 1
ATOM 5780 O O . ILE B 1 259 ? 6.145 -15.695 -15.383 1 94.06 259 ILE B O 1
ATOM 5784 N N . GLY B 1 260 ? 4.57 -16.828 -14.328 1 88.88 260 GLY B N 1
ATOM 5785 C CA . GLY B 1 260 ? 3.402 -16.453 -15.109 1 88.88 260 GLY B CA 1
ATOM 5786 C C . GLY B 1 260 ? 2.367 -15.688 -14.312 1 88.88 260 GLY B C 1
ATOM 5787 O O . GLY B 1 260 ? 2.717 -14.844 -13.484 1 88.88 260 GLY B O 1
ATOM 5788 N N . THR B 1 261 ? 1.071 -16.016 -14.648 1 86 261 THR B N 1
ATOM 5789 C CA . THR B 1 261 ? 0.049 -15.438 -13.789 1 86 261 THR B CA 1
ATOM 5790 C C . THR B 1 261 ? 0.302 -15.797 -12.328 1 86 261 THR B C 1
ATOM 5792 O O . THR B 1 261 ? 0.344 -14.914 -11.461 1 86 261 THR B O 1
ATOM 5795 N N . SER B 1 262 ? 0.522 -17.125 -12.125 1 91.25 262 SER B N 1
ATOM 5796 C CA . SER B 1 262 ? 1.039 -17.609 -10.852 1 91.25 262 SER B CA 1
ATOM 5797 C C . SER B 1 262 ? 2.545 -17.828 -10.914 1 91.25 262 SER B C 1
ATOM 5799 O O . SER B 1 262 ? 3.154 -17.703 -11.977 1 91.25 262 SER B O 1
ATOM 5801 N N . GLY B 1 263 ? 3.182 -17.969 -9.781 1 93.94 263 GLY B N 1
ATOM 5802 C CA . GLY B 1 263 ? 4.586 -18.328 -9.68 1 93.94 263 GLY B CA 1
ATOM 5803 C C . GLY B 1 263 ? 4.809 -19.703 -9.07 1 93.94 263 GLY B C 1
ATOM 5804 O O . GLY B 1 263 ? 4.102 -20.094 -8.141 1 93.94 263 GLY B O 1
ATOM 5805 N N . VAL B 1 264 ? 5.789 -20.438 -9.656 1 95.69 264 VAL B N 1
ATOM 5806 C CA . VAL B 1 264 ? 6.055 -21.781 -9.188 1 95.69 264 VAL B CA 1
ATOM 5807 C C . VAL B 1 264 ? 7.559 -21.984 -8.992 1 95.69 264 VAL B C 1
ATOM 5809 O O . VAL B 1 264 ? 8.352 -21.625 -9.867 1 95.69 264 VAL B O 1
ATOM 5812 N N . VAL B 1 265 ? 7.93 -22.406 -7.844 1 97.12 265 VAL B N 1
ATOM 5813 C CA . VAL B 1 265 ? 9.258 -22.984 -7.617 1 97.12 265 VAL B CA 1
ATOM 5814 C C . VAL B 1 265 ? 9.156 -24.5 -7.52 1 97.12 265 VAL B C 1
ATOM 5816 O O . VAL B 1 265 ? 8.398 -25.031 -6.699 1 97.12 265 VAL B O 1
ATOM 5819 N N . LEU B 1 266 ? 9.844 -25.125 -8.414 1 96.81 266 LEU B N 1
ATOM 5820 C CA . LEU B 1 266 ? 9.773 -26.578 -8.477 1 96.81 266 LEU B CA 1
ATOM 5821 C C . LEU B 1 266 ? 11.172 -27.188 -8.445 1 96.81 266 LEU B C 1
ATOM 5823 O O . LEU B 1 266 ? 12.062 -26.75 -9.172 1 96.81 266 LEU B O 1
ATOM 5827 N N . SER B 1 267 ? 11.352 -28.156 -7.59 1 96.38 267 SER B N 1
ATOM 5828 C CA . SER B 1 267 ? 12.641 -28.812 -7.445 1 96.38 267 SER B CA 1
ATOM 5829 C C . SER B 1 267 ? 12.508 -30.328 -7.562 1 96.38 267 SER B C 1
ATOM 5831 O O . SER B 1 267 ? 11.555 -30.906 -7.039 1 96.38 267 SER B O 1
ATOM 5833 N N . TYR B 1 268 ? 13.477 -30.859 -8.289 1 95.69 268 TYR B N 1
ATOM 5834 C CA . TYR B 1 268 ? 13.555 -32.312 -8.43 1 95.69 268 TYR B CA 1
ATOM 5835 C C . TYR B 1 268 ? 13.875 -32.969 -7.094 1 95.69 268 TYR B C 1
ATOM 5837 O O . TYR B 1 268 ? 14.648 -32.438 -6.297 1 95.69 268 TYR B O 1
ATOM 5845 N N . GLU B 1 269 ? 13.242 -34.094 -6.855 1 93.44 269 GLU B N 1
ATOM 5846 C CA . GLU B 1 269 ? 13.469 -34.812 -5.617 1 93.44 269 GLU B CA 1
ATOM 5847 C C . GLU B 1 269 ? 13.477 -36.344 -5.863 1 93.44 269 GLU B C 1
ATOM 5849 O O . GLU B 1 269 ? 12.664 -36.844 -6.641 1 93.44 269 GLU B O 1
ATOM 5854 N N . GLU B 1 270 ? 14.438 -36.938 -5.203 1 91.31 270 GLU B N 1
ATOM 5855 C CA . GLU B 1 270 ? 14.523 -38.406 -5.32 1 91.31 270 GLU B CA 1
ATOM 5856 C C . GLU B 1 270 ? 13.938 -39.094 -4.09 1 91.31 270 GLU B C 1
ATOM 5858 O O . GLU B 1 270 ? 13.469 -40.219 -4.176 1 91.31 270 GLU B O 1
ATOM 5863 N N . ARG B 1 271 ? 14.07 -38.531 -2.986 1 85.94 271 ARG B N 1
ATOM 5864 C CA . ARG B 1 271 ? 13.641 -39.125 -1.721 1 85.94 271 ARG B CA 1
ATOM 5865 C C . ARG B 1 271 ? 12.117 -39.094 -1.591 1 85.94 271 ARG B C 1
ATOM 5867 O O . ARG B 1 271 ? 11.508 -38.031 -1.719 1 85.94 271 ARG B O 1
ATOM 5874 N N . LYS B 1 272 ? 11.5 -40.094 -1.339 1 90.31 272 LYS B N 1
ATOM 5875 C CA . LYS B 1 272 ? 10.039 -40.188 -1.28 1 90.31 272 LYS B CA 1
ATOM 5876 C C . LYS B 1 272 ? 9.531 -39.906 0.132 1 90.31 272 LYS B C 1
ATOM 5878 O O . LYS B 1 272 ? 8.328 -39.75 0.343 1 90.31 272 LYS B O 1
ATOM 5883 N N . ASP B 1 273 ? 10.352 -39.844 1.175 1 88 273 ASP B N 1
ATOM 5884 C CA . ASP B 1 273 ? 9.906 -39.812 2.564 1 88 273 ASP B CA 1
ATOM 5885 C C . ASP B 1 273 ? 10.031 -38.406 3.154 1 88 273 ASP B C 1
ATOM 5887 O O . ASP B 1 273 ? 9.836 -38.219 4.355 1 88 273 ASP B O 1
ATOM 5891 N N . LEU B 1 274 ? 10.258 -37.406 2.41 1 87.06 274 LEU B N 1
ATOM 5892 C CA . LEU B 1 274 ? 10.352 -36.062 2.928 1 87.06 274 LEU B CA 1
ATOM 5893 C C . LEU B 1 274 ? 8.977 -35.531 3.369 1 87.06 274 LEU B C 1
ATOM 5895 O O . LEU B 1 274 ? 7.969 -35.844 2.723 1 87.06 274 LEU B O 1
ATOM 5899 N N . ASP B 1 275 ? 9.039 -34.938 4.5 1 86.19 275 ASP B N 1
ATOM 5900 C CA . ASP B 1 275 ? 7.82 -34.344 5.051 1 86.19 275 ASP B CA 1
ATOM 5901 C C . ASP B 1 275 ? 7.926 -32.812 5.145 1 86.19 275 ASP B C 1
ATOM 5903 O O . ASP B 1 275 ? 8.742 -32.312 5.902 1 86.19 275 ASP B O 1
ATOM 5907 N N . PHE B 1 276 ? 7.086 -32.125 4.484 1 86.44 276 PHE B N 1
ATOM 5908 C CA . PHE B 1 276 ? 7.117 -30.672 4.461 1 86.44 276 PHE B CA 1
ATOM 5909 C C . PHE B 1 276 ? 5.926 -30.109 5.219 1 86.44 276 PHE B C 1
ATOM 5911 O O . PHE B 1 276 ? 5.625 -28.906 5.102 1 86.44 276 PHE B O 1
ATOM 5918 N N . GLU B 1 277 ? 5.25 -30.922 5.945 1 84.31 277 GLU B N 1
ATOM 5919 C CA . GLU B 1 277 ? 4.125 -30.547 6.793 1 84.31 277 GLU B CA 1
ATOM 5920 C C . GLU B 1 277 ? 3.047 -29.812 5.992 1 84.31 277 GLU B C 1
ATOM 5922 O O . GLU B 1 277 ? 2.404 -28.891 6.504 1 84.31 277 GLU B O 1
ATOM 5927 N N . GLY B 1 278 ? 3.039 -30.094 4.746 1 86.5 278 GLY B N 1
ATOM 5928 C CA . GLY B 1 278 ? 1.989 -29.531 3.906 1 86.5 278 GLY B CA 1
ATOM 5929 C C . GLY B 1 278 ? 2.254 -28.109 3.496 1 86.5 278 GLY B C 1
ATOM 5930 O O . GLY B 1 278 ? 1.404 -27.469 2.873 1 86.5 278 GLY B O 1
ATOM 5931 N N . LYS B 1 279 ? 3.404 -27.531 3.684 1 88.31 279 LYS B N 1
ATOM 5932 C CA . LYS B 1 279 ? 3.746 -26.156 3.35 1 88.31 279 LYS B CA 1
ATOM 5933 C C . LYS B 1 279 ? 4.035 -26 1.857 1 88.31 279 LYS B C 1
ATOM 5935 O O . LYS B 1 279 ? 3.975 -24.906 1.315 1 88.31 279 LYS B O 1
ATOM 5940 N N . VAL B 1 280 ? 4.488 -27.109 1.261 1 92.62 280 VAL B N 1
ATOM 5941 C CA . VAL B 1 280 ? 4.711 -27.188 -0.179 1 92.62 280 VAL B CA 1
ATOM 5942 C C . VAL B 1 280 ? 4.023 -28.438 -0.739 1 92.62 280 VAL B C 1
ATOM 5944 O O . VAL B 1 280 ? 3.57 -29.297 0.019 1 92.62 280 VAL B O 1
ATOM 5947 N N . HIS B 1 281 ? 3.898 -28.516 -2.006 1 93.56 281 HIS B N 1
ATOM 5948 C CA . HIS B 1 281 ? 3.342 -29.688 -2.666 1 93.56 281 HIS B CA 1
ATOM 5949 C C . HIS B 1 281 ? 4.422 -30.719 -2.953 1 93.56 281 HIS B C 1
ATOM 5951 O O . HIS B 1 281 ? 5.574 -30.359 -3.219 1 93.56 281 HIS B O 1
ATOM 5957 N N . PHE B 1 282 ? 4.035 -31.906 -2.801 1 95.25 282 PHE B N 1
ATOM 5958 C CA . PHE B 1 282 ? 4.883 -33.031 -3.113 1 95.25 282 PHE B CA 1
ATOM 5959 C C . PHE B 1 282 ? 4.188 -33.969 -4.09 1 95.25 282 PHE B C 1
ATOM 5961 O O . PHE B 1 282 ? 3.156 -34.562 -3.764 1 95.25 282 PHE B O 1
ATOM 5968 N N . PHE B 1 283 ? 4.754 -34.094 -5.297 1 96.94 283 PHE B N 1
ATOM 5969 C CA . PHE B 1 283 ? 4.121 -34.875 -6.355 1 96.94 283 PHE B CA 1
ATOM 5970 C C . PHE B 1 283 ? 5.133 -35.812 -7.02 1 96.94 283 PHE B C 1
ATOM 5972 O O . PHE B 1 283 ? 6.34 -35.594 -6.918 1 96.94 283 PHE B O 1
ATOM 5979 N N . ASN B 1 284 ? 4.582 -36.844 -7.684 1 97.88 284 ASN B N 1
ATOM 5980 C CA . ASN B 1 284 ? 5.418 -37.625 -8.57 1 97.88 284 ASN B CA 1
ATOM 5981 C C . ASN B 1 284 ? 5.879 -36.844 -9.789 1 97.88 284 ASN B C 1
ATOM 5983 O O . ASN B 1 284 ? 5.121 -36.031 -10.32 1 97.88 284 ASN B O 1
ATOM 5987 N N . HIS B 1 285 ? 7.098 -37.062 -10.211 1 97.44 285 HIS B N 1
ATOM 5988 C CA . HIS B 1 285 ? 7.664 -36.5 -11.43 1 97.44 285 HIS B CA 1
ATOM 5989 C C . HIS B 1 285 ? 7.277 -37.312 -12.656 1 97.44 285 HIS B C 1
ATOM 5991 O O . HIS B 1 285 ? 6.734 -38.406 -12.523 1 97.44 285 HIS B O 1
ATOM 5997 N N . GLY B 1 286 ? 7.512 -36.75 -13.891 1 96.56 286 GLY B N 1
ATOM 5998 C CA . GLY B 1 286 ? 7.359 -37.531 -15.109 1 96.56 286 GLY B CA 1
ATOM 5999 C C . GLY B 1 286 ? 8.469 -38.562 -15.312 1 96.56 286 GLY B C 1
ATOM 6000 O O . GLY B 1 286 ? 8.32 -39.5 -16.078 1 96.56 286 GLY B O 1
ATOM 6001 N N . GLU B 1 287 ? 9.555 -38.281 -14.727 1 95.88 287 GLU B N 1
ATOM 6002 C CA . GLU B 1 287 ? 10.641 -39.25 -14.695 1 95.88 287 GLU B CA 1
ATOM 6003 C C . GLU B 1 287 ? 10.328 -40.406 -13.727 1 95.88 287 GLU B C 1
ATOM 6005 O O . GLU B 1 287 ? 9.742 -40.188 -12.664 1 95.88 287 GLU B O 1
ATOM 6010 N N . LYS B 1 288 ? 10.781 -41.594 -14.102 1 94.44 288 LYS B N 1
ATOM 6011 C CA . LYS B 1 288 ? 10.461 -42.781 -13.32 1 94.44 288 LYS B CA 1
ATOM 6012 C C . LYS B 1 288 ? 11.047 -42.688 -11.914 1 94.44 288 LYS B C 1
ATOM 6014 O O . LYS B 1 288 ? 12.219 -42.375 -11.742 1 94.44 288 LYS B O 1
ATOM 6019 N N . ASP B 1 289 ? 10.211 -42.938 -10.898 1 93.81 289 ASP B N 1
ATOM 6020 C CA . ASP B 1 289 ? 10.57 -43.062 -9.492 1 93.81 289 ASP B CA 1
ATOM 6021 C C . ASP B 1 289 ? 11.195 -41.781 -8.969 1 93.81 289 ASP B C 1
ATOM 6023 O O . ASP B 1 289 ? 12.164 -41.812 -8.203 1 93.81 289 ASP B O 1
ATOM 6027 N N . ALA B 1 290 ? 10.789 -40.719 -9.508 1 95.94 290 ALA B N 1
ATOM 6028 C CA . ALA B 1 290 ? 11.227 -39.375 -9.078 1 95.94 290 ALA B CA 1
ATOM 6029 C C . ALA B 1 290 ? 10.031 -38.531 -8.641 1 95.94 290 ALA B C 1
ATOM 6031 O O . ALA B 1 290 ? 8.883 -38.844 -8.961 1 95.94 290 ALA B O 1
ATOM 6032 N N . PHE B 1 291 ? 10.289 -37.5 -7.887 1 96.62 291 PHE B N 1
ATOM 6033 C CA . PHE B 1 291 ? 9.305 -36.594 -7.34 1 96.62 291 PHE B CA 1
ATOM 6034 C C . PHE B 1 291 ? 9.727 -35.156 -7.57 1 96.62 291 PHE B C 1
ATOM 6036 O O . PHE B 1 291 ? 10.844 -34.875 -8.031 1 96.62 291 PHE B O 1
ATOM 6043 N N . TYR B 1 292 ? 8.812 -34.312 -7.371 1 95.81 292 TYR B N 1
ATOM 6044 C CA . TYR B 1 292 ? 9.18 -32.906 -7.293 1 95.81 292 TYR B CA 1
ATOM 6045 C C . TYR B 1 292 ? 8.43 -32.219 -6.164 1 95.81 292 TYR B C 1
ATOM 6047 O O . TYR B 1 292 ? 7.328 -32.625 -5.793 1 95.81 292 TYR B O 1
ATOM 6055 N N . ILE B 1 293 ? 9.086 -31.266 -5.59 1 95.19 293 ILE B N 1
ATOM 6056 C CA . ILE B 1 293 ? 8.531 -30.359 -4.598 1 95.19 293 ILE B CA 1
ATOM 6057 C C . ILE B 1 293 ? 8.211 -29.016 -5.25 1 95.19 293 ILE B C 1
ATOM 6059 O O . ILE B 1 293 ? 8.984 -28.516 -6.062 1 95.19 293 ILE B O 1
ATOM 6063 N N . MET B 1 294 ? 7.035 -28.562 -4.848 1 95.62 294 MET B N 1
ATOM 6064 C CA . MET B 1 294 ? 6.586 -27.375 -5.574 1 95.62 294 MET B CA 1
ATOM 6065 C C . MET B 1 294 ? 5.965 -26.359 -4.625 1 95.62 294 MET B C 1
ATOM 6067 O O . MET B 1 294 ? 5.125 -26.719 -3.795 1 95.62 294 MET B O 1
ATOM 6071 N N . GLY B 1 295 ? 6.453 -25.141 -4.625 1 95.38 295 GLY B N 1
ATOM 6072 C CA . GLY B 1 295 ? 5.801 -24 -4.008 1 95.38 295 GLY B CA 1
ATOM 6073 C C . GLY B 1 295 ? 5.102 -23.094 -5.008 1 95.38 295 GLY B C 1
ATOM 6074 O O . GLY B 1 295 ? 5.594 -22.891 -6.121 1 95.38 295 GLY B O 1
ATOM 6075 N N . VAL B 1 296 ? 3.949 -22.547 -4.586 1 93.75 296 VAL B N 1
ATOM 6076 C CA . VAL B 1 296 ? 3.135 -21.781 -5.531 1 93.75 296 VAL B CA 1
ATOM 6077 C C . VAL B 1 296 ? 2.801 -20.422 -4.938 1 93.75 296 VAL B C 1
ATOM 6079 O O . VAL B 1 296 ? 2.336 -20.328 -3.801 1 93.75 296 VAL B O 1
ATOM 6082 N N . THR B 1 297 ? 3.104 -19.359 -5.652 1 95.06 297 THR B N 1
ATOM 6083 C CA . THR B 1 297 ? 2.584 -18.016 -5.418 1 95.06 297 THR B CA 1
ATOM 6084 C C . THR B 1 297 ? 1.381 -17.734 -6.312 1 95.06 297 THR B C 1
ATOM 6086 O O . THR B 1 297 ? 1.502 -17.734 -7.539 1 95.06 297 THR B O 1
ATOM 6089 N N . LEU B 1 298 ? 0.246 -17.484 -5.758 1 91 298 LEU B N 1
ATOM 6090 C CA . LEU B 1 298 ? -0.99 -17.422 -6.531 1 91 298 LEU B CA 1
ATOM 6091 C C . LEU B 1 298 ? -0.971 -16.25 -7.5 1 91 298 LEU B C 1
ATOM 6093 O O . LEU B 1 298 ? -1.451 -16.359 -8.625 1 91 298 LEU B O 1
ATOM 6097 N N . ALA B 1 299 ? -0.438 -15.141 -7.004 1 93.12 299 ALA B N 1
ATOM 6098 C CA . ALA B 1 299 ? -0.367 -13.953 -7.848 1 93.12 299 ALA B CA 1
ATOM 6099 C C . ALA B 1 299 ? 1.076 -13.484 -8.016 1 93.12 299 ALA B C 1
ATOM 6101 O O . ALA B 1 299 ? 1.531 -12.578 -7.312 1 93.12 299 ALA B O 1
ATOM 6102 N N . ALA B 1 300 ? 1.771 -14.078 -8.953 1 95.69 300 ALA B N 1
ATOM 6103 C CA . ALA B 1 300 ? 3.123 -13.625 -9.266 1 95.69 300 ALA B CA 1
ATOM 6104 C C . ALA B 1 300 ? 3.107 -12.578 -10.383 1 95.69 300 ALA B C 1
ATOM 6106 O O . ALA B 1 300 ? 2.963 -11.383 -10.117 1 95.69 300 ALA B O 1
ATOM 6107 N N . GLY B 1 301 ? 3.145 -13.055 -11.633 1 93.12 301 GLY B N 1
ATOM 6108 C CA . GLY B 1 301 ? 3.008 -12.109 -12.734 1 93.12 301 GLY B CA 1
ATOM 6109 C C . GLY B 1 301 ? 1.7 -11.344 -12.703 1 93.12 301 GLY B C 1
ATOM 6110 O O . GLY B 1 301 ? 1.638 -10.195 -13.148 1 93.12 301 GLY B O 1
ATOM 6111 N N . TYR B 1 302 ? 0.698 -11.961 -12.156 1 92 302 TYR B N 1
ATOM 6112 C CA . TYR B 1 302 ? -0.599 -11.312 -12.031 1 92 302 TYR B CA 1
ATOM 6113 C C . TYR B 1 302 ? -0.49 -10.039 -11.195 1 92 302 TYR B C 1
ATOM 6115 O O . TYR B 1 302 ? -1.164 -9.047 -11.477 1 92 302 TYR B O 1
ATOM 6123 N N . SER B 1 303 ? 0.317 -10.047 -10.141 1 96.81 303 SER B N 1
ATOM 6124 C CA . SER B 1 303 ? 0.517 -8.852 -9.32 1 96.81 303 SER B CA 1
ATOM 6125 C C . SER B 1 303 ? 1.074 -7.703 -10.148 1 96.81 303 SER B C 1
ATOM 6127 O O . SER B 1 303 ? 0.652 -6.555 -9.992 1 96.81 303 SER B O 1
ATOM 6129 N N . LEU B 1 304 ? 2.025 -8.016 -11.023 1 97 304 LEU B N 1
ATOM 6130 C CA . LEU B 1 304 ? 2.611 -6.977 -11.859 1 97 304 LEU B CA 1
ATOM 6131 C C . LEU B 1 304 ? 1.599 -6.469 -12.883 1 97 304 LEU B C 1
ATOM 6133 O O . LEU B 1 304 ? 1.515 -5.266 -13.133 1 97 304 LEU B O 1
ATOM 6137 N N . SER B 1 305 ? 0.863 -7.387 -13.477 1 94.25 305 SER B N 1
ATOM 6138 C CA . SER B 1 305 ? -0.173 -6.984 -14.422 1 94.25 305 SER B CA 1
ATOM 6139 C C . SER B 1 305 ? -1.252 -6.152 -13.734 1 94.25 305 SER B C 1
ATOM 6141 O O . SER B 1 305 ? -1.708 -5.145 -14.281 1 94.25 305 SER B O 1
ATOM 6143 N N . TRP B 1 306 ? -1.689 -6.617 -12.57 1 95.88 306 TRP B N 1
ATOM 6144 C CA . TRP B 1 306 ? -2.668 -5.879 -11.773 1 95.88 306 TRP B CA 1
ATOM 6145 C C . TRP B 1 306 ? -2.168 -4.473 -11.461 1 95.88 306 TRP B C 1
ATOM 6147 O O . TRP B 1 306 ? -2.9 -3.494 -11.625 1 95.88 306 TRP B O 1
ATOM 6157 N N . PHE B 1 307 ? -0.934 -4.348 -11.039 1 98.19 307 PHE B N 1
ATOM 6158 C CA . PHE B 1 307 ? -0.335 -3.057 -10.719 1 98.19 307 PHE B CA 1
ATOM 6159 C C . PHE B 1 307 ? -0.356 -2.137 -11.938 1 98.19 307 PHE B C 1
ATOM 6161 O O . PHE B 1 307 ? -0.757 -0.975 -11.836 1 98.19 307 PHE B O 1
ATOM 6168 N N . LYS B 1 308 ? 0.083 -2.682 -13.055 1 97.19 308 LYS B N 1
ATOM 6169 C CA . LYS B 1 308 ? 0.089 -1.917 -14.297 1 97.19 308 LYS B CA 1
ATOM 6170 C C . LYS B 1 308 ? -1.317 -1.45 -14.664 1 97.19 308 LYS B C 1
ATOM 6172 O O . LYS B 1 308 ? -1.532 -0.269 -14.938 1 97.19 308 LYS B O 1
ATOM 6177 N N . ASP B 1 309 ? -2.229 -2.322 -14.617 1 95.69 309 ASP B N 1
ATOM 6178 C CA . ASP B 1 309 ? -3.594 -2.021 -15.039 1 95.69 309 ASP B CA 1
ATOM 6179 C C . ASP B 1 309 ? -4.246 -1.003 -14.109 1 95.69 309 ASP B C 1
ATOM 6181 O O . ASP B 1 309 ? -5.066 -0.191 -14.547 1 95.69 309 ASP B O 1
ATOM 6185 N N . THR B 1 310 ? -3.906 -1.05 -12.867 1 96.94 310 THR B N 1
ATOM 6186 C CA . THR B 1 310 ? -4.531 -0.193 -11.867 1 96.94 310 THR B CA 1
ATOM 6187 C C . THR B 1 310 ? -3.908 1.199 -11.875 1 96.94 310 THR B C 1
ATOM 6189 O O . THR B 1 310 ? -4.617 2.203 -11.797 1 96.94 310 THR B O 1
ATOM 6192 N N . PHE B 1 311 ? -2.559 1.32 -12 1 97.56 311 PHE B N 1
ATOM 6193 C CA . PHE B 1 311 ? -1.884 2.588 -11.742 1 97.56 311 PHE B CA 1
ATOM 6194 C C . PHE B 1 311 ? -1.204 3.104 -13.008 1 97.56 311 PHE B C 1
ATOM 6196 O O . PHE B 1 311 ? -0.815 4.27 -13.07 1 97.56 311 PHE B O 1
ATOM 6203 N N . ALA B 1 312 ? -1.029 2.26 -13.992 1 96.5 312 ALA B N 1
ATOM 6204 C CA . ALA B 1 312 ? -0.342 2.629 -15.227 1 96.5 312 ALA B CA 1
ATOM 6205 C C . ALA B 1 312 ? -1.001 1.977 -16.438 1 96.5 312 ALA B C 1
ATOM 6207 O O . ALA B 1 312 ? -0.323 1.364 -17.266 1 96.5 312 ALA B O 1
ATOM 6208 N N . ALA B 1 313 ? -2.303 2.062 -16.547 1 92.81 313 ALA B N 1
ATOM 6209 C CA . ALA B 1 313 ? -3.096 1.341 -17.531 1 92.81 313 ALA B CA 1
ATOM 6210 C C . ALA B 1 313 ? -2.689 1.734 -18.953 1 92.81 313 ALA B C 1
ATOM 6212 O O . ALA B 1 313 ? -2.777 0.923 -19.875 1 92.81 313 ALA B O 1
ATOM 6213 N N . ASP B 1 314 ? -2.154 2.891 -19.125 1 93.69 314 ASP B N 1
ATOM 6214 C CA . ASP B 1 314 ? -1.856 3.404 -20.453 1 93.69 314 ASP B CA 1
ATOM 6215 C C . ASP B 1 314 ? -0.427 3.062 -20.875 1 93.69 314 ASP B C 1
ATOM 6217 O O . ASP B 1 314 ? -0.02 3.34 -22 1 93.69 314 ASP B O 1
ATOM 6221 N N . LYS B 1 315 ? 0.318 2.477 -20.047 1 94.38 315 LYS B N 1
ATOM 6222 C CA . LYS B 1 315 ? 1.711 2.146 -20.344 1 94.38 315 LYS B CA 1
ATOM 6223 C C . LYS B 1 315 ? 1.862 0.67 -20.703 1 94.38 315 LYS B C 1
ATOM 6225 O O . LYS B 1 315 ? 1.125 -0.176 -20.188 1 94.38 315 LYS B O 1
ATOM 6230 N N . SER B 1 316 ? 2.801 0.39 -21.625 1 94.81 316 SER B N 1
ATOM 6231 C CA . SER B 1 316 ? 3.234 -0.989 -21.828 1 94.81 316 SER B CA 1
ATOM 6232 C C . SER B 1 316 ? 4.168 -1.442 -20.703 1 94.81 316 SER B C 1
ATOM 6234 O O . SER B 1 316 ? 4.68 -0.618 -19.953 1 94.81 316 SER B O 1
ATOM 6236 N N . PHE B 1 317 ? 4.363 -2.77 -20.562 1 93.38 317 PHE B N 1
ATOM 6237 C CA . PHE B 1 317 ? 5.293 -3.283 -19.562 1 93.38 317 PHE B CA 1
ATOM 6238 C C . PHE B 1 317 ? 6.695 -2.732 -19.797 1 93.38 317 PHE B C 1
ATOM 6240 O O . PHE B 1 317 ? 7.414 -2.42 -18.844 1 93.38 317 PHE B O 1
ATOM 6247 N N . ASP B 1 318 ? 7.078 -2.617 -21.062 1 93.25 318 ASP B N 1
ATOM 6248 C CA . ASP B 1 318 ? 8.406 -2.113 -21.406 1 93.25 318 ASP B CA 1
ATOM 6249 C C . ASP B 1 318 ? 8.602 -0.693 -20.875 1 93.25 318 ASP B C 1
ATOM 6251 O O . ASP B 1 318 ? 9.664 -0.367 -20.344 1 93.25 318 ASP B O 1
ATOM 6255 N N . VAL B 1 319 ? 7.598 0.071 -21.047 1 94.69 319 VAL B N 1
ATOM 6256 C CA . VAL B 1 319 ? 7.676 1.456 -20.594 1 94.69 319 VAL B CA 1
ATOM 6257 C C . VAL B 1 319 ? 7.645 1.505 -19.062 1 94.69 319 VAL B C 1
ATOM 6259 O O . VAL B 1 319 ? 8.414 2.242 -18.453 1 94.69 319 VAL B O 1
ATOM 6262 N N . LEU B 1 320 ? 6.777 0.722 -18.438 1 95.31 320 LEU B N 1
ATOM 6263 C CA . LEU B 1 320 ? 6.633 0.685 -16.984 1 95.31 320 LEU B CA 1
ATOM 6264 C C . LEU B 1 320 ? 7.938 0.264 -16.328 1 95.31 320 LEU B C 1
ATOM 6266 O O . LEU B 1 320 ? 8.289 0.774 -15.258 1 95.31 320 LEU B O 1
ATOM 6270 N N . LEU B 1 321 ? 8.648 -0.633 -16.969 1 95.19 321 LEU B N 1
ATOM 6271 C CA . LEU B 1 321 ? 9.828 -1.228 -16.344 1 95.19 321 LEU B CA 1
ATOM 6272 C C . LEU B 1 321 ? 11.102 -0.573 -16.859 1 95.19 321 LEU B C 1
ATOM 6274 O O . LEU B 1 321 ? 12.203 -1.01 -16.516 1 95.19 321 LEU B O 1
ATOM 6278 N N . GLN B 1 322 ? 10.922 0.44 -17.625 1 93.56 322 GLN B N 1
ATOM 6279 C CA . GLN B 1 322 ? 12.094 1.158 -18.125 1 93.56 322 GLN B CA 1
ATOM 6280 C C . GLN B 1 322 ? 12.898 1.755 -16.969 1 93.56 322 GLN B C 1
ATOM 6282 O O . GLN B 1 322 ? 12.344 2.469 -16.125 1 93.56 322 GLN B O 1
ATOM 6287 N N . GLY B 1 323 ? 14.141 1.426 -16.875 1 93.06 323 GLY B N 1
ATOM 6288 C CA . GLY B 1 323 ? 15.023 1.983 -15.859 1 93.06 323 GLY B CA 1
ATOM 6289 C C . GLY B 1 323 ? 14.844 1.342 -14.492 1 93.06 323 GLY B C 1
ATOM 6290 O O . GLY B 1 323 ? 15.367 1.839 -13.492 1 93.06 323 GLY B O 1
ATOM 6291 N N . ILE B 1 324 ? 14.156 0.232 -14.406 1 95.88 324 ILE B N 1
ATOM 6292 C CA . ILE B 1 324 ? 13.844 -0.425 -13.141 1 95.88 324 ILE B CA 1
ATOM 6293 C C . ILE B 1 324 ? 15.133 -0.869 -12.453 1 95.88 324 ILE B C 1
ATOM 6295 O O . ILE B 1 324 ? 15.195 -0.958 -11.227 1 95.88 324 ILE B O 1
ATOM 6299 N N . ASP B 1 325 ? 16.188 -1.149 -13.258 1 95.19 325 ASP B N 1
ATOM 6300 C CA . ASP B 1 325 ? 17.469 -1.609 -12.727 1 95.19 325 ASP B CA 1
ATOM 6301 C C . ASP B 1 325 ? 18.219 -0.469 -12.047 1 95.19 325 ASP B C 1
ATOM 6303 O O . ASP B 1 325 ? 19.188 -0.705 -11.32 1 95.19 325 ASP B O 1
ATOM 6307 N N . GLN B 1 326 ? 17.75 0.763 -12.234 1 96.19 326 GLN B N 1
ATOM 6308 C CA . GLN B 1 326 ? 18.391 1.922 -11.617 1 96.19 326 GLN B CA 1
ATOM 6309 C C . GLN B 1 326 ? 17.812 2.184 -10.227 1 96.19 326 GLN B C 1
ATOM 6311 O O . GLN B 1 326 ? 18.391 2.936 -9.438 1 96.19 326 GLN B O 1
ATOM 6316 N N . VAL B 1 327 ? 16.656 1.672 -9.938 1 96.81 327 VAL B N 1
ATOM 6317 C CA . VAL B 1 327 ? 16.094 1.76 -8.594 1 96.81 327 VAL B CA 1
ATOM 6318 C C . VAL B 1 327 ? 16.859 0.836 -7.656 1 96.81 327 VAL B C 1
ATOM 6320 O O . VAL B 1 327 ? 17.047 -0.347 -7.949 1 96.81 327 VAL B O 1
ATOM 6323 N N . PRO B 1 328 ? 17.344 1.296 -6.543 1 97 328 PRO B N 1
ATOM 6324 C CA . PRO B 1 328 ? 18.156 0.476 -5.645 1 97 328 PRO B CA 1
ATOM 6325 C C . PRO B 1 328 ? 17.391 -0.734 -5.102 1 97 328 PRO B C 1
ATOM 6327 O O . PRO B 1 328 ? 16.172 -0.688 -4.957 1 97 328 PRO B O 1
ATOM 6330 N N . ALA B 1 329 ? 18.188 -1.835 -4.742 1 98 329 ALA B N 1
ATOM 6331 C CA . ALA B 1 329 ? 17.609 -2.994 -4.066 1 98 329 ALA B CA 1
ATOM 6332 C C . ALA B 1 329 ? 16.844 -2.576 -2.816 1 98 329 ALA B C 1
ATOM 6334 O O . ALA B 1 329 ? 17.328 -1.779 -2.016 1 98 329 ALA B O 1
ATOM 6335 N N . GLY B 1 330 ? 15.648 -3.016 -2.736 1 98.12 330 GLY B N 1
ATOM 6336 C CA . GLY B 1 330 ? 14.805 -2.678 -1.6 1 98.12 330 GLY B CA 1
ATOM 6337 C C . GLY B 1 330 ? 13.867 -1.516 -1.873 1 98.12 330 GLY B C 1
ATOM 6338 O O . GLY B 1 330 ? 13.086 -1.128 -1.007 1 98.12 330 GLY B O 1
ATOM 6339 N N . SER B 1 331 ? 14.023 -0.934 -3.068 1 98.25 331 SER B N 1
ATOM 6340 C CA . SER B 1 331 ? 13.109 0.112 -3.521 1 98.25 331 SER B CA 1
ATOM 6341 C C . SER B 1 331 ? 13.016 1.241 -2.502 1 98.25 331 SER B C 1
ATOM 6343 O O . SER B 1 331 ? 11.922 1.711 -2.191 1 98.25 331 SER B O 1
ATOM 6345 N N . ASN B 1 332 ? 14.125 1.54 -1.857 1 97.12 332 ASN B N 1
ATOM 6346 C CA . ASN B 1 332 ? 14.219 2.615 -0.875 1 97.12 332 ASN B CA 1
ATOM 6347 C C . ASN B 1 332 ? 13.266 2.391 0.294 1 97.12 332 ASN B C 1
ATOM 6349 O O . ASN B 1 332 ? 12.547 3.309 0.701 1 97.12 332 ASN B O 1
ATOM 6353 N N . GLY B 1 333 ? 13.195 1.185 0.767 1 97.62 333 GLY B N 1
ATOM 6354 C CA . GLY B 1 333 ? 12.477 0.862 1.989 1 97.62 333 GLY B CA 1
ATOM 6355 C C . GLY B 1 333 ? 11.008 0.563 1.756 1 97.62 333 GLY B C 1
ATOM 6356 O O . GLY B 1 333 ? 10.203 0.633 2.684 1 97.62 333 GLY B O 1
ATOM 6357 N N . LEU B 1 334 ? 10.633 0.261 0.495 1 98.38 334 LEU B N 1
ATOM 6358 C CA . LEU B 1 334 ? 9.25 -0.037 0.137 1 98.38 334 LEU B CA 1
ATOM 6359 C C . LEU B 1 334 ? 9.047 -1.536 -0.058 1 98.38 334 LEU B C 1
ATOM 6361 O O . LEU B 1 334 ? 9.742 -2.16 -0.861 1 98.38 334 LEU B O 1
ATOM 6365 N N . LEU B 1 335 ? 8.086 -2.168 0.702 1 98.69 335 LEU B N 1
ATOM 6366 C CA . LEU B 1 335 ? 7.793 -3.594 0.596 1 98.69 335 LEU B CA 1
ATOM 6367 C C . LEU B 1 335 ? 6.414 -3.824 -0.012 1 98.69 335 LEU B C 1
ATOM 6369 O O . LEU B 1 335 ? 5.473 -3.08 0.273 1 98.69 335 LEU B O 1
ATOM 6373 N N . PHE B 1 336 ? 6.348 -4.816 -0.839 1 98.69 336 PHE B N 1
ATOM 6374 C CA . PHE B 1 336 ? 5.09 -5.281 -1.411 1 98.69 336 PHE B CA 1
ATOM 6375 C C . PHE B 1 336 ? 4.871 -6.758 -1.106 1 98.69 336 PHE B C 1
ATOM 6377 O O . PHE B 1 336 ? 5.809 -7.555 -1.159 1 98.69 336 PHE B O 1
ATOM 6384 N N . THR B 1 337 ? 3.678 -7.141 -0.734 1 98.56 337 THR B N 1
ATOM 6385 C CA . THR B 1 337 ? 3.324 -8.555 -0.607 1 98.56 337 THR B CA 1
ATOM 6386 C C . THR B 1 337 ? 2.314 -8.953 -1.68 1 98.56 337 THR B C 1
ATOM 6388 O O . THR B 1 337 ? 1.253 -8.336 -1.801 1 98.56 337 THR B O 1
ATOM 6391 N N . PRO B 1 338 ? 2.613 -10 -2.426 1 98 338 PRO B N 1
ATOM 6392 C CA . PRO B 1 338 ? 1.799 -10.344 -3.594 1 98 338 PRO B CA 1
ATOM 6393 C C . PRO B 1 338 ? 0.591 -11.211 -3.238 1 98 338 PRO B C 1
ATOM 6395 O O . PRO B 1 338 ? 0.301 -12.188 -3.934 1 98 338 PRO B O 1
ATOM 6398 N N . TYR B 1 339 ? -0.202 -10.828 -2.207 1 97.25 339 TYR B N 1
ATOM 6399 C CA . TYR B 1 339 ? -1.339 -11.609 -1.723 1 97.25 339 TYR B CA 1
ATOM 6400 C C . TYR B 1 339 ? -2.65 -11.039 -2.25 1 97.25 339 TYR B C 1
ATOM 6402 O O . TYR B 1 339 ? -3.666 -11.047 -1.549 1 97.25 339 TYR B O 1
ATOM 6410 N N . ILE B 1 340 ? -2.715 -10.516 -3.496 1 95.62 340 ILE B N 1
ATOM 6411 C CA . ILE B 1 340 ? -3.842 -9.719 -3.969 1 95.62 340 ILE B CA 1
ATOM 6412 C C . ILE B 1 340 ? -5.035 -10.625 -4.25 1 95.62 340 ILE B C 1
ATOM 6414 O O . ILE B 1 340 ? -6.141 -10.148 -4.52 1 95.62 340 ILE B O 1
ATOM 6418 N N . VAL B 1 341 ? -4.859 -12 -4.191 1 90 341 VAL B N 1
ATOM 6419 C CA . VAL B 1 341 ? -5.969 -12.945 -4.32 1 90 341 VAL B CA 1
ATOM 6420 C C . VAL B 1 341 ? -5.855 -14.023 -3.246 1 90 341 VAL B C 1
ATOM 6422 O O . VAL B 1 341 ? -6.312 -15.148 -3.441 1 90 341 VAL B O 1
ATOM 6425 N N . GLY B 1 342 ? -5.219 -13.758 -2.145 1 90.62 342 GLY B N 1
ATOM 6426 C CA . GLY B 1 342 ? -4.871 -14.773 -1.17 1 90.62 342 GLY B CA 1
ATOM 6427 C C . GLY B 1 342 ? -3.537 -15.438 -1.447 1 90.62 342 GLY B C 1
ATOM 6428 O O . GLY B 1 342 ? -2.781 -14.984 -2.309 1 90.62 342 GLY B O 1
ATOM 6429 N N . GLU B 1 343 ? -3.248 -16.469 -0.673 1 91.38 343 GLU B N 1
ATOM 6430 C CA . GLU B 1 343 ? -1.963 -17.125 -0.877 1 91.38 343 GLU B CA 1
ATOM 6431 C C . GLU B 1 343 ? -2.059 -18.625 -0.593 1 91.38 343 GLU B C 1
ATOM 6433 O O . GLU B 1 343 ? -2.975 -19.078 0.102 1 91.38 343 GLU B O 1
ATOM 6438 N N . ARG B 1 344 ? -1.177 -19.375 -1.218 1 88.19 344 ARG B N 1
ATOM 6439 C CA . ARG B 1 344 ? -1.139 -20.828 -1.07 1 88.19 344 ARG B CA 1
ATOM 6440 C C . ARG B 1 344 ? 0.145 -21.266 -0.379 1 88.19 344 ARG B C 1
ATOM 6442 O O . ARG B 1 344 ? 0.111 -22.109 0.522 1 88.19 344 ARG B O 1
ATOM 6449 N N . THR B 1 345 ? 1.35 -20.906 -0.802 1 90.62 345 THR B N 1
ATOM 6450 C CA . THR B 1 345 ? 2.643 -21.219 -0.208 1 90.62 345 THR B CA 1
ATOM 6451 C C . THR B 1 345 ? 3.361 -19.953 0.25 1 90.62 345 THR B C 1
ATOM 6453 O O . THR B 1 345 ? 3.42 -18.969 -0.486 1 90.62 345 THR B O 1
ATOM 6456 N N . PRO B 1 346 ? 3.92 -19.859 1.383 1 90.25 346 PRO B N 1
ATOM 6457 C CA . PRO B 1 346 ? 3.838 -20.922 2.385 1 90.25 346 PRO B CA 1
ATOM 6458 C C . PRO B 1 346 ? 2.598 -20.812 3.268 1 90.25 346 PRO B C 1
ATOM 6460 O O . PRO B 1 346 ? 2.412 -21.609 4.188 1 90.25 346 PRO B O 1
ATOM 6463 N N . HIS B 1 347 ? 1.755 -19.703 2.945 1 89.12 347 HIS B N 1
ATOM 6464 C CA . HIS B 1 347 ? 0.603 -19.406 3.791 1 89.12 347 HIS B CA 1
ATOM 6465 C C . HIS B 1 347 ? -0.699 -19.812 3.107 1 89.12 347 HIS B C 1
ATOM 6467 O O . HIS B 1 347 ? -1.267 -19.047 2.336 1 89.12 347 HIS B O 1
ATOM 6473 N N . PRO B 1 348 ? -1.196 -21.016 3.408 1 85.75 348 PRO B N 1
ATOM 6474 C CA . PRO B 1 348 ? -2.529 -21.312 2.877 1 85.75 348 PRO B CA 1
ATOM 6475 C C . PRO B 1 348 ? -3.619 -20.453 3.5 1 85.75 348 PRO B C 1
ATOM 6477 O O . PRO B 1 348 ? -4.312 -20.891 4.422 1 85.75 348 PRO B O 1
ATOM 6480 N N . ASP B 1 349 ? -3.738 -19.25 3.031 1 89.25 349 ASP B N 1
ATOM 6481 C CA . ASP B 1 349 ? -4.586 -18.203 3.6 1 89.25 349 ASP B CA 1
ATOM 6482 C C . ASP B 1 349 ? -5.387 -17.5 2.51 1 89.25 349 ASP B C 1
ATOM 6484 O O . ASP B 1 349 ? -4.863 -16.625 1.81 1 89.25 349 ASP B O 1
ATOM 6488 N N . ALA B 1 350 ? -6.645 -17.828 2.471 1 83.19 350 ALA B N 1
ATOM 6489 C CA . ALA B 1 350 ? -7.508 -17.281 1.425 1 83.19 350 ALA B CA 1
ATOM 6490 C C . ALA B 1 350 ? -7.875 -15.836 1.72 1 83.19 350 ALA B C 1
ATOM 6492 O O . ALA B 1 350 ? -8.234 -15.086 0.812 1 83.19 350 ALA B O 1
ATOM 6493 N N . ASN B 1 351 ? -7.762 -15.422 2.998 1 89.75 351 ASN B N 1
ATOM 6494 C CA . ASN B 1 351 ? -8.242 -14.102 3.408 1 89.75 351 ASN B CA 1
ATOM 6495 C C . ASN B 1 351 ? -7.148 -13.047 3.305 1 89.75 351 ASN B C 1
ATOM 6497 O O . ASN B 1 351 ? -7.441 -11.852 3.264 1 89.75 351 ASN B O 1
ATOM 6501 N N . ILE B 1 352 ? -5.875 -13.477 3.346 1 95.12 352 ILE B N 1
ATOM 6502 C CA . ILE B 1 352 ? -4.781 -12.516 3.293 1 95.12 352 ILE B CA 1
ATOM 6503 C C . ILE B 1 352 ? -4.867 -11.703 2.002 1 95.12 352 ILE B C 1
ATOM 6505 O O . ILE B 1 352 ? -5.387 -12.188 0.993 1 95.12 352 ILE B O 1
ATOM 6509 N N . ARG B 1 353 ? -4.504 -10.453 2.057 1 96.62 353 ARG B N 1
ATOM 6510 C CA . ARG B 1 353 ? -4.473 -9.578 0.889 1 96.62 353 ARG B CA 1
ATOM 6511 C C . ARG B 1 353 ? -3.162 -8.805 0.818 1 96.62 353 ARG B C 1
ATOM 6513 O O . ARG B 1 353 ? -2.373 -8.82 1.765 1 96.62 353 ARG B O 1
ATOM 6520 N N . GLY B 1 354 ? -2.963 -8.156 -0.352 1 97.5 354 GLY B N 1
ATOM 6521 C CA . GLY B 1 354 ? -1.707 -7.469 -0.606 1 97.5 354 GLY B CA 1
ATOM 6522 C C . GLY B 1 354 ? -1.529 -6.219 0.236 1 97.5 354 GLY B C 1
ATOM 6523 O O . GLY B 1 354 ? -2.5 -5.684 0.777 1 97.5 354 GLY B O 1
ATOM 6524 N N . SER B 1 355 ? -0.278 -5.801 0.379 1 98.44 355 SER B N 1
ATOM 6525 C CA . SER B 1 355 ? 0.055 -4.586 1.117 1 98.44 355 SER B CA 1
ATOM 6526 C C . SER B 1 355 ? 1.257 -3.879 0.502 1 98.44 355 SER B C 1
ATOM 6528 O O . SER B 1 355 ? 2.16 -4.527 -0.031 1 98.44 355 SER B O 1
ATOM 6530 N N . PHE B 1 356 ? 1.261 -2.58 0.438 1 98.62 356 PHE B N 1
ATOM 6531 C CA . PHE B 1 356 ? 2.445 -1.733 0.381 1 98.62 356 PHE B CA 1
ATOM 6532 C C . PHE B 1 356 ? 2.783 -1.181 1.761 1 98.62 356 PHE B C 1
ATOM 6534 O O . PHE B 1 356 ? 1.938 -0.561 2.41 1 98.62 356 PHE B O 1
ATOM 6541 N N . ILE B 1 357 ? 3.979 -1.394 2.303 1 98.19 357 ILE B N 1
ATOM 6542 C CA . ILE B 1 357 ? 4.422 -0.912 3.607 1 98.19 357 ILE B CA 1
ATOM 6543 C C . ILE B 1 357 ? 5.707 -0.104 3.451 1 98.19 357 ILE B C 1
ATOM 6545 O O . ILE B 1 357 ? 6.633 -0.529 2.756 1 98.19 357 ILE B O 1
ATOM 6549 N N . GLY B 1 358 ? 5.766 1.035 4.051 1 97.69 358 GLY B N 1
ATOM 6550 C CA . GLY B 1 358 ? 6.957 1.87 4.004 1 97.69 358 GLY B CA 1
ATOM 6551 C C . GLY B 1 358 ? 6.887 2.947 2.939 1 97.69 358 GLY B C 1
ATOM 6552 O O . GLY B 1 358 ? 7.918 3.395 2.432 1 97.69 358 GLY B O 1
ATOM 6553 N N . MET B 1 359 ? 5.711 3.367 2.523 1 97.81 359 MET B N 1
ATOM 6554 C CA . MET B 1 359 ? 5.527 4.359 1.468 1 97.81 359 MET B CA 1
ATOM 6555 C C . MET B 1 359 ? 5.996 5.734 1.928 1 97.81 359 MET B C 1
ATOM 6557 O O . MET B 1 359 ? 5.418 6.32 2.846 1 97.81 359 MET B O 1
ATOM 6561 N N . ASP B 1 360 ? 6.992 6.18 1.306 1 95.12 360 ASP B N 1
ATOM 6562 C CA . ASP B 1 360 ? 7.594 7.484 1.558 1 95.12 360 ASP B CA 1
ATOM 6563 C C . ASP B 1 360 ? 7.242 8.477 0.452 1 95.12 360 ASP B C 1
ATOM 6565 O O . ASP B 1 360 ? 7.102 8.094 -0.711 1 95.12 360 ASP B O 1
ATOM 6569 N N . ALA B 1 361 ? 7.141 9.758 0.743 1 92.44 361 ALA B N 1
ATOM 6570 C CA . ALA B 1 361 ? 6.738 10.789 -0.204 1 92.44 361 ALA B CA 1
ATOM 6571 C C . ALA B 1 361 ? 7.719 10.875 -1.372 1 92.44 361 ALA B C 1
ATOM 6573 O O . ALA B 1 361 ? 7.375 11.383 -2.441 1 92.44 361 ALA B O 1
ATOM 6574 N N . GLY B 1 362 ? 8.914 10.398 -1.187 1 91.94 362 GLY B N 1
ATOM 6575 C CA . GLY B 1 362 ? 9.914 10.43 -2.242 1 91.94 362 GLY B CA 1
ATOM 6576 C C . GLY B 1 362 ? 9.742 9.32 -3.26 1 91.94 362 GLY B C 1
ATOM 6577 O O . GLY B 1 362 ? 10.336 9.359 -4.336 1 91.94 362 GLY B O 1
ATOM 6578 N N . HIS B 1 363 ? 8.938 8.328 -2.988 1 96 363 HIS B N 1
ATOM 6579 C CA . HIS B 1 363 ? 8.734 7.203 -3.896 1 96 363 HIS B CA 1
ATOM 6580 C C . HIS B 1 363 ? 7.969 7.637 -5.145 1 96 363 HIS B C 1
ATOM 6582 O O . HIS B 1 363 ? 7.02 8.414 -5.055 1 96 363 HIS B O 1
ATOM 6588 N N . LYS B 1 364 ? 8.398 7.18 -6.23 1 95.62 364 LYS B N 1
ATOM 6589 C CA . LYS B 1 364 ? 7.754 7.371 -7.523 1 95.62 364 LYS B CA 1
ATOM 6590 C C . LYS B 1 364 ? 7.254 6.043 -8.094 1 95.62 364 LYS B C 1
ATOM 6592 O O . LYS B 1 364 ? 7.41 4.996 -7.461 1 95.62 364 LYS B O 1
ATOM 6597 N N . LEU B 1 365 ? 6.602 6.152 -9.258 1 97.19 365 LEU B N 1
ATOM 6598 C CA . LEU B 1 365 ? 5.988 4.98 -9.875 1 97.19 365 LEU B CA 1
ATOM 6599 C C . LEU B 1 365 ? 7.008 3.859 -10.047 1 97.19 365 LEU B C 1
ATOM 6601 O O . LEU B 1 365 ? 6.684 2.686 -9.852 1 97.19 365 LEU B O 1
ATOM 6605 N N . GLU B 1 366 ? 8.258 4.16 -10.375 1 97.12 366 GLU B N 1
ATOM 6606 C CA . GLU B 1 366 ? 9.281 3.156 -10.633 1 97.12 366 GLU B CA 1
ATOM 6607 C C . GLU B 1 366 ? 9.656 2.404 -9.359 1 97.12 366 GLU B C 1
ATOM 6609 O O . GLU B 1 366 ? 10.008 1.223 -9.414 1 97.12 366 GLU B O 1
ATOM 6614 N N . HIS B 1 367 ? 9.609 3.08 -8.195 1 97.88 367 HIS B N 1
ATOM 6615 C CA . HIS B 1 367 ? 9.875 2.41 -6.922 1 97.88 367 HIS B CA 1
ATOM 6616 C C . HIS B 1 367 ? 8.82 1.347 -6.633 1 97.88 367 HIS B C 1
ATOM 6618 O O . HIS B 1 367 ? 9.148 0.254 -6.164 1 97.88 367 HIS B O 1
ATOM 6624 N N . PHE B 1 368 ? 7.566 1.694 -6.938 1 98.5 368 PHE B N 1
ATOM 6625 C CA . PHE B 1 368 ? 6.477 0.75 -6.715 1 98.5 368 PHE B CA 1
ATOM 6626 C C . PHE B 1 368 ? 6.586 -0.434 -7.668 1 98.5 368 PHE B C 1
ATOM 6628 O O . PHE B 1 368 ? 6.375 -1.581 -7.27 1 98.5 368 PHE B O 1
ATOM 6635 N N . GLY B 1 369 ? 6.887 -0.112 -8.938 1 97.81 369 GLY B N 1
ATOM 6636 C CA . GLY B 1 369 ? 7.117 -1.197 -9.883 1 97.81 369 GLY B CA 1
ATOM 6637 C C . GLY B 1 369 ? 8.18 -2.172 -9.414 1 97.81 369 GLY B C 1
ATOM 6638 O O . GLY B 1 369 ? 7.977 -3.387 -9.445 1 97.81 369 GLY B O 1
ATOM 6639 N N . ARG B 1 370 ? 9.312 -1.686 -8.961 1 98.31 370 ARG B N 1
ATOM 6640 C CA . ARG B 1 370 ? 10.398 -2.533 -8.469 1 98.31 370 ARG B CA 1
ATOM 6641 C C . ARG B 1 370 ? 9.961 -3.316 -7.238 1 98.31 370 ARG B C 1
ATOM 6643 O O . ARG B 1 370 ? 10.281 -4.5 -7.102 1 98.31 370 ARG B O 1
ATOM 6650 N N . ALA B 1 371 ? 9.273 -2.648 -6.34 1 98.69 371 ALA B N 1
ATOM 6651 C CA . ALA B 1 371 ? 8.812 -3.309 -5.121 1 98.69 371 ALA B CA 1
ATOM 6652 C C . ALA B 1 371 ? 7.898 -4.488 -5.449 1 98.69 371 ALA B C 1
ATOM 6654 O O . ALA B 1 371 ? 7.938 -5.52 -4.77 1 98.69 371 ALA B O 1
ATOM 6655 N N . VAL B 1 372 ? 7.031 -4.324 -6.445 1 98.69 372 VAL B N 1
ATOM 6656 C CA . VAL B 1 372 ? 6.145 -5.406 -6.863 1 98.69 372 VAL B CA 1
ATOM 6657 C C . VAL B 1 372 ? 6.977 -6.594 -7.348 1 98.69 372 VAL B C 1
ATOM 6659 O O . VAL B 1 372 ? 6.742 -7.73 -6.941 1 98.69 372 VAL B O 1
ATOM 6662 N N . MET B 1 373 ? 7.965 -6.324 -8.164 1 98.44 373 MET B N 1
ATOM 6663 C CA . MET B 1 373 ? 8.844 -7.379 -8.664 1 98.44 373 MET B CA 1
ATOM 6664 C C . MET B 1 373 ? 9.578 -8.055 -7.516 1 98.44 373 MET B C 1
ATOM 6666 O O . MET B 1 373 ? 9.672 -9.289 -7.469 1 98.44 373 MET B O 1
ATOM 6670 N N . GLU B 1 374 ? 10.094 -7.262 -6.602 1 98.81 374 GLU B N 1
ATOM 6671 C CA . GLU B 1 374 ? 10.789 -7.805 -5.438 1 98.81 374 GLU B CA 1
ATOM 6672 C C . GLU B 1 374 ? 9.844 -8.648 -4.582 1 98.81 374 GLU B C 1
ATOM 6674 O O . GLU B 1 374 ? 10.211 -9.734 -4.133 1 98.81 374 GLU B O 1
ATOM 6679 N N . GLY B 1 375 ? 8.633 -8.117 -4.359 1 98.75 375 GLY B N 1
ATOM 6680 C CA . GLY B 1 375 ? 7.66 -8.844 -3.562 1 98.75 375 GLY B CA 1
ATOM 6681 C C . GLY B 1 375 ? 7.32 -10.211 -4.137 1 98.75 375 GLY B C 1
ATOM 6682 O O . GLY B 1 375 ? 7.238 -11.195 -3.398 1 98.75 375 GLY B O 1
ATOM 6683 N N . ILE B 1 376 ? 7.098 -10.242 -5.418 1 98.25 376 ILE B N 1
ATOM 6684 C CA . ILE B 1 376 ? 6.848 -11.5 -6.105 1 98.25 376 ILE B CA 1
ATOM 6685 C C . ILE B 1 376 ? 8.016 -12.461 -5.879 1 98.25 376 ILE B C 1
ATOM 6687 O O . ILE B 1 376 ? 7.82 -13.617 -5.516 1 98.25 376 ILE B O 1
ATOM 6691 N N . THR B 1 377 ? 9.227 -11.953 -6.062 1 98.75 377 THR B N 1
ATOM 6692 C CA . THR B 1 377 ? 10.422 -12.781 -5.965 1 98.75 377 THR B CA 1
ATOM 6693 C C . THR B 1 377 ? 10.656 -13.227 -4.523 1 98.75 377 THR B C 1
ATOM 6695 O O . THR B 1 377 ? 11.133 -14.336 -4.285 1 98.75 377 THR B O 1
ATOM 6698 N N . PHE B 1 378 ? 10.359 -12.352 -3.535 1 98.75 378 PHE B N 1
ATOM 6699 C CA . PHE B 1 378 ? 10.438 -12.727 -2.129 1 98.75 378 PHE B CA 1
ATOM 6700 C C . PHE B 1 378 ? 9.477 -13.875 -1.828 1 98.75 378 PHE B C 1
ATOM 6702 O O . PHE B 1 378 ? 9.82 -14.805 -1.088 1 98.75 378 PHE B O 1
ATOM 6709 N N . SER B 1 379 ? 8.273 -13.789 -2.375 1 98.12 379 SER B N 1
ATOM 6710 C CA . SER B 1 379 ? 7.309 -14.867 -2.184 1 98.12 379 SER B CA 1
ATOM 6711 C C . SER B 1 379 ? 7.848 -16.203 -2.695 1 98.12 379 SER B C 1
ATOM 6713 O O . SER B 1 379 ? 7.711 -17.234 -2.033 1 98.12 379 SER B O 1
ATOM 6715 N N . LEU B 1 380 ? 8.461 -16.125 -3.814 1 98.06 380 LEU B N 1
ATOM 6716 C CA . LEU B 1 380 ? 9.047 -17.328 -4.398 1 98.06 380 LEU B CA 1
ATOM 6717 C C . LEU B 1 380 ? 10.234 -17.812 -3.572 1 98.06 380 LEU B C 1
ATOM 6719 O O . LEU B 1 380 ? 10.445 -19.031 -3.43 1 98.06 380 LEU B O 1
ATOM 6723 N N . ARG B 1 381 ? 11 -16.906 -3.033 1 98.31 381 ARG B N 1
ATOM 6724 C CA . ARG B 1 381 ? 12.117 -17.281 -2.178 1 98.31 381 ARG B CA 1
ATOM 6725 C C . ARG B 1 381 ? 11.641 -18.062 -0.956 1 98.31 381 ARG B C 1
ATOM 6727 O O . ARG B 1 381 ? 12.352 -18.938 -0.452 1 98.31 381 ARG B O 1
ATOM 6734 N N . GLU B 1 382 ? 10.477 -17.75 -0.458 1 96.88 382 GLU B N 1
ATOM 6735 C CA . GLU B 1 382 ? 9.938 -18.516 0.657 1 96.88 382 GLU B CA 1
ATOM 6736 C C . GLU B 1 382 ? 9.922 -20.016 0.339 1 96.88 382 GLU B C 1
ATOM 6738 O O . GLU B 1 382 ? 10.258 -20.844 1.193 1 96.88 382 GLU B O 1
ATOM 6743 N N . SER B 1 383 ? 9.578 -20.344 -0.881 1 95.44 383 SER B N 1
ATOM 6744 C CA . SER B 1 383 ? 9.594 -21.734 -1.309 1 95.44 383 SER B CA 1
ATOM 6745 C C . SER B 1 383 ? 11.016 -22.281 -1.361 1 95.44 383 SER B C 1
ATOM 6747 O O . SER B 1 383 ? 11.273 -23.422 -0.938 1 95.44 383 SER B O 1
ATOM 6749 N N . ILE B 1 384 ? 11.93 -21.484 -1.847 1 96.62 384 ILE B N 1
ATOM 6750 C CA . ILE B 1 384 ? 13.32 -21.891 -1.938 1 96.62 384 ILE B CA 1
ATOM 6751 C C . ILE B 1 384 ? 13.875 -22.156 -0.538 1 96.62 384 ILE B C 1
ATOM 6753 O O . ILE B 1 384 ? 14.586 -23.141 -0.315 1 96.62 384 ILE B O 1
ATOM 6757 N N . ASP B 1 385 ? 13.562 -21.328 0.35 1 95.81 385 ASP B N 1
ATOM 6758 C CA . ASP B 1 385 ? 14.047 -21.484 1.717 1 95.81 385 ASP B CA 1
ATOM 6759 C C . ASP B 1 385 ? 13.484 -22.734 2.369 1 95.81 385 ASP B C 1
ATOM 6761 O O . ASP B 1 385 ? 14.156 -23.391 3.176 1 95.81 385 ASP B O 1
ATOM 6765 N N . ILE B 1 386 ? 12.234 -23.031 2.078 1 93.5 386 ILE B N 1
ATOM 6766 C CA . ILE B 1 386 ? 11.648 -24.281 2.57 1 93.5 386 ILE B CA 1
ATOM 6767 C C . ILE B 1 386 ? 12.445 -25.469 2.033 1 93.5 386 ILE B C 1
ATOM 6769 O O . ILE B 1 386 ? 12.75 -26.406 2.779 1 93.5 386 ILE B O 1
ATOM 6773 N N . LEU B 1 387 ? 12.82 -25.422 0.798 1 93 387 LEU B N 1
ATOM 6774 C CA . LEU B 1 387 ? 13.609 -26.484 0.177 1 93 387 LEU B CA 1
ATOM 6775 C C . LEU B 1 387 ? 14.977 -26.594 0.838 1 93 387 LEU B C 1
ATOM 6777 O O . LEU B 1 387 ? 15.414 -27.703 1.177 1 93 387 LEU B O 1
ATOM 6781 N N . ARG B 1 388 ? 15.57 -25.469 1.011 1 94.75 388 ARG B N 1
ATOM 6782 C CA . ARG B 1 388 ? 16.875 -25.469 1.659 1 94.75 388 ARG B CA 1
ATOM 6783 C C . ARG B 1 388 ? 16.781 -25.984 3.09 1 94.75 388 ARG B C 1
ATOM 6785 O O . ARG B 1 388 ? 17.656 -26.734 3.545 1 94.75 388 ARG B O 1
ATOM 6792 N N . GLY B 1 389 ? 15.773 -25.594 3.752 1 92.25 389 GLY B N 1
ATOM 6793 C CA . GLY B 1 389 ? 15.547 -26.062 5.109 1 92.25 389 GLY B CA 1
ATOM 6794 C C . GLY B 1 389 ? 15.375 -27.578 5.199 1 92.25 389 GLY B C 1
ATOM 6795 O O . GLY B 1 389 ? 15.672 -28.172 6.234 1 92.25 389 GLY B O 1
ATOM 6796 N N . ALA B 1 390 ? 14.938 -28.141 4.117 1 88.12 390 ALA B N 1
ATOM 6797 C CA . ALA B 1 390 ? 14.742 -29.594 4.062 1 88.12 390 ALA B CA 1
ATOM 6798 C C . ALA B 1 390 ? 16.016 -30.297 3.605 1 88.12 390 ALA B C 1
ATOM 6800 O O . ALA B 1 390 ? 15.992 -31.516 3.346 1 88.12 390 ALA B O 1
ATOM 6801 N N . GLY B 1 391 ? 17.141 -29.531 3.455 1 88.5 391 GLY B N 1
ATOM 6802 C CA . GLY B 1 391 ? 18.438 -30.109 3.152 1 88.5 391 GLY B CA 1
ATOM 6803 C C . GLY B 1 391 ? 18.766 -30.094 1.672 1 88.5 391 GLY B C 1
ATOM 6804 O O . GLY B 1 391 ? 19.766 -30.688 1.247 1 88.5 391 GLY B O 1
ATOM 6805 N N . LYS B 1 392 ? 18 -29.406 0.946 1 89.25 392 LYS B N 1
ATOM 6806 C CA . LYS B 1 392 ? 18.266 -29.359 -0.488 1 89.25 392 LYS B CA 1
ATOM 6807 C C . LYS B 1 392 ? 19.219 -28.203 -0.827 1 89.25 392 LYS B C 1
ATOM 6809 O O . LYS B 1 392 ? 19.141 -27.141 -0.224 1 89.25 392 LYS B O 1
ATOM 6814 N N . THR B 1 393 ? 19.984 -28.547 -1.74 1 90.69 393 THR B N 1
ATOM 6815 C CA . THR B 1 393 ? 20.859 -27.5 -2.266 1 90.69 393 THR B CA 1
ATOM 6816 C C . THR B 1 393 ? 20.203 -26.812 -3.465 1 90.69 393 THR B C 1
ATOM 6818 O O . THR B 1 393 ? 19.781 -27.484 -4.414 1 90.69 393 THR B O 1
ATOM 6821 N N . VAL B 1 394 ? 20.047 -25.547 -3.412 1 93.94 394 VAL B N 1
ATOM 6822 C CA . VAL B 1 394 ? 19.5 -24.766 -4.516 1 93.94 394 VAL B CA 1
ATOM 6823 C C . VAL B 1 394 ? 20.516 -23.688 -4.918 1 93.94 394 VAL B C 1
ATOM 6825 O O . VAL B 1 394 ? 20.359 -22.516 -4.555 1 93.94 394 VAL B O 1
ATOM 6828 N N . ASN B 1 395 ? 21.484 -24.047 -5.691 1 93.12 395 ASN B N 1
ATOM 6829 C CA . ASN B 1 395 ? 22.547 -23.125 -6.098 1 93.12 395 ASN B CA 1
ATOM 6830 C C . ASN B 1 395 ? 22.297 -22.578 -7.504 1 93.12 395 ASN B C 1
ATOM 6832 O O . ASN B 1 395 ? 22.891 -21.578 -7.895 1 93.12 395 ASN B O 1
ATOM 6836 N N . GLU B 1 396 ? 21.562 -23.312 -8.234 1 94.81 396 GLU B N 1
ATOM 6837 C CA . GLU B 1 396 ? 21.203 -22.906 -9.594 1 94.81 396 GLU B CA 1
ATOM 6838 C C . GLU B 1 396 ? 19.703 -23.062 -9.82 1 94.81 396 GLU B C 1
ATOM 6840 O O . GLU B 1 396 ? 19.094 -24.062 -9.414 1 94.81 396 GLU B O 1
ATOM 6845 N N . VAL B 1 397 ? 19.078 -22.031 -10.438 1 97.12 397 VAL B N 1
ATOM 6846 C CA . VAL B 1 397 ? 17.641 -22.031 -10.719 1 97.12 397 VAL B CA 1
ATOM 6847 C C . VAL B 1 397 ? 17.406 -21.672 -12.18 1 97.12 397 VAL B C 1
ATOM 6849 O O . VAL B 1 397 ? 17.891 -20.641 -12.664 1 97.12 397 VAL B O 1
ATOM 6852 N N . ILE B 1 398 ? 16.734 -22.516 -12.898 1 96.19 398 ILE B N 1
ATOM 6853 C CA . ILE B 1 398 ? 16.328 -22.219 -14.273 1 96.19 398 ILE B CA 1
ATOM 6854 C C . ILE B 1 398 ? 15.078 -21.344 -14.266 1 96.19 398 ILE B C 1
ATOM 6856 O O . ILE B 1 398 ? 14.039 -21.75 -13.734 1 96.19 398 ILE B O 1
ATOM 6860 N N . SER B 1 399 ? 15.211 -20.156 -14.797 1 95.62 399 SER B N 1
ATOM 6861 C CA . SER B 1 399 ? 14.086 -19.234 -14.812 1 95.62 399 SER B CA 1
ATOM 6862 C C . SER B 1 399 ? 13.344 -19.297 -16.141 1 95.62 399 SER B C 1
ATOM 6864 O O . SER B 1 399 ? 13.961 -19.219 -17.219 1 95.62 399 SER B O 1
ATOM 6866 N N . ILE B 1 400 ? 12.016 -19.453 -16.078 1 91.44 400 ILE B N 1
ATOM 6867 C CA . ILE B 1 400 ? 11.203 -19.484 -17.281 1 91.44 400 ILE B CA 1
ATOM 6868 C C . ILE B 1 400 ? 9.969 -18.609 -17.094 1 91.44 400 ILE B C 1
ATOM 6870 O O . ILE B 1 400 ? 9.688 -18.141 -15.984 1 91.44 400 ILE B O 1
ATOM 6874 N N . GLY B 1 401 ? 9.25 -18.266 -18.203 1 87.69 401 GLY B N 1
ATOM 6875 C CA . GLY B 1 401 ? 8.055 -17.438 -18.141 1 87.69 401 GLY B CA 1
ATOM 6876 C C . GLY B 1 401 ? 8.359 -15.961 -18.25 1 87.69 401 GLY B C 1
ATOM 6877 O O . GLY B 1 401 ? 9.391 -15.57 -18.797 1 87.69 401 GLY B O 1
ATOM 6878 N N . GLY B 1 402 ? 7.387 -15.172 -17.797 1 84.81 402 GLY B N 1
ATOM 6879 C CA . GLY B 1 402 ? 7.496 -13.727 -17.922 1 84.81 402 GLY B CA 1
ATOM 6880 C C . GLY B 1 402 ? 8.695 -13.148 -17.188 1 84.81 402 GLY B C 1
ATOM 6881 O O . GLY B 1 402 ? 9.312 -12.195 -17.656 1 84.81 402 GLY B O 1
ATOM 6882 N N . GLY B 1 403 ? 9.047 -13.703 -16.031 1 87.69 403 GLY B N 1
ATOM 6883 C CA . GLY B 1 403 ? 10.172 -13.242 -15.227 1 87.69 403 GLY B CA 1
ATOM 6884 C C . GLY B 1 403 ? 11.516 -13.445 -15.914 1 87.69 403 GLY B C 1
ATOM 6885 O O . GLY B 1 403 ? 12.523 -12.867 -15.5 1 87.69 403 GLY B O 1
ATOM 6886 N N . ALA B 1 404 ? 11.508 -14.25 -16.922 1 89.88 404 ALA B N 1
ATOM 6887 C CA . ALA B 1 404 ? 12.75 -14.547 -17.641 1 89.88 404 ALA B CA 1
ATOM 6888 C C . ALA B 1 404 ? 12.945 -13.602 -18.812 1 89.88 404 ALA B C 1
ATOM 6890 O O . ALA B 1 404 ? 13.992 -13.617 -19.469 1 89.88 404 ALA B O 1
ATOM 6891 N N . LYS B 1 405 ? 12.016 -12.789 -19.031 1 88.5 405 LYS B N 1
ATOM 6892 C CA . LYS B 1 405 ? 12.062 -11.93 -20.203 1 88.5 405 LYS B CA 1
ATOM 6893 C C . LYS B 1 405 ? 12.758 -10.609 -19.891 1 88.5 405 LYS B C 1
ATOM 6895 O O . LYS B 1 405 ? 13.117 -9.859 -20.812 1 88.5 405 LYS B O 1
ATOM 6900 N N . ASN B 1 406 ? 12.867 -10.297 -18.672 1 92.94 406 ASN B N 1
ATOM 6901 C CA . ASN B 1 406 ? 13.469 -9.047 -18.219 1 92.94 406 ASN B CA 1
ATOM 6902 C C . ASN B 1 406 ? 14.797 -9.289 -17.516 1 92.94 406 ASN B C 1
ATOM 6904 O O . ASN B 1 406 ? 14.844 -9.961 -16.484 1 92.94 406 ASN B O 1
ATOM 6908 N N . GLU B 1 407 ? 15.867 -8.766 -18.047 1 95.25 407 GLU B N 1
ATOM 6909 C CA . GLU B 1 407 ? 17.203 -9.031 -17.531 1 95.25 407 GLU B CA 1
ATOM 6910 C C . GLU B 1 407 ? 17.359 -8.523 -16.094 1 95.25 407 GLU B C 1
ATOM 6912 O O . GLU B 1 407 ? 18.016 -9.164 -15.273 1 95.25 407 GLU B O 1
ATOM 6917 N N . ALA B 1 408 ? 16.797 -7.363 -15.852 1 96.44 408 ALA B N 1
ATOM 6918 C CA . ALA B 1 408 ? 16.844 -6.828 -14.5 1 96.44 408 ALA B CA 1
ATOM 6919 C C . ALA B 1 408 ? 16.172 -7.777 -13.508 1 96.44 408 ALA B C 1
ATOM 6921 O O . ALA B 1 408 ? 16.625 -7.941 -12.383 1 96.44 408 ALA B O 1
ATOM 6922 N N . TRP B 1 409 ? 15.039 -8.367 -13.938 1 97.56 409 TRP B N 1
ATOM 6923 C CA . TRP B 1 409 ? 14.305 -9.289 -13.07 1 97.56 409 TRP B CA 1
ATOM 6924 C C . TRP B 1 409 ? 15.094 -10.57 -12.852 1 97.56 409 TRP B C 1
ATOM 6926 O O . TRP B 1 409 ? 15.062 -11.156 -11.766 1 97.56 409 TRP B O 1
ATOM 6936 N N . LEU B 1 410 ? 15.828 -11.031 -13.898 1 98.06 410 LEU B N 1
ATOM 6937 C CA . LEU B 1 410 ? 16.672 -12.211 -13.781 1 98.06 410 LEU B CA 1
ATOM 6938 C C . LEU B 1 410 ? 17.781 -11.984 -12.766 1 98.06 410 LEU B C 1
ATOM 6940 O O . LEU B 1 410 ? 18.047 -12.844 -11.922 1 98.06 410 LEU B O 1
ATOM 6944 N N . GLN B 1 411 ? 18.438 -10.844 -12.867 1 98.38 411 GLN B N 1
ATOM 6945 C CA . GLN B 1 411 ? 19.469 -10.516 -11.883 1 98.38 411 GLN B CA 1
ATOM 6946 C C . GLN B 1 411 ? 18.875 -10.406 -10.477 1 98.38 411 GLN B C 1
ATOM 6948 O O . GLN B 1 411 ? 19.469 -10.875 -9.508 1 98.38 411 GLN B O 1
ATOM 6953 N N . MET B 1 412 ? 17.734 -9.789 -10.375 1 98.5 412 MET B N 1
ATOM 6954 C CA . MET B 1 412 ? 17.031 -9.68 -9.109 1 98.5 412 MET B CA 1
ATOM 6955 C C . MET B 1 412 ? 16.766 -11.055 -8.508 1 98.5 412 MET B C 1
ATOM 6957 O O . MET B 1 412 ? 16.953 -11.258 -7.305 1 98.5 412 MET B O 1
ATOM 6961 N N . GLN B 1 413 ? 16.266 -11.992 -9.305 1 98.69 413 GLN B N 1
ATOM 6962 C CA . GLN B 1 413 ? 16.062 -13.367 -8.852 1 98.69 413 GLN B CA 1
ATOM 6963 C C . GLN B 1 413 ? 17.359 -13.969 -8.312 1 98.69 413 GLN B C 1
ATOM 6965 O O . GLN B 1 413 ? 17.359 -14.578 -7.242 1 98.69 413 GLN B O 1
ATOM 6970 N N . ALA B 1 414 ? 18.453 -13.773 -9.07 1 98.69 414 ALA B N 1
ATOM 6971 C CA . ALA B 1 414 ? 19.734 -14.297 -8.641 1 98.69 414 ALA B CA 1
ATOM 6972 C C . ALA B 1 414 ? 20.125 -13.758 -7.266 1 98.69 414 ALA B C 1
ATOM 6974 O O . ALA B 1 414 ? 20.516 -14.516 -6.379 1 98.69 414 ALA B O 1
ATOM 6975 N N . ASP B 1 415 ? 19.969 -12.492 -7.113 1 98.88 415 ASP B N 1
ATOM 6976 C CA . ASP B 1 415 ? 20.375 -11.828 -5.875 1 98.88 415 ASP B CA 1
ATOM 6977 C C . ASP B 1 415 ? 19.469 -12.234 -4.715 1 98.88 415 ASP B C 1
ATOM 6979 O O . ASP B 1 415 ? 19.938 -12.492 -3.607 1 98.88 415 ASP B O 1
ATOM 6983 N N . ILE B 1 416 ? 18.156 -12.273 -4.926 1 98.81 416 ILE B N 1
ATOM 6984 C CA . ILE B 1 416 ? 17.203 -12.57 -3.865 1 98.81 416 ILE B CA 1
ATOM 6985 C C . ILE B 1 416 ? 17.297 -14.047 -3.488 1 98.81 416 ILE B C 1
ATOM 6987 O O . ILE B 1 416 ? 17.25 -14.391 -2.305 1 98.81 416 ILE B O 1
ATOM 6991 N N . PHE B 1 417 ? 17.422 -14.945 -4.484 1 98.56 417 PHE B N 1
ATOM 6992 C CA . PHE B 1 417 ? 17.5 -16.375 -4.219 1 98.56 417 PHE B CA 1
ATOM 6993 C C . PHE B 1 417 ? 18.891 -16.766 -3.727 1 98.56 417 PHE B C 1
ATOM 6995 O O . PHE B 1 417 ? 19.094 -17.844 -3.166 1 98.56 417 PHE B O 1
ATOM 7002 N N . ASN B 1 418 ? 19.859 -15.859 -3.922 1 98.44 418 ASN B N 1
ATOM 7003 C CA . ASN B 1 418 ? 21.266 -16.203 -3.703 1 98.44 418 ASN B CA 1
ATOM 7004 C C . ASN B 1 418 ? 21.641 -17.5 -4.414 1 98.44 418 ASN B C 1
ATOM 7006 O O . ASN B 1 418 ? 22.141 -18.438 -3.785 1 98.44 418 ASN B O 1
ATOM 7010 N N . ALA B 1 419 ? 21.375 -17.516 -5.695 1 98.12 419 ALA B N 1
ATOM 7011 C CA . ALA B 1 419 ? 21.625 -18.641 -6.59 1 98.12 419 ALA B CA 1
ATOM 7012 C C . ALA B 1 419 ? 21.844 -18.172 -8.023 1 98.12 419 ALA B C 1
ATOM 7014 O O . ALA B 1 419 ? 21.344 -17.125 -8.422 1 98.12 419 ALA B O 1
ATOM 7015 N N . THR B 1 420 ? 22.625 -18.875 -8.75 1 97.88 420 THR B N 1
ATOM 7016 C CA . THR B 1 420 ? 22.797 -18.562 -10.172 1 97.88 420 THR B CA 1
ATOM 7017 C C . THR B 1 420 ? 21.5 -18.828 -10.938 1 97.88 420 THR B C 1
ATOM 7019 O O . THR B 1 420 ? 20.891 -19.891 -10.812 1 97.88 420 THR B O 1
ATOM 7022 N N . ILE B 1 421 ? 21.047 -17.844 -11.711 1 98 421 ILE B N 1
ATOM 7023 C CA . ILE B 1 421 ? 19.859 -17.969 -12.531 1 98 421 ILE B CA 1
ATOM 7024 C C . ILE B 1 421 ? 20.25 -18.266 -13.977 1 98 421 ILE B C 1
ATOM 7026 O O . ILE B 1 421 ? 21.125 -17.594 -14.539 1 98 421 ILE B O 1
ATOM 7030 N N . VAL B 1 422 ? 19.625 -19.25 -14.492 1 96.12 422 VAL B N 1
ATOM 7031 C CA . VAL B 1 422 ? 19.922 -19.641 -15.859 1 96.12 422 VAL B CA 1
ATOM 7032 C C . VAL B 1 422 ? 18.719 -19.391 -16.75 1 96.12 422 VAL B C 1
ATOM 7034 O O . VAL B 1 422 ? 17.609 -19.859 -16.469 1 96.12 422 VAL B O 1
ATOM 7037 N N . LYS B 1 423 ? 18.906 -18.609 -17.766 1 95.19 423 LYS B N 1
ATOM 7038 C CA . LYS B 1 423 ? 17.922 -18.391 -18.812 1 95.19 423 LYS B CA 1
ATOM 7039 C C . LYS B 1 423 ? 18.141 -19.359 -19.984 1 95.19 423 LYS B C 1
ATOM 7041 O O . LYS B 1 423 ? 19.281 -19.578 -20.406 1 95.19 423 LYS B O 1
ATOM 7046 N N . LEU B 1 424 ? 17.094 -19.922 -20.484 1 93.12 424 LEU B N 1
ATOM 7047 C CA . LEU B 1 424 ? 17.203 -20.859 -21.609 1 93.12 424 LEU B CA 1
ATOM 7048 C C . LEU B 1 424 ? 17.094 -20.125 -22.938 1 93.12 424 LEU B C 1
ATOM 7050 O O . LEU B 1 424 ? 16.5 -19.047 -23.016 1 93.12 424 LEU B O 1
ATOM 7054 N N . GLU B 1 425 ? 17.719 -20.672 -23.969 1 89.62 425 GLU B N 1
ATOM 7055 C CA . GLU B 1 425 ? 17.656 -20.109 -25.312 1 89.62 425 GLU B CA 1
ATOM 7056 C C . GLU B 1 425 ? 16.219 -20.062 -25.812 1 89.62 425 GLU B C 1
ATOM 7058 O O . GLU B 1 425 ? 15.82 -19.078 -26.469 1 89.62 425 GLU B O 1
ATOM 7063 N N . SER B 1 426 ? 15.547 -21.109 -25.578 1 81.62 426 SER B N 1
ATOM 7064 C CA . SER B 1 426 ? 14.148 -21.219 -25.969 1 81.62 426 SER B CA 1
ATOM 7065 C C . SER B 1 426 ? 13.32 -21.875 -24.859 1 81.62 426 SER B C 1
ATOM 7067 O O . SER B 1 426 ? 13.789 -22.781 -24.188 1 81.62 426 SER B O 1
ATOM 7069 N N . GLU B 1 427 ? 12.227 -21.141 -24.625 1 81.25 427 GLU B N 1
ATOM 7070 C CA . GLU B 1 427 ? 11.312 -21.688 -23.625 1 81.25 427 GLU B CA 1
ATOM 7071 C C . GLU B 1 427 ? 9.938 -21.953 -24.234 1 81.25 427 GLU B C 1
ATOM 7073 O O . GLU B 1 427 ? 9.289 -21.047 -24.75 1 81.25 427 GLU B O 1
ATOM 7078 N N . GLN B 1 428 ? 9.617 -23.25 -24.344 1 78.69 428 GLN B N 1
ATOM 7079 C CA . GLN B 1 428 ? 8.305 -23.609 -24.875 1 78.69 428 GLN B CA 1
ATOM 7080 C C . GLN B 1 428 ? 7.418 -24.219 -23.797 1 78.69 428 GLN B C 1
ATOM 7082 O O . GLN B 1 428 ? 6.34 -24.734 -24.094 1 78.69 428 GLN B O 1
ATOM 7087 N N . GLY B 1 429 ? 7.922 -24.297 -22.594 1 86.69 429 GLY B N 1
ATOM 7088 C CA . GLY B 1 429 ? 7.105 -24.672 -21.453 1 86.69 429 GLY B CA 1
ATOM 7089 C C . GLY B 1 429 ? 6.715 -26.141 -21.438 1 86.69 429 GLY B C 1
ATOM 7090 O O . GLY B 1 429 ? 7.504 -27 -21.844 1 86.69 429 GLY B O 1
ATOM 7091 N N . PRO B 1 430 ? 5.523 -26.375 -20.875 1 94.31 430 PRO B N 1
ATOM 7092 C CA . PRO B 1 430 ? 5.066 -27.766 -20.719 1 94.31 430 PRO B CA 1
ATOM 7093 C C . PRO B 1 430 ? 4.914 -28.5 -22.047 1 94.31 430 PRO B C 1
ATOM 7095 O O . PRO B 1 430 ? 5.082 -29.719 -22.109 1 94.31 430 PRO B O 1
ATOM 7098 N N . ALA B 1 431 ? 4.672 -27.75 -23.141 1 96.38 431 ALA B N 1
ATOM 7099 C CA . ALA B 1 431 ? 4.574 -28.391 -24.453 1 96.38 431 ALA B CA 1
ATOM 7100 C C . ALA B 1 431 ? 5.891 -29.062 -24.844 1 96.38 431 ALA B C 1
ATOM 7102 O O . ALA B 1 431 ? 5.891 -30.156 -25.406 1 96.38 431 ALA B O 1
ATOM 7103 N N . MET B 1 432 ? 6.957 -28.406 -24.547 1 96.5 432 MET B N 1
ATOM 7104 C CA . MET B 1 432 ? 8.266 -28.984 -24.812 1 96.5 432 MET B CA 1
ATOM 7105 C C . MET B 1 432 ? 8.492 -30.234 -23.969 1 96.5 432 MET B C 1
ATOM 7107 O O . MET B 1 432 ? 9.023 -31.234 -24.438 1 96.5 432 MET B O 1
ATOM 7111 N N . GLY B 1 433 ? 8.109 -30.156 -22.688 1 97.62 433 GLY B N 1
ATOM 7112 C CA . GLY B 1 433 ? 8.188 -31.328 -21.844 1 97.62 433 GLY B CA 1
ATOM 7113 C C . GLY B 1 433 ? 7.43 -32.531 -22.406 1 97.62 433 GLY B C 1
ATOM 7114 O O . GLY B 1 433 ? 7.922 -33.656 -22.375 1 97.62 433 GLY B O 1
ATOM 7115 N N . ALA B 1 434 ? 6.262 -32.281 -22.906 1 98.5 434 ALA B N 1
ATOM 7116 C CA . ALA B 1 434 ? 5.465 -33.312 -23.547 1 98.5 434 ALA B CA 1
ATOM 7117 C C . ALA B 1 434 ? 6.18 -33.875 -24.766 1 98.5 434 ALA B C 1
ATOM 7119 O O . ALA B 1 434 ? 6.211 -35.094 -24.969 1 98.5 434 ALA B O 1
ATOM 7120 N N . ALA B 1 435 ? 6.734 -32.969 -25.578 1 98.38 435 ALA B N 1
ATOM 7121 C CA . ALA B 1 435 ? 7.488 -33.406 -26.766 1 98.38 435 ALA B CA 1
ATOM 7122 C C . ALA B 1 435 ? 8.672 -34.281 -26.359 1 98.38 435 ALA B C 1
ATOM 7124 O O . ALA B 1 435 ? 8.977 -35.281 -27.031 1 98.38 435 ALA B O 1
ATOM 7125 N N . MET B 1 436 ? 9.297 -33.938 -25.328 1 98.38 436 MET B N 1
ATOM 7126 C CA . MET B 1 436 ? 10.453 -34.688 -24.844 1 98.38 436 MET B CA 1
ATOM 7127 C C . MET B 1 436 ? 10.031 -36.062 -24.391 1 98.38 436 MET B C 1
ATOM 7129 O O . MET B 1 436 ? 10.75 -37.062 -24.609 1 98.38 436 MET B O 1
ATOM 7133 N N . LEU B 1 437 ? 8.906 -36.125 -23.734 1 98.69 437 LEU B N 1
ATOM 7134 C CA . LEU B 1 437 ? 8.383 -37.438 -23.344 1 98.69 437 LEU B CA 1
ATOM 7135 C C . LEU B 1 437 ? 8.133 -38.312 -24.562 1 98.69 437 LEU B C 1
ATOM 7137 O O . LEU B 1 437 ? 8.414 -39.531 -24.547 1 98.69 437 LEU B O 1
ATOM 7141 N N . ALA B 1 438 ? 7.578 -37.688 -25.609 1 98.69 438 ALA B N 1
ATOM 7142 C CA . ALA B 1 438 ? 7.352 -38.438 -26.844 1 98.69 438 ALA B CA 1
ATOM 7143 C C . ALA B 1 438 ? 8.672 -38.875 -27.469 1 98.69 438 ALA B C 1
ATOM 7145 O O . ALA B 1 438 ? 8.797 -40.031 -27.922 1 98.69 438 ALA B O 1
ATOM 7146 N N . ALA B 1 439 ? 9.648 -38 -27.516 1 98.62 439 ALA B N 1
ATOM 7147 C CA . ALA B 1 439 ? 10.961 -38.312 -28.062 1 98.62 439 ALA B CA 1
ATOM 7148 C C . ALA B 1 439 ? 11.609 -39.469 -27.312 1 98.62 439 ALA B C 1
ATOM 7150 O O . ALA B 1 439 ? 12.125 -40.406 -27.938 1 98.62 439 ALA B O 1
ATOM 7151 N N . TYR B 1 440 ? 11.586 -39.375 -26.047 1 98.44 440 TYR B N 1
ATOM 7152 C CA . TYR B 1 440 ? 12.117 -40.438 -25.188 1 98.44 440 TYR B CA 1
ATOM 7153 C C . TYR B 1 440 ? 11.359 -41.75 -25.422 1 98.44 440 TYR B C 1
ATOM 7155 O O . TYR B 1 440 ? 11.977 -42.812 -25.594 1 98.44 440 TYR B O 1
ATOM 7163 N N . GLY B 1 441 ? 10.047 -41.719 -25.406 1 98 441 GLY B N 1
ATOM 7164 C CA . GLY B 1 441 ? 9.227 -42.875 -25.641 1 98 441 GLY B CA 1
ATOM 7165 C C . GLY B 1 441 ? 9.484 -43.531 -26.984 1 98 441 GLY B C 1
ATOM 7166 O O . GLY B 1 441 ? 9.398 -44.75 -27.109 1 98 441 GLY B O 1
ATOM 7167 N N . CYS B 1 442 ? 9.781 -42.75 -27.969 1 98.06 442 CYS B N 1
ATOM 7168 C CA . CYS B 1 442 ? 10.055 -43.219 -29.328 1 98.06 442 CYS B CA 1
ATOM 7169 C C . CYS B 1 442 ? 11.461 -43.812 -29.422 1 98.06 442 CYS B C 1
ATOM 7171 O O . CYS B 1 442 ? 11.852 -44.344 -30.469 1 98.06 442 CYS B O 1
ATOM 7173 N N . GLY B 1 443 ? 12.195 -43.656 -28.359 1 97.81 443 GLY B N 1
ATOM 7174 C CA . GLY B 1 443 ? 13.516 -44.25 -28.328 1 97.81 443 GLY B CA 1
ATOM 7175 C C . GLY B 1 443 ? 14.586 -43.375 -28.938 1 97.81 443 GLY B C 1
ATOM 7176 O O . GLY B 1 443 ? 15.648 -43.844 -29.328 1 97.81 443 GLY B O 1
ATOM 7177 N N . TRP B 1 444 ? 14.281 -42.094 -29.125 1 97.88 444 TRP B N 1
ATOM 7178 C CA . TRP B 1 444 ? 15.273 -41.188 -29.688 1 97.88 444 TRP B CA 1
ATOM 7179 C C . TRP B 1 444 ? 16.5 -41.094 -28.766 1 97.88 444 TRP B C 1
ATOM 7181 O O . TRP B 1 444 ? 17.609 -40.875 -29.234 1 97.88 444 TRP B O 1
ATOM 7191 N N . PHE B 1 445 ? 16.281 -41.219 -27.469 1 98 445 PHE B N 1
ATOM 7192 C CA . PHE B 1 445 ? 17.328 -41.062 -26.469 1 98 445 PHE B CA 1
ATOM 7193 C C . PHE B 1 445 ? 17.234 -42.188 -25.422 1 98 445 PHE B C 1
ATOM 7195 O O . PHE B 1 445 ? 16.141 -42.688 -25.125 1 98 445 PHE B O 1
ATOM 7202 N N . PRO B 1 446 ? 18.328 -42.5 -24.797 1 97.25 446 PRO B N 1
ATOM 7203 C CA . PRO B 1 446 ? 18.312 -43.594 -23.797 1 97.25 446 PRO B CA 1
ATOM 7204 C C . PRO B 1 446 ? 17.688 -43.156 -22.469 1 97.25 446 PRO B C 1
ATOM 7206 O O . PRO B 1 446 ? 17.266 -43.969 -21.672 1 97.25 446 PRO B O 1
ATOM 7209 N N . SER B 1 447 ? 17.703 -41.844 -22.234 1 96.69 447 SER B N 1
ATOM 7210 C CA . SER B 1 447 ? 17.094 -41.281 -21.016 1 96.69 447 SER B CA 1
ATOM 7211 C C . SER B 1 447 ? 16.5 -39.906 -21.266 1 96.69 447 SER B C 1
ATOM 7213 O O . SER B 1 447 ? 16.844 -39.25 -22.266 1 96.69 447 SER B O 1
ATOM 7215 N N . LEU B 1 448 ? 15.625 -39.531 -20.359 1 97.19 448 LEU B N 1
ATOM 7216 C CA . LEU B 1 448 ? 15.102 -38.188 -20.422 1 97.19 448 LEU B CA 1
ATOM 7217 C C . LEU B 1 448 ? 16.219 -37.156 -20.234 1 97.19 448 LEU B C 1
ATOM 7219 O O . LEU B 1 448 ? 16.188 -36.094 -20.812 1 97.19 448 LEU B O 1
ATOM 7223 N N . GLN B 1 449 ? 17.156 -37.469 -19.453 1 95.56 449 GLN B N 1
ATOM 7224 C CA . GLN B 1 449 ? 18.297 -36.594 -19.234 1 95.56 449 GLN B CA 1
ATOM 7225 C C . GLN B 1 449 ? 19.062 -36.375 -20.531 1 95.56 449 GLN B C 1
ATOM 7227 O O . GLN B 1 449 ? 19.453 -35.25 -20.828 1 95.56 449 GLN B O 1
ATOM 7232 N N . ASP B 1 450 ? 19.297 -37.438 -21.25 1 96.88 450 ASP B N 1
ATOM 7233 C CA . ASP B 1 450 ? 19.969 -37.312 -22.547 1 96.88 450 ASP B CA 1
ATOM 7234 C C . ASP B 1 450 ? 19.156 -36.438 -23.5 1 96.88 450 ASP B C 1
ATOM 7236 O O . ASP B 1 450 ? 19.734 -35.688 -24.281 1 96.88 450 ASP B O 1
ATOM 7240 N N . CYS B 1 451 ? 17.922 -36.625 -23.469 1 97.25 451 CYS B N 1
ATOM 7241 C CA . CYS B 1 451 ? 17.047 -35.781 -24.281 1 97.25 451 CYS B CA 1
ATOM 7242 C C . CYS B 1 451 ? 17.188 -34.312 -23.906 1 97.25 451 CYS B C 1
ATOM 7244 O O . CYS B 1 451 ? 17.312 -33.469 -24.781 1 97.25 451 CYS B O 1
ATOM 7246 N N . ALA B 1 452 ? 17.172 -34.062 -22.625 1 95.44 452 ALA B N 1
ATOM 7247 C CA . ALA B 1 452 ? 17.312 -32.688 -22.141 1 95.44 452 ALA B CA 1
ATOM 7248 C C . ALA B 1 452 ? 18.641 -32.062 -22.609 1 95.44 452 ALA B C 1
ATOM 7250 O O . ALA B 1 452 ? 18.672 -30.906 -23 1 95.44 452 ALA B O 1
ATOM 7251 N N . GLU B 1 453 ? 19.672 -32.75 -22.562 1 94.44 453 GLU B N 1
ATOM 7252 C CA . GLU B 1 453 ? 20.984 -32.281 -22.984 1 94.44 453 GLU B CA 1
ATOM 7253 C C . GLU B 1 453 ? 20.984 -31.906 -24.469 1 94.44 453 GLU B C 1
ATOM 7255 O O . GLU B 1 453 ? 21.703 -30.984 -24.875 1 94.44 453 GLU B O 1
ATOM 7260 N N . ALA B 1 454 ? 20.219 -32.625 -25.172 1 95.19 454 ALA B N 1
ATOM 7261 C CA . ALA B 1 454 ? 20.156 -32.375 -26.609 1 95.19 454 ALA B CA 1
ATOM 7262 C C . ALA B 1 454 ? 19.234 -31.219 -26.938 1 95.19 454 ALA B C 1
ATOM 7264 O O . ALA B 1 454 ? 19.469 -30.469 -27.891 1 95.19 454 ALA B O 1
ATOM 7265 N N . PHE B 1 455 ? 18.156 -31.078 -26.188 1 95.56 455 PHE B N 1
ATOM 7266 C CA . PHE B 1 455 ? 17.078 -30.188 -26.562 1 95.56 455 PHE B CA 1
ATOM 7267 C C . PHE B 1 455 ? 17.234 -28.828 -25.891 1 95.56 455 PHE B C 1
ATOM 7269 O O . PHE B 1 455 ? 16.812 -27.797 -26.422 1 95.56 455 PHE B O 1
ATOM 7276 N N . ILE B 1 456 ? 17.703 -28.828 -24.656 1 91.94 456 ILE B N 1
ATOM 7277 C CA . ILE B 1 456 ? 17.688 -27.625 -23.812 1 91.94 456 ILE B CA 1
ATOM 7278 C C . ILE B 1 456 ? 19.062 -26.984 -23.781 1 91.94 456 ILE B C 1
ATOM 7280 O O . ILE B 1 456 ? 20.062 -27.672 -23.5 1 91.94 456 ILE B O 1
ATOM 7284 N N . ARG B 1 457 ? 19.109 -25.734 -24.109 1 91.06 457 ARG B N 1
ATOM 7285 C CA . ARG B 1 457 ? 20.375 -25 -24.141 1 91.06 457 ARG B CA 1
ATOM 7286 C C . ARG B 1 457 ? 20.281 -23.734 -23.297 1 91.06 457 ARG B C 1
ATOM 7288 O O . ARG B 1 457 ? 19.375 -22.922 -23.5 1 91.06 457 ARG B O 1
ATOM 7295 N N . PRO B 1 458 ? 21.234 -23.625 -22.391 1 90.19 458 PRO B N 1
ATOM 7296 C CA . PRO B 1 458 ? 21.281 -22.344 -21.672 1 90.19 458 PRO B CA 1
ATOM 7297 C C . PRO B 1 458 ? 21.656 -21.172 -22.562 1 90.19 458 PRO B C 1
ATOM 7299 O O . PRO B 1 458 ? 22.453 -21.328 -23.484 1 90.19 458 PRO B O 1
ATOM 7302 N N . ALA B 1 459 ? 20.984 -20.094 -22.344 1 89.62 459 ALA B N 1
ATOM 7303 C CA . ALA B 1 459 ? 21.312 -18.875 -23.078 1 89.62 459 ALA B CA 1
ATOM 7304 C C . ALA B 1 459 ? 22.266 -18 -22.281 1 89.62 459 ALA B C 1
ATOM 7306 O O . ALA B 1 459 ? 23.312 -17.578 -22.797 1 89.62 459 ALA B O 1
ATOM 7307 N N . LYS B 1 460 ? 21.891 -17.562 -21.125 1 94.69 460 LYS B N 1
ATOM 7308 C CA . LYS B 1 460 ? 22.656 -16.656 -20.281 1 94.69 460 LYS B CA 1
ATOM 7309 C C . LYS B 1 460 ? 22.453 -16.969 -18.797 1 94.69 460 LYS B C 1
ATOM 7311 O O . LYS B 1 460 ? 21.422 -17.516 -18.422 1 94.69 460 LYS B O 1
ATOM 7316 N N . SER B 1 461 ? 23.5 -16.781 -18.047 1 97 461 SER B N 1
ATOM 7317 C CA . SER B 1 461 ? 23.422 -16.984 -16.609 1 97 461 SER B CA 1
ATOM 7318 C C . SER B 1 461 ? 23.625 -15.68 -15.852 1 97 461 SER B C 1
ATOM 7320 O O . SER B 1 461 ? 24.312 -14.781 -16.328 1 97 461 SER B O 1
ATOM 7322 N N . TYR B 1 462 ? 23.016 -15.555 -14.758 1 98.12 462 TYR B N 1
ATOM 7323 C CA . TYR B 1 462 ? 23.094 -14.406 -13.867 1 98.12 462 TYR B CA 1
ATOM 7324 C C . TYR B 1 462 ? 23.547 -14.828 -12.477 1 98.12 462 TYR B C 1
ATOM 7326 O O . TYR B 1 462 ? 22.875 -15.617 -11.805 1 98.12 462 TYR B O 1
ATOM 7334 N N . ALA B 1 463 ? 24.688 -14.367 -12.039 1 98.44 463 ALA B N 1
ATOM 7335 C CA . ALA B 1 463 ? 25.234 -14.734 -10.734 1 98.44 463 ALA B CA 1
ATOM 7336 C C . ALA B 1 463 ? 24.797 -13.734 -9.656 1 98.44 463 ALA B C 1
ATOM 7338 O O . ALA B 1 463 ? 24.672 -12.539 -9.922 1 98.44 463 ALA B O 1
ATOM 7339 N N . PRO B 1 464 ? 24.547 -14.242 -8.438 1 98.56 464 PRO B N 1
ATOM 7340 C CA . PRO B 1 464 ? 24.188 -13.312 -7.363 1 98.56 464 PRO B CA 1
ATOM 7341 C C . PRO B 1 464 ? 25.328 -12.352 -7.012 1 98.56 464 PRO B C 1
ATOM 7343 O O . PRO B 1 464 ? 26.484 -12.742 -7.012 1 98.56 464 PRO B O 1
ATOM 7346 N N . ASN B 1 465 ? 25 -11.141 -6.824 1 98.38 465 ASN B N 1
ATOM 7347 C CA . ASN B 1 465 ? 25.922 -10.141 -6.289 1 98.38 465 ASN B CA 1
ATOM 7348 C C . ASN B 1 465 ? 25.922 -10.141 -4.766 1 98.38 465 ASN B C 1
ATOM 7350 O O . ASN B 1 465 ? 24.922 -9.789 -4.141 1 98.38 465 ASN B O 1
ATOM 7354 N N . PRO B 1 466 ? 27.078 -10.453 -4.125 1 98.31 466 PRO B N 1
ATOM 7355 C CA . PRO B 1 466 ? 27.109 -10.656 -2.672 1 98.31 466 PRO B CA 1
ATOM 7356 C C . PRO B 1 466 ? 26.609 -9.43 -1.901 1 98.31 466 PRO B C 1
ATOM 7358 O O . PRO B 1 466 ? 25.938 -9.57 -0.874 1 98.31 466 PRO B O 1
ATOM 7361 N N . GLU B 1 467 ? 26.938 -8.227 -2.309 1 98.06 467 GLU B N 1
ATOM 7362 C CA . GLU B 1 467 ? 26.5 -7.023 -1.619 1 98.06 467 GLU B CA 1
ATOM 7363 C C . GLU B 1 467 ? 24.984 -6.867 -1.697 1 98.06 467 GLU B C 1
ATOM 7365 O O . GLU B 1 467 ? 24.344 -6.527 -0.704 1 98.06 467 GLU B O 1
ATOM 7370 N N . THR B 1 468 ? 24.469 -7.059 -2.85 1 98.31 468 THR B N 1
ATOM 7371 C CA . THR B 1 468 ? 23.016 -6.953 -3.045 1 98.31 468 THR B CA 1
ATOM 7372 C C . THR B 1 468 ? 22.297 -8.078 -2.316 1 98.31 468 THR B C 1
ATOM 7374 O O . THR B 1 468 ? 21.188 -7.879 -1.802 1 98.31 468 THR B O 1
ATOM 7377 N N . VAL B 1 469 ? 22.906 -9.297 -2.279 1 98.69 469 VAL B N 1
ATOM 7378 C CA . VAL B 1 469 ? 22.344 -10.43 -1.55 1 98.69 469 VAL B CA 1
ATOM 7379 C C . VAL B 1 469 ? 22.172 -10.062 -0.078 1 98.69 469 VAL B C 1
ATOM 7381 O O . VAL B 1 469 ? 21.125 -10.344 0.519 1 98.69 469 VAL B O 1
ATOM 7384 N N . ALA B 1 470 ? 23.141 -9.422 0.455 1 98.5 470 ALA B N 1
ATOM 7385 C CA . ALA B 1 470 ? 23.078 -9.031 1.861 1 98.5 470 ALA B CA 1
ATOM 7386 C C . ALA B 1 470 ? 21.922 -8.07 2.117 1 98.5 470 ALA B C 1
ATOM 7388 O O . ALA B 1 470 ? 21.234 -8.188 3.131 1 98.5 470 ALA B O 1
ATOM 7389 N N . VAL B 1 471 ? 21.719 -7.133 1.246 1 98.38 471 VAL B N 1
ATOM 7390 C CA . VAL B 1 471 ? 20.609 -6.191 1.342 1 98.38 471 VAL B CA 1
ATOM 7391 C C . VAL B 1 471 ? 19.281 -6.945 1.287 1 98.38 471 VAL B C 1
ATOM 7393 O O . VAL B 1 471 ? 18.406 -6.742 2.135 1 98.38 471 VAL B O 1
ATOM 7396 N N . TYR B 1 472 ? 19.125 -7.863 0.352 1 98.69 472 TYR B N 1
ATOM 7397 C CA . TYR B 1 472 ? 17.875 -8.586 0.162 1 98.69 472 TYR B CA 1
ATOM 7398 C C . TYR B 1 472 ? 17.641 -9.562 1.307 1 98.69 472 TYR B C 1
ATOM 7400 O O . TYR B 1 472 ? 16.484 -9.836 1.664 1 98.69 472 TYR B O 1
ATOM 7408 N N . ASP B 1 473 ? 18.719 -10.055 1.929 1 98.56 473 ASP B N 1
ATOM 7409 C CA . ASP B 1 473 ? 18.531 -10.914 3.096 1 98.56 473 ASP B CA 1
ATOM 7410 C C . ASP B 1 473 ? 17.828 -10.164 4.227 1 98.56 473 ASP B C 1
ATOM 7412 O O . ASP B 1 473 ? 16.922 -10.695 4.855 1 98.56 473 ASP B O 1
ATOM 7416 N N . GLY B 1 474 ? 18.328 -8.961 4.461 1 98.31 474 GLY B N 1
ATOM 7417 C CA . GLY B 1 474 ? 17.672 -8.141 5.469 1 98.31 474 GLY B CA 1
ATOM 7418 C C . GLY B 1 474 ? 16.234 -7.793 5.125 1 98.31 474 GLY B C 1
ATOM 7419 O O . GLY B 1 474 ? 15.352 -7.887 5.973 1 98.31 474 GLY B O 1
ATOM 7420 N N . LEU B 1 475 ? 15.969 -7.41 3.908 1 98.56 475 LEU B N 1
ATOM 7421 C CA . LEU B 1 475 ? 14.641 -7.023 3.449 1 98.56 475 LEU B CA 1
ATOM 7422 C C . LEU B 1 475 ? 13.695 -8.219 3.461 1 98.56 475 LEU B C 1
ATOM 7424 O O . LEU B 1 475 ? 12.508 -8.07 3.744 1 98.56 475 LEU B O 1
ATOM 7428 N N . PHE B 1 476 ? 14.25 -9.398 3.105 1 98.56 476 PHE B N 1
ATOM 7429 C CA . PHE B 1 476 ? 13.445 -10.617 3.086 1 98.56 476 PHE B CA 1
ATOM 7430 C C . PHE B 1 476 ? 12.922 -10.938 4.48 1 98.56 476 PHE B C 1
ATOM 7432 O O . PHE B 1 476 ? 11.766 -11.344 4.637 1 98.56 476 PHE B O 1
ATOM 7439 N N . ALA B 1 477 ? 13.742 -10.781 5.469 1 97.94 477 ALA B N 1
ATOM 7440 C CA . ALA B 1 477 ? 13.305 -10.977 6.848 1 97.94 477 ALA B CA 1
ATOM 7441 C C . ALA B 1 477 ? 12.148 -10.039 7.195 1 97.94 477 ALA B C 1
ATOM 7443 O O . ALA B 1 477 ? 11.195 -10.445 7.863 1 97.94 477 ALA B O 1
ATOM 7444 N N . LEU B 1 478 ? 12.219 -8.82 6.789 1 98.06 478 LEU B N 1
ATOM 7445 C CA . LEU B 1 478 ? 11.148 -7.852 7.012 1 98.06 478 LEU B CA 1
ATOM 7446 C C . LEU B 1 478 ? 9.898 -8.234 6.223 1 98.06 478 LEU B C 1
ATOM 7448 O O . LEU B 1 478 ? 8.781 -8.133 6.738 1 98.06 478 LEU B O 1
ATOM 7452 N N . TYR B 1 479 ? 10.102 -8.672 4.984 1 98.12 479 TYR B N 1
ATOM 7453 C CA . TYR B 1 479 ? 9 -9.148 4.16 1 98.12 479 TYR B CA 1
ATOM 7454 C C . TYR B 1 479 ? 8.227 -10.25 4.871 1 98.12 479 TYR B C 1
ATOM 7456 O O . TYR B 1 479 ? 6.996 -10.234 4.902 1 98.12 479 TYR B O 1
ATOM 7464 N N . GLN B 1 480 ? 8.906 -11.188 5.434 1 97.44 480 GLN B N 1
ATOM 7465 C CA . GLN B 1 480 ? 8.273 -12.305 6.117 1 97.44 480 GLN B CA 1
ATOM 7466 C C . GLN B 1 480 ? 7.457 -11.828 7.32 1 97.44 480 GLN B C 1
ATOM 7468 O O . GLN B 1 480 ? 6.414 -12.406 7.637 1 97.44 480 GLN B O 1
ATOM 7473 N N . ASP B 1 481 ? 7.898 -10.773 7.945 1 97.19 481 ASP B N 1
ATOM 7474 C CA . ASP B 1 481 ? 7.207 -10.242 9.117 1 97.19 481 ASP B CA 1
ATOM 7475 C C . ASP B 1 481 ? 5.871 -9.617 8.727 1 97.19 481 ASP B C 1
ATOM 7477 O O . ASP B 1 481 ? 4.969 -9.5 9.555 1 97.19 481 ASP B O 1
ATOM 7481 N N . VAL B 1 482 ? 5.75 -9.141 7.492 1 97.5 482 VAL B N 1
ATOM 7482 C CA . VAL B 1 482 ? 4.543 -8.438 7.062 1 97.5 482 VAL B CA 1
ATOM 7483 C C . VAL B 1 482 ? 3.332 -9.352 7.203 1 97.5 482 VAL B C 1
ATOM 7485 O O . VAL B 1 482 ? 2.283 -8.938 7.699 1 97.5 482 VAL B O 1
ATOM 7488 N N . TYR B 1 483 ? 3.439 -10.641 6.758 1 95.75 483 TYR B N 1
ATOM 7489 C CA . TYR B 1 483 ? 2.312 -11.562 6.875 1 95.75 483 TYR B CA 1
ATOM 7490 C C . TYR B 1 483 ? 1.85 -11.672 8.32 1 95.75 483 TYR B C 1
ATOM 7492 O O . TYR B 1 483 ? 0.662 -11.516 8.617 1 95.75 483 TYR B O 1
ATOM 7500 N N . GLY B 1 484 ? 2.777 -11.945 9.227 1 93.62 484 GLY B N 1
ATOM 7501 C CA . GLY B 1 484 ? 2.428 -12.102 10.625 1 93.62 484 GLY B CA 1
ATOM 7502 C C . GLY B 1 484 ? 1.76 -10.875 11.219 1 93.62 484 GLY B C 1
ATOM 7503 O O . GLY B 1 484 ? 0.85 -10.992 12.039 1 93.62 484 GLY B O 1
ATOM 7504 N N . GLN B 1 485 ? 2.152 -9.766 10.773 1 94.25 485 GLN B N 1
ATOM 7505 C CA . GLN B 1 485 ? 1.684 -8.508 11.359 1 94.25 485 GLN B CA 1
ATOM 7506 C C . GLN B 1 485 ? 0.369 -8.062 10.727 1 94.25 485 GLN B C 1
ATOM 7508 O O . GLN B 1 485 ? -0.374 -7.277 11.32 1 94.25 485 GLN B O 1
ATOM 7513 N N . THR B 1 486 ? 0.03 -8.555 9.5 1 95.5 486 THR B N 1
ATOM 7514 C CA . THR B 1 486 ? -1.144 -8.016 8.82 1 95.5 486 THR B CA 1
ATOM 7515 C C . THR B 1 486 ? -2.232 -9.078 8.695 1 95.5 486 THR B C 1
ATOM 7517 O O . THR B 1 486 ? -3.365 -8.773 8.32 1 95.5 486 THR B O 1
ATOM 7520 N N . ARG B 1 487 ? -1.953 -10.375 9.047 1 95.25 487 ARG B N 1
ATOM 7521 C CA . ARG B 1 487 ? -2.906 -11.469 8.867 1 95.25 487 ARG B CA 1
ATOM 7522 C C . ARG B 1 487 ? -4.203 -11.195 9.617 1 95.25 487 ARG B C 1
ATOM 7524 O O . ARG B 1 487 ? -5.293 -11.305 9.055 1 95.25 487 ARG B O 1
ATOM 7531 N N . SER B 1 488 ? -4.102 -10.797 10.891 1 95.5 488 SER B N 1
ATOM 7532 C CA . SER B 1 488 ? -5.297 -10.547 11.688 1 95.5 488 SER B CA 1
ATOM 7533 C C . SER B 1 488 ? -6.09 -9.367 11.156 1 95.5 488 SER B C 1
ATOM 7535 O O . SER B 1 488 ? -7.32 -9.367 11.195 1 95.5 488 SER B O 1
ATOM 7537 N N . LEU B 1 489 ? -5.422 -8.297 10.727 1 96.31 489 LEU B N 1
ATOM 7538 C CA . LEU B 1 489 ? -6.082 -7.145 10.117 1 96.31 489 LEU B CA 1
ATOM 7539 C C . LEU B 1 489 ? -6.895 -7.566 8.906 1 96.31 489 LEU B C 1
ATOM 7541 O O . LEU B 1 489 ? -8.047 -7.145 8.742 1 96.31 489 LEU B O 1
ATOM 7545 N N . ASN B 1 490 ? -6.293 -8.414 8.086 1 95.12 490 ASN B N 1
ATOM 7546 C CA . ASN B 1 490 ? -6.965 -8.836 6.863 1 95.12 490 ASN B CA 1
ATOM 7547 C C . ASN B 1 490 ? -8.148 -9.758 7.164 1 95.12 490 ASN B C 1
ATOM 7549 O O . ASN B 1 490 ? -9.148 -9.734 6.453 1 95.12 490 ASN B O 1
ATOM 7553 N N . ASP B 1 491 ? -8.023 -10.578 8.234 1 94.31 491 ASP B N 1
ATOM 7554 C CA . ASP B 1 491 ? -9.164 -11.383 8.656 1 94.31 491 ASP B CA 1
ATOM 7555 C C . ASP B 1 491 ? -10.359 -10.5 9 1 94.31 491 ASP B C 1
ATOM 7557 O O . ASP B 1 491 ? -11.492 -10.789 8.594 1 94.31 491 ASP B O 1
ATOM 7561 N N . ARG B 1 492 ? -10.125 -9.445 9.719 1 95.75 492 ARG B N 1
ATOM 7562 C CA . ARG B 1 492 ? -11.195 -8.547 10.141 1 95.75 492 ARG B CA 1
ATOM 7563 C C . ARG B 1 492 ? -11.656 -7.672 8.984 1 95.75 492 ARG B C 1
ATOM 7565 O O . ARG B 1 492 ? -12.844 -7.34 8.883 1 95.75 492 ARG B O 1
ATOM 7572 N N . LEU B 1 493 ? -10.797 -7.285 8.07 1 96.56 493 LEU B N 1
ATOM 7573 C CA . LEU B 1 493 ? -11.141 -6.469 6.906 1 96.56 493 LEU B CA 1
ATOM 7574 C C . LEU B 1 493 ? -12.031 -7.238 5.941 1 96.56 493 LEU B C 1
ATOM 7576 O O . LEU B 1 493 ? -12.711 -6.637 5.105 1 96.56 493 LEU B O 1
ATOM 7580 N N . ALA B 1 494 ? -11.969 -8.586 6.004 1 92.56 494 ALA B N 1
ATOM 7581 C CA . ALA B 1 494 ? -12.758 -9.422 5.102 1 92.56 494 ALA B CA 1
ATOM 7582 C C . ALA B 1 494 ? -14.234 -9.062 5.168 1 92.56 494 ALA B C 1
ATOM 7584 O O . ALA B 1 494 ? -14.953 -9.156 4.168 1 92.56 494 ALA B O 1
ATOM 7585 N N . GLU B 1 495 ? -14.703 -8.539 6.316 1 93.56 495 GLU B N 1
ATOM 7586 C CA . GLU B 1 495 ? -16.109 -8.18 6.52 1 93.56 495 GLU B CA 1
ATOM 7587 C C . GLU B 1 495 ? -16.484 -6.965 5.676 1 93.56 495 GLU B C 1
ATOM 7589 O O . GLU B 1 495 ? -17.672 -6.715 5.441 1 93.56 495 GLU B O 1
ATOM 7594 N N . TYR B 1 496 ? -15.578 -6.207 5.203 1 95.81 496 TYR B N 1
ATOM 7595 C CA . TYR B 1 496 ? -15.852 -4.957 4.508 1 95.81 496 TYR B CA 1
ATOM 7596 C C . TYR B 1 496 ? -15.547 -5.082 3.02 1 95.81 496 TYR B C 1
ATOM 7598 O O . TYR B 1 496 ? -15.57 -4.094 2.287 1 95.81 496 TYR B O 1
ATOM 7606 N N . ARG B 1 497 ? -15.164 -6.305 2.568 1 92.19 497 ARG B N 1
ATOM 7607 C CA . ARG B 1 497 ? -14.797 -6.531 1.172 1 92.19 497 ARG B CA 1
ATOM 7608 C C . ARG B 1 497 ? -16.031 -6.883 0.338 1 92.19 497 ARG B C 1
ATOM 7610 O O . ARG B 1 497 ? -16.984 -7.484 0.846 1 92.19 497 ARG B O 1
#